Protein AF-A0AA87QH88-F1 (afdb_monomer_lite)

Radius of gyration: 56.17 Å; chains: 1; bounding box: 109×57×180 Å

Foldseek 3Di:
DDDDDQAPAAQCVPEEAEELEAAEEAPGANHEHHHAYEYENPNAEYYAEDQHEYAYEEYEYAHEYYYYYQAEYHYEEYEYQAEYAHEYAAEYHYQEYYYQAEYHAEYRAHEYEHVEEYYYLAEYHAEHQHEYEYQEYEGNHYEYAHEYNAEEYAHNEEYEYQYEYHHAAPCYEYEYQEYEYQEEYEEHHQAEYAHVEEYYYLAEYEYEHLEYHYEEYEFNWPPVVCVVPPVNDTDGHQFYEYEEENPNEEYAYAEYYGNAEYEYAHQAEYEYAEYEHVEEYEAHHQEYEYCEYEHAYEYYYAYAYDHAEEYYYCAEHAHEYQEAEYQEYEFNWPPVVCVVVVNNTDHDQHYEYHEYNPNAEYAYAEYYYSEEYEYEHQEYAYQYYEHAYEYHYHHEYHHNEEHEYLAEYAHQYELNEYEYQEYEFNWPPVVCVVVVNNTDHDCHYEYHARYQNYEYAYAEAYYSAEYHHHYQEYEYQEYEHAEEYAAHHAYAHAEEYYHLWEYAYEYQEHYYQEYWWQWPVVVCVVVVNNTDHDADDPRTFEYHAHHAAEYEYQEYYTAEEYAYEHQEYEYQEYEHAYEYEYEHAYAYVEEYYYLAAYHYEYAEADYQEYEFNFDPVVCVVVVNNTDHDQHYEYAAYHAAEYHYQYYEYNAEYHHEHCEYYYQEHAYLAEYEAEHEHLNAYAHNAEYYHLAAYAGETQEAHEEEYEFQWPVVVCVVVVNNTDGDQHYEYHAHHAAEYAYEEYEESEEYAHEHLEYEYQEAEYAYEYHAFFDADDDPRPSEYHHNEEHYYLAAYHAEGAEYAYAEYEFNWPVVVCVVVVNNTDHDQHYEYHAYHAAEYHYQYYEYSAEYAHAYCEYEYAEHYYLAEYAAYNANHAYAHNHEYHHLAHYHGYYPDYHHHYYDHNWPVVVCVVVVNNTDHHPHD

Secondary structure (DSSP, 8-state):
--PPPSEEEEETT---EEES-EEEEE-STT-EEEESS-EEESSSEEEEEESS-EE-S-EEESSEEEEEESS-EEEEEEEESS-EEEEESS-EEEEEEEESS-EEEEESSSEEEEEEEEEESS-EEEEESSEEEEEEEEESSS-EEEEESSS-EEEEEEEEESS-EEEEESSS-EEEEEEEESS-EEEEESS-EEESS-EEESS-EEEEESSEE-SEEEESB-HHHHHH-TT-PPPB-S---EEEEESSS-EE-SEEEESS-EEEEESSEEE-SEEEESS-EEEEEEEEEESEEEESS-EEEEEEEEEEEEEEESS-EEEEES-EEEEEEEESB-HHHHHHTTT---B-S---EEEEESSS-EEEEEEEESS-EEEEEEEEEEEEEEESS-EEEEEEEEEEEEEEESS-EEEE--TT-EEEEEEEESB-HHHHHHTTT---B-S---EEEEEEEEEEEEEEEEESS-EEEEEEEEEESEEEESS-EEEEEEEEESSEEEESS-EEEEES-EEEEEEEESB-HHHHHHTTS---BPP--TT-S-EEEEESSEEEEEEEEESS-EEEEEEEEEEEEEEESS-EEEEEEEEESSEEEESS-EEEEES-EE-SEEEESB-HHHHHHTTT---B-S---EEEEESSEEE-SEEEESS-EEEEESEEEEEEEEESS-EEEEE-STT-EEEEEEEEESS-EEEEES-EEEEEEESSB-HHHHHHTTT---B-S---EEEEESSEEEESEEEESS-EEEEESEEEESEEEESS-EEEEE---SSS---EEEESSEEEESS-EEEEESEEE-SEEEESB-HHHHHHTTT---B-S---EEEEESSEEE-SEEEESS-EEEEEEEEEEEEEEESS-EEEEEEEEEEEEEEEEEESS-EEEEES-EEEEEEE-SB-HHHHHHTTT---B-S--

Structure (mmCIF, N/CA/C/O backbone):
data_AF-A0AA87QH88-F1
#
_entry.id   AF-A0AA87QH88-F1
#
loop_
_atom_site.group_PDB
_atom_site.id
_atom_site.type_symbol
_atom_site.label_atom_id
_atom_site.label_alt_id
_atom_site.label_comp_id
_atom_site.label_asym_id
_atom_site.label_entity_id
_atom_site.label_seq_id
_atom_site.pdbx_PDB_ins_code
_atom_site.Cartn_x
_atom_site.Cartn_y
_atom_site.Cartn_z
_atom_site.occupancy
_atom_site.B_iso_or_equiv
_atom_site.auth_seq_id
_atom_site.auth_comp_id
_atom_site.auth_asym_id
_atom_site.auth_atom_id
_atom_site.pdbx_PDB_model_num
ATOM 1 N N . THR A 1 1 ? -55.001 23.535 84.268 1.00 41.38 1 THR A N 1
ATOM 2 C CA . THR A 1 1 ? -55.783 22.357 83.840 1.00 41.38 1 THR A CA 1
ATOM 3 C C . THR A 1 1 ? -54.807 21.336 83.292 1.00 41.38 1 THR A C 1
ATOM 5 O O . THR A 1 1 ? -53.882 21.721 82.594 1.00 41.38 1 THR A O 1
ATOM 8 N N . SER A 1 2 ? -54.924 20.102 83.786 1.00 46.84 2 SER A N 1
ATOM 9 C CA . SER A 1 2 ? -53.923 19.020 83.806 1.00 46.84 2 SER A CA 1
ATOM 10 C C . SER A 1 2 ? -53.146 18.828 82.499 1.00 46.84 2 SER A C 1
ATOM 12 O O . SER A 1 2 ? -53.757 18.629 81.455 1.00 46.84 2 SER A O 1
ATOM 14 N N . GLY A 1 3 ? -51.811 18.859 82.565 1.00 60.59 3 GLY A N 1
ATOM 15 C CA . GLY A 1 3 ? -50.951 18.513 81.434 1.00 60.59 3 GLY A CA 1
ATOM 16 C C . GLY A 1 3 ? -51.112 17.037 81.078 1.00 60.59 3 GLY A C 1
ATOM 17 O O . GLY A 1 3 ? -51.105 16.184 81.964 1.00 60.59 3 GLY A O 1
ATOM 18 N N . THR A 1 4 ? -51.295 16.743 79.796 1.00 70.25 4 THR A N 1
ATOM 19 C CA . THR A 1 4 ? -51.311 15.373 79.283 1.00 70.25 4 THR A CA 1
ATOM 20 C C . THR A 1 4 ? -49.997 14.671 79.658 1.00 70.25 4 THR A C 1
ATOM 22 O O . THR A 1 4 ? -48.927 15.220 79.378 1.00 70.25 4 THR A O 1
ATOM 25 N N . PRO A 1 5 ? -50.035 13.486 80.292 1.00 81.88 5 PRO A N 1
ATOM 26 C CA . PRO A 1 5 ? -48.825 12.741 80.631 1.00 81.88 5 PRO A CA 1
ATOM 27 C C . PRO A 1 5 ? -48.109 12.247 79.363 1.00 81.88 5 PRO A C 1
ATOM 29 O O . PRO A 1 5 ? -48.756 11.825 78.407 1.00 81.88 5 PRO A O 1
ATOM 32 N N . GLU A 1 6 ? -46.767 12.256 79.352 1.00 87.06 6 GLU A N 1
ATOM 33 C CA . GLU A 1 6 ? -45.980 11.752 78.207 1.00 87.06 6 GLU A CA 1
ATOM 34 C C . GLU A 1 6 ? -46.245 10.259 77.950 1.00 87.06 6 GLU A C 1
ATOM 36 O O . GLU A 1 6 ? -46.265 9.818 76.801 1.00 87.06 6 GLU A O 1
ATOM 41 N N . TYR A 1 7 ? -46.515 9.498 79.014 1.00 90.44 7 TYR A N 1
ATOM 42 C CA . TYR A 1 7 ? -46.856 8.081 78.969 1.00 90.44 7 TYR A CA 1
ATOM 43 C C . TYR A 1 7 ? -48.135 7.835 79.772 1.00 90.44 7 TYR A C 1
ATOM 45 O O . TYR A 1 7 ? -48.189 8.140 80.961 1.00 90.44 7 TYR A O 1
ATOM 53 N N . ALA A 1 8 ? -49.161 7.271 79.130 1.00 90.00 8 ALA A N 1
ATOM 54 C CA . ALA A 1 8 ? -50.359 6.796 79.827 1.00 90.00 8 ALA A CA 1
ATOM 55 C C . ALA A 1 8 ? -50.085 5.478 80.569 1.00 90.00 8 ALA A C 1
ATOM 57 O O . ALA A 1 8 ? -50.759 5.157 81.544 1.00 90.00 8 ALA A O 1
ATOM 58 N N . ILE A 1 9 ? -49.087 4.722 80.103 1.00 89.31 9 ILE A N 1
ATOM 59 C CA . ILE A 1 9 ? -48.580 3.510 80.741 1.00 89.31 9 ILE A CA 1
ATOM 60 C C . ILE A 1 9 ? -47.069 3.682 80.891 1.00 89.31 9 ILE A C 1
ATOM 62 O O . ILE A 1 9 ? -46.350 3.640 79.895 1.00 89.31 9 ILE A O 1
ATOM 66 N N . ASP A 1 10 ? -46.599 3.880 82.123 1.00 90.25 10 ASP A N 1
ATOM 67 C CA . ASP A 1 10 ? -45.177 3.849 82.478 1.00 90.25 10 ASP A CA 1
ATOM 68 C C . ASP A 1 10 ? -44.905 2.640 83.381 1.00 90.25 10 ASP A C 1
ATOM 70 O O . ASP A 1 10 ? -45.034 2.693 84.603 1.00 90.25 10 ASP A O 1
ATOM 74 N N . GLY A 1 11 ? -44.556 1.520 82.758 1.00 85.44 11 GLY A N 1
ATOM 75 C CA . GLY A 1 11 ? -44.112 0.308 83.431 1.00 85.44 11 GLY A CA 1
ATOM 76 C C . GLY A 1 11 ? -42.599 0.241 83.577 1.00 85.44 11 GLY A C 1
ATOM 77 O O . GLY A 1 11 ? -42.033 -0.848 83.537 1.00 85.44 11 GLY A O 1
ATOM 78 N N . SER A 1 12 ? -41.911 1.375 83.718 1.00 84.00 12 SER A N 1
ATOM 79 C CA . SER A 1 12 ? -40.454 1.364 83.874 1.00 84.00 12 SER A CA 1
ATOM 80 C C . SER A 1 12 ? -39.965 0.653 85.142 1.00 84.00 12 SER A C 1
ATOM 82 O O . SER A 1 12 ? -38.846 0.141 85.147 1.00 84.00 12 SER A O 1
ATOM 84 N N . ALA A 1 13 ? -40.813 0.584 86.174 1.00 82.25 13 ALA A N 1
ATOM 85 C CA . ALA A 1 13 ? -40.602 -0.183 87.405 1.00 82.25 13 ALA A CA 1
ATOM 86 C C . ALA A 1 13 ? -41.181 -1.614 87.353 1.00 82.25 13 ALA A C 1
ATOM 88 O O . ALA A 1 13 ? -41.055 -2.363 88.322 1.00 82.25 13 ALA A O 1
ATOM 89 N N . LEU A 1 14 ? -41.842 -1.993 86.253 1.00 77.19 14 LEU A N 1
ATOM 90 C CA . LEU A 1 14 ? -42.391 -3.331 86.052 1.00 77.19 14 LEU A CA 1
ATOM 91 C C . LEU A 1 14 ? -41.341 -4.229 85.380 1.00 77.19 14 LEU A C 1
ATOM 93 O O . LEU A 1 14 ? -40.566 -3.780 84.534 1.00 77.19 14 LEU A O 1
ATOM 97 N N . GLY A 1 15 ? -41.320 -5.507 85.769 1.00 81.12 15 GLY A N 1
ATOM 98 C CA . GLY A 1 15 ? -40.526 -6.538 85.095 1.00 81.12 15 GLY A CA 1
ATOM 99 C C . GLY A 1 15 ? -41.075 -6.882 83.703 1.00 81.12 15 GLY A C 1
ATOM 100 O O . GLY A 1 15 ? -41.866 -6.139 83.123 1.00 81.12 15 GLY A O 1
ATOM 101 N N . ALA A 1 16 ? -40.676 -8.034 83.160 1.00 88.56 16 ALA A N 1
ATOM 102 C CA . ALA A 1 16 ? -41.216 -8.511 81.888 1.00 88.56 16 ALA A CA 1
ATOM 103 C C . ALA A 1 16 ? -42.733 -8.785 81.978 1.00 88.56 16 ALA A C 1
ATOM 105 O O . ALA A 1 16 ? -43.217 -9.350 82.960 1.00 88.56 16 ALA A O 1
ATOM 106 N N . MET A 1 17 ? -43.479 -8.421 80.935 1.00 92.19 17 MET A N 1
ATOM 107 C CA . MET A 1 17 ? -44.898 -8.721 80.766 1.00 92.19 17 MET A CA 1
ATOM 108 C C . MET A 1 17 ? -45.059 -9.924 79.835 1.00 92.19 17 MET A C 1
ATOM 110 O O . MET A 1 17 ? -44.676 -9.888 78.667 1.00 92.19 17 MET A O 1
ATOM 114 N N . GLN A 1 18 ? -45.644 -10.993 80.363 1.00 91.62 18 GLN A N 1
ATOM 115 C CA . GLN A 1 18 ? -45.805 -12.278 79.689 1.00 91.62 18 GLN A CA 1
ATOM 116 C C . GLN A 1 18 ? -47.287 -12.662 79.721 1.00 91.62 18 GLN A C 1
ATOM 118 O O . GLN A 1 18 ? -47.878 -12.713 80.800 1.00 91.62 18 GLN A O 1
ATOM 123 N N . ALA A 1 19 ? -47.897 -12.925 78.568 1.00 93.12 19 ALA A N 1
ATOM 124 C CA . ALA A 1 19 ? -49.276 -13.413 78.480 1.00 93.12 19 ALA A CA 1
ATOM 125 C C . ALA A 1 19 ? -49.470 -14.261 77.217 1.00 93.12 19 ALA A C 1
ATOM 127 O O . ALA A 1 19 ? -48.617 -14.262 76.334 1.00 93.12 19 ALA A O 1
ATOM 128 N N . ASP A 1 20 ? -50.604 -14.952 77.089 1.00 93.06 20 ASP A N 1
ATOM 129 C CA . ASP A 1 20 ? -50.941 -15.632 75.833 1.00 93.06 20 ASP A CA 1
ATOM 130 C C . ASP A 1 20 ? -51.127 -14.617 74.703 1.00 93.06 20 ASP A C 1
ATOM 132 O O . ASP A 1 20 ? -50.593 -14.796 73.615 1.00 93.06 20 ASP A O 1
ATOM 136 N N . ARG A 1 21 ? -51.824 -13.510 74.978 1.00 95.94 21 ARG A N 1
ATOM 137 C CA . ARG A 1 21 ? -52.034 -12.385 74.061 1.00 95.94 21 ARG A CA 1
ATOM 138 C C . ARG A 1 21 ? -51.864 -11.078 74.820 1.00 95.94 21 ARG A C 1
ATOM 140 O O . ARG A 1 21 ? -52.396 -10.939 75.919 1.00 95.94 21 ARG A O 1
ATOM 147 N N . ILE A 1 22 ? -51.201 -10.103 74.208 1.00 95.00 22 ILE A N 1
ATOM 148 C CA . ILE A 1 22 ? -51.039 -8.764 74.780 1.00 95.00 22 ILE A CA 1
ATOM 149 C C . ILE A 1 22 ? -51.633 -7.758 73.795 1.00 95.00 22 ILE A C 1
ATOM 151 O O . ILE A 1 22 ? -51.216 -7.694 72.643 1.00 95.00 22 ILE A O 1
ATOM 155 N N . LYS A 1 23 ? -52.612 -6.965 74.242 1.00 95.56 23 LYS A N 1
ATOM 156 C CA . LYS A 1 23 ? -53.181 -5.855 73.467 1.00 95.56 23 LYS A CA 1
ATOM 157 C C . LYS A 1 23 ? -53.236 -4.601 74.330 1.00 95.56 23 LYS A C 1
ATOM 159 O O . LYS A 1 23 ? -53.941 -4.581 75.334 1.00 95.56 23 LYS A O 1
ATOM 164 N N . VAL A 1 24 ? -52.529 -3.560 73.911 1.00 94.19 24 VAL A N 1
ATOM 165 C CA . VAL A 1 24 ? -52.469 -2.261 74.586 1.00 94.19 24 VAL A CA 1
ATOM 166 C C . VAL A 1 24 ? -52.907 -1.179 73.609 1.00 94.19 24 VAL A C 1
ATOM 168 O O . VAL A 1 24 ? -52.349 -1.049 72.523 1.00 94.19 24 VAL A O 1
ATOM 171 N N . VAL A 1 25 ? -53.908 -0.392 73.999 1.00 94.56 25 VAL A N 1
ATOM 172 C CA . VAL A 1 25 ? -54.404 0.739 73.209 1.00 94.56 25 VAL A CA 1
ATOM 173 C C . VAL A 1 25 ? -54.458 1.964 74.111 1.00 94.56 25 VAL A C 1
ATOM 175 O O . VAL A 1 25 ? -55.278 2.029 75.023 1.00 94.56 25 VAL A O 1
ATOM 178 N N . VAL A 1 26 ? -53.580 2.930 73.859 1.00 93.19 26 VAL A N 1
ATOM 179 C CA . VAL A 1 26 ? -53.592 4.239 74.514 1.00 93.19 26 VAL A CA 1
ATOM 180 C C . VAL A 1 26 ? -54.379 5.202 73.638 1.00 93.19 26 VAL A C 1
ATOM 182 O O . VAL A 1 26 ? -53.953 5.557 72.540 1.00 93.19 26 VAL A O 1
ATOM 185 N N . THR A 1 27 ? -55.547 5.606 74.127 1.00 86.25 27 THR A N 1
ATOM 186 C CA . THR A 1 27 ? -56.460 6.520 73.427 1.00 86.25 27 THR A CA 1
ATOM 187 C C . THR A 1 27 ? -56.245 7.987 73.795 1.00 86.25 27 THR A C 1
ATOM 189 O O . THR A 1 27 ? -56.782 8.861 73.120 1.00 86.25 27 THR A O 1
ATOM 192 N N . GLU A 1 28 ? -55.482 8.268 74.857 1.00 90.75 28 GLU A N 1
ATOM 193 C CA . GLU A 1 28 ? -55.162 9.633 75.279 1.00 90.75 28 GLU A CA 1
ATOM 194 C C . GLU A 1 28 ? -54.227 10.292 74.257 1.00 90.75 28 GLU A C 1
ATOM 196 O O . GLU A 1 28 ? -53.153 9.772 73.937 1.00 90.75 28 GLU A O 1
ATOM 201 N N . LYS A 1 29 ? -54.648 11.446 73.730 1.00 88.25 29 LYS A N 1
ATOM 202 C CA . LYS A 1 29 ? -53.908 12.176 72.695 1.00 88.25 29 LYS A CA 1
ATOM 203 C C . LYS A 1 29 ? -52.528 12.567 73.218 1.00 88.25 29 LYS A C 1
ATOM 205 O O . LYS A 1 29 ? -52.425 13.148 74.285 1.00 88.25 29 LYS A O 1
ATOM 210 N N . GLY A 1 30 ? -51.471 12.297 72.462 1.00 88.62 30 GLY A N 1
ATOM 211 C CA . GLY A 1 30 ? -50.085 12.591 72.818 1.00 88.62 30 GLY A CA 1
ATOM 212 C C . GLY A 1 30 ? -49.450 11.664 73.861 1.00 88.62 30 GLY A C 1
ATOM 213 O O . GLY A 1 30 ? -48.227 11.716 74.006 1.00 88.62 30 GLY A O 1
ATOM 214 N N . ALA A 1 31 ? -50.219 10.807 74.542 1.00 93.75 31 ALA A N 1
ATOM 215 C CA . ALA A 1 31 ? -49.704 9.920 75.580 1.00 93.75 31 ALA A CA 1
ATOM 216 C C . ALA A 1 31 ? -49.217 8.578 75.008 1.00 93.75 31 ALA A C 1
ATOM 218 O O . ALA A 1 31 ? -49.812 8.002 74.094 1.00 93.75 31 ALA A O 1
ATOM 219 N N . GLY A 1 32 ? -48.100 8.095 75.543 1.00 94.44 32 GLY A N 1
ATOM 220 C CA . GLY A 1 32 ? -47.370 6.925 75.066 1.00 94.44 32 GLY A CA 1
ATOM 221 C C . GLY A 1 32 ? -47.419 5.691 75.971 1.00 94.44 32 GLY A C 1
ATOM 222 O O . GLY A 1 32 ? -48.136 5.651 76.974 1.00 94.44 32 GLY A O 1
ATOM 223 N N . VAL A 1 33 ? -46.587 4.705 75.629 1.00 94.75 33 VAL A N 1
ATOM 224 C CA . VAL A 1 33 ? -46.298 3.501 76.426 1.00 94.75 33 VAL A CA 1
ATOM 225 C C . VAL A 1 33 ? -44.794 3.418 76.677 1.00 94.75 33 VAL A C 1
ATOM 227 O O . VAL A 1 33 ? -44.008 3.459 75.732 1.00 94.75 33 VAL A O 1
ATOM 230 N N . LYS A 1 34 ? -44.383 3.266 77.935 1.00 93.75 34 LYS A N 1
ATOM 231 C CA . LYS A 1 34 ? -42.999 3.003 78.333 1.00 93.75 34 LYS A CA 1
ATOM 232 C C . LYS A 1 34 ? -42.928 1.715 79.146 1.00 93.75 34 LYS A C 1
ATOM 234 O O . LYS A 1 34 ? -43.616 1.599 80.152 1.00 93.75 34 LYS A O 1
ATOM 239 N N . MET A 1 35 ? -42.093 0.767 78.734 1.00 91.62 35 MET A N 1
ATOM 240 C CA . MET A 1 35 ? -41.837 -0.489 79.450 1.00 91.62 35 MET A CA 1
ATOM 241 C C . MET A 1 35 ? -40.335 -0.775 79.447 1.00 91.62 35 MET A C 1
ATOM 243 O O . MET A 1 35 ? -39.743 -0.917 78.383 1.00 91.62 35 MET A O 1
ATOM 247 N N . SER A 1 36 ? -39.698 -0.872 80.615 1.00 83.69 36 SER A N 1
ATOM 248 C CA . SER A 1 36 ? -38.269 -1.234 80.671 1.00 83.69 36 SER A CA 1
ATOM 249 C C . SER A 1 36 ? -38.045 -2.724 80.397 1.00 83.69 36 SER A C 1
ATOM 251 O O . SER A 1 36 ? -37.022 -3.098 79.832 1.00 83.69 36 SER A O 1
ATOM 253 N N . GLY A 1 37 ? -38.988 -3.569 80.832 1.00 85.44 37 GLY A N 1
ATOM 254 C CA . GLY A 1 37 ? -38.940 -5.020 80.667 1.00 85.44 37 GLY A CA 1
ATOM 255 C C . GLY A 1 37 ? -39.460 -5.511 79.315 1.00 85.44 37 GLY A C 1
ATOM 256 O O . GLY A 1 37 ? -40.087 -4.773 78.550 1.00 85.44 37 GLY A O 1
ATOM 257 N N . ASP A 1 38 ? -39.214 -6.791 79.050 1.00 91.75 38 ASP A N 1
ATOM 258 C CA . ASP A 1 38 ? -39.649 -7.473 77.831 1.00 91.75 38 ASP A CA 1
ATOM 259 C C . ASP A 1 38 ? -41.166 -7.667 77.798 1.00 91.75 38 ASP A C 1
ATOM 261 O O . ASP A 1 38 ? -41.788 -7.938 78.822 1.00 91.75 38 ASP A O 1
ATOM 265 N N . MET A 1 39 ? -41.764 -7.586 76.616 1.00 94.62 39 MET A N 1
ATOM 266 C CA . MET A 1 39 ? -43.150 -7.969 76.371 1.00 94.62 39 MET A CA 1
ATOM 267 C C . MET A 1 39 ? -43.203 -9.177 75.447 1.00 94.62 39 MET A C 1
ATOM 269 O O . MET A 1 39 ? -42.639 -9.163 74.352 1.00 94.62 39 MET A O 1
ATOM 273 N N . ALA A 1 40 ? -43.911 -10.215 75.871 1.00 94.75 40 ALA A N 1
ATOM 274 C CA . ALA A 1 40 ? -43.980 -11.469 75.138 1.00 94.75 40 ALA A CA 1
ATOM 275 C C . ALA A 1 40 ? -45.393 -12.064 75.160 1.00 94.75 40 ALA A C 1
ATOM 277 O O . ALA A 1 40 ? -45.959 -12.361 76.216 1.00 94.75 40 ALA A O 1
ATOM 278 N N . ALA A 1 41 ? -45.955 -12.230 73.962 1.00 95.81 41 ALA A N 1
ATOM 279 C CA . ALA A 1 41 ? -47.208 -12.927 73.707 1.00 95.81 41 ALA A CA 1
ATOM 280 C C . ALA A 1 41 ? -46.918 -14.388 73.304 1.00 95.81 41 ALA A C 1
ATOM 282 O O . ALA A 1 41 ? -46.632 -14.697 72.143 1.00 95.81 41 ALA A O 1
ATOM 283 N N . ASN A 1 42 ? -46.967 -15.301 74.275 1.00 89.62 42 ASN A N 1
ATOM 284 C CA . ASN A 1 42 ? -46.455 -16.669 74.133 1.00 89.62 42 ASN A CA 1
ATOM 285 C C . ASN A 1 42 ? -47.289 -17.556 73.189 1.00 89.62 42 ASN A C 1
ATOM 287 O O . ASN A 1 42 ? -46.720 -18.421 72.525 1.00 89.62 42 ASN A O 1
ATOM 291 N N . ALA A 1 43 ? -48.601 -17.317 73.070 1.00 88.62 43 ALA A N 1
ATOM 292 C CA . ALA A 1 43 ? -49.524 -18.126 72.252 1.00 88.62 43 ALA A CA 1
ATOM 293 C C . ALA A 1 43 ? -50.322 -17.320 71.201 1.00 88.62 43 ALA A C 1
ATOM 295 O O . ALA A 1 43 ? -51.034 -17.889 70.377 1.00 88.62 43 ALA A O 1
ATOM 296 N N . GLY A 1 44 ? -50.217 -15.991 71.226 1.00 91.81 44 GLY A N 1
ATOM 297 C CA . GLY A 1 44 ? -51.001 -15.069 70.414 1.00 91.81 44 GLY A CA 1
ATOM 298 C C . GLY A 1 44 ? -50.198 -13.869 69.916 1.00 91.81 44 GLY A C 1
ATOM 299 O O . GLY A 1 44 ? -48.972 -13.895 69.835 1.00 91.81 44 GLY A O 1
ATOM 300 N N . GLU A 1 45 ? -50.921 -12.819 69.529 1.00 95.00 45 GLU A N 1
ATOM 301 C CA . GLU A 1 45 ? -50.352 -11.575 69.006 1.00 95.00 45 GLU A CA 1
ATOM 302 C C . GLU A 1 45 ? -49.994 -10.598 70.140 1.00 95.00 45 GLU A C 1
ATOM 304 O O . GLU A 1 45 ? -50.706 -10.503 71.150 1.00 95.00 45 GLU A O 1
ATOM 309 N N . LEU A 1 46 ? -48.911 -9.845 69.941 1.00 97.31 46 LEU A N 1
ATOM 310 C CA . LEU A 1 46 ? -48.581 -8.635 70.694 1.00 97.31 46 LEU A CA 1
ATOM 311 C C . LEU A 1 46 ? -48.998 -7.407 69.870 1.00 97.31 46 LEU A C 1
ATOM 313 O O . LEU A 1 46 ? -48.404 -7.142 68.831 1.00 97.31 46 LEU A O 1
ATOM 317 N N . SER A 1 47 ? -49.988 -6.644 70.332 1.00 96.75 47 SER A N 1
ATOM 318 C CA . SER A 1 47 ? -50.484 -5.435 69.661 1.00 96.75 47 SER A CA 1
ATOM 319 C C . SER A 1 47 ? -50.369 -4.211 70.574 1.00 96.75 47 SER A C 1
ATOM 321 O O . SER A 1 47 ? -50.954 -4.190 71.658 1.00 96.75 47 SER A O 1
ATOM 323 N N . LEU A 1 48 ? -49.631 -3.185 70.147 1.00 97.00 48 LEU A N 1
ATOM 324 C CA . LEU A 1 48 ? -49.515 -1.898 70.833 1.00 97.00 48 LEU A CA 1
ATOM 325 C C . LEU A 1 48 ? -49.936 -0.755 69.913 1.00 97.00 48 LEU A C 1
ATOM 327 O O . LEU A 1 48 ? -49.436 -0.638 68.801 1.00 97.00 48 LEU A O 1
ATOM 331 N N . SER A 1 49 ? -50.796 0.131 70.407 1.00 96.94 49 SER A N 1
ATOM 332 C CA . SER A 1 49 ? -51.213 1.343 69.702 1.00 96.94 49 SER A CA 1
ATOM 333 C C . SER A 1 49 ? -51.208 2.538 70.649 1.00 96.94 49 SER A C 1
ATOM 335 O O . SER A 1 49 ? -51.833 2.471 71.707 1.00 96.94 49 SER A O 1
ATOM 337 N N . ALA A 1 50 ? -50.556 3.639 70.274 1.00 96.38 50 ALA A N 1
ATOM 338 C CA . ALA A 1 50 ? -50.550 4.880 71.052 1.00 96.38 50 ALA A CA 1
ATOM 339 C C . ALA A 1 50 ? -50.483 6.133 70.164 1.00 96.38 50 ALA A C 1
ATOM 341 O O . ALA A 1 50 ? -49.910 6.118 69.077 1.00 96.38 50 ALA A O 1
ATOM 342 N N . ASP A 1 51 ? -51.038 7.249 70.641 1.00 93.44 51 ASP A N 1
ATOM 343 C CA . ASP A 1 51 ? -50.855 8.557 69.995 1.00 93.44 51 ASP A CA 1
ATOM 344 C C . ASP A 1 51 ? -49.453 9.132 70.310 1.00 93.44 51 ASP A C 1
ATOM 346 O O . ASP A 1 51 ? -48.816 9.742 69.457 1.00 93.44 51 ASP A O 1
ATOM 350 N N . GLY A 1 52 ? -48.925 8.877 71.515 1.00 94.06 52 GLY A N 1
ATOM 351 C CA . GLY A 1 52 ? -47.575 9.255 71.949 1.00 94.06 52 GLY A CA 1
ATOM 352 C C . GLY A 1 52 ? -46.475 8.235 71.622 1.00 94.06 52 GLY A C 1
ATOM 353 O O . GLY A 1 52 ? -46.645 7.341 70.794 1.00 94.06 52 GLY A O 1
ATOM 354 N N . LYS A 1 53 ? -45.307 8.380 72.268 1.00 95.44 53 LYS A N 1
ATOM 355 C CA . LYS A 1 53 ? -44.126 7.518 72.047 1.00 95.44 53 LYS A CA 1
ATOM 356 C C . LYS A 1 53 ? -44.345 6.104 72.593 1.00 95.44 53 LYS A C 1
ATOM 358 O O . LYS A 1 53 ? -44.929 5.942 73.659 1.00 95.44 53 LYS A O 1
ATOM 363 N N . ILE A 1 54 ? -43.810 5.093 71.922 1.00 96.88 54 ILE A N 1
ATOM 364 C CA . ILE A 1 54 ? -43.723 3.724 72.443 1.00 96.88 54 ILE A CA 1
ATOM 365 C C . ILE A 1 54 ? -42.245 3.408 72.668 1.00 96.88 54 ILE A C 1
ATOM 367 O O . ILE A 1 54 ? -41.478 3.406 71.715 1.00 96.88 54 ILE A O 1
ATOM 371 N N . SER A 1 55 ? -41.836 3.164 73.912 1.00 95.31 55 SER A N 1
ATOM 372 C CA . SER A 1 55 ? -40.453 2.828 74.279 1.00 95.31 55 SER A CA 1
ATOM 373 C C . SER A 1 55 ? -40.437 1.570 75.133 1.00 95.31 55 SER A C 1
ATOM 375 O O . SER A 1 55 ? -40.878 1.604 76.280 1.00 95.31 55 SER A O 1
ATOM 377 N N . ILE A 1 56 ? -39.949 0.463 74.587 1.00 94.38 56 ILE A N 1
ATOM 378 C CA . ILE A 1 56 ? -40.074 -0.864 75.199 1.00 94.38 56 ILE A CA 1
ATOM 379 C C . ILE A 1 56 ? -38.735 -1.623 75.190 1.00 94.38 56 ILE A C 1
ATOM 381 O O . ILE A 1 56 ? -37.830 -1.244 74.450 1.00 94.38 56 ILE A O 1
ATOM 385 N N . GLY A 1 57 ? -38.596 -2.670 76.012 1.00 92.88 57 GLY A N 1
ATOM 386 C CA . GLY A 1 57 ? -37.457 -3.599 75.979 1.00 92.88 57 GLY A CA 1
ATOM 387 C C . GLY A 1 57 ? -37.484 -4.491 74.731 1.00 92.88 57 GLY A C 1
ATOM 388 O O . GLY A 1 57 ? -37.494 -3.997 73.600 1.00 92.88 57 GLY A O 1
ATOM 389 N N . ASN A 1 58 ? -37.518 -5.814 74.906 1.00 95.00 58 ASN A N 1
ATOM 390 C CA . ASN A 1 58 ? -37.799 -6.731 73.798 1.00 95.00 58 ASN A CA 1
ATOM 391 C C . ASN A 1 58 ? -39.311 -6.904 73.578 1.00 95.00 58 ASN A C 1
ATOM 393 O O . ASN A 1 58 ? -40.103 -6.832 74.513 1.00 95.00 58 ASN A O 1
ATOM 397 N N . ALA A 1 59 ? -39.709 -7.179 72.341 1.00 96.19 59 ALA A N 1
ATOM 398 C CA . ALA A 1 59 ? -41.068 -7.506 71.933 1.00 96.19 59 ALA A CA 1
ATOM 399 C C . ALA A 1 59 ? -41.075 -8.866 71.227 1.00 96.19 59 ALA A C 1
ATOM 401 O O . ALA A 1 59 ? -40.317 -9.083 70.277 1.00 96.19 59 ALA A O 1
ATOM 402 N N . SER A 1 60 ? -41.934 -9.786 71.662 1.00 96.81 60 SER A N 1
ATOM 403 C CA . SER A 1 60 ? -42.120 -11.071 70.987 1.00 96.81 60 SER A CA 1
ATOM 404 C C . SER A 1 60 ? -43.581 -11.508 70.921 1.00 96.81 60 SER A C 1
ATOM 406 O O . SER A 1 60 ? -44.368 -11.215 71.820 1.00 96.81 60 SER A O 1
ATOM 408 N N . GLY A 1 61 ? -43.955 -12.202 69.846 1.00 95.50 61 GLY A N 1
ATOM 409 C CA . GLY A 1 61 ? -45.301 -12.749 69.672 1.00 95.50 61 GLY A CA 1
ATOM 410 C C . GLY A 1 61 ? -45.316 -13.971 68.761 1.00 95.50 61 GLY A C 1
ATOM 411 O O . GLY A 1 61 ? -44.716 -13.952 67.685 1.00 95.50 61 GLY A O 1
ATOM 412 N N . SER A 1 62 ? -46.002 -15.041 69.161 1.00 94.56 62 SER A N 1
ATOM 413 C CA . SER A 1 62 ? -46.087 -16.267 68.349 1.00 94.56 62 SER A CA 1
ATOM 414 C C . SER A 1 62 ? -46.974 -16.104 67.111 1.00 94.56 62 SER A C 1
ATOM 416 O O . SER A 1 62 ? -46.613 -16.620 66.061 1.00 94.56 62 SER A O 1
ATOM 418 N N . GLN A 1 63 ? -48.068 -15.337 67.199 1.00 95.38 63 GLN A N 1
ATOM 419 C CA . GLN A 1 63 ? -49.004 -15.115 66.082 1.00 95.38 63 GLN A CA 1
ATOM 420 C C . GLN A 1 63 ? -48.854 -13.740 65.408 1.00 95.38 63 GLN A C 1
ATOM 422 O O . GLN A 1 63 ? -49.634 -13.403 64.523 1.00 95.38 63 GLN A O 1
ATOM 427 N N . GLY A 1 64 ? -47.868 -12.944 65.823 1.00 96.94 64 GLY A N 1
ATOM 428 C CA . GLY A 1 64 ? -47.572 -11.633 65.244 1.00 96.94 64 GLY A CA 1
ATOM 429 C C . GLY A 1 64 ? -47.132 -10.605 66.283 1.00 96.94 64 GLY A C 1
ATOM 430 O O . GLY A 1 64 ? -47.414 -10.747 67.478 1.00 96.94 64 GLY A O 1
ATOM 431 N N . VAL A 1 65 ? -46.462 -9.552 65.820 1.00 98.44 65 VAL A N 1
ATOM 432 C CA . VAL A 1 65 ? -46.198 -8.338 66.602 1.00 98.44 65 VAL A CA 1
ATOM 433 C C . VAL A 1 65 ? -46.602 -7.116 65.784 1.00 98.44 65 VAL A C 1
ATOM 435 O O . VAL A 1 65 ? -46.025 -6.874 64.728 1.00 98.44 65 VAL A O 1
ATOM 438 N N . THR A 1 66 ? -47.539 -6.321 66.295 1.00 98.12 66 THR A N 1
ATOM 439 C CA . THR A 1 66 ? -48.009 -5.071 65.685 1.00 98.12 66 THR A CA 1
ATOM 440 C C . THR A 1 66 ? -47.781 -3.905 66.647 1.00 98.12 66 THR A C 1
ATOM 442 O O . THR A 1 66 ? -48.317 -3.900 67.753 1.00 98.12 66 THR A O 1
ATOM 445 N N . ILE A 1 67 ? -47.012 -2.892 66.248 1.00 98.25 67 ILE A N 1
ATOM 446 C CA . ILE A 1 67 ? -46.755 -1.682 67.043 1.00 98.25 67 ILE A CA 1
ATOM 447 C C . ILE A 1 67 ? -47.097 -0.454 66.197 1.00 98.25 67 ILE A C 1
ATOM 449 O O . ILE A 1 67 ? -46.588 -0.298 65.091 1.00 98.25 67 ILE A O 1
ATOM 453 N N . THR A 1 68 ? -47.945 0.437 66.701 1.00 97.81 68 THR A N 1
ATOM 454 C CA . THR A 1 68 ? -48.366 1.657 66.000 1.00 97.81 68 THR A CA 1
ATOM 455 C C . THR A 1 68 ? -48.265 2.873 66.917 1.00 97.81 68 THR A C 1
ATOM 457 O O . THR A 1 68 ? -48.860 2.901 67.993 1.00 97.81 68 THR A O 1
ATOM 460 N N . SER A 1 69 ? -47.527 3.898 66.492 1.00 97.06 69 SER A N 1
ATOM 461 C CA . SER A 1 69 ? -47.367 5.168 67.208 1.00 97.06 69 SER A CA 1
ATOM 462 C C . SER A 1 69 ? -47.593 6.355 66.269 1.00 97.06 69 SER A C 1
ATOM 464 O O . SER A 1 69 ? -47.059 6.371 65.168 1.00 97.06 69 SER A O 1
ATOM 466 N N . LYS A 1 70 ? -48.285 7.414 66.708 1.00 95.25 70 LYS A N 1
ATOM 467 C CA . LYS A 1 70 ? -48.279 8.698 65.963 1.00 95.25 70 LYS A CA 1
ATOM 468 C C . LYS A 1 70 ? -47.052 9.574 66.258 1.00 95.25 70 LYS A C 1
ATOM 470 O O . LYS A 1 70 ? -46.962 10.727 65.838 1.00 95.25 70 LYS A O 1
ATOM 475 N N . ARG A 1 71 ? -46.088 9.045 67.018 1.00 95.00 71 ARG A N 1
ATOM 476 C CA . ARG A 1 71 ? -44.789 9.668 67.293 1.00 95.00 71 ARG A CA 1
ATOM 477 C C . ARG A 1 71 ? -43.655 8.708 66.954 1.00 95.00 71 ARG A C 1
ATOM 479 O O . ARG A 1 71 ? -43.365 8.532 65.781 1.00 95.00 71 ARG A O 1
ATOM 486 N N . GLN A 1 72 ? -42.986 8.143 67.956 1.00 96.69 72 GLN A N 1
ATOM 487 C CA . GLN A 1 72 ? -41.777 7.336 67.784 1.00 96.69 72 GLN A CA 1
ATOM 488 C C . GLN A 1 72 ? -41.941 5.963 68.424 1.00 96.69 72 GLN A C 1
ATOM 490 O O . GLN A 1 72 ? -42.569 5.851 69.481 1.00 96.69 72 GLN A O 1
ATOM 495 N N . VAL A 1 73 ? -41.324 4.952 67.816 1.00 98.06 73 VAL A N 1
ATOM 496 C CA . VAL A 1 73 ? -41.168 3.613 68.399 1.00 98.06 73 VAL A CA 1
ATOM 497 C C . VAL A 1 73 ? -39.693 3.359 68.695 1.00 98.06 73 VAL A C 1
ATOM 499 O O . VAL A 1 73 ? -38.865 3.454 67.793 1.00 98.06 73 VAL A O 1
ATOM 502 N N . THR A 1 74 ? -39.382 2.981 69.932 1.00 97.12 74 THR A N 1
ATOM 503 C CA . THR A 1 74 ? -38.060 2.521 70.367 1.00 97.12 74 THR A CA 1
ATOM 504 C C . THR A 1 74 ? -38.187 1.138 70.996 1.00 97.12 74 THR A C 1
ATOM 506 O O . THR A 1 74 ? -38.968 0.965 71.933 1.00 97.12 74 THR A O 1
ATOM 509 N N . ALA A 1 75 ? -37.427 0.159 70.509 1.00 96.06 75 ALA A N 1
ATOM 510 C CA . ALA A 1 75 ? -37.348 -1.173 71.111 1.00 96.06 75 ALA A CA 1
ATOM 511 C C . ALA A 1 75 ? -35.947 -1.780 70.957 1.00 96.06 75 ALA A C 1
ATOM 513 O O . ALA A 1 75 ? -35.180 -1.375 70.086 1.00 96.06 75 ALA A O 1
ATOM 514 N N . ALA A 1 76 ? -35.604 -2.765 71.786 1.00 94.25 76 ALA A N 1
ATOM 515 C CA . ALA A 1 76 ? -34.389 -3.553 71.602 1.00 94.25 76 ALA A CA 1
ATOM 516 C C . AL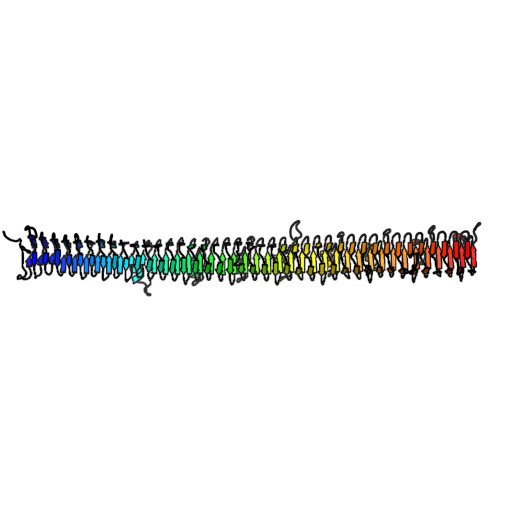A A 1 76 ? -34.587 -4.579 70.469 1.00 94.25 76 ALA A C 1
ATOM 518 O O . ALA A 1 76 ? -34.340 -4.269 69.303 1.00 94.25 76 ALA A O 1
ATOM 519 N N . LYS A 1 77 ? -35.073 -5.785 70.773 1.00 96.19 77 LYS A N 1
ATOM 520 C CA . LYS A 1 77 ? -35.397 -6.810 69.768 1.00 96.19 77 LYS A CA 1
ATOM 521 C C . LYS A 1 77 ? -36.900 -6.908 69.541 1.00 96.19 77 LYS A C 1
ATOM 523 O O . LYS A 1 77 ? -37.647 -7.026 70.505 1.00 96.19 77 LYS A O 1
ATOM 528 N N . VAL A 1 78 ? -37.342 -6.945 68.285 1.00 97.94 78 VAL A N 1
ATOM 529 C CA . VAL A 1 78 ? -38.737 -7.239 67.912 1.00 97.94 78 VAL A CA 1
ATOM 530 C C . VAL A 1 78 ? -38.772 -8.550 67.136 1.00 97.94 78 VAL A C 1
ATOM 532 O O . VAL A 1 78 ? -38.109 -8.672 66.111 1.00 97.94 78 VAL A O 1
ATOM 535 N N . SER A 1 79 ? -39.507 -9.552 67.618 1.00 97.25 79 SER A N 1
ATOM 536 C CA . SER A 1 79 ? -39.507 -10.883 67.002 1.00 97.25 79 SER A CA 1
ATOM 537 C C . SER A 1 79 ? -40.882 -11.539 66.899 1.00 97.25 79 SER A C 1
ATOM 539 O O . SER A 1 79 ? -41.711 -11.398 67.795 1.00 97.25 79 SER A O 1
ATOM 541 N N . SER A 1 80 ? -41.135 -12.295 65.832 1.00 97.06 80 SER A N 1
ATOM 542 C CA . SER A 1 80 ? -42.354 -13.095 65.701 1.00 97.06 80 SER A CA 1
ATOM 543 C C . SER A 1 80 ? -42.132 -14.406 64.945 1.00 97.06 80 SER A C 1
ATOM 545 O O . SER A 1 80 ? -41.300 -14.468 64.050 1.00 97.06 80 SER A O 1
ATOM 547 N N . LYS A 1 81 ? -42.923 -15.441 65.260 1.00 95.06 81 LYS A N 1
ATOM 548 C CA . LYS A 1 81 ? -43.051 -16.636 64.396 1.00 95.06 81 LYS A CA 1
ATOM 549 C C . LYS A 1 81 ? -44.016 -16.424 63.221 1.00 95.06 81 LYS A C 1
ATOM 551 O O . LYS A 1 81 ? -44.298 -17.343 62.462 1.00 95.06 81 LYS A O 1
ATOM 556 N N . GLN A 1 82 ? -44.602 -15.236 63.119 1.00 96.06 82 GLN A N 1
ATOM 557 C CA . GLN A 1 82 ? -45.461 -14.790 62.027 1.00 96.06 82 GLN A CA 1
ATOM 558 C C . GLN A 1 82 ? -44.977 -13.394 61.611 1.00 96.06 82 GLN A C 1
ATOM 560 O O . GLN A 1 82 ? -43.773 -13.175 61.523 1.00 96.06 82 GLN A O 1
ATOM 565 N N . LYS A 1 83 ? -45.884 -12.454 61.340 1.00 97.19 83 LYS A N 1
ATOM 566 C CA . LYS A 1 83 ? -45.567 -11.110 60.853 1.00 97.19 83 LYS A CA 1
ATOM 567 C C . LYS A 1 83 ? -45.113 -10.159 61.965 1.00 97.19 83 LYS A C 1
ATOM 569 O O . LYS A 1 83 ? -45.705 -10.127 63.045 1.00 97.19 83 LYS A O 1
ATOM 574 N N . VAL A 1 84 ? -44.135 -9.306 61.660 1.00 98.56 84 VAL A N 1
ATOM 575 C CA . VAL A 1 84 ? -43.821 -8.096 62.435 1.00 98.56 84 VAL A CA 1
ATOM 576 C C . VAL A 1 84 ? -44.260 -6.862 61.646 1.00 98.56 84 VAL A C 1
ATOM 578 O O . VAL A 1 84 ? -43.866 -6.685 60.496 1.00 98.56 84 VAL A O 1
ATOM 581 N N . ALA A 1 85 ? -45.054 -5.990 62.263 1.00 98.25 85 ALA A N 1
ATOM 582 C CA . ALA A 1 85 ? -45.479 -4.711 61.709 1.00 98.25 85 ALA A CA 1
ATOM 583 C C . ALA A 1 85 ? -45.208 -3.579 62.711 1.00 98.25 85 ALA A C 1
ATOM 585 O O . ALA A 1 85 ? -45.775 -3.564 63.802 1.00 98.25 85 ALA A O 1
ATOM 586 N N . VAL A 1 86 ? -44.361 -2.614 62.353 1.00 98.56 86 VAL A N 1
ATOM 587 C CA . VAL A 1 86 ? -44.090 -1.422 63.173 1.00 98.56 86 VAL A CA 1
ATOM 588 C C . VAL A 1 86 ? -44.342 -0.173 62.342 1.00 98.56 86 VAL A C 1
ATOM 590 O O . VAL A 1 86 ? -43.696 0.030 61.319 1.00 98.56 86 VAL A O 1
ATOM 593 N N . GLN A 1 87 ? -45.259 0.675 62.798 1.00 98.00 87 GLN A N 1
ATOM 594 C CA . GLN A 1 87 ? -45.602 1.947 62.169 1.00 98.00 87 GLN A CA 1
ATOM 595 C C . GLN A 1 87 ? -45.388 3.095 63.159 1.00 98.00 87 GLN A C 1
ATOM 597 O O . GLN A 1 87 ? -45.909 3.060 64.276 1.00 98.00 87 GLN A O 1
ATOM 602 N N . ALA A 1 88 ? -44.664 4.131 62.743 1.00 97.81 88 ALA A N 1
ATOM 603 C CA . ALA A 1 88 ? -44.500 5.364 63.508 1.00 97.81 88 ALA A CA 1
ATOM 604 C C . ALA A 1 88 ? -44.568 6.599 62.599 1.00 97.81 88 ALA A C 1
ATOM 606 O O . ALA A 1 88 ? -44.033 6.553 61.502 1.00 97.81 88 ALA A O 1
ATOM 607 N N . ASP A 1 89 ? -45.150 7.721 63.021 1.00 95.69 89 ASP A N 1
ATOM 608 C CA . ASP A 1 89 ? -45.194 8.921 62.156 1.00 95.69 89 ASP A CA 1
ATOM 609 C C . ASP A 1 89 ? -43.893 9.748 62.184 1.00 95.69 89 ASP A C 1
ATOM 611 O O . ASP A 1 89 ? -43.611 10.493 61.249 1.00 95.69 89 ASP A O 1
ATOM 615 N N . GLN A 1 90 ? -43.085 9.644 63.245 1.00 95.94 90 GLN A N 1
ATOM 616 C CA . GLN A 1 90 ? -41.917 10.508 63.494 1.00 95.94 90 GLN A CA 1
ATOM 617 C C . GLN A 1 90 ? -40.607 9.740 63.737 1.00 95.94 90 GLN A C 1
ATOM 619 O O . GLN A 1 90 ? -39.619 10.356 64.136 1.00 95.94 90 GLN A O 1
ATOM 624 N N . GLY A 1 91 ? -40.569 8.422 63.517 1.00 96.69 91 GLY A N 1
ATOM 625 C CA . GLY A 1 91 ? -39.330 7.637 63.578 1.00 96.69 91 GLY A CA 1
ATOM 626 C C . GLY A 1 91 ? -39.451 6.286 64.277 1.00 96.69 91 GLY A C 1
ATOM 627 O O . GLY A 1 91 ? -40.290 6.079 65.155 1.00 96.69 91 GLY A O 1
ATOM 628 N N . ILE A 1 92 ? -38.562 5.370 63.905 1.00 98.44 92 ILE A N 1
ATOM 629 C CA . ILE A 1 92 ? -38.439 4.028 64.479 1.00 98.44 92 ILE A CA 1
ATOM 630 C C . ILE A 1 92 ? -36.965 3.799 64.830 1.00 98.44 92 ILE A C 1
ATOM 632 O O . ILE A 1 92 ? -36.098 4.036 63.996 1.00 98.44 92 ILE A O 1
ATOM 636 N N . THR A 1 93 ? -36.674 3.331 66.044 1.00 98.00 93 THR A N 1
ATOM 637 C CA . THR A 1 93 ? -35.331 2.916 66.482 1.00 98.00 93 THR A CA 1
ATOM 638 C C . THR A 1 93 ? -35.392 1.521 67.094 1.00 98.00 93 THR A C 1
ATOM 640 O O . THR A 1 93 ? -35.964 1.335 68.166 1.00 98.00 93 THR A O 1
ATOM 643 N N . LEU A 1 94 ? -34.803 0.537 66.422 1.00 98.00 94 LEU A N 1
ATOM 644 C CA . LEU A 1 94 ? -34.769 -0.867 66.838 1.00 98.00 94 LEU A CA 1
ATOM 645 C C . LEU A 1 94 ? -33.317 -1.360 66.879 1.00 98.00 94 LEU A C 1
ATOM 647 O O . LEU A 1 94 ? -32.471 -0.849 66.145 1.00 98.00 94 LEU A O 1
ATOM 651 N N . GLN A 1 95 ? -33.009 -2.369 67.695 1.00 96.06 95 GLN A N 1
ATOM 652 C CA . GLN A 1 95 ? -31.709 -3.049 67.613 1.00 96.06 95 GLN A CA 1
ATOM 653 C C . GLN A 1 95 ? -31.738 -4.213 66.623 1.00 96.06 95 GLN A C 1
ATOM 655 O O . GLN A 1 95 ? -30.808 -4.361 65.843 1.00 96.06 95 GLN A O 1
ATOM 660 N N . SER A 1 96 ? -32.785 -5.040 66.627 1.00 96.94 96 SER A N 1
ATOM 661 C CA . SER A 1 96 ? -32.949 -6.127 65.647 1.00 96.94 96 SER A CA 1
ATOM 662 C C . SER A 1 96 ? -34.415 -6.478 65.431 1.00 96.94 96 SER A C 1
ATOM 664 O O . SER A 1 96 ? -35.246 -6.303 66.332 1.00 96.94 96 SER A O 1
ATOM 666 N N . VAL A 1 97 ? -34.730 -6.987 64.240 1.00 98.31 97 VAL A N 1
ATOM 667 C CA . VAL A 1 97 ? -36.079 -7.420 63.864 1.00 98.31 97 VAL A CA 1
ATOM 668 C C . VAL A 1 97 ? -36.018 -8.799 63.220 1.00 98.31 97 VAL A C 1
ATOM 670 O O . VAL A 1 97 ? -35.247 -9.007 62.289 1.00 98.31 97 VAL A O 1
ATOM 673 N N . ALA A 1 98 ? -36.832 -9.739 63.698 1.00 98.06 98 ALA A N 1
ATOM 674 C CA . ALA A 1 98 ? -36.898 -11.090 63.144 1.00 98.06 98 ALA A CA 1
ATOM 675 C C . ALA A 1 98 ? -38.345 -11.577 62.988 1.00 98.06 98 ALA A C 1
ATOM 677 O O . ALA A 1 98 ? -39.147 -11.440 63.909 1.00 98.06 98 ALA A O 1
ATOM 678 N N . ALA A 1 99 ? -38.683 -12.173 61.853 1.00 97.81 99 ALA A N 1
ATOM 679 C CA . ALA A 1 99 ? -40.007 -12.728 61.595 1.00 97.81 99 ALA A CA 1
ATOM 680 C C . ALA A 1 99 ? -39.890 -13.998 60.748 1.00 97.81 99 ALA A C 1
ATOM 682 O O . ALA A 1 99 ? -39.194 -13.968 59.739 1.00 97.81 99 ALA A O 1
ATOM 683 N N . ASP A 1 100 ? -40.597 -15.080 61.081 1.00 96.94 100 ASP A N 1
ATOM 684 C CA . ASP A 1 100 ? -40.656 -16.251 60.181 1.00 96.94 100 ASP A CA 1
ATOM 685 C C . ASP A 1 100 ? -41.504 -15.952 58.920 1.00 96.94 100 ASP A C 1
ATOM 687 O O . ASP A 1 100 ? -41.347 -16.602 57.890 1.00 96.94 100 ASP A O 1
ATOM 691 N N . SER A 1 101 ? -42.386 -14.941 58.982 1.00 96.75 101 SER A N 1
ATOM 692 C CA . SER A 1 101 ? -43.158 -14.405 57.848 1.00 96.75 101 SER A CA 1
ATOM 693 C C . SER A 1 101 ? -42.724 -12.959 57.546 1.00 96.75 101 SER A C 1
ATOM 695 O O . SER A 1 101 ? -41.525 -12.693 57.526 1.00 96.75 101 SER A O 1
ATOM 697 N N . ASP A 1 102 ? -43.636 -12.037 57.230 1.00 97.81 102 ASP A N 1
ATOM 698 C CA . ASP A 1 102 ? -43.298 -10.702 56.718 1.00 97.81 102 ASP A CA 1
ATOM 699 C C . ASP A 1 102 ? -42.762 -9.755 57.803 1.00 97.81 102 ASP A C 1
ATOM 701 O O . ASP A 1 102 ? -43.220 -9.763 58.950 1.00 97.81 102 ASP A O 1
ATOM 705 N N . ILE A 1 103 ? -41.867 -8.850 57.409 1.00 98.62 103 ILE A N 1
ATOM 706 C CA . ILE A 1 103 ? -41.505 -7.657 58.180 1.00 98.62 103 ILE A CA 1
ATOM 707 C C . ILE A 1 103 ? -41.999 -6.420 57.434 1.00 98.62 103 ILE A C 1
ATOM 709 O O . ILE A 1 103 ? -41.605 -6.179 56.296 1.00 98.62 103 ILE A O 1
ATOM 713 N N . VAL A 1 104 ? -42.816 -5.599 58.095 1.00 98.44 104 VAL A N 1
ATOM 714 C CA . VAL A 1 104 ? -43.254 -4.289 57.599 1.00 98.44 104 VAL A CA 1
ATOM 715 C C . VAL A 1 104 ? -42.864 -3.217 58.612 1.00 98.44 104 VAL A C 1
ATOM 717 O O . VAL A 1 104 ? -43.405 -3.171 59.715 1.00 98.44 104 VAL A O 1
ATOM 720 N N . LEU A 1 105 ? -41.931 -2.345 58.247 1.00 98.56 105 LEU A N 1
ATOM 721 C CA . LEU A 1 105 ? -41.491 -1.214 59.061 1.00 98.56 105 LEU A CA 1
ATOM 722 C C . LEU A 1 105 ? -41.777 0.074 58.299 1.00 98.56 105 LEU A C 1
ATOM 724 O O . LEU A 1 105 ? -41.265 0.279 57.202 1.00 98.56 105 LEU A O 1
ATOM 728 N N . ALA A 1 106 ? -42.581 0.954 58.871 1.00 98.12 106 ALA A N 1
ATOM 729 C CA . ALA A 1 106 ? -42.986 2.177 58.206 1.00 98.12 106 ALA A CA 1
ATOM 730 C C . ALA A 1 106 ? -42.829 3.372 59.146 1.00 98.12 106 ALA A C 1
ATOM 732 O O . ALA A 1 106 ? -43.378 3.411 60.245 1.00 98.12 106 ALA A O 1
ATOM 733 N N . SER A 1 107 ? -42.048 4.351 58.710 1.00 96.50 107 SER A N 1
ATOM 734 C CA . SER A 1 107 ? -41.855 5.628 59.383 1.00 96.50 107 SER A CA 1
ATOM 735 C C . SER A 1 107 ? -42.447 6.749 58.528 1.00 96.50 107 SER A C 1
ATOM 737 O O . SER A 1 107 ? -42.284 6.744 57.312 1.00 96.50 107 SER A O 1
ATOM 739 N N . GLY A 1 108 ? -43.133 7.711 59.145 1.00 94.62 108 GLY A N 1
ATOM 740 C CA . GLY A 1 108 ? -43.613 8.924 58.487 1.00 94.62 108 GLY A CA 1
ATOM 741 C C . GLY A 1 108 ? -42.445 9.831 58.107 1.00 94.62 108 GLY A C 1
ATOM 742 O O . GLY A 1 108 ? -41.728 9.552 57.161 1.00 94.62 108 GLY A O 1
ATOM 743 N N . THR A 1 109 ? -42.206 10.927 58.822 1.00 93.00 109 THR A N 1
ATOM 744 C CA . THR A 1 109 ? -41.145 11.893 58.469 1.00 93.00 109 THR A CA 1
ATOM 745 C C . THR A 1 109 ? -39.782 11.600 59.103 1.00 93.00 109 THR A C 1
ATOM 747 O O . THR A 1 109 ? -38.786 12.204 58.711 1.00 93.00 109 THR A O 1
ATOM 750 N N . GLY A 1 110 ? -39.712 10.699 60.088 1.00 93.38 110 GLY A N 1
ATOM 751 C CA . GLY A 1 110 ? -38.485 10.410 60.840 1.00 93.38 110 GLY A CA 1
ATOM 752 C C . GLY A 1 110 ? -37.650 9.256 60.284 1.00 93.38 110 GLY A C 1
ATOM 753 O O . GLY A 1 110 ? -38.125 8.461 59.476 1.00 93.38 110 GLY A O 1
ATOM 754 N N . LEU A 1 111 ? -36.412 9.120 60.767 1.00 96.44 111 LEU A N 1
ATOM 755 C CA . LEU A 1 111 ? -35.521 8.000 60.443 1.00 96.44 111 LEU A CA 1
ATOM 756 C C . LEU A 1 111 ? -36.132 6.656 60.886 1.00 96.44 111 LEU A C 1
ATOM 758 O O . LEU A 1 111 ? -36.630 6.533 62.006 1.00 96.44 111 LEU A O 1
ATOM 762 N N . LEU A 1 112 ? -36.058 5.649 60.017 1.00 98.25 112 LEU A N 1
ATOM 763 C CA . LEU A 1 112 ? -36.239 4.240 60.365 1.00 98.25 112 LEU A CA 1
ATOM 764 C C . LEU A 1 112 ? -34.848 3.627 60.564 1.00 98.25 112 LEU A C 1
ATOM 766 O O . LEU A 1 112 ? -34.120 3.426 59.598 1.00 98.25 112 LEU A O 1
ATOM 770 N N . SER A 1 113 ? -34.472 3.366 61.811 1.00 98.19 113 SER A N 1
ATOM 771 C CA . SER A 1 113 ? -33.161 2.838 62.188 1.00 98.19 113 SER A CA 1
ATOM 772 C C . SER A 1 113 ? -33.293 1.461 62.829 1.00 98.19 113 SER A C 1
ATOM 774 O O . SER A 1 113 ? -34.000 1.305 63.827 1.00 98.19 113 SER A O 1
ATOM 776 N N . VAL A 1 114 ? -32.595 0.474 62.274 1.00 98.38 114 VAL A N 1
ATOM 777 C CA . VAL A 1 114 ? -32.365 -0.843 62.872 1.00 98.38 114 VAL A CA 1
ATOM 778 C C . VAL A 1 114 ? -30.855 -1.047 62.960 1.00 98.38 114 VAL A C 1
ATOM 780 O O . VAL A 1 114 ? -30.201 -1.220 61.939 1.00 98.38 114 VAL A O 1
ATOM 783 N N . SER A 1 115 ? -30.267 -0.990 64.156 1.00 94.81 115 SER A N 1
ATOM 784 C CA . SER A 1 115 ? -28.797 -1.013 64.275 1.00 94.81 115 SER A CA 1
ATOM 785 C C . SER A 1 115 ? -28.165 -2.366 63.916 1.00 94.81 115 SER A C 1
ATOM 787 O O . SER A 1 115 ? -26.990 -2.415 63.569 1.00 94.81 115 SER A O 1
ATOM 789 N N . GLY A 1 116 ? -28.923 -3.455 64.039 1.00 94.88 116 GLY A N 1
ATOM 790 C CA . GLY A 1 116 ? -28.545 -4.822 63.681 1.00 94.88 116 GLY A CA 1
ATOM 791 C C . GLY A 1 116 ? -29.396 -5.369 62.535 1.00 94.88 116 GLY A C 1
ATOM 792 O O . GLY A 1 116 ? -29.801 -4.628 61.639 1.00 94.88 116 GLY A O 1
ATOM 793 N N . ASP A 1 117 ? -29.660 -6.674 62.552 1.00 96.62 117 ASP A N 1
ATOM 794 C CA . ASP A 1 117 ? -30.271 -7.360 61.413 1.00 96.62 117 ASP A CA 1
ATOM 795 C C . ASP A 1 117 ? -31.800 -7.224 61.357 1.00 96.62 117 ASP A C 1
ATOM 797 O O . ASP A 1 117 ? -32.501 -7.272 62.377 1.00 96.62 117 ASP A O 1
ATOM 801 N N . VAL A 1 118 ? -32.307 -7.113 60.129 1.00 98.44 118 VAL A N 1
ATOM 802 C CA . VAL A 1 118 ? -33.713 -7.267 59.747 1.00 98.44 118 VAL A CA 1
ATOM 803 C C . VAL A 1 118 ? -33.838 -8.583 58.982 1.00 98.44 118 VAL A C 1
ATOM 805 O O . VAL A 1 118 ? -33.467 -8.652 57.812 1.00 98.44 118 VAL A O 1
ATOM 808 N N . ASN A 1 119 ? -34.332 -9.632 59.639 1.00 98.00 119 ASN A N 1
ATOM 809 C CA . ASN A 1 119 ? -34.385 -10.985 59.082 1.00 98.00 119 ASN A CA 1
ATOM 810 C C . ASN A 1 119 ? -35.827 -11.500 58.974 1.00 98.00 119 ASN A C 1
ATOM 812 O O . ASN A 1 119 ? -36.448 -11.845 59.980 1.00 98.00 119 ASN A O 1
ATOM 816 N N . SER A 1 120 ? -36.355 -11.556 57.755 1.00 97.81 120 SER A N 1
ATOM 817 C CA . SER A 1 120 ? -37.669 -12.118 57.444 1.00 97.81 120 SER A CA 1
ATOM 818 C C . SER A 1 120 ? -37.522 -13.475 56.759 1.00 97.81 120 SER A C 1
ATOM 820 O O . SER A 1 120 ? -36.732 -13.613 55.828 1.00 97.81 120 SER A O 1
ATOM 822 N N . GLY A 1 121 ? -38.351 -14.451 57.129 1.00 95.62 121 GLY A N 1
ATOM 823 C CA . GLY A 1 121 ? -38.495 -15.701 56.381 1.00 95.62 121 GLY A CA 1
ATOM 824 C C . GLY A 1 121 ? -39.207 -15.529 55.033 1.00 95.62 121 GLY A C 1
ATOM 825 O O . GLY A 1 121 ? -39.136 -16.413 54.191 1.00 95.62 121 GLY A O 1
ATOM 826 N N . THR A 1 122 ? -39.853 -14.385 54.780 1.00 96.62 122 THR A N 1
ATOM 827 C CA . THR A 1 122 ? -40.567 -14.081 53.526 1.00 96.62 122 THR A CA 1
ATOM 828 C C . THR A 1 122 ? -40.160 -12.708 52.985 1.00 96.62 122 THR A C 1
ATOM 830 O O . THR A 1 122 ? -39.098 -12.630 52.371 1.00 96.62 122 THR A O 1
ATOM 833 N N . THR A 1 123 ? -40.952 -11.646 53.189 1.00 98.06 123 THR A N 1
ATOM 834 C CA . THR A 1 123 ? -40.681 -10.298 52.660 1.00 98.06 123 THR A CA 1
ATOM 835 C C . THR A 1 123 ? -40.198 -9.305 53.718 1.00 98.06 123 THR A C 1
ATOM 837 O O . THR A 1 123 ? -40.637 -9.318 54.869 1.00 98.06 123 THR A O 1
ATOM 840 N N . VAL A 1 124 ? -39.339 -8.372 53.303 1.00 98.62 124 VAL A N 1
ATOM 841 C CA . VAL A 1 124 ? -39.009 -7.170 54.082 1.00 98.62 124 VAL A CA 1
ATOM 842 C C . VAL A 1 124 ? -39.531 -5.949 53.338 1.00 98.62 124 VAL A C 1
ATOM 844 O O . VAL A 1 124 ? -39.147 -5.705 52.200 1.00 98.62 124 VAL A O 1
ATOM 847 N N . GLN A 1 125 ? -40.373 -5.151 53.985 1.00 98.38 125 GLN A N 1
ATOM 848 C CA . GLN A 1 125 ? -40.836 -3.861 53.483 1.00 98.38 125 GLN A CA 1
ATOM 849 C C . GLN A 1 125 ? -40.484 -2.779 54.498 1.00 98.38 125 GLN A C 1
ATOM 851 O O . GLN A 1 125 ? -40.983 -2.780 55.622 1.00 98.38 125 GLN A O 1
ATOM 856 N N . MET A 1 126 ? -39.618 -1.855 54.106 1.00 98.62 126 MET A N 1
ATOM 857 C CA . MET A 1 126 ? -39.180 -0.737 54.931 1.00 98.62 126 MET A CA 1
ATOM 858 C C . MET A 1 126 ? -39.472 0.563 54.190 1.00 98.62 126 MET A C 1
ATOM 860 O O . MET A 1 126 ? -38.943 0.791 53.107 1.00 98.62 126 MET A O 1
ATOM 864 N N . SER A 1 127 ? -40.297 1.429 54.767 1.00 98.19 127 SER A N 1
ATOM 865 C CA . SER A 1 127 ? -40.621 2.729 54.181 1.00 98.19 127 SER A CA 1
ATOM 866 C C . SER A 1 127 ? -40.356 3.850 55.175 1.00 98.19 127 SER A C 1
ATOM 868 O O . SER A 1 127 ? -40.671 3.722 56.357 1.00 98.19 127 SER A O 1
ATOM 870 N N . SER A 1 128 ? -39.745 4.941 54.722 1.00 97.75 128 SER A N 1
ATOM 871 C CA . SER A 1 128 ? -39.518 6.119 55.554 1.00 97.75 128 SER A CA 1
ATOM 872 C C . SER A 1 128 ? -39.523 7.406 54.745 1.00 97.75 128 SER A C 1
ATOM 874 O O . SER A 1 128 ? -38.785 7.547 53.777 1.00 97.75 128 SER A O 1
ATOM 876 N N . GLY A 1 129 ? -40.270 8.413 55.179 1.00 94.00 129 GLY A N 1
ATOM 877 C CA . GLY A 1 129 ? -40.158 9.749 54.603 1.00 94.00 129 GLY A CA 1
ATOM 878 C C . GLY A 1 129 ? -38.802 10.411 54.875 1.00 94.00 129 GLY A C 1
ATOM 879 O O . GLY A 1 129 ? -38.340 11.194 54.046 1.00 94.00 129 GLY A O 1
ATOM 880 N N . GLY A 1 130 ? -38.138 10.076 55.989 1.00 94.75 130 GLY A N 1
ATOM 881 C CA . GLY A 1 130 ? -36.872 10.675 56.427 1.00 94.75 130 GLY A CA 1
ATOM 882 C C . GLY A 1 130 ? -35.614 9.938 55.958 1.00 94.75 130 GLY A C 1
ATOM 883 O O . GLY A 1 130 ? -34.699 10.573 55.461 1.00 94.75 130 GLY A O 1
ATOM 884 N N . GLY A 1 131 ? -35.542 8.613 56.105 1.00 97.62 131 GLY A N 1
ATOM 885 C CA . GLY A 1 131 ? -34.363 7.798 55.778 1.00 97.62 131 GLY A CA 1
ATOM 886 C C . GLY A 1 131 ? -34.441 6.388 56.375 1.00 97.62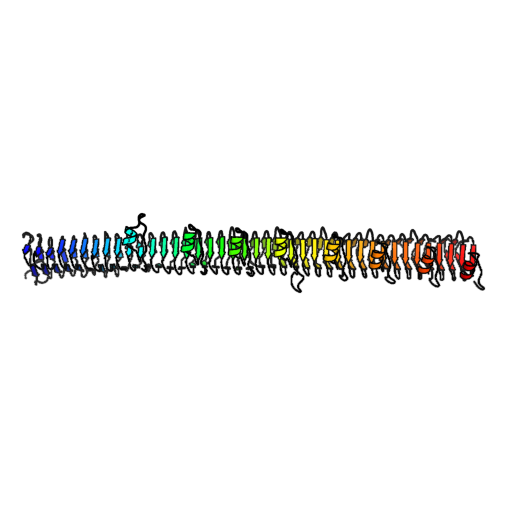 131 GLY A C 1
ATOM 887 O O . GLY A 1 131 ? -35.225 6.151 57.298 1.00 97.62 131 GLY A O 1
ATOM 888 N N . ILE A 1 132 ? -33.619 5.464 55.880 1.00 98.62 132 ILE A N 1
ATOM 889 C CA . ILE A 1 132 ? -33.497 4.087 56.377 1.00 98.62 132 ILE A CA 1
ATOM 890 C C . ILE A 1 132 ? -32.035 3.803 56.730 1.00 98.62 132 ILE A C 1
ATOM 892 O O . ILE A 1 132 ? -31.152 3.988 55.898 1.00 98.62 132 ILE A O 1
ATOM 896 N N . ALA A 1 133 ? -31.792 3.312 57.943 1.00 98.25 133 ALA A N 1
ATOM 897 C CA . ALA A 1 133 ? -30.516 2.750 58.369 1.00 98.25 133 ALA A CA 1
ATOM 898 C C . ALA A 1 133 ? -30.736 1.316 58.873 1.00 98.25 133 ALA A C 1
ATOM 900 O O . ALA A 1 133 ? -31.594 1.098 59.728 1.00 98.25 133 ALA A O 1
ATOM 901 N N . ALA A 1 134 ? -29.985 0.351 58.349 1.00 98.06 134 ALA A N 1
ATOM 902 C CA . ALA A 1 134 ? -30.052 -1.054 58.746 1.00 98.06 134 ALA A CA 1
ATOM 903 C C . ALA A 1 134 ? -28.643 -1.633 58.949 1.00 98.06 134 ALA A C 1
ATOM 905 O O . ALA A 1 134 ? -27.709 -1.238 58.247 1.00 98.06 134 ALA A O 1
ATOM 906 N N . GLY A 1 135 ? -28.490 -2.592 59.867 1.00 97.75 135 GLY A N 1
ATOM 907 C CA . GLY A 1 135 ? -27.293 -3.430 59.947 1.00 97.75 135 GLY A CA 1
ATOM 908 C C . GLY A 1 135 ? -27.197 -4.311 58.702 1.00 97.75 135 GLY A C 1
ATOM 909 O O . GLY A 1 135 ? -26.465 -3.984 57.774 1.00 97.75 135 GLY A O 1
ATOM 910 N N . SER A 1 136 ? -28.007 -5.366 58.642 1.00 98.19 136 SER A N 1
ATOM 911 C CA . SER A 1 136 ? -28.201 -6.193 57.441 1.00 98.19 136 SER A CA 1
ATOM 912 C C . SER A 1 136 ? -29.689 -6.381 57.165 1.00 98.19 136 SER A C 1
ATOM 914 O O . SER A 1 136 ? -30.515 -6.287 58.076 1.00 98.19 136 SER A O 1
ATOM 916 N N . VAL A 1 137 ? -30.044 -6.681 55.919 1.00 98.50 137 VAL A N 1
ATOM 917 C CA . VAL A 1 137 ? -31.426 -6.971 55.515 1.00 98.50 137 VAL A CA 1
ATOM 918 C C . VAL A 1 137 ? -31.469 -8.333 54.841 1.00 98.50 137 VAL A C 1
ATOM 920 O O . VAL A 1 137 ? -30.682 -8.605 53.941 1.00 98.50 137 VAL A O 1
ATOM 923 N N . THR A 1 138 ? -32.365 -9.215 55.270 1.00 98.19 138 THR A N 1
ATOM 924 C CA . THR A 1 138 ? -32.561 -10.535 54.658 1.00 98.19 138 THR A CA 1
ATOM 925 C C . THR A 1 138 ? -34.046 -10.833 54.486 1.00 98.19 138 THR A C 1
ATOM 927 O O . THR A 1 138 ? -34.813 -10.763 55.447 1.00 98.19 138 THR A O 1
ATOM 930 N N . ALA A 1 139 ? -34.438 -11.167 53.256 1.00 97.81 139 ALA A N 1
ATOM 931 C CA . ALA A 1 139 ? -35.767 -11.648 52.886 1.00 97.81 139 ALA A CA 1
ATOM 932 C C . ALA A 1 139 ? -35.660 -13.084 52.338 1.00 97.81 139 ALA A C 1
ATOM 934 O O . ALA A 1 139 ? -35.084 -13.315 51.272 1.00 97.81 139 ALA A O 1
ATOM 935 N N . GLY A 1 140 ? -36.164 -14.051 53.108 1.00 93.56 140 GLY A N 1
ATOM 936 C CA . GLY A 1 140 ? -35.900 -15.481 52.928 1.00 93.56 140 GLY A CA 1
ATOM 937 C C . GLY A 1 140 ? -36.607 -16.136 51.744 1.00 93.56 140 GLY A C 1
ATOM 938 O O . GLY A 1 140 ? -35.983 -16.917 51.036 1.00 93.56 140 GLY A O 1
ATOM 939 N N . ASN A 1 141 ? -37.870 -15.802 51.478 1.00 91.38 141 ASN A N 1
ATOM 940 C CA . ASN A 1 141 ? -38.671 -16.395 50.389 1.00 91.38 141 ASN A CA 1
ATOM 941 C C . ASN A 1 141 ? -39.334 -15.350 49.477 1.00 91.38 141 ASN A C 1
ATOM 943 O O . ASN A 1 141 ? -40.131 -15.705 48.609 1.00 91.38 141 ASN A O 1
ATOM 947 N N . GLY A 1 142 ? -39.061 -14.065 49.691 1.00 93.81 142 GLY A N 1
ATOM 948 C CA . GLY A 1 142 ? -39.723 -12.978 48.985 1.00 93.81 142 GLY A CA 1
ATOM 949 C C . GLY A 1 142 ? -38.842 -11.748 48.824 1.00 93.81 142 GLY A C 1
ATOM 950 O O . GLY A 1 142 ? -37.636 -11.781 49.066 1.00 93.81 142 GLY A O 1
ATOM 951 N N . ALA A 1 143 ? -39.461 -10.657 48.376 1.00 97.44 143 ALA A N 1
ATOM 952 C CA . ALA A 1 143 ? -38.760 -9.424 48.055 1.00 97.44 143 ALA A CA 1
ATOM 953 C C . ALA A 1 143 ? -38.321 -8.644 49.305 1.00 97.44 143 ALA A C 1
ATOM 955 O O . ALA A 1 143 ? -39.016 -8.620 50.327 1.00 97.44 143 ALA A O 1
ATOM 956 N N . ALA A 1 144 ? -37.198 -7.942 49.184 1.00 98.44 144 ALA A N 1
ATOM 957 C CA . ALA A 1 144 ? -36.785 -6.890 50.105 1.00 98.44 144 ALA A CA 1
ATOM 958 C C . ALA A 1 144 ? -36.973 -5.529 49.419 1.00 98.44 144 ALA A C 1
ATOM 960 O O . ALA A 1 144 ? -36.293 -5.218 48.445 1.00 98.44 144 ALA A O 1
ATOM 961 N N . THR A 1 145 ? -37.912 -4.721 49.911 1.00 98.56 145 THR A N 1
ATOM 962 C CA . THR A 1 145 ? -38.232 -3.391 49.375 1.00 98.56 145 THR A CA 1
ATOM 963 C C . THR A 1 145 ? -37.978 -2.319 50.426 1.00 98.56 145 THR A C 1
ATOM 965 O O . THR A 1 145 ? -38.655 -2.274 51.454 1.00 98.56 145 THR A O 1
ATOM 968 N N . LEU A 1 146 ? -37.007 -1.448 50.164 1.00 98.62 146 LEU A N 1
ATOM 969 C CA . LEU A 1 146 ? -36.650 -0.303 50.998 1.00 98.62 146 LEU A CA 1
ATOM 970 C C . LEU A 1 146 ? -36.930 0.980 50.208 1.00 98.62 146 LEU A C 1
ATOM 972 O O . LEU A 1 146 ? -36.372 1.172 49.129 1.00 98.62 146 LEU A O 1
ATOM 976 N N . SER A 1 147 ? -37.769 1.871 50.733 1.00 98.38 147 SER A N 1
ATOM 977 C CA . SER A 1 147 ? -38.142 3.113 50.046 1.00 98.38 147 SER A CA 1
ATOM 978 C C . SER A 1 147 ? -38.065 4.335 50.952 1.00 98.38 147 SER A C 1
ATOM 980 O O . SER A 1 147 ? -38.646 4.343 52.040 1.00 98.38 147 SER A O 1
ATOM 982 N N . THR A 1 148 ? -37.429 5.399 50.473 1.00 98.06 148 THR A N 1
ATOM 983 C CA . THR A 1 148 ? -37.397 6.701 51.133 1.00 98.06 148 THR A CA 1
ATOM 984 C C . THR A 1 148 ? -37.742 7.847 50.191 1.00 98.06 148 THR A C 1
ATOM 986 O O . THR A 1 148 ? -37.439 7.818 48.993 1.00 98.06 148 THR A O 1
ATOM 989 N N . SER A 1 149 ? -38.391 8.883 50.732 1.00 96.00 149 SER A N 1
ATOM 990 C CA . SER A 1 149 ? -38.726 10.081 49.954 1.00 96.00 149 SER A CA 1
ATOM 991 C C . SER A 1 149 ? -37.650 11.165 50.041 1.00 96.00 149 SER A C 1
ATOM 993 O O . SER A 1 149 ? -37.295 11.722 49.008 1.00 96.00 149 SER A O 1
ATOM 995 N N . SER A 1 150 ? -37.121 11.473 51.234 1.00 94.19 150 SER A N 1
ATOM 996 C CA . SER A 1 150 ? -36.200 12.614 51.406 1.00 94.19 150 SER A CA 1
ATOM 997 C C . SER A 1 150 ? -34.753 12.264 51.761 1.00 94.19 150 SER A C 1
ATOM 999 O O . SER A 1 150 ? -33.862 12.998 51.348 1.00 94.19 150 SER A O 1
ATOM 1001 N N . GLY A 1 151 ? -34.488 11.171 52.480 1.00 96.12 151 GLY A N 1
ATOM 1002 C CA . GLY A 1 151 ? -33.121 10.824 52.888 1.00 96.12 151 GLY A CA 1
ATOM 1003 C C . GLY A 1 151 ? -32.636 9.476 52.388 1.00 96.12 151 GLY A C 1
ATOM 1004 O O . GLY A 1 151 ? -33.216 8.871 51.491 1.00 96.12 151 GLY A O 1
ATOM 1005 N N . ASN A 1 152 ? -31.525 9.030 52.961 1.00 98.25 152 ASN A N 1
ATOM 1006 C CA . ASN A 1 152 ? -30.722 7.941 52.415 1.00 98.25 152 ASN A CA 1
ATOM 1007 C C . ASN A 1 152 ? -31.256 6.563 52.812 1.00 98.25 152 ASN A C 1
ATOM 1009 O O . ASN A 1 152 ? -31.935 6.420 53.831 1.00 98.25 152 ASN A O 1
ATOM 1013 N N . ILE A 1 153 ? -30.865 5.551 52.044 1.00 98.69 153 ILE A N 1
ATOM 1014 C CA . ILE A 1 153 ? -30.894 4.149 52.460 1.00 98.69 153 ILE A CA 1
ATOM 1015 C C . ILE A 1 153 ? -29.449 3.738 52.749 1.00 98.69 153 ILE A C 1
ATOM 1017 O O . ILE A 1 153 ? -28.622 3.728 51.842 1.00 98.69 153 ILE A O 1
ATOM 1021 N N . ALA A 1 154 ? -29.134 3.416 54.001 1.00 98.31 154 ALA A N 1
ATOM 1022 C CA . ALA A 1 154 ? -27.808 2.987 54.434 1.00 98.31 154 ALA A CA 1
ATOM 1023 C C . ALA A 1 154 ? -27.878 1.598 55.082 1.00 98.31 154 ALA A C 1
ATOM 1025 O O . ALA A 1 154 ? -28.477 1.431 56.143 1.00 98.31 154 ALA A O 1
ATOM 1026 N N . ILE A 1 155 ? -27.255 0.606 54.452 1.00 98.50 155 ILE A N 1
ATOM 1027 C CA . ILE A 1 155 ? -27.162 -0.773 54.939 1.00 98.50 155 ILE A CA 1
ATOM 1028 C C . ILE A 1 155 ? -25.692 -1.043 55.252 1.00 98.50 155 ILE A C 1
ATOM 1030 O O . ILE A 1 155 ? -24.863 -1.089 54.348 1.00 98.50 155 ILE A O 1
ATOM 1034 N N . ALA A 1 156 ? -25.338 -1.174 56.527 1.00 97.06 156 ALA A N 1
ATOM 1035 C CA . ALA A 1 156 ? -23.934 -1.323 56.918 1.00 97.06 156 ALA A CA 1
ATOM 1036 C C . ALA A 1 156 ? -23.316 -2.640 56.403 1.00 97.06 156 ALA A C 1
ATOM 1038 O O . ALA A 1 156 ? -22.141 -2.681 56.045 1.00 97.06 156 ALA A O 1
ATOM 1039 N N . GLY A 1 157 ? -24.117 -3.705 56.371 1.00 97.12 157 GLY A N 1
ATOM 1040 C CA . GLY A 1 157 ? -23.769 -5.049 55.928 1.00 97.12 157 GLY A CA 1
ATOM 1041 C C . GLY A 1 157 ? -24.406 -5.416 54.588 1.00 97.12 157 GLY A C 1
ATOM 1042 O O . GLY A 1 157 ? -24.438 -4.621 53.648 1.00 97.12 157 GLY A O 1
ATOM 1043 N N . ALA A 1 158 ? -24.884 -6.655 54.482 1.00 97.44 158 ALA A N 1
ATOM 1044 C CA . ALA A 1 158 ? -25.469 -7.185 53.255 1.00 97.44 158 ALA A CA 1
ATOM 1045 C C . ALA A 1 158 ? -26.987 -6.964 53.189 1.00 97.44 158 ALA A C 1
ATOM 1047 O O . ALA A 1 158 ? -27.683 -7.006 54.209 1.00 97.44 158 ALA A O 1
ATOM 1048 N N . ALA A 1 159 ? -27.500 -6.792 51.973 1.00 98.25 159 ALA A N 1
ATOM 1049 C CA . ALA A 1 159 ? -28.916 -6.944 51.670 1.00 98.25 159 ALA A CA 1
ATOM 1050 C C . ALA A 1 159 ? -29.113 -8.175 50.779 1.00 98.25 159 ALA A C 1
ATOM 1052 O O . ALA A 1 159 ? -28.673 -8.190 49.629 1.00 98.25 159 ALA A O 1
ATOM 1053 N N . ASN A 1 160 ? -29.771 -9.195 51.324 1.00 97.81 160 ASN A N 1
ATOM 1054 C CA . ASN A 1 160 ? -29.998 -10.482 50.677 1.00 97.81 160 ASN A CA 1
ATOM 1055 C C . ASN A 1 160 ? -31.497 -10.695 50.447 1.00 97.81 160 ASN A C 1
ATOM 1057 O O . ASN A 1 160 ? -32.301 -10.540 51.369 1.00 97.81 160 ASN A O 1
ATOM 1061 N N . SER A 1 161 ? -31.886 -11.098 49.242 1.00 97.62 161 SER A N 1
ATOM 1062 C CA . SER A 1 161 ? -33.266 -11.479 48.938 1.00 97.62 161 SER A CA 1
ATOM 1063 C C . SER A 1 161 ? -33.303 -12.700 48.030 1.00 97.62 161 SER A C 1
ATOM 1065 O O . SER A 1 161 ? -32.571 -12.781 47.048 1.00 97.62 161 SER A O 1
ATOM 1067 N N . THR A 1 162 ? -34.174 -13.660 48.324 1.00 96.00 162 THR A N 1
ATOM 1068 C CA . THR A 1 162 ? -34.469 -14.733 47.361 1.00 96.00 162 THR A CA 1
ATOM 1069 C C . THR A 1 162 ? -35.509 -14.320 46.315 1.00 96.00 162 THR A C 1
ATOM 1071 O O . THR A 1 162 ? -35.675 -15.008 45.311 1.00 96.00 162 THR A O 1
ATOM 1074 N N . GLY A 1 163 ? -36.198 -13.197 46.531 1.00 96.75 163 GLY A N 1
ATOM 1075 C CA . GLY A 1 163 ? -36.991 -12.493 45.530 1.00 96.75 163 GLY A CA 1
ATOM 1076 C C . GLY A 1 163 ? -36.249 -11.269 44.992 1.00 96.75 163 GLY A C 1
ATOM 1077 O O . GLY A 1 163 ? -35.019 -11.237 44.954 1.00 96.75 163 GLY A O 1
ATOM 1078 N N . ASP A 1 164 ? -37.007 -10.251 44.583 1.00 98.19 164 ASP A N 1
ATOM 1079 C CA . ASP A 1 164 ? -36.444 -8.978 44.127 1.00 98.19 164 ASP A CA 1
ATOM 1080 C C . ASP A 1 164 ? -35.890 -8.143 45.291 1.00 98.19 164 ASP A C 1
ATOM 1082 O O . ASP A 1 164 ? -36.472 -8.073 46.378 1.00 98.19 164 ASP A O 1
ATOM 1086 N N . LEU A 1 165 ? -34.789 -7.442 45.037 1.00 98.62 165 LEU A N 1
ATOM 1087 C CA . LEU A 1 165 ? -34.181 -6.483 45.949 1.00 98.62 165 LEU A CA 1
ATOM 1088 C C . LEU A 1 165 ? -34.335 -5.067 45.379 1.00 98.62 165 LEU A C 1
ATOM 1090 O O . LEU A 1 165 ? -33.615 -4.670 44.463 1.00 98.62 165 LEU A O 1
ATOM 1094 N N . ASN A 1 166 ? -35.272 -4.304 45.940 1.00 98.62 166 ASN A N 1
ATOM 1095 C CA . ASN A 1 166 ? -35.670 -2.985 45.451 1.00 98.62 166 ASN A CA 1
ATOM 1096 C C . ASN A 1 166 ? -35.310 -1.901 46.473 1.00 98.62 166 ASN A C 1
ATOM 1098 O O . ASN A 1 166 ? -35.895 -1.846 47.556 1.00 98.62 166 ASN A O 1
ATOM 1102 N N . LEU A 1 167 ? -34.365 -1.020 46.142 1.00 98.75 167 LEU A N 1
ATOM 1103 C CA . LEU A 1 167 ? -33.964 0.107 46.991 1.00 98.75 167 LEU A CA 1
ATOM 1104 C C . LEU A 1 167 ? -34.241 1.416 46.250 1.00 98.75 167 LEU A C 1
ATOM 1106 O O . LEU A 1 167 ? -33.676 1.671 45.189 1.00 98.75 167 LEU A O 1
ATOM 1110 N N . THR A 1 168 ? -35.104 2.260 46.809 1.00 98.69 168 THR A N 1
ATOM 1111 C CA . THR A 1 168 ? -35.476 3.552 46.215 1.00 98.69 168 THR A CA 1
ATOM 1112 C C . THR A 1 168 ? -35.261 4.681 47.213 1.00 98.69 168 THR A C 1
ATOM 1114 O O . THR A 1 168 ? -36.040 4.823 48.147 1.00 98.69 168 THR A O 1
ATOM 1117 N N . ALA A 1 169 ? -34.239 5.509 47.009 1.00 98.44 169 ALA A N 1
ATOM 1118 C CA . ALA A 1 169 ? -33.997 6.732 47.768 1.00 98.44 169 ALA A CA 1
ATOM 1119 C C . ALA A 1 169 ? -34.273 7.958 46.888 1.00 98.44 169 ALA A C 1
ATOM 1121 O O . ALA A 1 169 ? -33.368 8.487 46.249 1.00 98.44 169 ALA A O 1
ATOM 1122 N N . THR A 1 170 ? -35.527 8.415 46.843 1.00 97.69 170 THR A N 1
ATOM 1123 C CA . THR A 1 170 ? -36.018 9.376 45.828 1.00 97.69 170 THR A CA 1
ATOM 1124 C C . THR A 1 170 ? -35.173 10.652 45.732 1.00 97.69 170 THR A C 1
ATOM 1126 O O . THR A 1 170 ? -34.831 11.073 44.633 1.00 97.69 170 THR A O 1
ATOM 1129 N N . ALA A 1 171 ? -34.802 11.247 46.870 1.00 96.81 171 ALA A N 1
ATOM 1130 C CA . ALA A 1 171 ? -33.920 12.419 46.938 1.00 96.81 171 ALA A CA 1
ATOM 1131 C C . ALA A 1 171 ? -32.572 12.137 47.634 1.00 96.81 171 ALA A C 1
ATOM 1133 O O . ALA A 1 171 ? -31.757 13.044 47.788 1.00 96.81 171 ALA A O 1
ATOM 1134 N N . GLY A 1 172 ? -32.348 10.897 48.081 1.00 97.62 172 GLY A N 1
ATOM 1135 C CA . GLY A 1 172 ? -31.190 10.500 48.882 1.00 97.62 172 GLY A CA 1
ATOM 1136 C C . GLY A 1 172 ? -30.186 9.639 48.120 1.00 97.62 172 GLY A C 1
ATOM 1137 O O . GLY A 1 172 ? -30.325 9.392 46.921 1.00 97.62 172 GLY A O 1
ATOM 1138 N N . SER A 1 173 ? -29.168 9.170 48.839 1.00 98.56 173 SER A N 1
ATOM 1139 C CA . SER A 1 173 ? -28.217 8.162 48.365 1.00 98.56 173 SER A CA 1
ATOM 1140 C C . SER A 1 173 ? -28.586 6.752 48.830 1.00 98.56 173 SER A C 1
ATOM 1142 O O . SER A 1 173 ? -29.311 6.567 49.813 1.00 98.56 173 SER A O 1
ATOM 1144 N N . ILE A 1 174 ? -28.052 5.753 48.132 1.00 98.81 174 ILE A N 1
ATOM 1145 C CA . ILE A 1 174 ? -28.074 4.350 48.552 1.00 98.81 174 ILE A CA 1
ATOM 1146 C C . ILE A 1 174 ? -26.640 3.940 48.890 1.00 98.81 174 ILE A C 1
ATOM 1148 O O . ILE A 1 174 ? -25.750 4.078 48.054 1.00 98.81 174 ILE A O 1
ATOM 1152 N N . SER A 1 175 ? -26.416 3.424 50.098 1.00 98.62 175 SER A N 1
ATOM 1153 C CA . SER A 1 175 ? -25.147 2.828 50.519 1.00 98.62 175 SER A CA 1
ATOM 1154 C C . SER A 1 175 ? -25.365 1.424 51.072 1.00 98.62 175 SER A C 1
ATOM 1156 O O . SER A 1 175 ? -26.285 1.222 51.867 1.00 98.62 175 SER A O 1
ATOM 1158 N N . ALA A 1 176 ? -24.543 0.461 50.652 1.00 98.50 176 ALA A N 1
ATOM 1159 C CA . ALA A 1 176 ? -24.622 -0.925 51.112 1.00 98.50 176 ALA A CA 1
ATOM 1160 C C . ALA A 1 176 ? -23.243 -1.598 51.204 1.00 98.50 176 ALA A C 1
ATOM 1162 O O . ALA A 1 176 ? -22.330 -1.275 50.441 1.00 98.50 176 ALA A O 1
ATOM 1163 N N . GLY A 1 177 ? -23.100 -2.587 52.089 1.00 98.00 177 GLY A N 1
ATOM 1164 C CA . GLY A 1 177 ? -21.920 -3.453 52.127 1.00 98.00 177 GLY A CA 1
ATOM 1165 C C . GLY A 1 177 ? -21.866 -4.406 50.930 1.00 98.00 177 GLY A C 1
ATOM 1166 O O . GLY A 1 177 ? -20.855 -4.478 50.245 1.00 98.00 177 GLY A O 1
ATOM 1167 N N . SER A 1 178 ? -22.955 -5.117 50.638 1.00 98.12 178 SER A N 1
ATOM 1168 C CA . SER A 1 178 ? -23.118 -5.932 49.420 1.00 98.12 178 SER A CA 1
ATOM 1169 C C . SER A 1 178 ? -24.596 -6.184 49.141 1.00 98.12 178 SER A C 1
ATOM 1171 O O . SER A 1 178 ? -25.425 -6.060 50.046 1.00 98.12 178 SER A O 1
ATOM 1173 N N . LEU A 1 179 ? -24.928 -6.519 47.896 1.00 98.56 179 LEU A N 1
ATOM 1174 C CA . LEU A 1 179 ? -26.296 -6.776 47.457 1.00 98.56 179 LEU A CA 1
ATOM 1175 C C . LEU A 1 179 ? -26.360 -8.125 46.735 1.00 98.56 179 LEU A C 1
ATOM 1177 O O . LEU A 1 179 ? -25.613 -8.348 45.781 1.00 98.56 179 LEU A O 1
ATOM 1181 N N . LEU A 1 180 ? -27.267 -8.999 47.165 1.00 97.62 180 LEU A N 1
ATOM 1182 C CA . LEU A 1 180 ? -27.509 -10.303 46.552 1.00 97.62 180 LEU A CA 1
ATOM 1183 C C . LEU A 1 180 ? -29.011 -10.517 46.347 1.00 97.62 180 LEU A C 1
ATOM 1185 O O . LEU A 1 180 ? -29.798 -10.398 47.290 1.00 97.62 180 LEU A O 1
ATOM 1189 N N . SER A 1 181 ? -29.401 -10.884 45.129 1.00 97.56 181 SER A N 1
ATOM 1190 C CA . SER A 1 181 ? -30.765 -11.296 44.802 1.00 97.56 181 SER A CA 1
ATOM 1191 C C . SER A 1 181 ? -30.781 -12.592 43.993 1.00 97.56 181 SER A C 1
ATOM 1193 O O . SER A 1 181 ? -30.033 -12.748 43.026 1.00 97.56 181 SER A O 1
ATOM 1195 N N . ASN A 1 182 ? -31.692 -13.507 44.328 1.00 95.88 182 ASN A N 1
ATOM 1196 C CA . ASN A 1 182 ? -31.958 -14.666 43.473 1.00 95.88 182 ASN A CA 1
ATOM 1197 C C . ASN A 1 182 ? -32.852 -14.327 42.270 1.00 95.88 182 ASN A C 1
ATOM 1199 O O . ASN A 1 182 ? -33.041 -15.198 41.428 1.00 95.88 182 ASN A O 1
ATOM 1203 N N . GLN A 1 183 ? -33.373 -13.099 42.187 1.00 96.19 183 GLN A N 1
ATOM 1204 C CA . GLN A 1 183 ? -34.164 -12.560 41.082 1.00 96.19 183 GLN A CA 1
ATOM 1205 C C . GLN A 1 183 ? -33.517 -11.247 40.608 1.00 96.19 183 GLN A C 1
ATOM 1207 O O . GLN A 1 183 ? -32.389 -11.291 40.122 1.00 96.19 183 GLN A O 1
ATOM 1212 N N . ASN A 1 184 ? -34.184 -10.093 40.724 1.00 98.25 184 ASN A N 1
ATOM 1213 C CA . ASN A 1 184 ? -33.670 -8.817 40.226 1.00 98.25 184 ASN A CA 1
ATOM 1214 C C . ASN A 1 184 ? -33.158 -7.899 41.345 1.00 98.25 184 ASN A C 1
ATOM 1216 O O . ASN A 1 184 ? -33.685 -7.893 42.457 1.00 98.25 184 ASN A O 1
ATOM 1220 N N . ILE A 1 185 ? -32.185 -7.047 41.017 1.00 98.75 185 ILE A N 1
ATOM 1221 C CA . ILE A 1 185 ? -31.782 -5.901 41.843 1.00 98.75 185 ILE A CA 1
ATOM 1222 C C . ILE A 1 185 ? -32.186 -4.616 41.119 1.00 98.75 185 ILE A C 1
ATOM 1224 O O . ILE A 1 185 ? -31.725 -4.363 40.005 1.00 98.75 185 ILE A O 1
ATOM 1228 N N . ALA A 1 186 ? -33.000 -3.782 41.766 1.00 98.75 186 ALA A N 1
ATOM 1229 C CA . ALA A 1 186 ? -33.361 -2.455 41.275 1.00 98.75 186 ALA A CA 1
ATOM 1230 C C . ALA A 1 186 ? -32.963 -1.373 42.288 1.00 98.75 186 ALA A C 1
ATOM 1232 O O . ALA A 1 186 ? -33.444 -1.356 43.424 1.00 98.75 186 ALA A O 1
ATOM 1233 N N . LEU A 1 187 ? -32.093 -0.454 41.870 1.00 98.81 187 LEU A N 1
ATOM 1234 C CA . LEU A 1 187 ? -31.588 0.652 42.682 1.00 98.81 187 LEU A CA 1
ATOM 1235 C C . LEU A 1 187 ? -31.957 1.985 42.029 1.00 98.81 187 LEU A C 1
ATOM 1237 O O . LEU A 1 187 ? -31.608 2.234 40.877 1.00 98.81 187 LEU A O 1
ATOM 1241 N N . SER A 1 188 ? -32.621 2.866 42.769 1.00 98.50 188 SER A N 1
ATOM 1242 C CA . SER A 1 188 ? -32.966 4.212 42.305 1.00 98.50 188 SER A CA 1
ATOM 1243 C C . SER A 1 188 ? -32.629 5.234 43.382 1.00 98.50 188 SER A C 1
ATOM 1245 O O . SER A 1 188 ? -33.312 5.300 44.402 1.00 98.50 188 SER A O 1
ATOM 1247 N N . ALA A 1 189 ? -31.597 6.043 43.164 1.00 98.62 189 ALA A N 1
ATOM 1248 C CA . ALA A 1 189 ? -31.176 7.110 44.066 1.00 98.62 189 ALA A CA 1
ATOM 1249 C C . ALA A 1 189 ? -31.297 8.479 43.383 1.00 98.62 189 ALA A C 1
ATOM 1251 O O . ALA A 1 189 ? -30.917 8.638 42.225 1.00 98.62 189 ALA A O 1
ATOM 1252 N N . GLY A 1 190 ? -31.778 9.490 44.106 1.00 97.00 190 GLY A N 1
ATOM 1253 C CA . GLY A 1 190 ? -31.705 10.884 43.651 1.00 97.00 190 GLY A CA 1
ATOM 1254 C C . GLY A 1 190 ? -30.270 11.427 43.658 1.00 97.00 190 GLY A C 1
ATOM 1255 O O . GLY A 1 190 ? -29.942 12.342 42.904 1.00 97.00 190 GLY A O 1
ATOM 1256 N N . LEU A 1 191 ? -29.409 10.848 44.501 1.00 97.88 191 LEU A N 1
ATOM 1257 C CA . LEU A 1 191 ? -27.978 11.138 44.606 1.00 97.88 191 LEU A CA 1
ATOM 1258 C C . LEU A 1 191 ? -27.164 9.894 44.213 1.00 97.88 191 LEU A C 1
ATOM 1260 O O . LEU A 1 191 ? -27.459 9.261 43.208 1.00 97.88 191 LEU A O 1
ATOM 1264 N N . ASP A 1 192 ? -26.111 9.552 44.953 1.00 98.38 192 ASP A N 1
ATOM 1265 C CA . ASP A 1 192 ? -25.200 8.468 44.577 1.00 98.38 192 ASP A CA 1
ATOM 1266 C C . ASP A 1 192 ? -25.682 7.086 45.035 1.00 98.38 192 ASP A C 1
ATOM 1268 O O . ASP A 1 192 ? -26.357 6.941 46.058 1.00 98.38 192 ASP A O 1
ATOM 1272 N N . ILE A 1 193 ? -25.254 6.063 44.298 1.00 98.75 193 ILE A N 1
ATOM 1273 C CA . ILE A 1 193 ? -25.289 4.660 44.710 1.00 98.75 193 ILE A CA 1
ATOM 1274 C C . ILE A 1 193 ? -23.850 4.238 45.013 1.00 98.75 193 ILE A C 1
ATOM 1276 O O . ILE A 1 193 ? -22.991 4.312 44.135 1.00 98.75 193 ILE A O 1
ATOM 1280 N N . ALA A 1 194 ? -23.584 3.795 46.239 1.00 98.44 194 ALA A N 1
ATOM 1281 C CA . ALA A 1 194 ? -22.269 3.349 46.690 1.00 98.44 194 ALA A CA 1
ATOM 1282 C C . ALA A 1 194 ? -22.364 1.973 47.369 1.00 98.44 194 ALA A C 1
ATOM 1284 O O . ALA A 1 194 ? -22.810 1.862 48.507 1.00 98.44 194 ALA A O 1
ATOM 1285 N N . VAL A 1 195 ? -21.931 0.915 46.688 1.00 98.62 195 VAL A N 1
ATOM 1286 C CA . VAL A 1 195 ? -21.869 -0.440 47.251 1.00 98.62 195 VAL A CA 1
ATOM 1287 C C . VAL A 1 195 ? -20.408 -0.820 47.446 1.00 98.62 195 VAL A C 1
ATOM 1289 O O . VAL A 1 195 ? -19.659 -0.912 46.480 1.00 98.62 195 VAL A O 1
ATOM 1292 N N . ALA A 1 196 ? -19.982 -1.022 48.693 1.00 97.00 196 ALA A N 1
ATOM 1293 C CA . ALA A 1 196 ? -18.576 -1.305 48.991 1.00 97.00 196 ALA A CA 1
ATOM 1294 C C . ALA A 1 196 ? -18.108 -2.649 48.398 1.00 97.00 196 ALA A C 1
ATOM 1296 O O . ALA A 1 196 ? -16.963 -2.778 47.971 1.00 97.00 196 ALA A O 1
ATOM 1297 N N . GLY A 1 197 ? -18.998 -3.641 48.379 1.00 97.12 197 GLY A N 1
ATOM 1298 C CA . GLY A 1 197 ? -18.787 -4.972 47.823 1.00 97.12 197 GLY A CA 1
ATOM 1299 C C . GLY A 1 197 ? -19.570 -5.210 46.533 1.00 97.12 197 GLY A C 1
ATOM 1300 O O . GLY A 1 197 ? -19.824 -4.297 45.747 1.00 97.12 197 GLY A O 1
ATOM 1301 N N . ASN A 1 198 ? -19.938 -6.469 46.305 1.00 97.19 198 ASN A N 1
ATOM 1302 C CA . ASN A 1 198 ? -20.520 -6.903 45.039 1.00 97.19 198 ASN A CA 1
ATOM 1303 C C . ASN A 1 198 ? -22.036 -6.679 44.972 1.00 97.19 198 ASN A C 1
ATOM 1305 O O . ASN A 1 198 ? -22.730 -6.689 45.993 1.00 97.19 198 ASN A O 1
ATOM 1309 N N . VAL A 1 199 ? -22.531 -6.525 43.745 1.00 98.62 199 VAL A N 1
ATOM 1310 C CA . VAL A 1 199 ? -23.950 -6.475 43.385 1.00 98.62 199 VAL A CA 1
ATOM 1311 C C . VAL A 1 199 ? -24.239 -7.672 42.485 1.00 98.62 199 VAL A C 1
ATOM 1313 O O . VAL A 1 199 ? -23.797 -7.703 41.339 1.00 98.62 199 VAL A O 1
ATOM 1316 N N . LEU A 1 200 ? -24.931 -8.682 43.008 1.00 97.94 200 LEU A N 1
ATOM 1317 C CA . LEU A 1 200 ? -25.087 -9.988 42.363 1.00 97.94 200 LEU A CA 1
ATOM 1318 C C . LEU A 1 200 ? -26.570 -10.345 42.221 1.00 97.94 200 LEU A C 1
ATOM 1320 O O . LEU A 1 200 ? -27.260 -10.508 43.226 1.00 97.94 200 LEU A O 1
ATOM 1324 N N . ALA A 1 201 ? -27.060 -10.506 40.993 1.00 98.25 201 ALA A N 1
ATOM 1325 C CA . ALA A 1 201 ? -28.436 -10.929 40.727 1.00 98.25 201 ALA A CA 1
ATOM 1326 C C . ALA A 1 201 ? -28.477 -12.107 39.750 1.00 98.25 201 ALA A C 1
ATOM 1328 O O . ALA A 1 201 ? -27.814 -12.056 38.713 1.00 98.25 201 ALA A O 1
ATOM 1329 N N . GLN A 1 202 ? -29.264 -13.154 40.033 1.00 97.06 202 GLN A N 1
ATOM 1330 C CA . GLN A 1 202 ? -29.503 -14.217 39.034 1.00 97.06 202 GLN A CA 1
ATOM 1331 C C . GLN A 1 202 ? -30.389 -13.744 37.872 1.00 97.06 202 GLN A C 1
ATOM 1333 O O . GLN A 1 202 ? -30.397 -14.363 36.816 1.00 97.06 202 GLN A O 1
ATOM 1338 N N . GLY A 1 203 ? -31.151 -12.668 38.071 1.00 97.69 203 GLY A N 1
ATOM 1339 C CA . GLY A 1 203 ? -31.902 -11.952 37.048 1.00 97.69 203 GLY A CA 1
ATOM 1340 C C . GLY A 1 203 ? -31.223 -10.635 36.675 1.00 97.69 203 GLY A C 1
ATOM 1341 O O . GLY A 1 203 ? -29.996 -10.554 36.564 1.00 97.69 203 GLY A O 1
ATOM 1342 N N . ASN A 1 204 ? -32.026 -9.593 36.470 1.00 98.38 204 ASN A N 1
ATOM 1343 C CA . ASN A 1 204 ? -31.558 -8.290 36.004 1.00 98.38 204 ASN A CA 1
ATOM 1344 C C . ASN A 1 204 ? -30.965 -7.448 37.139 1.00 98.38 204 ASN A C 1
ATOM 1346 O O . ASN A 1 204 ? -31.453 -7.474 38.271 1.00 98.38 204 ASN A O 1
ATOM 1350 N N . VAL A 1 205 ? -29.973 -6.626 36.812 1.00 98.75 205 VAL A N 1
ATOM 1351 C CA . VAL A 1 205 ? -29.512 -5.534 37.678 1.00 98.75 205 VAL A CA 1
ATOM 1352 C C . VAL A 1 205 ? -29.789 -4.218 36.966 1.00 98.75 205 VAL A C 1
ATOM 1354 O O . VAL A 1 205 ? -29.287 -3.987 35.869 1.00 98.75 205 VAL A O 1
ATOM 1357 N N . SER A 1 206 ? -30.566 -3.339 37.591 1.00 98.56 206 SER A N 1
ATOM 1358 C CA . SER A 1 206 ? -30.836 -1.989 37.096 1.00 98.56 206 SER A CA 1
ATOM 1359 C C . SER A 1 206 ? -30.515 -0.968 38.178 1.00 98.56 206 SER A C 1
ATOM 1361 O O . SER A 1 206 ? -31.089 -1.022 39.264 1.00 98.56 206 SER A O 1
ATOM 1363 N N . ALA A 1 207 ? -29.631 -0.016 37.891 1.00 98.69 207 ALA A N 1
ATOM 1364 C CA . ALA A 1 207 ? -29.275 1.044 38.828 1.00 98.69 207 ALA A CA 1
ATOM 1365 C C . ALA A 1 207 ? -29.338 2.421 38.166 1.00 98.69 207 ALA A C 1
ATOM 1367 O O . ALA A 1 207 ? -28.793 2.631 37.083 1.00 98.69 207 ALA A O 1
ATOM 1368 N N . THR A 1 208 ? -29.983 3.378 38.828 1.00 98.75 208 THR A N 1
ATOM 1369 C CA . THR A 1 208 ? -30.008 4.788 38.426 1.00 98.75 208 THR A CA 1
ATOM 1370 C C . THR A 1 208 ? -29.655 5.668 39.614 1.00 98.75 208 THR A C 1
ATOM 1372 O O . THR A 1 208 ? -30.293 5.592 40.662 1.00 98.75 208 THR A O 1
ATOM 1375 N N . GLY A 1 209 ? -28.638 6.506 39.449 1.00 98.31 209 GLY A N 1
ATOM 1376 C CA . GLY A 1 209 ? -28.202 7.483 40.444 1.00 98.31 209 GLY A CA 1
ATOM 1377 C C . GLY A 1 209 ? -27.471 8.641 39.778 1.00 98.31 209 GLY A C 1
ATOM 1378 O O . GLY A 1 209 ? -27.215 8.604 38.578 1.00 98.31 209 GLY A O 1
ATOM 1379 N N . ARG A 1 210 ? -27.090 9.667 40.539 1.00 98.00 210 ARG A N 1
ATOM 1380 C CA . ARG A 1 210 ? -26.185 10.720 40.061 1.00 98.00 210 ARG A CA 1
ATOM 1381 C C . ARG A 1 210 ? -24.830 10.127 39.677 1.00 98.00 210 ARG A C 1
ATOM 1383 O O . ARG A 1 210 ? -24.352 10.394 38.580 1.00 98.00 210 ARG A O 1
ATOM 1390 N N . SER A 1 211 ? -24.260 9.303 40.5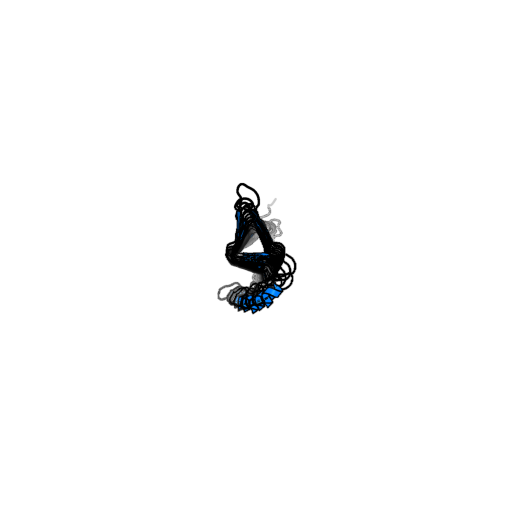53 1.00 98.44 211 SER A N 1
ATOM 1391 C CA . SER A 1 211 ? -23.058 8.494 40.307 1.00 98.44 211 SER A CA 1
ATOM 1392 C C . SER A 1 211 ? -23.263 7.087 40.865 1.00 98.44 211 SER A C 1
ATOM 1394 O O . SER A 1 211 ? -24.040 6.900 41.805 1.00 98.44 211 SER A O 1
ATOM 1396 N N . ILE A 1 212 ? -22.556 6.106 40.310 1.00 98.75 212 ILE A N 1
ATOM 1397 C CA . ILE A 1 212 ? -22.618 4.705 40.734 1.00 98.75 212 ILE A CA 1
ATOM 1398 C C . ILE A 1 212 ? -21.195 4.230 41.029 1.00 98.75 212 ILE A C 1
ATOM 1400 O O . ILE A 1 212 ? -20.323 4.308 40.167 1.00 98.75 212 ILE A O 1
ATOM 1404 N N . SER A 1 213 ? -20.961 3.737 42.241 1.00 98.44 213 SER A N 1
ATOM 1405 C CA . SER A 1 213 ? -19.709 3.104 42.652 1.00 98.44 213 SER A CA 1
ATOM 1406 C C . SER A 1 213 ? -20.015 1.748 43.271 1.00 98.44 213 SER A C 1
ATOM 1408 O O . SER A 1 213 ? -20.776 1.678 44.237 1.00 98.44 213 SER A O 1
ATOM 1410 N N . THR A 1 214 ? -19.471 0.672 42.714 1.00 98.38 214 THR A N 1
ATOM 1411 C CA . THR A 1 214 ? -19.704 -0.693 43.206 1.00 98.38 214 THR A CA 1
ATOM 1412 C C . THR A 1 214 ? -18.419 -1.516 43.175 1.00 98.38 214 THR A C 1
ATOM 1414 O O . THR A 1 214 ? -17.471 -1.178 42.468 1.00 98.38 214 THR A O 1
ATOM 1417 N N . GLY A 1 215 ? -18.396 -2.649 43.876 1.00 97.31 215 GLY A N 1
ATOM 1418 C CA . GLY A 1 215 ? -17.447 -3.725 43.594 1.00 97.31 215 GLY A CA 1
ATOM 1419 C C . GLY A 1 215 ? -17.724 -4.372 42.231 1.00 97.31 215 GLY A C 1
ATOM 1420 O O . GLY A 1 215 ? -17.905 -3.693 41.216 1.00 97.31 215 GLY A O 1
ATOM 1421 N N . MET A 1 216 ? -17.752 -5.700 42.180 1.00 97.44 216 MET A N 1
ATOM 1422 C CA . MET A 1 216 ? -18.188 -6.416 40.982 1.00 97.44 216 MET A CA 1
ATOM 1423 C C . MET A 1 216 ? -19.712 -6.355 40.854 1.00 97.44 216 MET A C 1
ATOM 1425 O O . MET A 1 216 ? -20.420 -6.621 41.826 1.00 97.44 216 MET A O 1
ATOM 1429 N N . THR A 1 217 ? -20.208 -6.063 39.655 1.00 98.44 217 THR A N 1
ATOM 1430 C CA . THR A 1 217 ? -21.642 -6.078 39.357 1.00 98.44 217 THR A CA 1
ATOM 1431 C C . THR A 1 217 ? -21.936 -7.163 38.336 1.00 98.44 217 THR A C 1
ATOM 1433 O O . THR A 1 217 ? -21.421 -7.124 37.218 1.00 98.44 217 THR A O 1
ATOM 1436 N N . VAL A 1 218 ? -22.758 -8.135 38.731 1.00 98.12 218 VAL A N 1
ATOM 1437 C CA . VAL A 1 218 ? -23.107 -9.302 37.919 1.00 98.12 218 VAL A CA 1
ATOM 1438 C C . VAL A 1 218 ? -24.619 -9.412 37.796 1.00 98.12 218 VAL A C 1
ATOM 1440 O O . VAL A 1 218 ? -25.324 -9.527 38.801 1.00 98.12 218 VAL A O 1
ATOM 1443 N N . SER A 1 219 ? -25.105 -9.422 36.559 1.00 98.25 219 SER A N 1
ATOM 1444 C CA . SER A 1 219 ? -26.486 -9.762 36.227 1.00 98.25 219 SER A CA 1
ATOM 1445 C C . SER A 1 219 ? -26.533 -11.104 35.512 1.00 98.25 219 SER A C 1
ATOM 1447 O O . SER A 1 219 ? -25.749 -11.363 34.598 1.00 98.25 219 SER A O 1
ATOM 1449 N N . GLY A 1 220 ? -27.454 -11.965 35.929 1.00 97.56 220 GLY A N 1
ATOM 1450 C CA . GLY A 1 220 ? -27.522 -13.326 35.426 1.00 97.56 220 GLY A CA 1
ATOM 1451 C C . GLY A 1 220 ? -26.469 -14.246 36.026 1.00 97.56 220 GLY A C 1
ATOM 1452 O O . GLY A 1 220 ? -25.986 -15.128 35.328 1.00 97.56 220 GLY A O 1
ATOM 1453 N N . ILE A 1 221 ? -26.052 -14.053 37.281 1.00 97.06 221 ILE A N 1
ATOM 1454 C CA . ILE A 1 221 ? -25.116 -14.988 37.926 1.00 97.06 221 ILE A CA 1
ATOM 1455 C C . ILE A 1 221 ? -25.784 -16.350 38.157 1.00 97.06 221 ILE A C 1
ATOM 1457 O O . ILE A 1 221 ? -26.916 -16.421 38.625 1.00 97.06 221 ILE A O 1
ATOM 1461 N N . ASN A 1 222 ? -25.078 -17.449 37.900 1.00 95.81 222 ASN A N 1
ATOM 1462 C CA . ASN A 1 222 ? -25.473 -18.763 38.396 1.00 95.81 222 ASN A CA 1
ATOM 1463 C C . ASN A 1 222 ? -24.825 -18.976 39.768 1.00 95.81 222 ASN A C 1
ATOM 1465 O O . ASN A 1 222 ? -23.655 -19.352 39.856 1.00 95.81 222 ASN A O 1
ATOM 1469 N N . ILE A 1 223 ? -25.571 -18.716 40.845 1.00 92.00 223 ILE A N 1
ATOM 1470 C CA . ILE A 1 223 ? -25.037 -18.771 42.218 1.00 92.00 223 ILE A CA 1
ATOM 1471 C C . ILE A 1 223 ? -24.547 -20.182 42.559 1.00 92.00 223 ILE A C 1
ATOM 1473 O O . ILE A 1 223 ? -23.470 -20.337 43.137 1.00 92.00 223 ILE A O 1
ATOM 1477 N N . ALA A 1 224 ? -25.312 -21.211 42.181 1.00 91.50 224 ALA A N 1
ATOM 1478 C CA . ALA A 1 224 ? -24.967 -22.602 42.461 1.00 91.50 224 ALA A CA 1
ATOM 1479 C C . ALA A 1 224 ? -23.683 -23.023 41.732 1.00 91.50 224 ALA A C 1
ATOM 1481 O O . ALA A 1 224 ? -22.793 -23.598 42.354 1.00 91.50 224 ALA A O 1
ATOM 1482 N N . ALA A 1 225 ? -23.562 -22.695 40.442 1.00 93.69 225 ALA A N 1
ATOM 1483 C CA . ALA A 1 225 ? -22.375 -23.026 39.658 1.00 93.69 225 ALA A CA 1
ATOM 1484 C C . ALA A 1 225 ? -21.154 -22.202 40.081 1.00 93.69 225 ALA A C 1
ATOM 1486 O O . ALA A 1 225 ? -20.075 -22.761 40.214 1.00 93.69 225 ALA A O 1
ATOM 1487 N N . THR A 1 226 ? -21.330 -20.911 40.373 1.00 94.31 226 THR A N 1
ATOM 1488 C CA . THR A 1 226 ? -20.258 -20.049 40.902 1.00 94.31 226 THR A CA 1
ATOM 1489 C C . THR A 1 226 ? -19.721 -20.590 42.226 1.00 94.31 226 THR A C 1
ATOM 1491 O O . THR A 1 226 ? -18.516 -20.657 42.430 1.00 94.31 226 THR A O 1
ATOM 1494 N N . SER A 1 227 ? -20.607 -21.033 43.122 1.00 91.38 227 SER A N 1
ATOM 1495 C CA . SER A 1 227 ? -20.201 -21.617 44.409 1.00 91.38 227 SER A CA 1
ATOM 1496 C C . SER A 1 227 ? -19.513 -22.978 44.255 1.00 91.38 227 SER A C 1
ATOM 1498 O O . SER A 1 227 ? -18.767 -23.389 45.140 1.00 91.38 227 SER A O 1
ATOM 1500 N N . ALA A 1 228 ? -19.794 -23.691 43.162 1.00 92.81 228 ALA A N 1
ATOM 1501 C CA . ALA A 1 228 ? -19.202 -24.985 42.841 1.00 92.81 228 ALA A CA 1
ATOM 1502 C C . ALA A 1 228 ? -17.912 -24.874 42.006 1.00 92.81 228 ALA A C 1
ATOM 1504 O O . ALA A 1 228 ? -17.226 -25.884 41.840 1.00 92.81 228 ALA A O 1
ATOM 1505 N N . ASP A 1 229 ? -17.582 -23.690 41.475 1.00 92.50 229 ASP A N 1
ATOM 1506 C CA . ASP A 1 229 ? -16.378 -23.477 40.676 1.00 92.50 229 ASP A CA 1
ATOM 1507 C C . ASP A 1 229 ? -15.122 -23.629 41.561 1.00 92.50 229 ASP A C 1
ATOM 1509 O O . ASP A 1 229 ? -14.953 -22.876 42.524 1.00 92.50 229 ASP A O 1
ATOM 1513 N N . PRO A 1 230 ? -14.210 -24.576 41.261 1.00 88.50 230 PRO A N 1
ATOM 1514 C CA . PRO A 1 230 ? -13.043 -24.852 42.105 1.00 88.50 230 PRO A CA 1
ATOM 1515 C C . PRO A 1 230 ? -12.057 -23.685 42.215 1.00 88.50 230 PRO A C 1
ATOM 1517 O O . PRO A 1 230 ? -11.249 -23.650 43.142 1.00 88.50 230 PRO A O 1
ATOM 1520 N N . ASN A 1 231 ? -12.101 -22.756 41.260 1.00 89.69 231 ASN A N 1
ATOM 1521 C CA . ASN A 1 231 ? -11.221 -21.595 41.198 1.00 89.69 231 ASN A CA 1
ATOM 1522 C C . ASN A 1 231 ? -11.899 -20.336 41.762 1.00 89.69 231 ASN A C 1
ATOM 1524 O O . ASN A 1 231 ? -11.269 -19.281 41.818 1.00 89.69 231 ASN A O 1
ATOM 1528 N N . GLY A 1 232 ? -13.164 -20.438 42.187 1.00 84.44 232 GLY A N 1
ATOM 1529 C CA . GLY A 1 232 ? -13.952 -19.313 42.682 1.00 84.44 232 GLY A CA 1
ATOM 1530 C C . GLY A 1 232 ? -14.346 -18.315 41.591 1.00 84.44 232 GLY A C 1
ATOM 1531 O O . GLY A 1 232 ? -14.587 -17.145 41.897 1.00 84.44 232 GLY A O 1
ATOM 1532 N N . ASN A 1 233 ? -14.388 -18.744 40.327 1.00 89.62 233 ASN A N 1
ATOM 1533 C CA . ASN A 1 233 ? -14.782 -17.883 39.216 1.00 89.62 233 ASN A CA 1
ATOM 1534 C C . ASN A 1 233 ? -16.291 -17.625 39.212 1.00 89.62 233 ASN A C 1
ATOM 1536 O O . ASN A 1 233 ? -17.096 -18.500 39.529 1.00 89.62 233 ASN A O 1
ATOM 1540 N N . VAL A 1 234 ? -16.684 -16.432 38.761 1.00 93.31 234 VAL A N 1
ATOM 1541 C CA . VAL A 1 234 ? -18.092 -16.134 38.484 1.00 93.31 234 VAL A CA 1
ATOM 1542 C C . VAL A 1 234 ? -18.546 -16.917 37.259 1.00 93.31 234 VAL A C 1
ATOM 1544 O O . VAL A 1 234 ? -17.996 -16.759 36.172 1.00 93.31 234 VAL A O 1
ATOM 1547 N N . VAL A 1 235 ? -19.592 -17.722 37.433 1.00 94.56 235 VAL A N 1
ATOM 1548 C CA . VAL A 1 235 ? -20.256 -18.445 36.349 1.00 94.56 235 VAL A CA 1
ATOM 1549 C C . VAL A 1 235 ? -21.557 -17.728 36.013 1.00 94.56 235 VAL A C 1
ATOM 1551 O O . VAL A 1 235 ? -22.436 -17.574 36.865 1.00 94.56 235 VAL A O 1
ATOM 1554 N N . LEU A 1 236 ? -21.690 -17.291 34.763 1.00 94.62 236 LEU A N 1
ATOM 1555 C CA . LEU A 1 236 ? -22.921 -16.698 34.249 1.00 94.62 236 LEU A CA 1
ATOM 1556 C C . LEU A 1 236 ? -23.956 -17.787 33.925 1.00 94.62 236 LEU A C 1
ATOM 1558 O O . LEU A 1 236 ? -23.622 -18.896 33.512 1.00 94.62 236 LEU A O 1
ATOM 1562 N N . GLY A 1 237 ? -25.223 -17.470 34.165 1.00 92.94 237 GLY A N 1
ATOM 1563 C CA . GLY A 1 237 ? -26.383 -18.247 33.747 1.00 92.94 237 GLY A CA 1
ATOM 1564 C C . GLY A 1 237 ? -26.748 -17.976 32.287 1.00 92.94 237 GLY A C 1
ATOM 1565 O O . GLY A 1 237 ? -25.906 -17.598 31.479 1.00 92.94 237 GLY A O 1
ATOM 1566 N N . SER A 1 238 ? -28.021 -18.172 31.940 1.00 89.00 238 SER A N 1
ATOM 1567 C CA . SER A 1 238 ? -28.507 -18.053 30.557 1.00 89.00 238 SER A CA 1
ATOM 1568 C C . SER A 1 238 ? -29.171 -16.714 30.219 1.00 89.00 238 SER A C 1
ATOM 1570 O O . SER A 1 238 ? -29.502 -16.486 29.061 1.00 89.00 238 SER A O 1
ATOM 1572 N N . ALA A 1 239 ? -29.459 -15.867 31.211 1.00 91.81 239 ALA A N 1
ATOM 1573 C CA . ALA A 1 239 ? -30.144 -14.589 31.025 1.00 91.81 239 ALA A CA 1
ATOM 1574 C C . ALA A 1 239 ? -29.873 -13.650 32.206 1.00 91.81 239 ALA A C 1
ATOM 1576 O O . ALA A 1 239 ? -29.582 -14.111 33.306 1.00 91.81 239 ALA A O 1
ATOM 1577 N N . GLY A 1 240 ? -30.003 -12.343 31.977 1.00 96.62 240 GLY A N 1
ATOM 1578 C CA . GLY A 1 240 ? -29.843 -11.309 32.999 1.00 96.62 240 GLY A CA 1
ATOM 1579 C C . GLY A 1 240 ? -29.195 -10.066 32.408 1.00 96.62 240 GLY A C 1
ATOM 1580 O O . GLY A 1 240 ? -27.994 -10.065 32.138 1.00 96.62 240 GLY A O 1
ATOM 1581 N N . ASN A 1 241 ? -29.999 -9.027 32.198 1.00 98.38 241 ASN A N 1
ATOM 1582 C CA . ASN A 1 241 ? -29.559 -7.754 31.645 1.00 98.38 241 ASN A CA 1
ATOM 1583 C C . ASN A 1 241 ? -29.040 -6.830 32.748 1.00 98.38 241 ASN A C 1
ATOM 1585 O O . ASN A 1 241 ? -29.696 -6.633 33.777 1.00 98.38 241 ASN A O 1
ATOM 1589 N N . LEU A 1 242 ? -27.898 -6.199 32.489 1.00 98.75 242 LEU A N 1
ATOM 1590 C CA . LEU A 1 242 ? -27.286 -5.216 33.377 1.00 98.75 242 LEU A CA 1
ATOM 1591 C C . LEU A 1 242 ? -27.443 -3.813 32.781 1.00 98.75 242 LEU A C 1
ATOM 1593 O O . LEU A 1 242 ? -26.940 -3.533 31.696 1.00 98.75 242 LEU A O 1
ATOM 1597 N N . SER A 1 243 ? -28.131 -2.924 33.497 1.00 98.62 243 SER A N 1
ATOM 1598 C CA . SER A 1 243 ? -28.322 -1.521 33.121 1.00 98.62 243 SER A CA 1
ATOM 1599 C C . SER A 1 243 ? -27.859 -0.592 34.240 1.00 98.62 243 SER A C 1
ATOM 1601 O O . SER A 1 243 ? -28.391 -0.630 35.350 1.00 98.62 243 SER A O 1
ATOM 1603 N N . LEU A 1 244 ? -26.875 0.262 33.961 1.00 98.75 244 LEU A N 1
ATOM 1604 C CA . LEU A 1 244 ? -26.366 1.259 34.907 1.00 98.75 244 LEU A CA 1
ATOM 1605 C C . LEU A 1 244 ? -26.463 2.656 34.289 1.00 98.75 244 LEU A C 1
ATOM 1607 O O . LEU A 1 244 ? -25.885 2.911 33.234 1.00 98.75 244 LEU A O 1
ATOM 1611 N N . THR A 1 245 ? -27.165 3.570 34.956 1.00 98.62 245 THR A N 1
ATOM 1612 C CA . THR A 1 245 ? -27.335 4.960 34.511 1.00 98.62 245 THR A CA 1
ATOM 1613 C C . THR A 1 245 ? -26.850 5.938 35.581 1.00 98.62 245 THR A C 1
ATOM 1615 O O . THR A 1 245 ? -27.477 6.080 36.631 1.00 98.62 245 THR A O 1
ATOM 1618 N N . ALA A 1 246 ? -25.748 6.638 35.306 1.00 98.50 246 ALA A N 1
ATOM 1619 C CA . ALA A 1 246 ? -25.261 7.766 36.095 1.00 98.50 246 ALA A CA 1
ATOM 1620 C C . ALA A 1 246 ? -25.705 9.087 35.445 1.00 98.50 246 ALA A C 1
ATOM 1622 O O . ALA A 1 246 ? -25.183 9.495 34.407 1.00 98.50 246 ALA A O 1
ATOM 1623 N N . THR A 1 247 ? -26.684 9.759 36.049 1.00 97.12 247 THR A N 1
ATOM 1624 C CA . THR A 1 247 ? -27.367 10.930 35.471 1.00 97.12 247 THR A CA 1
ATOM 1625 C C . THR A 1 247 ? -26.558 12.224 35.526 1.00 97.12 247 THR A C 1
ATOM 1627 O O . THR A 1 247 ? -26.895 13.173 34.824 1.00 97.12 247 THR A O 1
ATOM 1630 N N . GLY A 1 248 ? -25.510 12.290 36.351 1.00 92.38 248 GLY A N 1
ATOM 1631 C CA . GLY A 1 248 ? -24.688 13.496 36.495 1.00 92.38 248 GLY A CA 1
ATOM 1632 C C . GLY A 1 248 ? -23.223 13.235 36.843 1.00 92.38 248 GLY A C 1
ATOM 1633 O O . GLY A 1 248 ? -22.508 14.172 37.190 1.00 92.38 248 GLY A O 1
ATOM 1634 N N . GLY A 1 249 ? -22.775 11.982 36.809 1.00 96.06 249 GLY A N 1
ATOM 1635 C CA . GLY A 1 249 ? -21.488 11.563 37.350 1.00 96.06 249 GLY A CA 1
ATOM 1636 C C . GLY A 1 249 ? -20.931 10.320 36.669 1.00 96.06 249 GLY A C 1
ATOM 1637 O O . GLY A 1 249 ? -21.217 10.045 35.504 1.00 96.06 249 GLY A O 1
ATOM 1638 N N . ASN A 1 250 ? -20.101 9.590 37.411 1.00 98.25 250 ASN A N 1
ATOM 1639 C CA . ASN A 1 250 ? -19.343 8.446 36.911 1.00 98.25 250 ASN A CA 1
ATOM 1640 C C . ASN A 1 250 ? -20.021 7.116 37.258 1.00 98.25 250 ASN A C 1
ATOM 1642 O O . ASN A 1 250 ? -20.771 7.026 38.235 1.00 98.25 250 ASN A O 1
ATOM 1646 N N . ILE A 1 251 ? -19.668 6.077 36.506 1.00 98.75 251 ILE A N 1
ATOM 1647 C CA . ILE A 1 251 ? -19.851 4.675 36.882 1.00 98.75 251 ILE A CA 1
ATOM 1648 C C . ILE A 1 251 ? -18.457 4.103 37.152 1.00 98.75 251 ILE A C 1
ATOM 1650 O O . ILE A 1 251 ? -17.639 4.025 36.240 1.00 98.75 251 ILE A O 1
ATOM 1654 N N . ALA A 1 252 ? -18.170 3.720 38.394 1.00 98.38 252 ALA A N 1
ATOM 1655 C CA . ALA A 1 252 ? -16.899 3.123 38.799 1.00 98.38 252 ALA A CA 1
ATOM 1656 C C . ALA A 1 252 ? -17.149 1.740 39.408 1.00 98.38 252 ALA A C 1
ATOM 1658 O O . ALA A 1 252 ? -17.817 1.621 40.432 1.00 98.38 252 ALA A O 1
ATOM 1659 N N . THR A 1 253 ? -16.637 0.690 38.772 1.00 98.06 253 THR A N 1
ATOM 1660 C CA . THR A 1 253 ? -16.870 -0.698 39.195 1.00 98.06 253 THR A CA 1
ATOM 1661 C C . THR A 1 253 ? -15.590 -1.520 39.145 1.00 98.06 253 THR A C 1
ATOM 1663 O O . THR A 1 253 ? -14.649 -1.172 38.434 1.00 98.06 253 THR A O 1
ATOM 1666 N N . SER A 1 254 ? -15.539 -2.631 39.881 1.00 96.88 254 SER A N 1
ATOM 1667 C CA . SER A 1 254 ? -14.433 -3.584 39.732 1.00 96.88 254 SER A CA 1
ATOM 1668 C C . SER A 1 254 ? -14.549 -4.365 38.425 1.00 96.88 254 SER A C 1
ATOM 1670 O O . SER A 1 254 ? -13.590 -4.407 37.672 1.00 96.88 254 SER A O 1
ATOM 1672 N N . ASN A 1 255 ? -15.710 -4.952 38.131 1.00 97.69 255 ASN A N 1
ATOM 1673 C CA . ASN A 1 255 ? -16.011 -5.583 36.844 1.00 97.69 255 ASN A CA 1
ATOM 1674 C C . ASN A 1 255 ? -17.517 -5.483 36.568 1.00 97.69 255 ASN A C 1
ATOM 1676 O O . ASN A 1 255 ? -18.314 -5.440 37.512 1.00 97.69 255 ASN A O 1
ATOM 1680 N N . LEU A 1 256 ? -17.887 -5.511 35.290 1.00 98.44 256 LEU A N 1
ATOM 1681 C CA . LEU A 1 256 ? -19.269 -5.579 34.817 1.00 98.44 256 LEU A CA 1
ATOM 1682 C C . LEU A 1 256 ? -19.470 -6.878 34.038 1.00 98.44 256 LEU A C 1
ATOM 1684 O O . LEU A 1 256 ? -18.809 -7.087 33.022 1.00 98.44 256 LEU A O 1
ATOM 1688 N N . LEU A 1 257 ? -20.360 -7.747 34.513 1.00 98.12 257 LEU A N 1
ATOM 1689 C CA . LEU A 1 257 ? -20.668 -9.015 33.856 1.00 98.12 257 LEU A CA 1
ATOM 1690 C C . LEU A 1 257 ? -22.182 -9.160 33.672 1.00 98.12 257 LEU A C 1
ATOM 1692 O O . LEU A 1 257 ? -22.958 -8.945 34.606 1.00 98.12 257 LEU A O 1
ATOM 1696 N N . SER A 1 258 ? -22.607 -9.552 32.476 1.00 98.31 258 SER A N 1
ATOM 1697 C CA . SER A 1 258 ? -24.012 -9.798 32.149 1.00 98.31 258 SER A CA 1
ATOM 1698 C C . SER A 1 258 ? -24.151 -11.083 31.345 1.00 98.31 258 SER A C 1
ATOM 1700 O O . SER A 1 258 ? -23.458 -11.262 30.347 1.00 98.31 258 SER A O 1
ATOM 1702 N N . ALA A 1 259 ? -25.055 -11.972 31.763 1.00 97.94 259 ALA A N 1
ATOM 1703 C CA . ALA A 1 259 ? -25.435 -13.141 30.966 1.00 97.94 259 ALA A CA 1
ATOM 1704 C C . ALA A 1 259 ? -26.301 -12.769 29.744 1.00 97.94 259 ALA A C 1
ATOM 1706 O O . ALA A 1 259 ? -26.361 -13.526 28.782 1.00 97.94 259 ALA A O 1
ATOM 1707 N N . GLY A 1 260 ? -26.992 -11.625 29.800 1.00 98.00 260 GLY A N 1
ATOM 1708 C CA . GLY A 1 260 ? -27.740 -11.028 28.695 1.00 98.00 260 GLY A CA 1
ATOM 1709 C C . GLY A 1 260 ? -27.034 -9.793 28.137 1.00 98.00 260 GLY A C 1
ATOM 1710 O O . GLY A 1 260 ? -25.821 -9.808 27.942 1.00 98.00 260 GLY A O 1
ATOM 1711 N N . SER A 1 261 ? -27.801 -8.732 27.879 1.00 98.25 261 SER A N 1
ATOM 1712 C CA . SER A 1 261 ? -27.278 -7.454 27.388 1.00 98.25 261 SER A CA 1
ATOM 1713 C C . SER A 1 261 ? -26.772 -6.556 28.516 1.00 98.25 261 SER A C 1
ATOM 1715 O O . SER A 1 261 ? -27.389 -6.446 29.581 1.00 98.25 261 SER A O 1
ATOM 1717 N N . LEU A 1 262 ? -25.703 -5.818 28.231 1.00 98.75 262 LEU A N 1
ATOM 1718 C CA . LEU A 1 262 ? -25.067 -4.875 29.142 1.00 98.75 262 LEU A CA 1
ATOM 1719 C C . LEU A 1 262 ? -25.147 -3.452 28.581 1.00 98.75 262 LEU A C 1
ATOM 1721 O O . LEU A 1 262 ? -24.620 -3.165 27.511 1.00 98.75 262 LEU A O 1
ATOM 1725 N N . SER A 1 263 ? -25.772 -2.541 29.320 1.00 98.56 263 SER A N 1
ATOM 1726 C CA . SER A 1 263 ? -25.875 -1.127 28.961 1.00 98.56 263 SER A CA 1
ATOM 1727 C C . SER A 1 263 ? -25.381 -0.244 30.099 1.00 98.56 263 SER A C 1
ATOM 1729 O O . SER A 1 263 ? -25.865 -0.323 31.229 1.00 98.56 263 SER A O 1
ATOM 1731 N N . THR A 1 264 ? -24.443 0.647 29.798 1.00 98.62 264 THR A N 1
ATOM 1732 C CA . THR A 1 264 ? -23.986 1.677 30.734 1.00 98.62 264 THR A CA 1
ATOM 1733 C C . THR A 1 264 ? -24.106 3.056 30.101 1.00 98.62 264 THR A C 1
ATOM 1735 O O . THR A 1 264 ? -23.721 3.263 28.951 1.00 98.62 264 THR A O 1
ATOM 1738 N N . SER A 1 265 ? -24.660 4.004 30.852 1.00 98.38 265 SER A N 1
ATOM 1739 C CA . SER A 1 265 ? -24.800 5.398 30.438 1.00 98.38 265 SER A CA 1
ATOM 1740 C C . SER A 1 265 ? -24.343 6.302 31.572 1.00 98.38 265 SER A C 1
ATOM 1742 O O . SER A 1 265 ? -24.968 6.330 32.630 1.00 98.38 265 SER A O 1
ATOM 1744 N N . ALA A 1 266 ? -23.273 7.056 31.360 1.00 98.38 266 ALA A N 1
ATOM 1745 C CA . ALA A 1 266 ? -22.766 8.038 32.306 1.00 98.38 266 ALA A CA 1
ATOM 1746 C C . ALA A 1 266 ? -22.589 9.384 31.605 1.00 98.38 266 ALA A C 1
ATOM 1748 O O . ALA A 1 266 ? -22.091 9.446 30.486 1.00 98.38 266 ALA A O 1
ATOM 1749 N N . THR A 1 267 ? -22.941 10.487 32.261 1.00 95.44 267 THR A N 1
ATOM 1750 C CA . THR A 1 267 ? -22.534 11.813 31.762 1.00 95.44 267 THR A CA 1
ATOM 1751 C C . THR A 1 267 ? -21.041 12.066 31.988 1.00 95.44 267 THR A C 1
ATOM 1753 O O . THR A 1 267 ? -20.440 12.877 31.291 1.00 95.44 267 THR A O 1
ATOM 1756 N N . GLY A 1 268 ? -20.454 11.404 32.992 1.00 97.38 268 GLY A N 1
ATOM 1757 C CA . GLY A 1 268 ? -19.021 11.385 33.270 1.00 97.38 268 GLY A CA 1
ATOM 1758 C C . GLY A 1 268 ? -18.334 10.154 32.678 1.00 97.38 268 GLY A C 1
ATOM 1759 O O . GLY A 1 268 ? -18.594 9.760 31.544 1.00 97.38 268 GLY A O 1
ATOM 1760 N N . ASN A 1 269 ? -17.439 9.544 33.452 1.00 98.12 269 ASN A N 1
ATOM 1761 C CA . ASN A 1 269 ? -16.617 8.417 33.013 1.00 98.12 269 ASN A CA 1
ATOM 1762 C C . ASN A 1 269 ? -17.225 7.067 33.409 1.00 98.12 269 ASN A C 1
ATOM 1764 O O . ASN A 1 269 ? -17.849 6.945 34.466 1.00 98.12 269 ASN A O 1
ATOM 1768 N N . VAL A 1 270 ? -16.956 6.043 32.604 1.00 98.81 270 VAL A N 1
ATOM 1769 C CA . VAL A 1 270 ? -17.127 4.634 32.967 1.00 98.81 270 VAL A CA 1
ATOM 1770 C C . VAL A 1 270 ? -15.743 4.039 33.218 1.00 98.81 270 VAL A C 1
ATOM 1772 O O . VAL A 1 270 ? -14.900 4.006 32.323 1.00 98.81 270 VAL A O 1
ATOM 1775 N N . THR A 1 271 ? -15.500 3.568 34.438 1.00 98.56 271 THR A N 1
ATOM 1776 C CA . THR A 1 271 ? -14.280 2.850 34.822 1.00 98.56 271 THR A CA 1
ATOM 1777 C C . THR A 1 271 ? -14.646 1.454 35.306 1.00 98.56 271 THR A C 1
ATOM 1779 O O . THR A 1 271 ? -15.437 1.301 36.239 1.00 98.56 271 THR A O 1
ATOM 1782 N N . ALA A 1 272 ? -14.057 0.440 34.682 1.00 97.94 272 ALA A N 1
ATOM 1783 C CA . ALA A 1 272 ? -14.184 -0.958 35.073 1.00 97.94 272 ALA A CA 1
ATOM 1784 C C . ALA A 1 272 ? -12.818 -1.655 34.992 1.00 97.94 272 ALA A C 1
ATOM 1786 O O . ALA A 1 272 ? -11.908 -1.176 34.324 1.00 97.94 272 ALA A O 1
ATOM 1787 N N . GLY A 1 273 ? -12.663 -2.795 35.659 1.00 96.06 273 GLY A N 1
ATOM 1788 C CA . GLY A 1 273 ? -11.655 -3.790 35.299 1.00 96.06 273 GLY A CA 1
ATOM 1789 C C . GLY A 1 273 ? -12.054 -4.411 33.963 1.00 96.06 273 GLY A C 1
ATOM 1790 O O . GLY A 1 273 ? -11.766 -3.853 32.914 1.00 96.06 273 GLY A O 1
ATOM 1791 N N . GLY A 1 274 ? -12.778 -5.523 33.979 1.00 97.25 274 GLY A N 1
ATOM 1792 C CA . GLY A 1 274 ? -13.355 -6.143 32.786 1.00 97.25 274 GLY A CA 1
ATOM 1793 C C . GLY A 1 274 ? -14.819 -5.769 32.549 1.00 97.25 274 GLY A C 1
ATOM 1794 O O . GLY A 1 274 ? -15.580 -5.530 33.493 1.00 97.25 274 GLY A O 1
ATOM 1795 N N . ILE A 1 275 ? -15.216 -5.769 31.278 1.00 98.56 275 ILE A N 1
ATOM 1796 C CA . ILE A 1 275 ? -16.603 -5.630 30.827 1.00 98.56 275 ILE A CA 1
ATOM 1797 C C . ILE A 1 275 ? -16.945 -6.832 29.943 1.00 98.56 275 ILE A C 1
ATOM 1799 O O . ILE A 1 275 ? -16.327 -7.011 28.895 1.00 98.56 275 ILE A O 1
ATOM 1803 N N . GLN A 1 276 ? -17.929 -7.639 30.345 1.00 97.81 276 GLN A N 1
ATOM 1804 C CA . GLN A 1 276 ? -18.375 -8.822 29.606 1.00 97.81 276 GLN A CA 1
ATOM 1805 C C . GLN A 1 276 ? -19.900 -8.842 29.452 1.00 97.81 276 GLN A C 1
ATOM 1807 O O . GLN A 1 276 ? -20.633 -8.747 30.438 1.00 97.81 276 GLN A O 1
ATOM 1812 N N . SER A 1 277 ? -20.364 -9.020 28.216 1.00 97.88 277 SER A N 1
ATOM 1813 C CA . SER A 1 277 ? -21.777 -9.195 27.870 1.00 97.88 277 SER A CA 1
ATOM 1814 C C . SER A 1 277 ? -21.996 -10.509 27.121 1.00 97.88 277 SER A C 1
ATOM 1816 O O . SER A 1 277 ? -21.282 -10.795 26.157 1.00 97.88 277 SER A O 1
ATOM 1818 N N . GLY A 1 278 ? -22.983 -11.296 27.553 1.00 96.75 278 GLY A N 1
ATOM 1819 C CA . GLY A 1 278 ? -23.456 -12.497 26.858 1.00 96.75 278 GLY A CA 1
ATOM 1820 C C . GLY A 1 278 ? -24.328 -12.192 25.633 1.00 96.75 278 GLY A C 1
ATOM 1821 O O . GLY A 1 278 ? -24.522 -13.064 24.791 1.00 96.75 278 GLY A O 1
ATOM 1822 N N . GLY A 1 279 ? -24.815 -10.957 25.509 1.00 97.00 279 GLY A N 1
ATOM 1823 C CA . GLY A 1 279 ? -25.481 -10.416 24.326 1.00 97.00 279 GLY A CA 1
ATOM 1824 C C . GLY A 1 279 ? -24.858 -9.083 23.919 1.00 97.00 279 GLY A C 1
ATOM 1825 O O . GLY A 1 279 ? -23.642 -8.918 23.979 1.00 97.00 279 GLY A O 1
ATOM 1826 N N . ASP A 1 280 ? -25.692 -8.118 23.531 1.00 98.25 280 ASP A N 1
ATOM 1827 C CA . ASP A 1 280 ? -25.226 -6.790 23.115 1.00 98.25 280 ASP A CA 1
ATOM 1828 C C . ASP A 1 280 ? -24.591 -5.997 24.266 1.00 98.25 280 ASP A C 1
ATOM 1830 O O . ASP A 1 280 ? -24.992 -6.115 25.428 1.00 98.25 280 ASP A O 1
ATOM 1834 N N . LEU A 1 281 ? -23.614 -5.155 23.938 1.00 98.75 281 LEU A N 1
ATOM 1835 C CA . LEU A 1 281 ? -22.927 -4.260 24.862 1.00 98.75 281 LEU A CA 1
ATOM 1836 C C . LEU A 1 281 ? -22.982 -2.823 24.347 1.00 98.75 281 LEU A C 1
ATOM 1838 O O . LEU A 1 281 ? -22.441 -2.527 23.283 1.00 98.75 281 LEU A O 1
ATOM 1842 N N . THR A 1 282 ? -23.554 -1.926 25.148 1.00 98.75 282 THR A N 1
ATOM 1843 C CA . THR A 1 282 ? -23.575 -0.483 24.894 1.00 98.75 282 THR A CA 1
ATOM 1844 C C . THR A 1 282 ? -22.919 0.284 26.040 1.00 98.75 282 THR A C 1
ATOM 1846 O O . THR A 1 282 ? -23.298 0.146 27.205 1.00 98.75 282 THR A O 1
ATOM 1849 N N . VAL A 1 283 ? -21.959 1.148 25.714 1.00 98.81 283 VAL A N 1
ATOM 1850 C CA . VAL A 1 283 ? -21.339 2.093 26.653 1.00 98.81 283 VAL A CA 1
ATOM 1851 C C . VAL A 1 283 ? -21.486 3.504 26.101 1.00 98.81 283 VAL A C 1
ATOM 1853 O O . VAL A 1 283 ? -20.982 3.799 25.022 1.00 98.81 283 VAL A O 1
ATOM 1856 N N . THR A 1 284 ? -22.150 4.391 26.836 1.00 98.69 284 THR A N 1
ATOM 1857 C CA . THR A 1 284 ? -22.208 5.830 26.535 1.00 98.69 284 THR A CA 1
ATOM 1858 C C . THR A 1 284 ? -21.599 6.603 27.695 1.00 98.69 284 THR A C 1
ATOM 1860 O O . THR A 1 284 ? -22.080 6.494 28.824 1.00 98.69 284 THR A O 1
ATOM 1863 N N . ALA A 1 285 ? -20.525 7.348 27.438 1.00 98.44 285 ALA A N 1
ATOM 1864 C CA . ALA A 1 285 ? -19.786 8.070 28.470 1.00 98.44 285 ALA A CA 1
ATOM 1865 C C . ALA A 1 285 ? -18.956 9.219 27.884 1.00 98.44 285 ALA A C 1
ATOM 1867 O O . ALA A 1 285 ? -18.701 9.267 26.684 1.00 98.44 285 ALA A O 1
ATOM 1868 N N . ALA A 1 286 ? -18.446 10.108 28.737 1.00 97.62 286 ALA A N 1
ATOM 1869 C CA . ALA A 1 286 ? -17.369 11.016 28.344 1.00 97.62 286 ALA A CA 1
ATOM 1870 C C . ALA A 1 286 ? -16.082 10.229 28.025 1.00 97.62 286 ALA A C 1
ATOM 1872 O O . ALA A 1 286 ? -15.427 10.468 27.009 1.00 97.62 286 ALA A O 1
ATOM 1873 N N . SER A 1 287 ? -15.745 9.246 28.868 1.00 98.00 287 SER A N 1
ATOM 1874 C CA . SER A 1 287 ? -14.660 8.296 28.616 1.00 98.00 287 SER A CA 1
ATOM 1875 C C . SER A 1 287 ? -14.959 6.902 29.171 1.00 98.00 287 SER A C 1
ATOM 1877 O O . SER A 1 287 ? -15.681 6.759 30.160 1.00 98.00 287 SER A O 1
ATOM 1879 N N . LEU A 1 288 ? -14.381 5.886 28.535 1.00 98.69 288 LEU A N 1
ATOM 1880 C CA . LEU A 1 288 ? -14.354 4.496 28.972 1.00 98.69 288 LEU A CA 1
ATOM 1881 C C . LEU A 1 288 ? -12.911 4.110 29.310 1.00 98.69 288 LEU A C 1
ATOM 1883 O O . LEU A 1 288 ? -12.031 4.198 28.456 1.00 98.69 288 LEU A O 1
ATOM 1887 N N . THR A 1 289 ? -12.681 3.648 30.539 1.00 98.69 289 THR A N 1
ATOM 1888 C CA . THR A 1 289 ? -11.423 3.018 30.966 1.00 98.69 289 THR A CA 1
ATOM 1889 C C . THR A 1 289 ? -11.691 1.585 31.414 1.00 98.69 289 THR A C 1
ATOM 1891 O O . THR A 1 289 ? -12.461 1.381 32.354 1.00 98.69 289 THR A O 1
ATOM 1894 N N . ALA A 1 290 ? -11.063 0.610 30.755 1.00 98.50 290 ALA A N 1
ATOM 1895 C CA . ALA A 1 290 ? -11.188 -0.810 31.092 1.00 98.50 290 ALA A CA 1
ATOM 1896 C C . ALA A 1 290 ? -9.881 -1.587 30.863 1.00 98.50 290 ALA A C 1
ATOM 1898 O O . ALA A 1 290 ? -9.014 -1.163 30.104 1.00 98.50 290 ALA A O 1
ATOM 1899 N N . SER A 1 291 ? -9.729 -2.747 31.498 1.00 97.69 291 SER A N 1
ATOM 1900 C CA . SER A 1 291 ? -8.681 -3.718 31.167 1.00 97.69 291 SER A CA 1
ATOM 1901 C C . SER A 1 291 ? -9.041 -4.578 29.956 1.00 97.69 291 SER A C 1
ATOM 1903 O O . SER A 1 291 ? -8.156 -4.976 29.206 1.00 97.69 291 SER A O 1
ATOM 1905 N N . GLY A 1 292 ? -10.328 -4.832 29.723 1.00 98.00 292 GLY A N 1
ATOM 1906 C CA . GLY A 1 292 ? -10.809 -5.586 28.571 1.00 98.00 292 GLY A CA 1
ATOM 1907 C C . GLY A 1 292 ? -12.315 -5.451 28.393 1.00 98.00 292 GLY A C 1
ATOM 1908 O O . GLY A 1 292 ? -13.052 -5.258 29.362 1.00 98.00 292 GLY A O 1
ATOM 1909 N N . VAL A 1 293 ? -12.760 -5.542 27.144 1.00 98.69 293 VAL A N 1
ATOM 1910 C CA . VAL A 1 293 ? -14.165 -5.414 26.757 1.00 98.69 293 VAL A CA 1
ATOM 1911 C C . VAL A 1 293 ? -14.527 -6.576 25.844 1.00 98.69 293 VAL A C 1
ATOM 1913 O O . VAL A 1 293 ? -13.858 -6.821 24.844 1.00 98.69 293 VAL A O 1
ATOM 1916 N N . THR A 1 294 ? -15.576 -7.316 26.181 1.00 98.19 294 THR A N 1
ATOM 1917 C CA . THR A 1 294 ? -16.031 -8.472 25.405 1.00 98.19 294 THR A CA 1
ATOM 1918 C C . THR A 1 294 ? -17.548 -8.459 25.276 1.00 98.19 294 THR A C 1
ATOM 1920 O O . THR A 1 294 ? -18.265 -8.386 26.274 1.00 98.19 294 THR A O 1
ATOM 1923 N N . SER A 1 295 ? -18.034 -8.545 24.042 1.00 97.94 295 SER A N 1
ATOM 1924 C CA . SER A 1 295 ? -19.450 -8.675 23.709 1.00 97.94 295 SER A CA 1
ATOM 1925 C C . SER A 1 295 ? -19.665 -9.925 22.869 1.00 97.94 295 SER A C 1
ATOM 1927 O O . SER A 1 295 ? -19.018 -10.104 21.836 1.00 97.94 295 SER A O 1
ATOM 1929 N N . HIS A 1 296 ? -20.586 -10.782 23.294 1.00 96.06 296 HIS A N 1
ATOM 1930 C CA . HIS A 1 296 ? -21.053 -11.915 22.495 1.00 96.06 296 HIS A CA 1
ATOM 1931 C C . HIS A 1 296 ? -22.178 -11.524 21.514 1.00 96.06 296 HIS A C 1
ATOM 1933 O O . HIS A 1 296 ? -22.672 -12.385 20.793 1.00 96.06 296 HIS A O 1
ATOM 1939 N N . GLY A 1 297 ? -22.549 -10.239 21.443 1.00 96.31 297 GLY A N 1
ATOM 1940 C CA . GLY A 1 297 ? -23.441 -9.663 20.433 1.00 96.31 297 GLY A CA 1
ATOM 1941 C C . GLY A 1 297 ? -22.829 -8.435 19.752 1.00 96.31 297 GLY A C 1
ATOM 1942 O O . GLY A 1 297 ? -21.619 -8.381 19.502 1.00 96.31 297 GLY A O 1
ATOM 1943 N N . LEU A 1 298 ? -23.663 -7.434 19.457 1.00 97.88 298 LEU A N 1
ATOM 1944 C CA . LEU A 1 298 ? -23.226 -6.117 18.986 1.00 97.88 298 LEU A CA 1
ATOM 1945 C C . LEU A 1 298 ? -22.405 -5.414 20.076 1.00 97.88 298 LEU A C 1
ATOM 1947 O O . LEU A 1 298 ? -22.741 -5.476 21.260 1.00 97.88 298 LEU A O 1
ATOM 1951 N N . LEU A 1 299 ? -21.340 -4.714 19.693 1.00 98.69 299 LEU A N 1
ATOM 1952 C CA . LEU A 1 299 ? -20.565 -3.871 20.601 1.00 98.69 299 LEU A CA 1
ATOM 1953 C C . LEU A 1 299 ? -20.626 -2.415 20.147 1.00 98.69 299 LEU A C 1
ATOM 1955 O O . LEU A 1 299 ? -20.148 -2.091 19.066 1.00 98.69 299 LEU A O 1
ATOM 1959 N N . THR A 1 300 ? -21.174 -1.536 20.982 1.00 98.75 300 THR A N 1
ATOM 1960 C CA . THR A 1 300 ? -21.233 -0.091 20.735 1.00 98.75 300 THR A CA 1
ATOM 1961 C C . THR A 1 300 ? -20.604 0.681 21.890 1.00 98.75 300 THR A C 1
ATOM 1963 O O . THR A 1 300 ? -21.045 0.584 23.035 1.00 98.75 300 THR A O 1
ATOM 1966 N N . VAL A 1 301 ? -19.601 1.502 21.591 1.00 98.81 301 VAL A N 1
ATOM 1967 C CA . VAL A 1 301 ? -18.978 2.420 22.551 1.00 98.81 301 VAL A CA 1
ATOM 1968 C C . VAL A 1 301 ? -19.037 3.835 21.991 1.00 98.81 301 VAL A C 1
ATOM 1970 O O . VAL A 1 301 ? -18.443 4.125 20.958 1.00 98.81 301 VAL A O 1
ATOM 1973 N N . ASN A 1 302 ? -19.739 4.725 22.684 1.00 98.44 302 ASN A N 1
ATOM 1974 C CA . ASN A 1 302 ? -19.772 6.158 22.413 1.00 98.44 302 ASN A CA 1
ATOM 1975 C C . ASN A 1 302 ? -19.078 6.902 23.563 1.00 98.44 302 ASN A C 1
ATOM 1977 O O . ASN A 1 302 ? -19.738 7.363 24.498 1.00 98.44 302 ASN A O 1
ATOM 1981 N N . ALA A 1 303 ? -17.743 6.906 23.539 1.00 98.25 303 ALA A N 1
ATOM 1982 C CA . ALA A 1 303 ? -16.878 7.492 24.559 1.00 98.25 303 ALA A CA 1
ATOM 1983 C C . ALA A 1 303 ? -15.424 7.599 24.067 1.00 98.25 303 ALA A C 1
ATOM 1985 O O . ALA A 1 303 ? -14.966 6.778 23.267 1.00 98.25 303 ALA A O 1
ATOM 1986 N N . ALA A 1 304 ? -14.644 8.543 24.612 1.00 98.38 304 ALA A N 1
ATOM 1987 C CA . ALA A 1 304 ? -13.185 8.455 24.505 1.00 98.38 304 ALA A CA 1
ATOM 1988 C C . ALA A 1 304 ? -12.715 7.133 25.139 1.00 98.38 304 ALA A C 1
ATOM 1990 O O . ALA A 1 304 ? -13.003 6.875 26.306 1.00 98.38 304 ALA A O 1
ATOM 1991 N N . THR A 1 305 ? -12.043 6.278 24.374 1.00 98.62 305 THR A N 1
ATOM 1992 C CA . THR A 1 305 ? -11.838 4.872 24.753 1.00 98.62 305 THR A CA 1
ATOM 1993 C C . THR A 1 305 ? -10.381 4.612 25.108 1.00 98.62 305 THR A C 1
ATOM 1995 O O . THR A 1 305 ? -9.496 4.868 24.296 1.00 98.62 305 THR A O 1
ATOM 1998 N N . ASN A 1 306 ? -10.137 4.078 26.304 1.00 98.19 306 ASN A N 1
ATOM 1999 C CA . ASN A 1 306 ? -8.829 3.621 26.763 1.00 98.19 306 ASN A CA 1
ATOM 2000 C C . ASN A 1 306 ? -8.954 2.219 27.377 1.00 98.19 306 ASN A C 1
ATOM 2002 O O . ASN A 1 306 ? -9.366 2.064 28.530 1.00 98.19 306 ASN A O 1
ATOM 2006 N N . VAL A 1 307 ? -8.622 1.195 26.594 1.00 98.56 307 VAL A N 1
ATOM 2007 C CA . VAL A 1 307 ? -8.654 -0.205 27.024 1.00 98.56 307 VAL A CA 1
ATOM 2008 C C . VAL A 1 307 ? -7.239 -0.767 27.023 1.00 98.56 307 VAL A C 1
ATOM 2010 O O . VAL A 1 307 ? -6.611 -0.860 25.978 1.00 98.56 307 VAL A O 1
ATOM 2013 N N . SER A 1 308 ? -6.699 -1.160 28.176 1.00 97.00 308 SER A N 1
ATOM 2014 C CA . SER A 1 308 ? -5.299 -1.622 28.222 1.00 97.00 308 SER A CA 1
ATOM 2015 C C . SER A 1 308 ? -5.080 -2.982 27.545 1.00 97.00 308 SER A C 1
ATOM 2017 O O . SER A 1 308 ? -3.976 -3.264 27.081 1.00 97.00 308 SER A O 1
ATOM 2019 N N . GLY A 1 309 ? -6.120 -3.816 27.478 1.00 97.31 309 GLY A N 1
ATOM 2020 C CA . GLY A 1 309 ? -6.130 -5.112 26.804 1.00 97.31 309 GLY A CA 1
ATOM 2021 C C . GLY A 1 309 ? -6.916 -5.089 25.496 1.00 97.31 309 GLY A C 1
ATOM 2022 O O . GLY A 1 309 ? -6.651 -4.284 24.608 1.00 97.31 309 GLY A O 1
ATOM 2023 N N . GLN A 1 310 ? -7.860 -6.015 25.344 1.00 97.56 310 GLN A N 1
ATOM 2024 C CA . GLN A 1 310 ? -8.553 -6.251 24.076 1.00 97.56 310 GLN A CA 1
ATOM 2025 C C . GLN A 1 310 ? -10.007 -5.779 24.114 1.00 97.56 310 GLN A C 1
ATOM 2027 O O . GLN A 1 310 ? -10.657 -5.806 25.161 1.00 97.56 310 GLN A O 1
ATOM 2032 N N . ILE A 1 311 ? -10.512 -5.393 22.946 1.00 98.56 311 ILE A N 1
ATOM 2033 C CA . ILE A 1 311 ? -11.920 -5.122 22.681 1.00 98.56 311 ILE A CA 1
ATOM 2034 C C . ILE A 1 311 ? -12.406 -6.149 21.654 1.00 98.56 311 ILE A C 1
ATOM 2036 O O . ILE A 1 311 ? -11.964 -6.130 20.508 1.00 98.56 311 ILE A O 1
ATOM 2040 N N . LEU A 1 312 ? -13.291 -7.054 22.064 1.00 98.19 312 LEU A N 1
ATOM 2041 C CA . LEU A 1 312 ? -13.728 -8.201 21.265 1.00 98.19 312 LEU A CA 1
ATOM 2042 C C . LEU A 1 312 ? -15.251 -8.194 21.101 1.00 98.19 312 LEU A C 1
ATOM 2044 O O . LEU A 1 312 ? -15.976 -8.199 22.096 1.00 98.19 312 LEU A O 1
ATOM 2048 N N . GLY A 1 313 ? -15.738 -8.220 19.864 1.00 97.81 313 GLY A N 1
ATOM 2049 C CA . GLY A 1 313 ? -17.155 -8.410 19.545 1.00 97.81 313 GLY A CA 1
ATOM 2050 C C . GLY A 1 313 ? -17.370 -9.666 18.705 1.00 97.81 313 GLY A C 1
ATOM 2051 O O . GLY A 1 313 ? -16.673 -9.856 17.712 1.00 97.81 313 GLY A O 1
ATOM 2052 N N . ASN A 1 314 ? -18.342 -10.508 19.068 1.00 97.25 314 ASN A N 1
ATOM 2053 C CA . ASN A 1 314 ? -18.765 -11.640 18.230 1.00 97.25 314 ASN A CA 1
ATOM 2054 C C . ASN A 1 314 ? -19.440 -11.181 16.930 1.00 97.25 314 ASN A C 1
ATOM 2056 O O . ASN A 1 314 ? -19.377 -11.882 15.929 1.00 97.25 314 ASN A O 1
ATOM 2060 N N . SER A 1 315 ? -20.088 -10.015 16.956 1.00 97.12 315 SER A N 1
ATOM 2061 C CA . SER A 1 315 ? -20.704 -9.362 15.798 1.00 97.12 315 SER A CA 1
ATOM 2062 C C . SER A 1 315 ? -19.971 -8.047 15.485 1.00 97.12 315 SER A C 1
ATOM 2064 O O . SER A 1 315 ? -18.760 -7.937 15.707 1.00 97.12 315 SER A O 1
ATOM 2066 N N . ASN A 1 316 ? -20.683 -7.045 14.962 1.00 98.06 316 ASN A N 1
ATOM 2067 C CA . ASN A 1 316 ? -20.121 -5.738 14.628 1.00 98.06 316 ASN A CA 1
ATOM 2068 C C . ASN A 1 316 ? -19.579 -5.014 15.870 1.00 98.06 316 ASN A C 1
ATOM 2070 O O . ASN A 1 316 ? -20.139 -5.114 16.969 1.00 98.06 316 ASN A O 1
ATOM 2074 N N . VAL A 1 317 ? -18.507 -4.253 15.676 1.00 98.75 317 VAL A N 1
ATOM 2075 C CA . VAL A 1 317 ? -17.901 -3.394 16.696 1.00 98.75 317 VAL A CA 1
ATOM 2076 C C . VAL A 1 317 ? -17.919 -1.958 16.197 1.00 98.75 317 VAL A C 1
ATOM 2078 O O . VAL A 1 317 ? -17.285 -1.638 15.197 1.00 98.75 317 VAL A O 1
ATOM 2081 N N . LEU A 1 318 ? -18.639 -1.097 16.911 1.00 98.75 318 LEU A N 1
ATOM 2082 C CA . LEU A 1 318 ? -18.766 0.327 16.631 1.00 98.75 318 LEU A CA 1
ATOM 2083 C C . LEU A 1 318 ? -18.178 1.109 17.807 1.00 98.75 318 LEU A C 1
ATOM 2085 O O . LEU A 1 318 ? -18.693 1.044 18.925 1.00 98.75 318 LEU A O 1
ATOM 2089 N N . ILE A 1 319 ? -17.111 1.866 17.567 1.00 98.81 319 ILE A N 1
ATOM 2090 C CA . ILE A 1 319 ? -16.478 2.710 18.587 1.00 98.81 319 ILE A CA 1
ATOM 2091 C C . ILE A 1 319 ? -16.359 4.129 18.047 1.00 98.81 319 ILE A C 1
ATOM 2093 O O . ILE A 1 319 ? -15.677 4.377 17.055 1.00 98.81 319 ILE A O 1
ATOM 2097 N N . SER A 1 320 ? -17.001 5.070 18.729 1.00 98.44 320 SER A N 1
ATOM 2098 C CA . SER A 1 320 ? -16.964 6.496 18.423 1.00 98.44 320 SER A CA 1
ATOM 2099 C C . SER A 1 320 ? -16.561 7.284 19.664 1.00 98.44 320 SER A C 1
ATOM 2101 O O . SER A 1 320 ? -17.111 7.081 20.745 1.00 98.44 320 SER A O 1
ATOM 2103 N N . GLY A 1 321 ? -15.613 8.207 19.531 1.00 97.56 321 GLY A N 1
ATOM 2104 C CA . GLY A 1 321 ? -15.159 9.036 20.645 1.00 97.56 321 GLY A CA 1
ATOM 2105 C C . GLY A 1 321 ? -14.095 10.048 20.245 1.00 97.56 321 GLY A C 1
ATOM 2106 O O . GLY A 1 321 ? -13.707 10.136 19.086 1.00 97.56 321 GLY A O 1
ATOM 2107 N N . ALA A 1 322 ? -13.585 10.811 21.215 1.00 97.00 322 ALA A N 1
ATOM 2108 C CA . ALA A 1 322 ? -12.546 11.810 20.947 1.00 97.00 322 ALA A CA 1
ATOM 2109 C C . ALA A 1 322 ? -11.216 11.180 20.483 1.00 97.00 322 ALA A C 1
ATOM 2111 O O . ALA A 1 322 ? -10.543 11.732 19.614 1.00 97.00 322 ALA A O 1
ATOM 2112 N N . ALA A 1 323 ? -10.852 10.030 21.058 1.00 97.94 323 ALA A N 1
ATOM 2113 C CA . ALA A 1 323 ? -9.695 9.204 20.716 1.00 97.94 323 ALA A CA 1
ATOM 2114 C C . ALA A 1 323 ? -9.975 7.742 21.104 1.00 97.94 323 ALA A C 1
ATOM 2116 O O . ALA A 1 323 ? -10.827 7.484 21.964 1.00 97.94 323 ALA A O 1
ATOM 2117 N N . ILE A 1 324 ? -9.259 6.799 20.486 1.00 98.69 324 ILE A N 1
ATOM 2118 C CA . ILE A 1 324 ? -9.418 5.358 20.728 1.00 98.69 324 ILE A CA 1
ATOM 2119 C C . ILE A 1 324 ? -8.045 4.746 20.992 1.00 98.69 324 ILE A C 1
ATOM 2121 O O . ILE A 1 324 ? -7.136 4.878 20.174 1.00 98.69 324 ILE A O 1
ATOM 2125 N N . GLN A 1 325 ? -7.901 4.055 22.120 1.00 98.50 325 GLN A N 1
ATOM 2126 C CA . GLN A 1 325 ? -6.687 3.339 22.484 1.00 98.50 325 GLN A CA 1
ATOM 2127 C C . GLN A 1 325 ? -7.022 1.934 22.987 1.00 98.50 325 GLN A C 1
ATOM 2129 O O . GLN A 1 325 ? -7.861 1.782 23.879 1.00 98.50 325 GLN A O 1
ATOM 2134 N N . ALA A 1 326 ? -6.392 0.917 22.393 1.00 98.50 326 ALA A N 1
ATOM 2135 C CA . ALA A 1 326 ? -6.577 -0.485 22.768 1.00 98.50 326 ALA A CA 1
ATOM 2136 C C . ALA A 1 326 ? -5.328 -1.338 22.492 1.00 98.50 326 ALA A C 1
ATOM 2138 O O . ALA A 1 326 ? -4.540 -1.029 21.605 1.00 98.50 326 ALA A O 1
ATOM 2139 N N . GLY A 1 327 ? -5.154 -2.461 23.183 1.00 97.50 327 GLY A N 1
ATOM 2140 C CA . GLY A 1 327 ? -4.164 -3.472 22.797 1.00 97.50 327 GLY A CA 1
ATOM 2141 C C . GLY A 1 327 ? -4.540 -4.171 21.485 1.00 97.50 327 GLY A C 1
ATOM 2142 O O . GLY A 1 327 ? -3.723 -4.274 20.572 1.00 97.50 327 GLY A O 1
ATOM 2143 N N . ALA A 1 328 ? -5.795 -4.595 21.348 1.00 97.69 328 ALA A N 1
ATOM 2144 C CA . ALA A 1 328 ? -6.352 -5.089 20.088 1.00 97.69 328 ALA A CA 1
ATOM 2145 C C . ALA A 1 328 ? -7.850 -4.797 20.006 1.00 97.69 328 ALA A C 1
ATOM 2147 O O . ALA A 1 328 ? -8.521 -4.740 21.039 1.00 97.69 328 ALA A O 1
ATOM 2148 N N . ILE A 1 329 ? -8.372 -4.643 18.792 1.00 98.62 329 ILE A N 1
ATOM 2149 C CA . ILE A 1 329 ? -9.809 -4.528 18.536 1.00 98.62 329 ILE A CA 1
ATOM 2150 C C . ILE A 1 329 ? -10.184 -5.531 17.453 1.00 98.62 329 ILE A C 1
ATOM 2152 O O . ILE A 1 329 ? -9.598 -5.508 16.368 1.00 98.62 329 ILE A O 1
ATOM 2156 N N . ALA A 1 330 ? -11.145 -6.403 17.753 1.00 98.12 330 ALA A N 1
ATOM 2157 C CA . ALA A 1 330 ? -11.608 -7.420 16.823 1.00 98.12 330 ALA A CA 1
ATOM 2158 C C . ALA A 1 330 ? -13.137 -7.489 16.738 1.00 98.12 330 ALA A C 1
ATOM 2160 O O . ALA A 1 330 ? -13.817 -7.532 17.766 1.00 98.12 330 ALA A O 1
ATOM 2161 N N . SER A 1 331 ? -13.659 -7.536 15.511 1.00 98.31 331 SER A N 1
ATOM 2162 C CA . SER A 1 331 ? -15.079 -7.745 15.207 1.00 98.31 331 SER A CA 1
ATOM 2163 C C . SER A 1 331 ? -15.305 -9.093 14.531 1.00 98.31 331 SER A C 1
ATOM 2165 O O . SER A 1 331 ? -14.445 -9.573 13.792 1.00 98.31 331 SER A O 1
ATOM 2167 N N . GLY A 1 332 ? -16.470 -9.695 14.776 1.00 97.56 332 GLY A N 1
ATOM 2168 C CA . GLY A 1 332 ? -16.817 -10.995 14.216 1.00 97.56 332 GLY A CA 1
ATOM 2169 C C . GLY A 1 332 ? -16.063 -12.150 14.869 1.00 97.56 332 GLY A C 1
ATOM 2170 O O . GLY A 1 332 ? -15.795 -13.146 14.209 1.00 97.56 332 GLY A O 1
ATOM 2171 N N . VAL A 1 333 ? -15.640 -12.022 16.129 1.00 97.56 333 VAL A N 1
ATOM 2172 C CA . VAL A 1 333 ? -14.832 -13.041 16.815 1.00 97.56 333 VAL A CA 1
ATOM 2173 C C . VAL A 1 333 ? -15.646 -14.316 17.038 1.00 97.56 333 VAL A C 1
ATOM 2175 O O . VAL A 1 333 ? -16.678 -14.311 17.716 1.00 97.56 333 VAL A O 1
ATOM 2178 N N . ASP A 1 334 ? -15.141 -15.442 16.541 1.00 96.06 334 ASP A N 1
ATOM 2179 C CA . ASP A 1 334 ? -15.623 -16.764 16.926 1.00 96.06 334 ASP A CA 1
ATOM 2180 C C . ASP A 1 334 ? -14.909 -17.183 18.218 1.00 96.06 334 ASP A C 1
ATOM 2182 O O . ASP A 1 334 ? -13.778 -17.679 18.215 1.00 96.06 334 ASP A O 1
ATOM 2186 N N . PHE A 1 335 ? -15.569 -16.958 19.354 1.00 94.56 335 PHE A N 1
ATOM 2187 C CA . PHE A 1 335 ? -15.020 -17.288 20.669 1.00 94.56 335 PHE A CA 1
ATOM 2188 C C . PHE A 1 335 ? -14.809 -18.796 20.868 1.00 94.56 335 PHE A C 1
ATOM 2190 O O . PHE A 1 335 ? -13.883 -19.188 21.581 1.00 94.56 335 PHE A O 1
ATOM 2197 N N . ALA A 1 336 ? -15.618 -19.650 20.230 1.00 93.12 336 ALA A N 1
ATOM 2198 C CA . ALA A 1 336 ? -15.467 -21.099 20.333 1.00 93.12 336 ALA A CA 1
ATOM 2199 C C . ALA A 1 336 ? -14.228 -21.570 19.562 1.00 93.12 336 ALA A C 1
ATOM 2201 O O . ALA A 1 336 ? -13.404 -22.307 20.113 1.00 93.12 336 ALA A O 1
ATOM 2202 N N . ALA A 1 337 ? -14.051 -21.091 18.327 1.00 93.62 337 ALA A N 1
ATOM 2203 C CA . ALA A 1 337 ? -12.863 -21.373 17.525 1.00 93.62 337 ALA A CA 1
ATOM 2204 C C . ALA A 1 337 ? -11.593 -20.768 18.143 1.00 93.62 337 ALA A C 1
ATOM 2206 O O . ALA A 1 337 ? -10.560 -21.433 18.187 1.00 93.62 337 ALA A O 1
ATOM 2207 N N . THR A 1 338 ? -11.679 -19.555 18.697 1.00 94.12 338 THR A N 1
ATOM 2208 C CA . THR A 1 338 ? -10.572 -18.903 19.420 1.00 94.12 338 THR A CA 1
ATOM 2209 C C . THR A 1 338 ? -10.114 -19.749 20.608 1.00 94.12 338 THR A C 1
ATOM 2211 O O . THR A 1 338 ? -8.919 -19.979 20.800 1.00 94.12 338 THR A O 1
ATOM 2214 N N . ASN A 1 339 ? -11.060 -20.274 21.392 1.00 91.50 339 ASN A N 1
ATOM 2215 C CA . ASN A 1 339 ? -10.747 -21.152 22.516 1.00 91.50 339 ASN A CA 1
ATOM 2216 C C . ASN A 1 339 ? -10.138 -22.488 22.050 1.00 91.50 339 ASN A C 1
ATOM 2218 O O . ASN A 1 339 ? -9.157 -22.954 22.627 1.00 91.50 339 ASN A O 1
ATOM 2222 N N . ALA A 1 340 ? -10.664 -23.078 20.971 1.00 91.94 340 ALA A N 1
ATOM 2223 C CA . ALA A 1 340 ? -10.107 -24.293 20.369 1.00 91.94 340 ALA A CA 1
ATOM 2224 C C . ALA A 1 340 ? -8.683 -24.087 19.813 1.00 91.94 340 ALA A C 1
ATOM 2226 O O . ALA A 1 340 ? -7.875 -25.013 19.836 1.00 91.94 340 ALA A O 1
ATOM 2227 N N . ALA A 1 341 ? -8.360 -22.870 19.367 1.00 88.06 341 ALA A N 1
ATOM 2228 C CA . ALA A 1 341 ? -7.037 -22.464 18.898 1.00 88.06 341 ALA A CA 1
ATOM 2229 C C . ALA A 1 341 ? -6.073 -22.061 20.034 1.00 88.06 341 ALA A C 1
ATOM 2231 O O . ALA A 1 341 ? -5.030 -21.465 19.774 1.00 88.06 341 ALA A O 1
ATOM 2232 N N . GLY A 1 342 ? -6.407 -22.347 21.298 1.00 88.12 342 GLY A N 1
ATOM 2233 C CA . GLY A 1 342 ? -5.546 -22.025 22.440 1.00 88.12 342 GLY A CA 1
ATOM 2234 C C . GLY A 1 342 ? -5.418 -20.523 22.715 1.00 88.12 342 GLY A C 1
ATOM 2235 O O . GLY A 1 342 ? -4.418 -20.092 23.284 1.00 88.12 342 GLY A O 1
ATOM 2236 N N . GLY A 1 343 ? -6.410 -19.725 22.304 1.00 86.94 343 GLY A N 1
ATOM 2237 C CA . GLY A 1 343 ? -6.468 -18.280 22.542 1.00 86.94 343 GLY A CA 1
ATOM 2238 C C . GLY A 1 343 ? -6.011 -17.408 21.370 1.00 86.94 343 GLY A C 1
ATOM 2239 O O . GLY A 1 343 ? -6.105 -16.186 21.462 1.00 86.94 343 GLY A O 1
ATOM 2240 N N . THR A 1 344 ? -5.550 -17.987 20.256 1.00 88.00 344 THR A N 1
ATOM 2241 C CA . THR A 1 344 ? -5.363 -17.224 19.012 1.00 88.00 344 THR A CA 1
ATOM 2242 C C . THR A 1 344 ? -6.723 -16.796 18.466 1.00 88.00 344 THR A C 1
ATOM 2244 O O . THR A 1 344 ? -7.582 -17.648 18.250 1.00 88.00 344 THR A O 1
ATOM 2247 N N . LEU A 1 345 ? -6.919 -15.491 18.242 1.00 91.81 345 LEU A N 1
ATOM 2248 C CA . LEU A 1 345 ? -8.188 -14.959 17.742 1.00 91.81 345 LEU A CA 1
ATOM 2249 C C . LEU A 1 345 ? -8.551 -15.602 16.400 1.00 91.81 345 LEU A C 1
ATOM 2251 O O . LEU A 1 345 ? -7.807 -15.500 15.425 1.00 91.81 345 LEU A O 1
ATOM 2255 N N . ALA A 1 346 ? -9.725 -16.220 16.366 1.00 91.81 346 ALA A N 1
ATOM 2256 C CA . ALA A 1 346 ? -10.383 -16.673 15.157 1.00 91.81 346 ALA A CA 1
ATOM 2257 C C . ALA A 1 346 ? -11.591 -15.772 14.893 1.00 91.81 346 ALA A C 1
ATOM 2259 O O . ALA A 1 346 ? -12.374 -15.480 15.800 1.00 91.81 346 ALA A O 1
ATOM 2260 N N . VAL A 1 347 ? -11.741 -15.339 13.647 1.00 92.62 347 VAL A N 1
ATOM 2261 C CA . VAL A 1 347 ? -12.923 -14.611 13.187 1.00 92.62 347 VAL A CA 1
ATOM 2262 C C . VAL A 1 347 ? -13.873 -15.552 12.459 1.00 92.62 347 VAL A C 1
ATOM 2264 O O . VAL A 1 347 ? -13.448 -16.486 11.779 1.00 92.62 347 VAL A O 1
ATOM 2267 N N . GLY A 1 348 ? -15.165 -15.311 12.643 1.00 91.69 348 GLY A N 1
ATOM 2268 C CA . GLY A 1 348 ? -16.241 -15.923 11.885 1.00 91.69 348 GLY A CA 1
ATOM 2269 C C . GLY A 1 348 ? -16.397 -15.294 10.492 1.00 91.69 348 GLY A C 1
ATOM 2270 O O . GLY A 1 348 ? -15.510 -14.588 10.017 1.00 91.69 348 GLY A O 1
ATOM 2271 N N . PRO A 1 349 ? -17.533 -15.541 9.818 1.00 88.38 349 PRO A N 1
ATOM 2272 C CA . PRO A 1 349 ? -17.747 -15.113 8.435 1.00 88.38 349 PRO A CA 1
ATOM 2273 C C . PRO A 1 349 ? -18.196 -13.651 8.285 1.00 88.38 349 PRO A C 1
ATOM 2275 O O . PRO A 1 349 ? -18.251 -13.148 7.168 1.00 88.38 349 PRO A O 1
ATOM 2278 N N . THR A 1 350 ? -18.602 -12.991 9.374 1.00 91.94 350 THR A N 1
ATOM 2279 C CA . THR A 1 350 ? -19.187 -11.643 9.346 1.00 91.94 350 THR A CA 1
ATOM 2280 C C . THR A 1 350 ? -18.825 -10.860 10.597 1.00 91.94 350 THR A C 1
ATOM 2282 O O . THR A 1 350 ? -18.765 -11.431 11.685 1.00 91.94 350 THR A O 1
ATOM 2285 N N . GLY A 1 351 ? -18.690 -9.545 10.459 1.00 95.94 351 GLY A N 1
ATOM 2286 C CA . GLY A 1 351 ? -18.492 -8.616 11.568 1.00 95.94 351 GLY A CA 1
ATOM 2287 C C . GLY A 1 351 ? -17.779 -7.372 11.070 1.00 95.94 351 GLY A C 1
ATOM 2288 O O . GLY A 1 351 ? -16.612 -7.460 10.703 1.00 95.94 351 GLY A O 1
ATOM 2289 N N . THR A 1 352 ? -18.488 -6.245 11.005 1.00 98.12 352 THR A N 1
ATOM 2290 C CA . THR A 1 352 ? -17.899 -4.968 10.589 1.00 98.12 352 THR A CA 1
ATOM 2291 C C . THR A 1 352 ? -17.226 -4.270 11.762 1.00 98.12 352 THR A C 1
ATOM 2293 O O . THR A 1 352 ? -17.748 -4.245 12.882 1.00 98.12 352 THR A O 1
ATOM 2296 N N . LEU A 1 353 ? -16.077 -3.659 11.494 1.00 98.69 353 LEU A N 1
ATOM 2297 C CA . LEU A 1 353 ? -15.322 -2.883 12.467 1.00 98.69 353 LEU A CA 1
ATOM 2298 C C . LEU A 1 353 ? -15.336 -1.407 12.077 1.00 98.69 353 LEU A C 1
ATOM 2300 O O . LEU A 1 353 ? -14.615 -1.006 11.168 1.00 98.69 353 LEU A O 1
ATOM 2304 N N . ASP A 1 354 ? -16.112 -0.602 12.798 1.00 98.69 354 ASP A N 1
ATOM 2305 C CA . ASP A 1 354 ? -16.238 0.835 12.564 1.00 98.69 354 ASP A CA 1
ATOM 2306 C C . ASP A 1 354 ? -15.632 1.624 13.727 1.00 98.69 354 ASP A C 1
ATOM 2308 O O . ASP A 1 354 ? -16.132 1.613 14.856 1.00 98.69 354 ASP A O 1
ATOM 2312 N N . LEU A 1 355 ? -14.554 2.350 13.442 1.00 98.81 355 LEU A N 1
ATOM 2313 C CA . LEU A 1 355 ? -13.818 3.158 14.408 1.00 98.81 355 LEU A CA 1
ATOM 2314 C C . LEU A 1 355 ? -13.845 4.626 13.986 1.00 98.81 355 LEU A C 1
ATOM 2316 O O . LEU A 1 355 ? -13.433 4.976 12.884 1.00 98.81 355 LEU A O 1
ATOM 2320 N N . THR A 1 356 ? -14.309 5.510 14.864 1.00 98.56 356 THR A N 1
ATOM 2321 C CA . THR A 1 356 ? -14.339 6.959 14.624 1.00 98.56 356 THR A CA 1
ATOM 2322 C C . THR A 1 356 ? -13.727 7.706 15.807 1.00 98.56 356 THR A C 1
ATOM 2324 O O . THR A 1 356 ? -14.332 7.819 16.872 1.00 98.56 356 THR A O 1
ATOM 2327 N N . ALA A 1 357 ? -12.527 8.251 15.612 1.00 98.25 357 ALA A N 1
ATOM 2328 C CA . ALA A 1 357 ? -11.893 9.199 16.521 1.00 98.25 357 ALA A CA 1
ATOM 2329 C C . ALA A 1 357 ? -12.119 10.630 16.002 1.00 98.25 357 ALA A C 1
ATOM 2331 O O . ALA A 1 357 ? -11.452 11.076 15.072 1.00 98.25 357 ALA A O 1
ATOM 2332 N N . THR A 1 358 ? -13.071 11.361 16.585 1.00 94.94 358 THR A N 1
ATOM 2333 C CA . THR A 1 358 ? -13.578 12.634 16.031 1.00 94.94 358 THR A CA 1
ATOM 2334 C C . THR A 1 358 ? -12.567 13.777 16.052 1.00 94.94 358 THR A C 1
ATOM 2336 O O . THR A 1 358 ? -12.657 14.694 15.243 1.00 94.94 358 THR A O 1
ATOM 2339 N N . THR A 1 359 ? -11.640 13.767 17.010 1.00 91.75 359 THR A N 1
ATOM 2340 C CA . THR A 1 359 ? -10.667 14.856 17.224 1.00 91.75 359 THR A CA 1
ATOM 2341 C C . THR A 1 359 ? -9.231 14.364 17.376 1.00 91.75 359 THR A C 1
ATOM 2343 O O . THR A 1 359 ? -8.317 15.178 17.452 1.00 91.75 359 THR A O 1
ATOM 2346 N N . GLY A 1 360 ? -9.026 13.052 17.489 1.00 94.31 360 GLY A N 1
ATOM 2347 C CA . GLY A 1 360 ? -7.765 12.455 17.908 1.00 94.31 360 GLY A CA 1
ATOM 2348 C C . GLY A 1 360 ? -7.370 11.242 17.076 1.00 94.31 360 GLY A C 1
ATOM 2349 O O . GLY A 1 360 ? -7.839 11.038 15.956 1.00 94.31 360 GLY A O 1
ATOM 2350 N N . ASN A 1 361 ? -6.479 10.441 17.654 1.00 97.81 361 ASN A N 1
ATOM 2351 C CA . ASN A 1 361 ? -5.880 9.290 16.992 1.00 97.81 361 ASN A CA 1
ATOM 2352 C C . ASN A 1 361 ? -6.588 7.990 17.383 1.00 97.81 361 ASN A C 1
ATOM 2354 O O . ASN A 1 361 ? -7.195 7.887 18.456 1.00 97.81 361 ASN A O 1
ATOM 2358 N N . ILE A 1 362 ? -6.432 6.985 16.528 1.00 98.69 362 ILE A N 1
ATOM 2359 C CA . ILE A 1 362 ? -6.674 5.584 16.870 1.00 98.69 362 ILE A CA 1
ATOM 2360 C C . ILE A 1 362 ? -5.302 4.953 17.102 1.00 98.69 362 ILE A C 1
ATOM 2362 O O . ILE A 1 362 ? -4.479 4.938 16.192 1.00 98.69 362 ILE A O 1
ATOM 2366 N N . VAL A 1 363 ? -5.035 4.461 18.311 1.00 98.44 363 VAL A N 1
ATOM 2367 C CA . VAL A 1 363 ? -3.755 3.836 18.679 1.00 98.44 363 VAL A CA 1
ATOM 2368 C C . VAL A 1 363 ? -4.020 2.431 19.189 1.00 98.44 363 VAL A C 1
ATOM 2370 O O . VAL A 1 363 ? -4.520 2.239 20.296 1.00 98.44 363 VAL A O 1
ATOM 2373 N N . VAL A 1 364 ? -3.700 1.445 18.367 1.00 98.06 364 VAL A N 1
ATOM 2374 C CA . VAL A 1 364 ? -4.081 0.051 18.586 1.00 98.06 364 VAL A CA 1
ATOM 2375 C C . VAL A 1 364 ? -2.913 -0.876 18.291 1.00 98.06 364 VAL A C 1
ATOM 2377 O O . VAL A 1 364 ? -2.099 -0.586 17.431 1.00 98.06 364 VAL A O 1
ATOM 2380 N N . GLY A 1 365 ? -2.778 -2.001 18.984 1.00 97.31 365 GLY A N 1
ATOM 2381 C CA . GLY A 1 365 ? -1.778 -2.997 18.586 1.00 97.31 365 GLY A CA 1
ATOM 2382 C C . GLY A 1 365 ? -2.214 -3.720 17.312 1.00 97.31 365 GLY A C 1
ATOM 2383 O O . GLY A 1 365 ? -1.509 -3.705 16.306 1.00 97.31 365 GLY A O 1
ATOM 2384 N N . THR A 1 366 ? -3.392 -4.342 17.343 1.00 97.69 366 THR A N 1
ATOM 2385 C CA . THR A 1 366 ? -3.962 -5.095 16.211 1.00 97.69 366 THR A CA 1
ATOM 2386 C C . THR A 1 366 ? -5.397 -4.669 15.933 1.00 97.69 366 THR A C 1
ATOM 2388 O O . THR A 1 366 ? -6.189 -4.541 16.869 1.00 97.69 366 THR A O 1
ATOM 2391 N N . LEU A 1 367 ? -5.737 -4.501 14.656 1.00 98.38 367 LEU A N 1
ATOM 2392 C CA . LEU A 1 367 ? -7.118 -4.423 14.184 1.00 98.38 367 LEU A CA 1
ATOM 2393 C C . LEU A 1 367 ? -7.450 -5.654 13.348 1.00 98.38 367 LEU A C 1
ATOM 2395 O O . LEU A 1 367 ? -6.717 -5.972 12.412 1.00 98.38 367 LEU A O 1
ATOM 2399 N N . LEU A 1 368 ? -8.556 -6.316 13.676 1.00 97.88 368 LEU A N 1
ATOM 2400 C CA . LEU A 1 368 ? -9.019 -7.511 12.980 1.00 97.88 368 LEU A CA 1
ATOM 2401 C C . LEU A 1 368 ? -10.527 -7.421 12.710 1.00 97.88 368 LEU A C 1
ATOM 2403 O O . LEU A 1 368 ? -11.322 -7.323 13.641 1.00 97.88 368 LEU A O 1
ATOM 2407 N N . SER A 1 369 ? -10.933 -7.463 11.446 1.00 97.94 369 SER A N 1
ATOM 2408 C CA . SER A 1 369 ? -12.346 -7.456 11.055 1.00 97.94 369 SER A CA 1
ATOM 2409 C C . SER A 1 369 ? -12.693 -8.709 10.263 1.00 97.94 369 SER A C 1
ATOM 2411 O O . SER A 1 369 ? -12.005 -9.030 9.296 1.00 97.94 369 SER A O 1
ATOM 2413 N N . ALA A 1 370 ? -13.766 -9.400 10.655 1.00 97.62 370 ALA A N 1
ATOM 2414 C CA . ALA A 1 370 ? -14.339 -10.518 9.904 1.00 97.62 370 ALA A CA 1
ATOM 2415 C C . ALA A 1 370 ? -15.011 -10.084 8.586 1.00 97.62 370 ALA A C 1
ATOM 2417 O O . ALA A 1 370 ? -15.241 -10.913 7.712 1.00 97.62 370 ALA A O 1
ATOM 2418 N N . GLY A 1 371 ? -15.340 -8.798 8.446 1.00 97.12 371 GLY A N 1
ATOM 2419 C CA . GLY A 1 371 ? -15.849 -8.186 7.221 1.00 97.12 371 GLY A CA 1
ATOM 2420 C C . GLY A 1 371 ? -15.154 -6.854 6.957 1.00 97.12 371 GLY A C 1
ATOM 2421 O O . GLY A 1 371 ? -13.928 -6.757 7.046 1.00 97.12 371 GLY A O 1
ATOM 2422 N N . ASP A 1 372 ? -15.939 -5.823 6.648 1.00 98.00 372 ASP A N 1
ATOM 2423 C CA . ASP A 1 372 ? -15.408 -4.491 6.356 1.00 98.00 372 ASP A CA 1
ATOM 2424 C C . ASP A 1 372 ? -14.764 -3.843 7.590 1.00 98.00 372 ASP A C 1
ATOM 2426 O O . ASP A 1 372 ? -15.201 -4.041 8.730 1.00 98.00 372 ASP A O 1
ATOM 2430 N N . LEU A 1 373 ? -13.716 -3.055 7.364 1.00 98.62 373 LEU A N 1
ATOM 2431 C CA . LEU A 1 373 ? -13.029 -2.267 8.381 1.00 98.62 373 LEU A CA 1
ATOM 2432 C C . LEU A 1 373 ? -13.027 -0.804 7.954 1.00 98.62 373 LEU A C 1
ATOM 2434 O O . LEU A 1 373 ? -12.389 -0.450 6.965 1.00 98.62 373 LEU A O 1
ATOM 2438 N N . ASN A 1 374 ? -13.686 0.051 8.731 1.00 98.50 374 ASN A N 1
ATOM 2439 C CA . ASN A 1 374 ? -13.701 1.492 8.520 1.00 98.50 374 ASN A CA 1
ATOM 2440 C C . ASN A 1 374 ? -13.035 2.208 9.696 1.00 98.50 374 ASN A C 1
ATOM 2442 O O . ASN A 1 374 ? -13.441 2.043 10.847 1.00 98.50 374 ASN A O 1
ATOM 2446 N N . ALA A 1 375 ? -12.044 3.050 9.420 1.00 98.62 375 ALA A N 1
ATOM 2447 C CA . ALA A 1 375 ? -11.379 3.860 10.436 1.00 98.62 375 ALA A CA 1
ATOM 2448 C C . ALA A 1 375 ? -11.345 5.333 10.021 1.00 98.62 375 ALA A C 1
ATOM 2450 O O . ALA A 1 375 ? -10.808 5.676 8.972 1.00 98.62 375 ALA A O 1
ATOM 2451 N N . ARG A 1 376 ? -11.888 6.215 10.862 1.00 98.56 376 ARG A N 1
ATOM 2452 C CA . ARG A 1 376 ? -11.822 7.672 10.687 1.00 98.56 376 ARG A CA 1
ATOM 2453 C C . ARG A 1 376 ? -11.075 8.295 11.854 1.00 98.56 376 ARG A C 1
ATOM 2455 O O . ARG A 1 376 ? -11.486 8.115 13.001 1.00 98.56 376 ARG A O 1
ATOM 2462 N N . SER A 1 377 ? -9.977 8.995 11.591 1.00 98.25 377 SER A N 1
ATOM 2463 C CA . SER A 1 377 ? -9.156 9.620 12.639 1.00 98.25 377 SER A CA 1
ATOM 2464 C C . SER A 1 377 ? -8.220 10.686 12.075 1.00 98.25 377 SER A C 1
ATOM 2466 O O . SER A 1 377 ? -8.027 10.770 10.869 1.00 98.25 377 SER A O 1
ATOM 2468 N N . ALA A 1 378 ? -7.571 11.475 12.933 1.00 96.75 378 ALA A N 1
ATOM 2469 C CA . ALA A 1 378 ? -6.457 12.306 12.469 1.00 96.75 378 ALA A CA 1
ATOM 2470 C C . ALA A 1 378 ? -5.276 11.437 11.985 1.00 96.75 378 ALA A C 1
ATOM 2472 O O . ALA A 1 378 ? -4.679 11.714 10.938 1.00 96.75 378 ALA A O 1
ATOM 2473 N N . LEU A 1 379 ? -4.975 10.379 12.747 1.00 97.62 379 LEU A N 1
ATOM 2474 C CA . LEU A 1 379 ? -3.947 9.381 12.475 1.00 97.62 379 LEU A CA 1
ATOM 2475 C C . LEU A 1 379 ? -4.349 8.021 13.072 1.00 97.62 379 LEU A C 1
ATOM 2477 O O . LEU A 1 379 ? -4.619 7.917 14.275 1.00 97.62 379 LEU A O 1
ATOM 2481 N N . LEU A 1 380 ? -4.309 6.979 12.245 1.00 98.50 380 LEU A N 1
ATOM 2482 C CA . LEU A 1 380 ? -4.423 5.581 12.644 1.00 98.50 380 LEU A CA 1
ATOM 2483 C C . LEU A 1 380 ? -3.026 4.991 12.850 1.00 98.50 380 LEU A C 1
ATOM 2485 O O . LEU A 1 380 ? -2.233 4.916 11.915 1.00 98.50 380 LEU A O 1
ATOM 2489 N N . GLN A 1 381 ? -2.731 4.544 14.067 1.00 98.50 381 GLN A N 1
ATOM 2490 C CA . GLN A 1 381 ? -1.486 3.874 14.429 1.00 98.50 381 GLN A CA 1
ATOM 2491 C C . GLN A 1 381 ? -1.779 2.431 14.832 1.00 98.50 381 GLN A C 1
ATOM 2493 O O . GLN A 1 381 ? -2.468 2.202 15.829 1.00 98.50 381 GLN A O 1
ATOM 2498 N N . ALA A 1 382 ? -1.241 1.477 14.072 1.00 98.25 382 ALA A N 1
ATOM 2499 C CA . ALA A 1 382 ? -1.371 0.050 14.348 1.00 98.25 382 ALA A CA 1
ATOM 2500 C C . ALA A 1 382 ? -0.049 -0.703 14.157 1.00 98.25 382 ALA A C 1
ATOM 2502 O O . ALA A 1 382 ? 0.832 -0.236 13.440 1.00 98.25 382 ALA A O 1
ATOM 2503 N N . ASN A 1 383 ? 0.101 -1.888 14.753 1.00 97.06 383 ASN A N 1
ATOM 2504 C CA . ASN A 1 383 ? 1.163 -2.807 14.328 1.00 97.06 383 ASN A CA 1
ATOM 2505 C C . ASN A 1 383 ? 0.702 -3.612 13.113 1.00 97.06 383 ASN A C 1
ATOM 2507 O O . ASN A 1 383 ? 1.418 -3.685 12.118 1.00 97.06 383 ASN A O 1
ATOM 2511 N N . THR A 1 384 ? -0.510 -4.163 13.188 1.00 97.38 384 THR A N 1
ATOM 2512 C CA . THR A 1 384 ? -1.119 -4.964 12.122 1.00 97.38 384 THR A CA 1
ATOM 2513 C C . THR A 1 384 ? -2.589 -4.592 11.957 1.00 97.38 384 THR A C 1
ATOM 2515 O O . THR A 1 384 ? -3.300 -4.388 12.946 1.00 97.38 384 THR A O 1
ATOM 2518 N N . LEU A 1 385 ? -3.041 -4.528 10.709 1.00 98.38 385 LEU A N 1
ATOM 2519 C CA . LEU A 1 385 ? -4.434 -4.329 10.332 1.00 98.38 385 LEU A CA 1
ATOM 2520 C C . LEU A 1 385 ? -4.836 -5.413 9.338 1.00 98.38 385 LEU A C 1
ATOM 2522 O O . LEU A 1 385 ? -4.167 -5.617 8.326 1.00 98.38 385 LEU A O 1
ATOM 2526 N N . THR A 1 386 ? -5.928 -6.108 9.630 1.00 97.81 386 THR A N 1
ATOM 2527 C CA . THR A 1 386 ? -6.449 -7.182 8.785 1.00 97.81 386 THR A CA 1
ATOM 2528 C C . THR A 1 386 ? -7.961 -7.048 8.654 1.00 97.81 386 THR A C 1
ATOM 2530 O O . THR A 1 386 ? -8.687 -7.187 9.639 1.00 97.81 386 THR A O 1
ATOM 2533 N N . GLY A 1 387 ? -8.438 -6.767 7.443 1.00 97.19 387 GLY A N 1
ATOM 2534 C CA . GLY A 1 387 ? -9.856 -6.796 7.088 1.00 97.19 387 GLY A CA 1
ATOM 2535 C C . GLY A 1 387 ? -10.160 -7.970 6.163 1.00 97.19 387 GLY A C 1
ATOM 2536 O O . GLY A 1 387 ? -9.546 -8.100 5.109 1.00 97.19 387 GLY A O 1
ATOM 2537 N N . HIS A 1 388 ? -11.113 -8.821 6.537 1.00 96.62 388 HIS A N 1
ATOM 2538 C CA . HIS A 1 388 ? -11.612 -9.903 5.678 1.00 96.62 388 HIS A CA 1
ATOM 2539 C C . HIS A 1 388 ? -12.683 -9.434 4.667 1.00 96.62 388 HIS A C 1
ATOM 2541 O O . HIS A 1 388 ? -13.174 -10.240 3.882 1.00 96.62 388 HIS A O 1
ATOM 2547 N N . GLY A 1 389 ? -13.021 -8.141 4.660 1.00 96.75 389 GLY A N 1
ATOM 2548 C CA . GLY A 1 389 ? -13.779 -7.448 3.615 1.00 96.75 389 GLY A CA 1
ATOM 2549 C C . GLY A 1 389 ? -12.996 -6.258 3.052 1.00 96.75 389 GLY A C 1
ATOM 2550 O O . GLY A 1 389 ? -11.770 -6.323 2.910 1.00 96.75 389 GLY A O 1
ATOM 2551 N N . ASN A 1 390 ? -13.698 -5.165 2.756 1.00 98.06 390 ASN A N 1
ATOM 2552 C CA . ASN A 1 390 ? -13.083 -3.917 2.306 1.00 98.06 390 ASN A CA 1
ATOM 2553 C C . ASN A 1 390 ? -12.460 -3.152 3.482 1.00 98.06 390 ASN A C 1
ATOM 2555 O O . ASN A 1 390 ? -12.976 -3.175 4.602 1.00 98.06 390 ASN A O 1
ATOM 2559 N N . VAL A 1 391 ? -11.372 -2.428 3.230 1.00 98.75 391 VAL A N 1
ATOM 2560 C CA . VAL A 1 391 ? -10.713 -1.571 4.225 1.00 98.75 391 VAL A CA 1
ATOM 2561 C C . VAL A 1 391 ? -10.799 -0.116 3.779 1.00 98.75 391 VAL A C 1
ATOM 2563 O O . VAL A 1 391 ? -10.168 0.281 2.802 1.00 98.75 391 VAL A O 1
ATOM 2566 N N . GLY A 1 392 ? -11.561 0.693 4.511 1.00 98.62 392 GLY A N 1
ATOM 2567 C CA . GLY A 1 392 ? -11.689 2.133 4.301 1.00 98.62 392 GLY A CA 1
ATOM 2568 C C . GLY A 1 392 ? -11.031 2.921 5.429 1.00 98.62 392 GLY A C 1
ATOM 2569 O O . GLY A 1 392 ? -11.417 2.793 6.591 1.00 98.62 392 GLY A O 1
ATOM 2570 N N . ILE A 1 393 ? -10.057 3.771 5.113 1.00 98.62 393 ILE A N 1
ATOM 2571 C CA . ILE A 1 393 ? -9.403 4.632 6.104 1.00 98.62 393 ILE A CA 1
ATOM 2572 C C . ILE A 1 393 ? -9.488 6.090 5.656 1.00 98.62 393 ILE A C 1
ATOM 2574 O O . ILE A 1 393 ? -9.135 6.419 4.528 1.00 98.62 393 ILE A O 1
ATOM 2578 N N . ASP A 1 394 ? -9.961 6.956 6.546 1.00 97.62 394 ASP A N 1
ATOM 2579 C CA . ASP A 1 394 ? -10.016 8.409 6.376 1.00 97.62 394 ASP A CA 1
ATOM 2580 C C . ASP A 1 394 ? -9.153 9.053 7.470 1.00 97.62 394 ASP A C 1
ATOM 2582 O O . ASP A 1 394 ? -9.493 9.008 8.661 1.00 97.62 394 ASP A O 1
ATOM 2586 N N . GLY A 1 395 ? -7.983 9.554 7.076 1.00 96.50 395 GLY A N 1
ATOM 2587 C CA . GLY A 1 395 ? -6.932 10.013 7.977 1.00 96.50 395 GLY A CA 1
ATOM 2588 C C . GLY A 1 395 ? -5.539 9.512 7.604 1.00 96.50 395 GLY A C 1
ATOM 2589 O O . GLY A 1 395 ? -5.372 8.651 6.744 1.00 96.50 395 GLY A O 1
ATOM 2590 N N . GLY A 1 396 ? -4.517 10.023 8.296 1.00 96.50 396 GLY A N 1
ATOM 2591 C CA . GLY A 1 396 ? -3.159 9.497 8.161 1.00 96.50 396 GLY A CA 1
ATOM 2592 C C . GLY A 1 396 ? -3.061 8.054 8.651 1.00 96.50 396 GLY A C 1
ATOM 2593 O O . GLY A 1 396 ? -3.811 7.639 9.540 1.00 96.50 396 GLY A O 1
ATOM 2594 N N . VAL A 1 397 ? -2.103 7.296 8.123 1.00 98.31 397 VAL A N 1
ATOM 2595 C CA . VAL A 1 397 ? -1.929 5.868 8.428 1.00 98.31 397 VAL A CA 1
ATOM 2596 C C . VAL A 1 397 ? -0.485 5.576 8.805 1.00 98.31 397 VAL A C 1
ATOM 2598 O O . VAL A 1 397 ? 0.447 5.961 8.105 1.00 98.31 397 VAL A O 1
ATOM 2601 N N . ARG A 1 398 ? -0.290 4.856 9.909 1.00 98.12 398 ARG A N 1
ATOM 2602 C CA . ARG A 1 398 ? 1.013 4.347 10.338 1.00 98.12 398 ARG A CA 1
ATOM 2603 C C . ARG A 1 398 ? 0.868 2.926 10.865 1.00 98.12 398 ARG A C 1
ATOM 2605 O O . ARG A 1 398 ? 0.596 2.719 12.049 1.00 98.12 398 ARG A O 1
ATOM 2612 N N . VAL A 1 399 ? 1.043 1.956 9.977 1.00 98.19 399 VAL A N 1
ATOM 2613 C CA . VAL A 1 399 ? 0.992 0.526 10.288 1.00 98.19 399 VAL A CA 1
ATOM 2614 C C . VAL A 1 399 ? 2.410 -0.035 10.302 1.00 98.19 399 VAL A C 1
ATOM 2616 O O . VAL A 1 399 ? 3.082 -0.051 9.283 1.00 98.19 399 VAL A O 1
ATOM 2619 N N . ALA A 1 400 ? 2.905 -0.480 11.454 1.00 95.75 400 ALA A N 1
ATOM 2620 C CA . ALA A 1 400 ? 4.312 -0.876 11.566 1.00 95.75 400 ALA A CA 1
ATOM 2621 C C . ALA A 1 400 ? 4.670 -2.091 10.691 1.00 95.75 400 ALA A C 1
ATOM 2623 O O . ALA A 1 400 ? 5.752 -2.126 10.115 1.00 95.75 400 ALA A O 1
ATOM 2624 N N . ASN A 1 401 ? 3.761 -3.066 10.584 1.00 96.12 401 ASN A N 1
ATOM 2625 C CA . ASN A 1 401 ? 4.002 -4.319 9.878 1.00 96.12 401 ASN A CA 1
ATOM 2626 C C . ASN A 1 401 ? 3.159 -4.401 8.605 1.00 96.12 401 ASN A C 1
ATOM 2628 O O . ASN A 1 401 ? 3.651 -4.108 7.525 1.00 96.12 401 ASN A O 1
ATOM 2632 N N . GLN A 1 402 ? 1.896 -4.814 8.711 1.00 96.81 402 GLN A N 1
ATOM 2633 C CA . GLN A 1 402 ? 1.094 -5.193 7.547 1.00 96.81 402 GLN A CA 1
ATOM 2634 C C . GLN A 1 402 ? -0.315 -4.614 7.629 1.00 96.81 402 GLN A C 1
ATOM 2636 O O . GLN A 1 402 ? -0.965 -4.692 8.676 1.00 96.81 402 GLN A O 1
ATOM 2641 N N . LEU A 1 403 ? -0.776 -4.067 6.507 1.00 98.38 403 LEU A N 1
ATOM 2642 C CA . LEU A 1 403 ? -2.142 -3.632 6.257 1.00 98.38 403 LEU A CA 1
ATOM 2643 C C . LEU A 1 403 ? -2.699 -4.518 5.139 1.00 98.38 403 LEU A C 1
ATOM 2645 O O . LEU A 1 403 ? -2.308 -4.387 3.979 1.00 98.38 403 LEU A O 1
ATOM 2649 N N . LEU A 1 404 ? -3.568 -5.453 5.520 1.00 98.19 404 LEU A N 1
ATOM 2650 C CA . LEU A 1 404 ? -4.107 -6.493 4.647 1.00 98.19 404 LEU A CA 1
ATOM 2651 C C . LEU A 1 404 ? -5.626 -6.349 4.523 1.00 98.19 404 LEU A C 1
ATOM 2653 O O . LEU A 1 404 ? -6.322 -6.234 5.535 1.00 98.19 404 LEU A O 1
ATOM 2657 N N . GLY A 1 405 ? -6.133 -6.416 3.297 1.00 97.81 405 GLY A N 1
ATOM 2658 C CA . GLY A 1 405 ? -7.559 -6.448 2.978 1.00 97.81 405 GLY A CA 1
ATOM 2659 C C . GLY A 1 405 ? -7.859 -7.603 2.030 1.00 97.81 405 GLY A C 1
ATOM 2660 O O . GLY A 1 405 ? -7.152 -7.766 1.039 1.00 97.81 405 GLY A O 1
ATOM 2661 N N . ALA A 1 406 ? -8.884 -8.408 2.318 1.00 97.44 406 ALA A N 1
ATOM 2662 C CA . ALA A 1 406 ? -9.365 -9.425 1.374 1.00 97.44 406 ALA A CA 1
ATOM 2663 C C . ALA A 1 406 ? -10.131 -8.812 0.193 1.00 97.44 406 ALA A C 1
ATOM 2665 O O . ALA A 1 406 ? -10.185 -9.418 -0.873 1.00 97.44 406 ALA A O 1
ATOM 2666 N N . GLY A 1 407 ? -10.736 -7.638 0.393 1.00 97.81 407 GLY A N 1
ATOM 2667 C CA . GLY A 1 407 ? -11.361 -6.835 -0.654 1.00 97.81 407 GLY A CA 1
ATOM 2668 C C . GLY A 1 407 ? -10.505 -5.634 -1.049 1.00 97.81 407 GLY A C 1
ATOM 2669 O O . GLY A 1 407 ? -9.271 -5.674 -0.986 1.00 97.81 407 GLY A O 1
ATOM 2670 N N . ASP A 1 408 ? -11.186 -4.556 -1.427 1.00 98.50 408 ASP A N 1
ATOM 2671 C CA . ASP A 1 408 ? -10.553 -3.300 -1.814 1.00 98.50 408 ASP A CA 1
ATOM 2672 C C . ASP A 1 408 ? -9.997 -2.570 -0.588 1.00 98.50 408 ASP A C 1
ATOM 2674 O O . ASP A 1 408 ? -10.574 -2.601 0.506 1.00 98.50 408 ASP A O 1
ATOM 2678 N N . ILE A 1 409 ? -8.893 -1.855 -0.780 1.00 98.75 409 ILE A N 1
ATOM 2679 C CA . ILE A 1 409 ? -8.332 -0.954 0.226 1.00 98.75 409 ILE A CA 1
ATOM 2680 C C . ILE A 1 409 ? -8.399 0.468 -0.311 1.00 98.75 409 ILE A C 1
ATOM 2682 O O . ILE A 1 409 ? -7.804 0.782 -1.338 1.00 98.75 409 ILE A O 1
ATOM 2686 N N . THR A 1 410 ? -9.086 1.348 0.412 1.00 98.62 410 THR A N 1
ATOM 2687 C CA . THR A 1 410 ? -9.130 2.784 0.125 1.00 98.62 410 THR A CA 1
ATOM 2688 C C . THR A 1 410 ? -8.599 3.565 1.318 1.00 98.62 410 THR A C 1
ATOM 2690 O O . THR A 1 410 ? -9.182 3.532 2.402 1.00 98.62 410 THR A O 1
ATOM 2693 N N . ILE A 1 411 ? -7.512 4.304 1.110 1.00 98.50 411 ILE A N 1
ATOM 2694 C CA . ILE A 1 411 ? -6.923 5.199 2.107 1.00 98.50 411 ILE A CA 1
ATOM 2695 C C . ILE A 1 411 ? -7.040 6.630 1.591 1.00 98.50 411 ILE A C 1
ATOM 2697 O O . ILE A 1 411 ? -6.348 7.015 0.652 1.00 98.50 411 ILE A O 1
ATOM 2701 N N . ASN A 1 412 ? -7.904 7.423 2.215 1.00 97.19 412 ASN A N 1
ATOM 2702 C CA . ASN A 1 412 ? -7.956 8.868 2.032 1.00 97.19 412 ASN A CA 1
ATOM 2703 C C . ASN A 1 412 ? -7.055 9.497 3.099 1.00 97.19 412 ASN A C 1
ATOM 2705 O O . ASN A 1 412 ? -7.465 9.705 4.242 1.00 97.19 412 ASN A O 1
ATOM 2709 N N . GLY A 1 413 ? -5.794 9.698 2.726 1.00 93.69 413 GLY A N 1
ATOM 2710 C CA . GLY A 1 413 ? -4.747 10.234 3.582 1.00 93.69 413 GLY A CA 1
ATOM 2711 C C . GLY A 1 413 ? -4.911 11.725 3.874 1.00 93.69 413 GLY A C 1
ATOM 2712 O O . GLY A 1 413 ? -5.808 12.414 3.385 1.00 93.69 413 GLY A O 1
ATOM 2713 N N . ASN A 1 414 ? -4.016 12.233 4.712 1.00 93.69 414 ASN A N 1
ATOM 2714 C CA . ASN A 1 414 ? -3.896 13.650 5.017 1.00 93.69 414 ASN A CA 1
ATOM 2715 C C . ASN A 1 414 ? -2.415 13.991 5.251 1.00 93.69 414 ASN A C 1
ATOM 2717 O O . ASN A 1 414 ? -1.540 13.146 5.118 1.00 93.69 414 ASN A O 1
ATOM 2721 N N . ALA A 1 415 ? -2.115 15.216 5.685 1.00 92.25 415 ALA A N 1
ATOM 2722 C CA . ALA A 1 415 ? -0.738 15.672 5.902 1.00 92.25 415 ALA A CA 1
ATOM 2723 C C . ALA A 1 415 ? 0.125 14.799 6.853 1.00 92.25 415 ALA A C 1
ATOM 2725 O O . ALA A 1 415 ? 1.336 14.999 6.913 1.00 92.25 415 ALA A O 1
ATOM 2726 N N . ASN A 1 416 ? -0.457 13.845 7.593 1.00 93.75 416 ASN A N 1
ATOM 2727 C CA . ASN A 1 416 ? 0.284 12.873 8.401 1.00 93.75 416 ASN A CA 1
ATOM 2728 C C . ASN A 1 416 ? 0.878 11.699 7.593 1.00 93.75 416 ASN A C 1
ATOM 2730 O O . ASN A 1 416 ? 1.636 10.917 8.169 1.00 93.75 416 ASN A O 1
ATOM 2734 N N . GLY A 1 417 ? 0.571 11.569 6.299 1.00 95.56 417 GLY A N 1
ATOM 2735 C CA . GLY A 1 417 ? 1.128 10.533 5.433 1.00 95.56 417 GLY A CA 1
ATOM 2736 C C . GLY A 1 417 ? 0.448 9.165 5.547 1.00 95.56 417 GLY A C 1
ATOM 2737 O O . GLY A 1 417 ? -0.411 8.927 6.407 1.00 95.56 417 GLY A O 1
ATOM 2738 N N . VAL A 1 418 ? 0.906 8.230 4.716 1.00 98.12 418 VAL A N 1
ATOM 2739 C CA . VAL A 1 418 ? 0.548 6.806 4.750 1.00 98.12 418 VAL A CA 1
ATOM 2740 C C . VAL A 1 418 ? 1.825 5.982 4.829 1.00 98.12 418 VAL A C 1
ATOM 2742 O O . VAL A 1 418 ? 2.645 6.022 3.917 1.00 98.12 418 VAL A O 1
ATOM 2745 N N . SER A 1 419 ? 1.998 5.203 5.898 1.00 97.81 419 SER A N 1
ATOM 2746 C CA . SER A 1 419 ? 3.087 4.229 5.985 1.00 97.81 419 SER A CA 1
ATOM 2747 C C . SER A 1 419 ? 2.663 2.842 6.455 1.00 97.81 419 SER A C 1
ATOM 2749 O O . SER A 1 419 ? 1.849 2.704 7.373 1.00 97.81 419 SER A O 1
ATOM 2751 N N . ALA A 1 420 ? 3.224 1.820 5.804 1.00 97.81 420 ALA A N 1
ATOM 2752 C CA . ALA A 1 420 ? 2.997 0.403 6.080 1.00 97.81 420 ALA A CA 1
ATOM 2753 C C . ALA A 1 420 ? 4.240 -0.432 5.723 1.00 97.81 420 ALA A C 1
ATOM 2755 O O . ALA A 1 420 ? 4.872 -0.166 4.714 1.00 97.81 420 ALA A O 1
ATOM 2756 N N . GLY A 1 421 ? 4.600 -1.477 6.470 1.00 96.69 421 GLY A N 1
ATOM 2757 C CA . GLY A 1 421 ? 5.638 -2.408 5.986 1.00 96.69 421 GLY A CA 1
ATOM 2758 C C . GLY A 1 421 ? 5.188 -3.150 4.716 1.00 96.69 421 GLY A C 1
ATOM 2759 O O . GLY A 1 421 ? 5.895 -3.189 3.715 1.00 96.69 421 GLY A O 1
ATOM 2760 N N . LEU A 1 422 ? 3.960 -3.662 4.724 1.00 97.88 422 LEU A N 1
ATOM 2761 C CA . LEU A 1 422 ? 3.272 -4.254 3.579 1.00 97.88 422 LEU A CA 1
ATOM 2762 C C . LEU A 1 422 ? 1.870 -3.660 3.473 1.00 97.88 422 LEU A C 1
ATOM 2764 O O . LEU A 1 422 ? 1.137 -3.627 4.464 1.00 97.88 422 LEU A O 1
ATOM 2768 N N . LEU A 1 423 ? 1.488 -3.260 2.267 1.00 98.12 423 LEU A N 1
ATOM 2769 C CA . LEU A 1 423 ? 0.145 -2.824 1.915 1.00 98.12 423 LEU A CA 1
ATOM 2770 C C . LEU A 1 423 ? -0.397 -3.759 0.831 1.00 98.12 423 LEU A C 1
ATOM 2772 O O . LEU A 1 423 ? 0.062 -3.693 -0.307 1.00 98.12 423 LEU A O 1
ATOM 2776 N N . ALA A 1 424 ? -1.330 -4.646 1.191 1.00 98.19 424 ALA A N 1
ATOM 2777 C CA . ALA A 1 424 ? -1.834 -5.679 0.285 1.00 98.19 424 ALA A CA 1
ATOM 2778 C C . ALA A 1 424 ? -3.365 -5.724 0.233 1.00 98.19 424 ALA A C 1
ATOM 2780 O O . ALA A 1 424 ? -4.008 -5.978 1.252 1.00 98.19 424 ALA A O 1
ATOM 2781 N N . SER A 1 425 ? -3.929 -5.520 -0.958 1.00 98.44 425 SER A N 1
ATOM 2782 C CA . SER A 1 425 ? -5.373 -5.620 -1.236 1.00 98.44 425 SER A CA 1
ATOM 2783 C C . SER A 1 425 ? -5.705 -6.882 -2.034 1.00 98.44 425 SER A C 1
ATOM 2785 O O . SER A 1 425 ? -4.867 -7.395 -2.782 1.00 98.44 425 SER A O 1
ATOM 2787 N N . GLY A 1 426 ? -6.923 -7.395 -1.859 1.00 97.81 426 GLY A N 1
ATOM 2788 C CA . GLY A 1 426 ? -7.346 -8.646 -2.479 1.00 97.81 426 GLY A CA 1
ATOM 2789 C C . GLY A 1 426 ? -6.634 -9.883 -1.935 1.00 97.81 426 GLY A C 1
ATOM 2790 O O . GLY A 1 426 ? -6.347 -10.793 -2.699 1.00 97.81 426 GLY A O 1
ATOM 2791 N N . VAL A 1 427 ? -6.273 -9.930 -0.652 1.00 97.94 427 VAL A N 1
ATOM 2792 C CA . VAL A 1 427 ? -5.567 -11.080 -0.056 1.00 97.94 427 VAL A CA 1
ATOM 2793 C C . VAL A 1 427 ? -6.507 -12.281 0.107 1.00 97.94 427 VAL A C 1
ATOM 2795 O O . VAL A 1 427 ? -7.519 -12.204 0.803 1.00 97.94 427 VAL A O 1
ATOM 2798 N N . ASP A 1 428 ? -6.132 -13.438 -0.441 1.00 96.62 428 ASP A N 1
ATOM 2799 C CA . ASP A 1 428 ? -6.764 -14.714 -0.103 1.00 96.62 428 ASP A CA 1
ATOM 2800 C C . ASP A 1 428 ? -6.115 -15.270 1.173 1.00 96.62 428 ASP A C 1
ATOM 2802 O O . ASP A 1 428 ? -5.051 -15.897 1.150 1.00 96.62 428 ASP A O 1
ATOM 2806 N N . PHE A 1 429 ? -6.754 -15.040 2.322 1.00 94.88 429 PHE A N 1
ATOM 2807 C CA . PHE A 1 429 ? -6.246 -15.502 3.617 1.00 94.88 429 PHE A CA 1
ATOM 2808 C C . PHE A 1 429 ? -6.190 -17.033 3.745 1.00 94.88 429 PHE A C 1
ATOM 2810 O O . PHE A 1 429 ? -5.348 -17.551 4.486 1.00 94.88 429 PHE A O 1
ATOM 2817 N N . ALA A 1 430 ? -7.049 -17.774 3.037 1.00 93.31 430 ALA A N 1
ATOM 2818 C CA . ALA A 1 430 ? -7.033 -19.234 3.067 1.00 93.31 430 ALA A CA 1
ATOM 2819 C C . ALA A 1 430 ? -5.836 -19.776 2.275 1.00 93.31 430 ALA A C 1
ATOM 2821 O O . ALA A 1 430 ? -5.091 -20.617 2.791 1.00 93.31 430 ALA A O 1
ATOM 2822 N N . ALA A 1 431 ? -5.604 -19.246 1.072 1.00 95.62 431 ALA A N 1
ATOM 2823 C CA . ALA A 1 431 ? -4.444 -19.590 0.255 1.00 95.62 431 ALA A CA 1
ATOM 2824 C C . ALA A 1 431 ? -3.131 -19.115 0.895 1.00 95.62 431 ALA A C 1
ATOM 2826 O O . ALA A 1 431 ? -2.170 -19.878 0.950 1.00 95.62 431 ALA A O 1
ATOM 2827 N N . THR A 1 432 ? -3.114 -17.919 1.488 1.00 95.12 432 THR A N 1
ATOM 2828 C CA . THR A 1 432 ? -1.972 -17.388 2.255 1.00 95.12 432 THR A CA 1
ATOM 2829 C C . THR A 1 432 ? -1.599 -18.319 3.410 1.00 95.12 432 THR A C 1
ATOM 2831 O O . THR A 1 432 ? -0.429 -18.652 3.616 1.00 95.12 432 THR A O 1
ATOM 2834 N N . LYS A 1 433 ? -2.598 -18.818 4.150 1.00 92.62 433 LYS A N 1
ATOM 2835 C CA . LYS A 1 433 ? -2.375 -19.805 5.214 1.00 92.62 433 LYS A CA 1
ATOM 2836 C C . LYS A 1 433 ? -1.830 -21.127 4.663 1.00 92.62 433 LYS A C 1
ATOM 2838 O O . LYS A 1 433 ? -0.939 -21.709 5.279 1.00 92.62 433 LYS A O 1
ATOM 2843 N N . ALA A 1 434 ? -2.333 -21.595 3.519 1.00 94.69 434 ALA A N 1
ATOM 2844 C CA . ALA A 1 434 ? -1.840 -22.804 2.853 1.00 94.69 434 ALA A CA 1
ATOM 2845 C C . ALA A 1 434 ? -0.401 -22.645 2.324 1.00 94.69 434 ALA A C 1
ATOM 2847 O O . ALA A 1 434 ? 0.369 -23.602 2.358 1.00 94.69 434 ALA A O 1
ATOM 2848 N N . ALA A 1 435 ? -0.018 -21.432 1.922 1.00 92.94 435 ALA A N 1
ATOM 2849 C CA . ALA A 1 435 ? 1.327 -21.060 1.485 1.00 92.94 435 ALA A CA 1
ATOM 2850 C C . ALA A 1 435 ? 2.301 -20.784 2.651 1.00 92.94 435 ALA A C 1
ATOM 2852 O O . ALA A 1 435 ? 3.361 -20.192 2.455 1.00 92.94 435 ALA A O 1
ATOM 2853 N N . GLY A 1 436 ? 1.954 -21.181 3.882 1.00 91.88 436 GLY A N 1
ATOM 2854 C CA . GLY A 1 436 ? 2.821 -21.016 5.051 1.00 91.88 436 GLY A CA 1
ATOM 2855 C C . GLY A 1 436 ? 3.001 -19.562 5.499 1.00 91.88 436 GLY A C 1
ATOM 2856 O O . GLY A 1 436 ? 3.980 -19.258 6.175 1.00 91.88 436 GLY A O 1
ATOM 2857 N N . GLY A 1 437 ? 2.072 -18.673 5.133 1.00 89.88 437 GLY A N 1
ATOM 2858 C CA . GLY A 1 437 ? 2.108 -17.247 5.463 1.00 89.88 437 GLY A CA 1
ATOM 2859 C C . GLY A 1 437 ? 2.653 -16.347 4.353 1.00 89.88 437 GLY A C 1
ATOM 2860 O O . GLY A 1 437 ? 2.624 -15.130 4.523 1.00 89.88 437 GLY A O 1
ATOM 2861 N N . ASN A 1 438 ? 3.110 -16.903 3.223 1.00 90.94 438 ASN A N 1
ATOM 2862 C CA . ASN A 1 438 ? 3.390 -16.090 2.041 1.00 90.94 438 ASN A CA 1
ATOM 2863 C C . ASN A 1 438 ? 2.082 -15.516 1.489 1.00 90.94 438 ASN A C 1
ATOM 2865 O O . ASN A 1 438 ? 1.106 -16.253 1.347 1.00 90.94 438 ASN A O 1
ATOM 2869 N N . ILE A 1 439 ? 2.060 -14.218 1.190 1.00 94.75 439 ILE A N 1
ATOM 2870 C CA . ILE A 1 439 ? 0.841 -13.539 0.751 1.00 94.75 439 ILE A CA 1
ATOM 2871 C C . ILE A 1 439 ? 0.434 -14.071 -0.618 1.00 94.75 439 ILE A C 1
ATOM 2873 O O . ILE A 1 439 ? 1.196 -13.987 -1.578 1.00 94.75 439 ILE A O 1
ATOM 2877 N N . VAL A 1 440 ? -0.780 -14.606 -0.689 1.00 94.94 440 VAL A N 1
ATOM 2878 C CA . VAL A 1 440 ? -1.432 -14.992 -1.938 1.00 94.94 440 VAL A CA 1
ATOM 2879 C C . VAL A 1 440 ? -2.603 -14.050 -2.150 1.00 94.94 440 VAL A C 1
ATOM 2881 O O . VAL A 1 440 ? -3.435 -13.871 -1.258 1.00 94.94 440 VAL A O 1
ATOM 2884 N N . VAL A 1 441 ? -2.658 -13.438 -3.325 1.00 95.25 441 VAL A N 1
ATOM 2885 C CA . VAL A 1 441 ? -3.768 -12.580 -3.732 1.00 95.25 441 VAL A CA 1
ATOM 2886 C C . VAL A 1 441 ? -4.838 -13.383 -4.473 1.00 95.25 441 VAL A C 1
ATOM 2888 O O . VAL A 1 441 ? -4.552 -14.388 -5.121 1.00 95.25 441 VAL A O 1
ATOM 2891 N N . ALA A 1 442 ? -6.084 -12.949 -4.336 1.00 94.44 442 ALA A N 1
ATOM 2892 C CA . ALA A 1 442 ? -7.253 -13.445 -5.040 1.00 94.44 442 ALA A CA 1
ATOM 2893 C C . ALA A 1 442 ? -7.321 -12.861 -6.468 1.00 94.44 442 ALA A C 1
ATOM 2895 O O . ALA A 1 442 ? -6.352 -12.321 -6.992 1.00 94.44 442 ALA A O 1
ATOM 2896 N N . ASN A 1 443 ? -8.492 -12.950 -7.104 1.00 91.00 443 ASN A N 1
ATOM 2897 C CA . ASN A 1 443 ? -8.717 -12.443 -8.466 1.00 91.00 443 ASN A CA 1
ATOM 2898 C C . ASN A 1 443 ? -9.151 -10.963 -8.521 1.00 91.00 443 ASN A C 1
ATOM 2900 O O . ASN A 1 443 ? -9.357 -10.428 -9.607 1.00 91.00 443 ASN A O 1
ATOM 2904 N N . SER A 1 444 ? -9.389 -10.329 -7.371 1.00 94.12 444 SER A N 1
ATOM 2905 C CA . SER A 1 444 ? -9.899 -8.958 -7.267 1.00 94.12 444 SER A CA 1
ATOM 2906 C C . SER A 1 444 ? -9.486 -8.323 -5.947 1.00 94.12 444 SER A C 1
ATOM 2908 O O . SER A 1 444 ? -9.287 -9.035 -4.963 1.00 94.12 444 SER A O 1
ATOM 2910 N N . GLY A 1 445 ? -9.422 -6.997 -5.921 1.00 97.38 445 GLY A N 1
ATOM 2911 C CA . GLY A 1 445 ? -9.030 -6.207 -4.762 1.00 97.38 445 GLY A CA 1
ATOM 2912 C C . GLY A 1 445 ? -8.168 -5.052 -5.233 1.00 97.38 445 GLY A C 1
ATOM 2913 O O . GLY A 1 445 ? -6.972 -5.231 -5.467 1.00 97.38 445 GLY A O 1
ATOM 2914 N N . ASP A 1 446 ? -8.798 -3.904 -5.436 1.00 98.50 446 ASP A N 1
ATOM 2915 C CA . ASP A 1 446 ? -8.122 -2.686 -5.855 1.00 98.50 446 ASP A CA 1
ATOM 2916 C C . ASP A 1 446 ? -7.502 -1.983 -4.642 1.00 98.50 446 ASP A C 1
ATOM 2918 O O . ASP A 1 446 ? -8.051 -1.969 -3.534 1.00 98.50 446 ASP A O 1
ATOM 2922 N N . LEU A 1 447 ? -6.362 -1.336 -4.867 1.00 98.62 447 LEU A N 1
ATOM 2923 C CA . LEU A 1 447 ? -5.708 -0.485 -3.886 1.00 98.62 447 LEU A CA 1
ATOM 2924 C C . LEU A 1 447 ? -5.759 0.966 -4.345 1.00 98.62 447 LEU A C 1
ATOM 2926 O O . LEU A 1 447 ? -5.126 1.341 -5.330 1.00 98.62 447 LEU A O 1
ATOM 2930 N N . THR A 1 448 ? -6.450 1.805 -3.581 1.00 98.62 448 THR A N 1
ATOM 2931 C CA . THR A 1 448 ? -6.475 3.253 -3.782 1.00 98.62 448 THR A CA 1
ATOM 2932 C C . THR A 1 448 ? -5.870 3.971 -2.580 1.00 98.62 448 THR A C 1
ATOM 2934 O O . THR A 1 448 ? -6.349 3.828 -1.455 1.00 98.62 448 THR A O 1
ATOM 2937 N N . VAL A 1 449 ? -4.839 4.785 -2.812 1.00 98.38 449 VAL A N 1
ATOM 2938 C CA . VAL A 1 449 ? -4.238 5.660 -1.793 1.00 98.38 449 VAL A CA 1
ATOM 2939 C C . VAL A 1 449 ? -4.275 7.100 -2.293 1.00 98.38 449 VAL A C 1
ATOM 2941 O O . VAL A 1 449 ? -3.507 7.482 -3.173 1.00 98.38 449 VAL A O 1
ATOM 2944 N N . ASN A 1 450 ? -5.173 7.903 -1.729 1.00 96.56 450 ASN A N 1
ATOM 2945 C CA . ASN A 1 450 ? -5.338 9.320 -2.031 1.00 96.56 450 ASN A CA 1
ATOM 2946 C C . ASN A 1 450 ? -4.735 10.152 -0.898 1.00 96.56 450 ASN A C 1
ATOM 2948 O O . ASN A 1 450 ? -5.426 10.479 0.062 1.00 96.56 450 ASN A O 1
ATOM 2952 N N . ASP A 1 451 ? -3.457 10.500 -1.002 1.00 93.88 451 ASP A N 1
ATOM 2953 C CA . ASP A 1 451 ? -2.728 11.268 0.006 1.00 93.88 451 ASP A CA 1
ATOM 2954 C C . ASP A 1 451 ? -1.991 12.462 -0.616 1.00 93.88 451 ASP A C 1
ATOM 2956 O O . ASP A 1 451 ? -0.794 12.667 -0.432 1.00 93.88 451 ASP A O 1
ATOM 2960 N N . SER A 1 452 ? -2.714 13.282 -1.386 1.00 88.00 452 SER A N 1
ATOM 2961 C CA . SER A 1 452 ? -2.139 14.393 -2.165 1.00 88.00 452 SER A CA 1
ATOM 2962 C C . SER A 1 452 ? -1.391 15.444 -1.332 1.00 88.00 452 SER A C 1
ATOM 2964 O O . SER A 1 452 ? -0.722 16.304 -1.896 1.00 88.00 452 SER A O 1
ATOM 2966 N N . LEU A 1 453 ? -1.538 15.427 -0.003 1.00 86.81 453 LEU A N 1
ATOM 2967 C CA . LEU A 1 453 ? -0.849 16.324 0.928 1.00 86.81 453 LEU A CA 1
ATOM 2968 C C . LEU A 1 453 ? 0.303 15.640 1.683 1.00 86.81 453 LEU A C 1
ATOM 2970 O O . LEU A 1 453 ? 1.113 16.345 2.287 1.00 86.81 453 LEU A O 1
ATOM 2974 N N . GLY A 1 454 ? 0.365 14.308 1.680 1.00 90.50 454 GLY A N 1
ATOM 2975 C CA . GLY A 1 454 ? 1.290 13.503 2.468 1.00 90.50 454 GLY A CA 1
ATOM 2976 C C . GLY A 1 454 ? 2.254 12.664 1.626 1.00 90.50 454 GLY A C 1
ATOM 2977 O O . GLY A 1 454 ? 2.254 12.682 0.391 1.00 90.50 454 GLY A O 1
ATOM 2978 N N . ALA A 1 455 ? 3.143 11.967 2.332 1.00 95.00 455 ALA A N 1
ATOM 2979 C CA . ALA A 1 455 ? 4.070 11.000 1.764 1.00 95.00 455 ALA A CA 1
ATOM 2980 C C . ALA A 1 455 ? 3.505 9.585 1.923 1.00 95.00 455 ALA A C 1
ATOM 2982 O O . ALA A 1 455 ? 3.039 9.221 3.005 1.00 95.00 455 ALA A O 1
ATOM 2983 N N . ILE A 1 456 ? 3.626 8.779 0.872 1.00 97.88 456 ILE A N 1
ATOM 2984 C CA . ILE A 1 456 ? 3.306 7.354 0.881 1.00 97.88 456 ILE A CA 1
ATOM 2985 C C . ILE A 1 456 ? 4.622 6.581 1.004 1.00 97.88 456 ILE A C 1
ATOM 2987 O O . ILE A 1 456 ? 5.515 6.714 0.163 1.00 97.88 456 ILE A O 1
ATOM 2991 N N . GLN A 1 457 ? 4.757 5.786 2.062 1.00 97.38 457 GLN A N 1
ATOM 2992 C CA . GLN A 1 457 ? 5.939 4.972 2.333 1.00 97.38 457 GLN A CA 1
ATOM 2993 C C . GLN A 1 457 ? 5.549 3.544 2.693 1.00 97.38 457 GLN A C 1
ATOM 2995 O O . GLN A 1 457 ? 5.096 3.272 3.804 1.00 97.38 457 GLN A O 1
ATOM 3000 N N . ALA A 1 458 ? 5.754 2.628 1.755 1.00 97.50 458 ALA A N 1
ATOM 3001 C CA . ALA A 1 458 ? 5.549 1.207 1.977 1.00 97.50 458 ALA A CA 1
ATOM 3002 C C . ALA A 1 458 ? 6.864 0.428 1.861 1.00 97.50 458 ALA A C 1
ATOM 3004 O O . ALA A 1 458 ? 7.795 0.908 1.234 1.00 97.50 458 ALA A O 1
ATOM 3005 N N . GLY A 1 459 ? 6.965 -0.770 2.432 1.00 97.06 459 GLY A N 1
ATOM 3006 C CA . GLY A 1 459 ? 7.981 -1.730 1.981 1.00 97.06 459 GLY A CA 1
ATOM 3007 C C . GLY A 1 459 ? 7.511 -2.382 0.682 1.00 97.06 459 GLY A C 1
ATOM 3008 O O . GLY A 1 459 ? 8.084 -2.200 -0.381 1.00 97.06 459 GLY A O 1
ATOM 3009 N N . THR A 1 460 ? 6.378 -3.076 0.720 1.00 97.44 460 THR A N 1
ATOM 3010 C CA . THR A 1 460 ? 5.756 -3.662 -0.480 1.00 97.44 460 THR A CA 1
ATOM 3011 C C . THR A 1 460 ? 4.342 -3.136 -0.672 1.00 97.44 460 THR A C 1
ATOM 3013 O O . THR A 1 460 ? 3.565 -3.073 0.284 1.00 97.44 460 THR A O 1
ATOM 3016 N N . ILE A 1 461 ? 4.004 -2.795 -1.913 1.00 98.50 461 ILE A N 1
ATOM 3017 C CA . ILE A 1 461 ? 2.642 -2.489 -2.350 1.00 98.50 461 ILE A CA 1
ATOM 3018 C C . ILE A 1 461 ? 2.185 -3.606 -3.288 1.00 98.50 461 ILE A C 1
ATOM 3020 O O . ILE A 1 461 ? 2.802 -3.832 -4.327 1.00 98.50 461 ILE A O 1
ATOM 3024 N N . LEU A 1 462 ? 1.108 -4.299 -2.926 1.00 98.00 462 LEU A N 1
ATOM 3025 C CA . LEU A 1 462 ? 0.583 -5.442 -3.670 1.00 98.00 462 LEU A CA 1
ATOM 3026 C C . LEU A 1 462 ? -0.937 -5.326 -3.845 1.00 98.00 462 LEU A C 1
ATOM 3028 O O . LEU A 1 462 ? -1.666 -5.040 -2.894 1.00 98.00 462 LEU A O 1
ATOM 3032 N N . ALA A 1 463 ? -1.437 -5.572 -5.051 1.00 98.25 463 ALA A N 1
ATOM 3033 C CA . ALA A 1 463 ? -2.875 -5.635 -5.298 1.00 98.25 463 ALA A CA 1
ATOM 3034 C C . ALA A 1 463 ? -3.235 -6.766 -6.262 1.00 98.25 463 ALA A C 1
ATOM 3036 O O . ALA A 1 463 ? -2.626 -6.907 -7.325 1.00 98.25 463 ALA A O 1
ATOM 3037 N N . ALA A 1 464 ? -4.279 -7.517 -5.903 1.00 97.50 464 ALA A N 1
ATOM 3038 C CA . ALA A 1 464 ? -4.974 -8.434 -6.807 1.00 97.50 464 ALA A CA 1
ATOM 3039 C C . ALA A 1 464 ? -5.612 -7.709 -8.006 1.00 97.50 464 ALA A C 1
ATOM 3041 O O . ALA A 1 464 ? -5.879 -8.313 -9.044 1.00 97.50 464 ALA A O 1
ATOM 3042 N N . GLY A 1 465 ? -5.917 -6.422 -7.840 1.00 97.19 465 GLY A N 1
ATOM 3043 C CA . GLY A 1 465 ? -6.514 -5.569 -8.850 1.00 97.19 465 GLY A CA 1
ATOM 3044 C C . GLY A 1 465 ? -5.616 -4.418 -9.288 1.00 97.19 465 GLY A C 1
ATOM 3045 O O . GLY A 1 465 ? -4.404 -4.576 -9.469 1.00 97.19 465 GLY A O 1
ATOM 3046 N N . ALA A 1 466 ? -6.238 -3.265 -9.525 1.00 97.88 466 ALA A N 1
ATOM 3047 C CA . ALA A 1 466 ? -5.544 -2.045 -9.909 1.00 97.88 466 ALA A CA 1
ATOM 3048 C C . ALA A 1 466 ? -4.912 -1.350 -8.694 1.00 97.88 466 ALA A C 1
ATOM 3050 O O . ALA A 1 466 ? -5.431 -1.406 -7.579 1.00 97.88 466 ALA A O 1
ATOM 3051 N N . ILE A 1 467 ? -3.805 -0.644 -8.924 1.00 98.69 467 ILE A N 1
ATOM 3052 C CA . ILE A 1 467 ? -3.156 0.225 -7.936 1.00 98.69 467 ILE A CA 1
ATOM 3053 C C . ILE A 1 467 ? -3.302 1.666 -8.409 1.00 98.69 467 ILE A C 1
ATOM 3055 O O . ILE A 1 467 ? -2.775 2.020 -9.457 1.00 98.69 467 ILE A O 1
ATOM 3059 N N . ASN A 1 468 ? -3.972 2.507 -7.626 1.00 98.31 468 ASN A N 1
ATOM 3060 C CA . ASN A 1 468 ? -4.128 3.935 -7.886 1.00 98.31 468 ASN A CA 1
ATOM 3061 C C . ASN A 1 468 ? -3.606 4.728 -6.686 1.00 98.31 468 ASN A C 1
ATOM 3063 O O . ASN A 1 468 ? -4.277 4.830 -5.658 1.00 98.31 468 ASN A O 1
ATOM 3067 N N . THR A 1 469 ? -2.410 5.302 -6.793 1.00 98.00 469 THR A N 1
ATOM 3068 C CA . THR A 1 469 ? -1.799 6.049 -5.685 1.00 98.00 469 THR A CA 1
ATOM 3069 C C . THR A 1 469 ? -1.461 7.470 -6.100 1.00 98.00 469 THR A C 1
ATOM 3071 O O . THR A 1 469 ? -0.714 7.685 -7.055 1.00 98.00 469 THR A O 1
ATOM 3074 N N . THR A 1 470 ? -1.964 8.441 -5.347 1.00 97.88 470 THR A N 1
ATOM 3075 C CA . THR A 1 470 ? -1.642 9.860 -5.504 1.00 97.88 470 THR A CA 1
ATOM 3076 C C . THR A 1 470 ? -1.036 10.375 -4.208 1.00 97.88 470 THR A C 1
ATOM 3078 O O . THR A 1 470 ? -1.689 10.316 -3.169 1.00 97.88 470 THR A O 1
ATOM 3081 N N . GLY A 1 471 ? 0.182 10.907 -4.259 1.00 96.19 471 GLY A N 1
ATOM 3082 C CA . GLY A 1 471 ? 0.864 11.483 -3.100 1.00 96.19 471 GLY A CA 1
ATOM 3083 C C . GLY A 1 471 ? 1.947 12.479 -3.496 1.00 96.19 471 GLY A C 1
ATOM 3084 O O . GLY A 1 471 ? 2.303 12.588 -4.666 1.00 96.19 471 GLY A O 1
ATOM 3085 N N . GLN A 1 472 ? 2.498 13.215 -2.531 1.00 94.94 472 GLN A N 1
ATOM 3086 C CA . GLN A 1 472 ? 3.628 14.117 -2.806 1.00 94.94 472 GLN A CA 1
ATOM 3087 C C . GLN A 1 472 ? 4.884 13.316 -3.168 1.00 94.94 472 GLN A C 1
ATOM 3089 O O . GLN A 1 472 ? 5.578 13.617 -4.141 1.00 94.94 472 GLN A O 1
ATOM 3094 N N . THR A 1 473 ? 5.141 12.265 -2.391 1.00 96.31 473 THR A N 1
ATOM 3095 C CA . THR A 1 473 ? 6.195 11.279 -2.627 1.00 96.31 473 THR A CA 1
ATOM 3096 C C . THR A 1 473 ? 5.619 9.880 -2.478 1.00 96.31 473 THR A C 1
ATOM 3098 O O . THR A 1 473 ? 4.851 9.636 -1.546 1.00 96.31 473 THR A O 1
ATOM 3101 N N . ILE A 1 474 ? 6.026 8.963 -3.346 1.00 98.31 474 ILE A N 1
ATOM 3102 C CA . ILE A 1 474 ? 5.676 7.545 -3.306 1.00 98.31 474 ILE A CA 1
ATOM 3103 C C . ILE A 1 474 ? 6.986 6.775 -3.185 1.00 98.31 474 ILE A C 1
ATOM 3105 O O . ILE A 1 474 ? 7.797 6.776 -4.109 1.00 98.31 474 ILE A O 1
ATOM 3109 N N . THR A 1 475 ? 7.202 6.156 -2.029 1.00 98.12 475 THR A N 1
ATOM 3110 C CA . THR A 1 475 ? 8.387 5.341 -1.743 1.00 98.12 475 THR A CA 1
ATOM 3111 C C . THR A 1 475 ? 7.973 3.913 -1.428 1.00 98.12 475 THR A C 1
ATOM 3113 O O . THR A 1 475 ? 7.075 3.699 -0.610 1.00 98.12 475 THR A O 1
ATOM 3116 N N . ALA A 1 476 ? 8.597 2.955 -2.106 1.00 98.31 476 ALA A N 1
ATOM 3117 C CA . ALA A 1 476 ? 8.372 1.529 -1.908 1.00 98.31 476 ALA A CA 1
ATOM 3118 C C . ALA A 1 476 ? 9.639 0.725 -2.214 1.00 98.31 476 ALA A C 1
ATOM 3120 O O . ALA A 1 476 ? 10.484 1.185 -2.974 1.00 98.31 476 ALA A O 1
ATOM 3121 N N . ASP A 1 477 ? 9.761 -0.487 -1.685 1.00 97.88 477 ASP A N 1
ATOM 3122 C CA . ASP A 1 477 ? 10.748 -1.444 -2.190 1.00 97.88 477 ASP A CA 1
ATOM 3123 C C . ASP A 1 477 ? 10.245 -2.095 -3.477 1.00 97.88 477 ASP A C 1
ATOM 3125 O O . ASP A 1 477 ? 10.957 -2.174 -4.473 1.00 97.88 477 ASP A O 1
ATOM 3129 N N . THR A 1 478 ? 8.982 -2.521 -3.492 1.00 97.62 478 THR A N 1
ATOM 3130 C CA . THR A 1 478 ? 8.344 -3.096 -4.683 1.00 97.62 478 THR A CA 1
ATOM 3131 C C . THR A 1 478 ? 6.883 -2.678 -4.795 1.00 97.62 478 THR A C 1
ATOM 3133 O O . THR A 1 478 ? 6.195 -2.475 -3.788 1.00 97.62 478 THR A O 1
ATOM 3136 N N . ILE A 1 479 ? 6.403 -2.561 -6.032 1.00 98.50 479 ILE A N 1
ATOM 3137 C CA . ILE A 1 479 ? 4.999 -2.307 -6.360 1.00 98.50 479 ILE A CA 1
ATOM 3138 C C . ILE A 1 479 ? 4.568 -3.343 -7.395 1.00 98.50 479 ILE A C 1
ATOM 3140 O O . ILE A 1 479 ? 5.117 -3.378 -8.491 1.00 98.50 479 ILE A O 1
ATOM 3144 N N . THR A 1 480 ? 3.594 -4.187 -7.063 1.00 97.56 480 THR A N 1
ATOM 3145 C CA . THR A 1 480 ? 3.072 -5.215 -7.977 1.00 97.56 480 THR A CA 1
ATOM 3146 C C . THR A 1 480 ? 1.553 -5.152 -8.048 1.00 97.56 480 THR A C 1
ATOM 3148 O O . THR A 1 480 ? 0.869 -5.310 -7.038 1.00 97.56 480 THR A O 1
ATOM 3151 N N . GLY A 1 481 ? 1.024 -4.923 -9.246 1.00 96.62 481 GLY A N 1
ATOM 3152 C CA . GLY A 1 481 ? -0.409 -4.871 -9.520 1.00 96.62 481 GLY A CA 1
ATOM 3153 C C . GLY A 1 481 ? -0.788 -5.912 -10.563 1.00 96.62 481 GLY A C 1
ATOM 3154 O O . GLY A 1 481 ? -0.217 -5.945 -11.651 1.00 96.62 481 GLY A O 1
ATOM 3155 N N . HIS A 1 482 ? -1.776 -6.747 -10.255 1.00 95.56 482 HIS A N 1
ATOM 3156 C CA . HIS A 1 482 ? -2.291 -7.759 -11.186 1.00 95.56 482 HIS A CA 1
ATOM 3157 C C . HIS A 1 482 ? -3.241 -7.167 -12.248 1.00 95.56 482 HIS A C 1
ATOM 3159 O O . HIS A 1 482 ? -3.732 -7.888 -13.116 1.00 95.56 482 HIS A O 1
ATOM 3165 N N . GLN A 1 483 ? -3.482 -5.852 -12.216 1.00 95.25 483 GLN A N 1
ATOM 3166 C CA . GLN A 1 483 ? -4.101 -5.083 -13.298 1.00 95.25 483 GLN A CA 1
ATOM 3167 C C . GLN A 1 483 ? -3.277 -3.809 -13.582 1.00 95.25 483 GLN A C 1
ATOM 3169 O O . GLN A 1 483 ? -2.050 -3.870 -13.673 1.00 95.25 483 GLN A O 1
ATOM 3174 N N . ASN A 1 484 ? -3.926 -2.657 -13.772 1.00 97.25 484 ASN A N 1
ATOM 3175 C CA . ASN A 1 484 ? -3.244 -1.399 -14.066 1.00 97.25 484 ASN A CA 1
ATOM 3176 C C . ASN A 1 484 ? -2.589 -0.801 -12.812 1.00 97.25 484 ASN A C 1
ATOM 3178 O O . ASN A 1 484 ? -3.152 -0.869 -11.720 1.00 97.25 484 ASN A O 1
ATOM 3182 N N . ILE A 1 485 ? -1.448 -0.138 -12.987 1.00 98.69 485 ILE A N 1
ATOM 3183 C CA . ILE A 1 485 ? -0.798 0.675 -11.955 1.00 98.69 485 ILE A CA 1
ATOM 3184 C C . ILE A 1 485 ? -0.810 2.132 -12.415 1.00 98.69 485 ILE A C 1
ATOM 3186 O O . ILE A 1 485 ? -0.299 2.445 -13.486 1.00 98.69 485 ILE A O 1
ATOM 3190 N N . THR A 1 486 ? -1.347 3.024 -11.589 1.00 98.69 486 THR A N 1
ATOM 3191 C CA . THR A 1 486 ? -1.313 4.475 -11.781 1.00 98.69 486 THR A CA 1
ATOM 3192 C C . THR A 1 486 ? -0.701 5.136 -10.554 1.00 98.69 486 THR A C 1
ATOM 3194 O O . THR A 1 486 ? -1.278 5.100 -9.465 1.00 98.69 486 THR A O 1
ATOM 3197 N N . LEU A 1 487 ? 0.457 5.770 -10.729 1.00 98.62 487 LEU A N 1
ATOM 3198 C CA . LEU A 1 487 ? 1.167 6.502 -9.683 1.00 98.62 487 LEU A CA 1
ATOM 3199 C C . LEU A 1 487 ? 1.258 7.988 -10.067 1.00 98.62 487 LEU A C 1
ATOM 3201 O O . LEU A 1 487 ? 1.688 8.331 -11.171 1.00 98.62 487 LEU A O 1
ATOM 3205 N N . SER A 1 488 ? 0.872 8.875 -9.153 1.00 97.75 488 SER A N 1
ATOM 3206 C CA . SER A 1 488 ? 0.981 10.328 -9.316 1.00 97.75 488 SER A CA 1
ATOM 3207 C C . SER A 1 488 ? 1.706 10.934 -8.117 1.00 97.75 488 SER A C 1
ATOM 3209 O O . SER A 1 488 ? 1.140 11.003 -7.026 1.00 97.75 488 SER A O 1
ATOM 3211 N N . GLY A 1 489 ? 2.947 11.375 -8.315 1.00 97.12 489 GLY A N 1
ATOM 3212 C CA . GLY A 1 489 ? 3.820 11.897 -7.262 1.00 97.12 489 GLY A CA 1
ATOM 3213 C C . GLY A 1 489 ? 5.301 11.674 -7.558 1.00 97.12 489 GLY A C 1
ATOM 3214 O O . GLY A 1 489 ? 5.659 10.965 -8.499 1.00 97.12 489 GLY A O 1
ATOM 3215 N N . ALA A 1 490 ? 6.188 12.258 -6.747 1.00 97.69 490 ALA A N 1
ATOM 3216 C CA . ALA A 1 490 ? 7.617 11.949 -6.832 1.00 97.69 490 ALA A CA 1
ATOM 3217 C C . ALA A 1 490 ? 7.833 10.475 -6.456 1.00 97.69 490 ALA A C 1
ATOM 3219 O O . ALA A 1 490 ? 7.674 10.109 -5.293 1.00 97.69 490 ALA A O 1
ATOM 3220 N N . THR A 1 491 ? 8.151 9.628 -7.432 1.00 98.31 491 THR A N 1
ATOM 3221 C CA . THR A 1 491 ? 8.186 8.171 -7.252 1.00 98.31 491 THR A CA 1
ATOM 3222 C C . THR A 1 491 ? 9.627 7.703 -7.102 1.00 98.31 491 THR A C 1
ATOM 3224 O O . THR A 1 491 ? 10.455 8.000 -7.960 1.00 98.31 491 THR A O 1
ATOM 3227 N N . ALA A 1 492 ? 9.924 6.986 -6.021 1.00 98.06 492 ALA A N 1
ATOM 32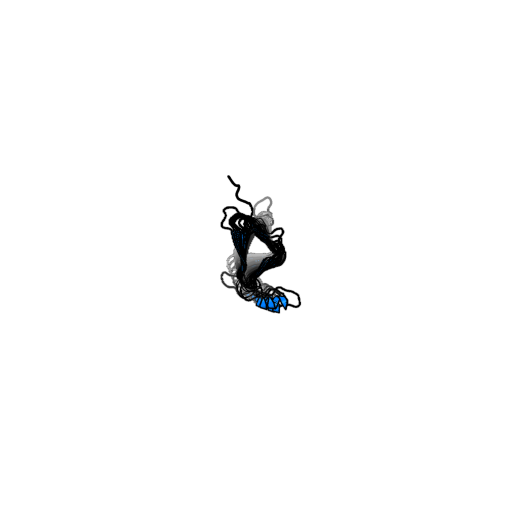28 C CA . ALA A 1 492 ? 11.222 6.371 -5.767 1.00 98.06 492 ALA A CA 1
ATOM 3229 C C . ALA A 1 492 ? 11.021 4.953 -5.222 1.00 98.06 492 ALA A C 1
ATOM 3231 O O . ALA A 1 492 ? 10.721 4.762 -4.042 1.00 98.06 492 ALA A O 1
ATOM 3232 N N . VAL A 1 493 ? 11.166 3.969 -6.101 1.00 98.38 493 VAL A N 1
ATOM 3233 C CA . VAL A 1 493 ? 11.071 2.545 -5.791 1.00 98.38 493 VAL A CA 1
ATOM 3234 C C . VAL A 1 493 ? 12.483 1.963 -5.781 1.00 98.38 493 VAL A C 1
ATOM 3236 O O . VAL A 1 493 ? 13.250 2.234 -6.692 1.00 98.38 493 VAL A O 1
ATOM 3239 N N . THR A 1 494 ? 12.876 1.230 -4.739 1.00 96.00 494 THR A N 1
ATOM 3240 C CA . THR A 1 494 ? 14.245 0.669 -4.660 1.00 96.00 494 THR A CA 1
ATOM 3241 C C . THR A 1 494 ? 14.403 -0.644 -5.416 1.00 96.00 494 THR A C 1
ATOM 3243 O O . THR A 1 494 ? 15.519 -1.108 -5.567 1.00 96.00 494 THR A O 1
ATOM 3246 N N . GLY A 1 495 ? 13.295 -1.252 -5.837 1.00 96.00 495 GLY A N 1
ATOM 3247 C CA . GLY A 1 495 ? 13.245 -2.435 -6.680 1.00 96.00 495 GLY A CA 1
ATOM 3248 C C . GLY A 1 495 ? 12.330 -2.195 -7.875 1.00 96.00 495 GLY A C 1
ATOM 3249 O O . GLY A 1 495 ? 12.547 -1.293 -8.679 1.00 96.00 495 GLY A O 1
ATOM 3250 N N . GLN A 1 496 ? 11.281 -3.006 -8.010 1.00 96.25 496 GLN A N 1
ATOM 3251 C CA . GLN A 1 496 ? 10.519 -3.106 -9.257 1.00 96.25 496 GLN A CA 1
ATOM 3252 C C . GLN A 1 496 ? 9.092 -2.558 -9.143 1.00 96.25 496 GLN A C 1
ATOM 3254 O O . GLN A 1 496 ? 8.424 -2.727 -8.119 1.00 96.25 496 GLN A O 1
ATOM 3259 N N . ILE A 1 497 ? 8.609 -1.973 -10.241 1.00 98.31 497 ILE A N 1
ATOM 3260 C CA . ILE A 1 497 ? 7.198 -1.678 -10.502 1.00 98.31 497 ILE A CA 1
ATOM 3261 C C . ILE A 1 497 ? 6.717 -2.649 -11.586 1.00 98.31 497 ILE A C 1
ATOM 3263 O O . ILE A 1 497 ? 7.111 -2.520 -12.745 1.00 98.31 497 ILE A O 1
ATOM 3267 N N . LEU A 1 498 ? 5.877 -3.615 -11.216 1.00 97.31 498 LEU A N 1
ATOM 3268 C CA . LEU A 1 498 ? 5.398 -4.686 -12.094 1.00 97.31 498 LEU A CA 1
ATOM 3269 C C . LEU A 1 498 ? 3.875 -4.631 -12.228 1.00 97.31 498 LEU A C 1
ATOM 3271 O O . LEU A 1 498 ? 3.148 -4.989 -11.301 1.00 97.31 498 LEU A O 1
ATOM 3275 N N . GLY A 1 499 ? 3.383 -4.188 -13.383 1.00 96.88 499 GLY A N 1
ATOM 3276 C CA . GLY A 1 499 ? 1.957 -4.207 -13.708 1.00 96.88 499 GLY A CA 1
ATOM 3277 C C . GLY A 1 499 ? 1.630 -5.304 -14.712 1.00 96.88 499 GLY A C 1
ATOM 3278 O O . GLY A 1 499 ? 2.222 -5.346 -15.789 1.00 96.88 499 GLY A O 1
ATOM 3279 N N . ALA A 1 500 ? 0.654 -6.158 -14.407 1.00 95.62 500 ALA A N 1
ATOM 3280 C CA . ALA A 1 500 ? 0.120 -7.099 -15.395 1.00 95.62 500 ALA A CA 1
ATOM 3281 C C . ALA A 1 500 ? -0.704 -6.394 -16.487 1.00 95.62 500 ALA A C 1
ATOM 3283 O O . ALA A 1 500 ? -0.808 -6.880 -17.610 1.00 95.62 500 ALA A O 1
ATOM 3284 N N . GLY A 1 501 ? -1.275 -5.229 -16.166 1.00 96.00 501 GLY A N 1
ATOM 3285 C CA . GLY A 1 501 ? -1.926 -4.328 -17.112 1.00 96.00 501 GLY A CA 1
ATOM 3286 C C . GLY A 1 501 ? -1.008 -3.195 -17.577 1.00 96.00 501 GLY A C 1
ATOM 3287 O O . GLY A 1 501 ? 0.195 -3.365 -17.767 1.00 96.00 501 GLY A O 1
ATOM 3288 N N . ASN A 1 502 ? -1.597 -2.017 -17.773 1.00 97.31 502 ASN A N 1
ATOM 3289 C CA . ASN A 1 502 ? -0.871 -0.788 -18.092 1.00 97.31 502 ASN A CA 1
ATOM 3290 C C . ASN A 1 502 ? -0.174 -0.228 -16.846 1.00 97.31 502 ASN A C 1
ATOM 3292 O O . ASN A 1 502 ? -0.740 -0.267 -15.752 1.00 97.31 502 ASN A O 1
ATOM 3296 N N . VAL A 1 503 ? 1.006 0.363 -17.017 1.00 98.62 503 VAL A N 1
ATOM 3297 C CA . VAL A 1 503 ? 1.701 1.097 -15.951 1.00 98.62 503 VAL A CA 1
ATOM 3298 C C . VAL A 1 503 ? 1.834 2.555 -16.364 1.00 98.62 503 VAL A C 1
ATOM 3300 O O . VAL A 1 503 ? 2.435 2.861 -17.388 1.00 98.62 503 VAL A O 1
ATOM 3303 N N . SER A 1 504 ? 1.274 3.452 -15.558 1.00 98.56 504 SER A N 1
ATOM 3304 C CA . SER A 1 504 ? 1.344 4.899 -15.732 1.00 98.56 504 SER A CA 1
ATOM 3305 C C . SER A 1 504 ? 1.963 5.537 -14.494 1.00 98.56 504 SER A C 1
ATOM 3307 O O . SER A 1 504 ? 1.389 5.469 -13.408 1.00 98.56 504 SER A O 1
ATOM 3309 N N . VAL A 1 505 ? 3.108 6.200 -14.642 1.00 98.69 505 VAL A N 1
ATOM 3310 C CA . VAL A 1 505 ? 3.773 6.921 -13.545 1.00 98.69 505 VAL A CA 1
ATOM 3311 C C . VAL A 1 505 ? 3.998 8.364 -13.969 1.00 98.69 505 VAL A C 1
ATOM 3313 O O . VAL A 1 505 ? 4.591 8.629 -15.012 1.00 98.69 505 VAL A O 1
ATOM 3316 N N . SER A 1 506 ? 3.525 9.309 -13.162 1.00 98.19 506 SER A N 1
ATOM 3317 C CA . SER A 1 506 ? 3.667 10.742 -13.427 1.00 98.19 506 SER A CA 1
ATOM 3318 C C . SER A 1 506 ? 4.126 11.497 -12.184 1.00 98.19 506 SER A C 1
ATOM 3320 O O . SER A 1 506 ? 3.685 11.204 -11.073 1.00 98.19 506 SER A O 1
ATOM 3322 N N . GLY A 1 507 ? 5.016 12.473 -12.346 1.00 97.31 507 GLY A N 1
ATOM 3323 C CA . GLY A 1 507 ? 5.526 13.246 -11.216 1.00 97.31 507 GLY A CA 1
ATOM 3324 C C . GLY A 1 507 ? 6.744 14.106 -11.548 1.00 97.31 507 GLY A C 1
ATOM 3325 O O . GLY A 1 507 ? 7.182 14.168 -12.693 1.00 97.31 507 GLY A O 1
ATOM 3326 N N . PRO A 1 508 ? 7.324 14.799 -10.555 1.00 97.06 508 PRO A N 1
ATOM 3327 C CA . PRO A 1 508 ? 8.545 15.574 -10.765 1.00 97.06 508 PRO A CA 1
ATOM 3328 C C . PRO A 1 508 ? 9.764 14.683 -11.047 1.00 97.06 508 PRO A C 1
ATOM 3330 O O . PRO A 1 508 ? 10.617 15.052 -11.850 1.00 97.06 508 PRO A O 1
ATOM 3333 N N . THR A 1 509 ? 9.835 13.513 -10.411 1.00 97.75 509 THR A N 1
ATOM 3334 C CA . THR A 1 509 ? 10.901 12.520 -10.587 1.00 97.75 509 THR A CA 1
ATOM 3335 C C . THR A 1 509 ? 10.319 11.116 -10.546 1.00 97.75 509 THR A C 1
ATOM 3337 O O . THR A 1 509 ? 9.367 10.867 -9.799 1.00 97.75 509 THR A O 1
ATOM 3340 N N . ILE A 1 510 ? 10.922 10.205 -11.303 1.00 98.50 510 ILE A N 1
ATOM 3341 C CA . ILE A 1 510 ? 10.586 8.780 -11.316 1.00 98.50 510 ILE A CA 1
ATOM 3342 C C . ILE A 1 510 ? 11.894 7.998 -11.192 1.00 98.50 510 ILE A C 1
ATOM 3344 O O . ILE A 1 510 ? 12.789 8.182 -12.013 1.00 98.50 510 ILE A O 1
ATOM 3348 N N . ALA A 1 511 ? 12.003 7.152 -10.170 1.00 98.25 511 ALA A N 1
ATOM 3349 C CA . ALA A 1 511 ? 13.133 6.260 -9.953 1.00 98.25 511 ALA A CA 1
ATOM 3350 C C . ALA A 1 511 ? 12.656 4.845 -9.590 1.00 98.25 511 ALA A C 1
ATOM 3352 O O . ALA A 1 511 ? 11.783 4.716 -8.729 1.00 98.25 511 ALA A O 1
ATOM 3353 N N . ALA A 1 512 ? 13.202 3.818 -10.242 1.00 98.06 512 ALA A N 1
ATOM 3354 C CA . ALA A 1 512 ? 12.974 2.395 -9.956 1.00 98.06 512 ALA A CA 1
ATOM 3355 C C . ALA A 1 512 ? 14.106 1.545 -10.551 1.00 98.06 512 ALA A C 1
ATOM 3357 O O . ALA A 1 512 ? 14.666 1.961 -11.552 1.00 98.06 512 ALA A O 1
ATOM 3358 N N . ASP A 1 513 ? 14.402 0.350 -10.044 1.00 97.12 513 ASP A N 1
ATOM 3359 C CA . ASP A 1 513 ? 15.334 -0.560 -10.736 1.00 97.12 513 ASP A CA 1
ATOM 3360 C C . ASP A 1 513 ? 14.714 -1.036 -12.060 1.00 97.12 513 ASP A C 1
ATOM 3362 O O . ASP A 1 513 ? 15.323 -0.972 -13.124 1.00 97.12 513 ASP A O 1
ATOM 3366 N N . ALA A 1 514 ? 13.449 -1.465 -12.025 1.00 97.12 514 ALA A N 1
ATOM 3367 C CA . ALA A 1 514 ? 12.716 -1.840 -13.229 1.00 97.12 514 ALA A CA 1
ATOM 3368 C C . ALA A 1 514 ? 11.277 -1.333 -13.206 1.00 97.12 514 ALA A C 1
ATOM 3370 O O . ALA A 1 514 ? 10.596 -1.397 -12.180 1.00 97.12 514 ALA A O 1
ATOM 3371 N N . ILE A 1 515 ? 10.793 -0.884 -14.362 1.00 98.44 515 ILE A N 1
ATOM 3372 C CA . ILE A 1 515 ? 9.389 -0.537 -14.574 1.00 98.44 515 ILE A CA 1
ATOM 3373 C C . ILE A 1 515 ? 8.877 -1.348 -15.755 1.00 98.44 515 ILE A C 1
ATOM 3375 O O . ILE A 1 515 ? 9.325 -1.163 -16.890 1.00 98.44 515 ILE A O 1
ATOM 3379 N N . VAL A 1 516 ? 7.943 -2.257 -15.475 1.00 98.00 516 VAL A N 1
ATOM 3380 C CA . VAL A 1 516 ? 7.437 -3.207 -16.463 1.00 98.00 516 VAL A CA 1
ATOM 3381 C C . VAL A 1 516 ? 5.919 -3.213 -16.508 1.00 98.00 516 VAL A C 1
ATOM 3383 O O . VAL A 1 516 ? 5.256 -3.317 -15.476 1.00 98.00 516 VAL A O 1
ATOM 3386 N N . SER A 1 517 ? 5.374 -3.146 -17.721 1.00 97.62 517 SER A N 1
ATOM 3387 C CA . SER A 1 517 ? 3.939 -3.281 -17.989 1.00 97.62 517 SER A CA 1
ATOM 3388 C C . SER A 1 517 ? 3.636 -4.511 -18.845 1.00 97.62 517 SER A C 1
ATOM 3390 O O . SER A 1 517 ? 4.447 -4.910 -19.684 1.00 97.62 517 SER A O 1
ATOM 3392 N N . GLY A 1 518 ? 2.461 -5.107 -18.638 1.00 96.19 518 GLY A N 1
ATOM 3393 C CA . GLY A 1 518 ? 2.044 -6.329 -19.321 1.00 96.19 518 GLY A CA 1
ATOM 3394 C C . GLY A 1 518 ? 2.731 -7.593 -18.803 1.00 96.19 518 GLY A C 1
ATOM 3395 O O . GLY A 1 518 ? 3.006 -8.495 -19.588 1.00 96.19 518 GLY A O 1
ATOM 3396 N N . VAL A 1 519 ? 3.057 -7.662 -17.511 1.00 95.69 519 VAL A N 1
ATOM 3397 C CA . VAL A 1 519 ? 3.705 -8.836 -16.900 1.00 95.69 519 VAL A CA 1
ATOM 3398 C C . VAL A 1 519 ? 2.709 -9.989 -16.725 1.00 95.69 519 VAL A C 1
ATOM 3400 O O . VAL A 1 519 ? 1.646 -9.821 -16.134 1.00 95.69 519 VAL A O 1
ATOM 3403 N N . ASP A 1 520 ? 3.071 -11.197 -17.151 1.00 94.50 520 ASP A N 1
ATOM 3404 C CA . ASP A 1 520 ? 2.418 -12.416 -16.672 1.00 94.50 520 ASP A CA 1
ATOM 3405 C C . ASP A 1 520 ? 3.022 -12.776 -15.309 1.00 94.50 520 ASP A C 1
ATOM 3407 O O . ASP A 1 520 ? 4.105 -13.362 -15.213 1.00 94.50 520 ASP A O 1
ATOM 3411 N N . ILE A 1 521 ? 2.344 -12.360 -14.238 1.00 91.69 521 ILE A N 1
ATOM 3412 C CA . ILE A 1 521 ? 2.824 -12.539 -12.861 1.00 91.69 521 ILE A CA 1
ATOM 3413 C C . ILE A 1 521 ? 2.937 -14.028 -12.511 1.00 91.69 521 ILE A C 1
ATOM 3415 O O . ILE A 1 521 ? 3.930 -14.446 -11.922 1.00 91.69 521 ILE A O 1
ATOM 3419 N N . ALA A 1 522 ? 1.980 -14.853 -12.945 1.00 88.94 522 ALA A N 1
ATOM 3420 C CA . ALA A 1 522 ? 1.997 -16.284 -12.659 1.00 88.94 522 ALA A CA 1
ATOM 3421 C C . ALA A 1 522 ? 3.161 -16.991 -13.372 1.00 88.94 522 ALA A C 1
ATOM 3423 O O . ALA A 1 522 ? 3.839 -17.832 -12.774 1.00 88.94 522 ALA A O 1
ATOM 3424 N N . ALA A 1 523 ? 3.426 -16.638 -14.633 1.00 92.19 523 ALA A N 1
ATOM 3425 C CA . ALA A 1 523 ? 4.583 -17.154 -15.361 1.00 92.19 523 ALA A CA 1
ATOM 3426 C C . ALA A 1 523 ? 5.907 -16.635 -14.780 1.00 92.19 523 ALA A C 1
ATOM 3428 O O . ALA A 1 523 ? 6.873 -17.392 -14.693 1.00 92.19 523 ALA A O 1
ATOM 3429 N N . THR A 1 524 ? 5.942 -15.378 -14.334 1.00 92.19 524 THR A N 1
ATOM 3430 C CA . THR A 1 524 ? 7.105 -14.769 -13.670 1.00 92.19 524 THR A CA 1
ATOM 3431 C C . THR A 1 524 ? 7.451 -15.502 -12.373 1.00 92.19 524 THR A C 1
ATOM 3433 O O . THR A 1 524 ? 8.611 -15.870 -12.161 1.00 92.19 524 THR A O 1
ATOM 3436 N N . ASP A 1 525 ? 6.451 -15.809 -11.546 1.00 87.38 525 ASP A N 1
ATOM 3437 C CA . ASP A 1 525 ? 6.620 -16.604 -10.327 1.00 87.38 525 ASP A CA 1
ATOM 3438 C C . ASP A 1 525 ? 7.097 -18.027 -10.648 1.00 87.38 525 ASP A C 1
ATOM 3440 O O . ASP A 1 525 ? 8.052 -18.524 -10.043 1.00 87.38 525 ASP A O 1
ATOM 3444 N N . ALA A 1 526 ? 6.500 -18.674 -11.657 1.00 89.38 526 ALA A N 1
ATOM 3445 C CA . ALA A 1 526 ? 6.909 -20.003 -12.117 1.00 89.38 526 ALA A CA 1
ATOM 3446 C C . ALA A 1 526 ? 8.344 -20.028 -12.678 1.00 89.38 526 ALA A C 1
ATOM 3448 O O . ALA A 1 526 ? 9.038 -21.042 -12.566 1.00 89.38 526 ALA A O 1
ATOM 3449 N N . ALA A 1 527 ? 8.807 -18.912 -13.244 1.00 89.44 527 ALA A N 1
ATOM 3450 C CA . ALA A 1 527 ? 10.166 -18.722 -13.739 1.00 89.44 527 ALA A CA 1
ATOM 3451 C C . ALA A 1 527 ? 11.169 -18.318 -12.639 1.00 89.44 527 ALA A C 1
ATOM 3453 O O . ALA A 1 527 ? 12.320 -17.994 -12.947 1.00 89.44 527 ALA A O 1
ATOM 3454 N N . GLY A 1 528 ? 10.762 -18.339 -11.364 1.00 87.00 528 GLY A N 1
ATOM 3455 C CA . GLY A 1 528 ? 11.619 -18.004 -10.227 1.00 87.00 528 GLY A CA 1
ATOM 3456 C C . GLY A 1 528 ? 11.934 -16.512 -10.125 1.00 87.00 528 GLY A C 1
ATOM 3457 O O . GLY A 1 528 ? 13.043 -16.154 -9.730 1.00 87.00 528 GLY A O 1
ATOM 3458 N N . GLY A 1 529 ? 10.991 -15.651 -10.521 1.00 86.06 529 GLY A N 1
ATOM 3459 C CA . GLY A 1 529 ? 11.122 -14.192 -10.482 1.00 86.06 529 GLY A CA 1
ATOM 3460 C C . GLY A 1 529 ? 11.703 -13.570 -11.754 1.00 86.06 529 GLY A C 1
ATOM 3461 O O . GLY A 1 529 ? 11.909 -12.360 -11.803 1.00 86.06 529 GLY A O 1
ATOM 3462 N N . ARG A 1 530 ? 11.965 -14.363 -12.802 1.00 89.81 530 ARG A N 1
ATOM 3463 C CA . ARG A 1 530 ? 12.327 -13.819 -14.116 1.00 89.81 530 ARG A CA 1
ATOM 3464 C C . ARG A 1 530 ? 11.085 -13.236 -14.782 1.00 89.81 530 ARG A C 1
ATOM 3466 O O . ARG A 1 530 ? 10.163 -13.981 -15.111 1.00 89.81 530 ARG A O 1
ATOM 3473 N N . ILE A 1 531 ? 11.106 -11.927 -15.022 1.00 92.75 531 ILE A N 1
ATOM 3474 C CA . ILE A 1 531 ? 10.009 -11.192 -15.658 1.00 92.75 531 ILE A CA 1
ATOM 3475 C C . ILE A 1 531 ? 9.637 -11.856 -16.985 1.00 92.75 531 ILE A C 1
ATOM 3477 O O . ILE A 1 531 ? 10.467 -11.984 -17.886 1.00 92.75 531 ILE A O 1
ATOM 3481 N N . THR A 1 532 ? 8.382 -12.280 -17.082 1.00 92.00 532 THR A N 1
ATOM 3482 C CA . THR A 1 532 ? 7.783 -12.847 -18.290 1.00 92.00 532 THR A CA 1
ATOM 3483 C C . THR A 1 532 ? 6.616 -11.960 -18.693 1.00 92.00 532 THR A C 1
ATOM 3485 O O . THR A 1 532 ? 5.763 -11.649 -17.865 1.00 92.00 532 THR A O 1
ATOM 3488 N N . LEU A 1 533 ? 6.583 -11.519 -19.949 1.00 92.25 533 LEU A N 1
ATOM 3489 C CA . LEU A 1 533 ? 5.481 -10.709 -20.459 1.00 92.25 533 LEU A CA 1
ATOM 3490 C C . LEU A 1 533 ? 4.304 -11.599 -20.856 1.00 92.25 533 LEU A C 1
ATOM 3492 O O . LEU A 1 533 ? 4.486 -12.703 -21.371 1.00 92.25 533 LEU A O 1
ATOM 3496 N N . GLY A 1 534 ? 3.099 -11.101 -20.609 1.00 87.44 534 GLY A N 1
ATOM 3497 C CA . GLY A 1 534 ? 1.869 -11.706 -21.087 1.00 87.44 534 GLY A CA 1
ATOM 3498 C C . GLY A 1 534 ? 1.695 -11.537 -22.600 1.00 87.44 534 GLY A C 1
ATOM 3499 O O . GLY A 1 534 ? 2.442 -10.803 -23.252 1.00 87.44 534 GLY A O 1
ATOM 3500 N N . PRO A 1 535 ? 0.693 -12.210 -23.186 1.00 79.19 535 PRO A N 1
ATOM 3501 C CA . PRO A 1 535 ? 0.375 -12.044 -24.596 1.00 79.19 535 PRO A CA 1
ATOM 3502 C C . PRO A 1 535 ? -0.013 -10.594 -24.900 1.00 79.19 535 PRO A C 1
ATOM 3504 O O . PRO A 1 535 ? -0.692 -9.933 -24.115 1.00 79.19 535 PRO A O 1
ATOM 3507 N N . THR A 1 536 ? 0.364 -10.113 -26.083 1.00 72.06 536 THR A N 1
ATOM 3508 C CA . THR A 1 536 ? 0.023 -8.763 -26.535 1.00 72.06 536 THR A CA 1
ATOM 3509 C C . THR A 1 536 ? -1.482 -8.657 -26.800 1.00 72.06 536 THR A C 1
ATOM 3511 O O . THR A 1 536 ? -1.977 -9.101 -27.840 1.00 72.06 536 THR A O 1
ATOM 3514 N N . THR A 1 537 ? -2.234 -8.068 -25.872 1.00 75.75 537 THR A N 1
ATOM 3515 C CA . THR A 1 537 ? -3.640 -7.696 -26.079 1.00 75.75 537 THR A CA 1
ATOM 3516 C C . THR A 1 537 ? -3.765 -6.198 -26.362 1.00 75.75 537 THR A C 1
ATOM 3518 O O . THR A 1 537 ? -3.101 -5.364 -25.751 1.00 75.75 537 THR A O 1
ATOM 3521 N N . THR A 1 538 ? -4.600 -5.823 -27.335 1.00 73.81 538 THR A N 1
ATOM 3522 C CA . THR A 1 538 ? -4.740 -4.421 -27.762 1.00 73.81 538 THR A CA 1
ATOM 3523 C C . THR A 1 538 ? -5.228 -3.536 -26.612 1.00 73.81 538 THR A C 1
ATOM 3525 O O . THR A 1 538 ? -6.316 -3.769 -26.086 1.00 73.81 538 THR A O 1
ATOM 3528 N N . GLY A 1 539 ? -4.464 -2.495 -26.264 1.00 78.38 539 GLY A N 1
ATOM 3529 C CA . GLY A 1 539 ? -4.823 -1.517 -25.223 1.00 78.38 539 GLY A CA 1
ATOM 3530 C C . GLY A 1 539 ? -4.383 -1.877 -23.797 1.00 78.38 539 GLY A C 1
ATOM 3531 O O . GLY A 1 539 ? -4.686 -1.134 -22.861 1.00 78.38 539 GLY A O 1
ATOM 3532 N N . THR A 1 540 ? -3.663 -2.984 -23.626 1.00 88.88 540 THR A N 1
ATOM 3533 C CA . THR A 1 540 ? -3.106 -3.435 -22.342 1.00 88.88 540 THR A CA 1
ATOM 3534 C C . THR A 1 540 ? -1.597 -3.619 -22.451 1.00 88.88 540 THR A C 1
ATOM 3536 O O . THR A 1 540 ? -1.107 -3.947 -23.529 1.00 88.88 540 THR A O 1
ATOM 3539 N N . GLY A 1 541 ? -0.880 -3.490 -21.336 1.00 94.75 541 GLY A N 1
ATOM 3540 C CA . GLY A 1 541 ? 0.573 -3.637 -21.305 1.00 94.75 541 GLY A CA 1
ATOM 3541 C C . GLY A 1 541 ? 1.319 -2.442 -21.893 1.00 94.75 541 GLY A C 1
ATOM 3542 O O . GLY A 1 541 ? 2.432 -2.618 -22.363 1.00 94.75 541 GLY A O 1
ATOM 3543 N N . ASN A 1 542 ? 0.698 -1.258 -21.911 1.00 97.12 542 ASN A N 1
ATOM 3544 C CA . ASN A 1 542 ? 1.368 -0.002 -22.230 1.00 97.12 542 ASN A CA 1
ATOM 3545 C C . ASN A 1 542 ? 2.112 0.533 -21.001 1.00 97.12 542 ASN A C 1
ATOM 3547 O O . ASN A 1 542 ? 1.580 0.515 -19.883 1.00 97.12 542 ASN A O 1
ATOM 3551 N N . LEU A 1 543 ? 3.291 1.100 -21.241 1.00 98.50 543 LEU A N 1
ATOM 3552 C CA . LEU A 1 543 ? 4.100 1.796 -20.250 1.00 98.50 543 LEU A CA 1
ATOM 3553 C C . LEU A 1 543 ? 4.102 3.292 -20.565 1.00 98.50 543 LEU A C 1
ATOM 3555 O O . LEU A 1 543 ? 4.582 3.695 -21.620 1.00 98.50 543 LEU A O 1
ATOM 3559 N N . THR A 1 544 ? 3.586 4.117 -19.658 1.00 98.50 544 THR A N 1
ATOM 3560 C CA . THR A 1 544 ? 3.544 5.576 -19.810 1.00 98.50 544 THR A CA 1
ATOM 3561 C C . THR A 1 544 ? 4.237 6.246 -18.630 1.00 98.50 544 THR A C 1
ATOM 3563 O O . THR A 1 544 ? 3.802 6.126 -17.486 1.00 98.50 544 THR A O 1
ATOM 3566 N N . LEU A 1 545 ? 5.318 6.972 -18.897 1.00 98.62 545 LEU A N 1
ATOM 3567 C CA . LEU A 1 545 ? 6.147 7.625 -17.887 1.00 98.62 545 LEU A CA 1
ATOM 3568 C C . LEU A 1 545 ? 6.252 9.118 -18.195 1.00 98.62 545 LEU A C 1
ATOM 3570 O O . LEU A 1 545 ? 6.688 9.511 -19.274 1.00 98.62 545 LEU A O 1
ATOM 3574 N N . ALA A 1 546 ? 5.852 9.957 -17.243 1.00 98.12 546 ALA A N 1
ATOM 3575 C CA . ALA A 1 546 ? 5.877 11.410 -17.377 1.00 98.12 546 ALA A CA 1
ATOM 3576 C C . ALA A 1 546 ? 6.589 12.056 -16.184 1.00 98.12 546 ALA A C 1
ATOM 3578 O O . ALA A 1 546 ? 5.968 12.375 -15.165 1.00 98.12 546 ALA A O 1
ATOM 3579 N N . ALA A 1 547 ? 7.902 12.247 -16.310 1.00 97.69 547 ALA A N 1
ATOM 3580 C CA . ALA A 1 547 ? 8.715 12.967 -15.341 1.00 97.69 547 ALA A CA 1
ATOM 3581 C C . ALA A 1 547 ? 8.897 14.430 -15.780 1.00 97.69 547 ALA A C 1
ATOM 3583 O O . ALA A 1 547 ? 9.328 14.700 -16.894 1.00 97.69 547 ALA A O 1
ATOM 3584 N N . ALA A 1 548 ? 8.636 15.406 -14.908 1.00 95.06 548 ALA A N 1
ATOM 3585 C CA . ALA A 1 548 ? 8.981 16.801 -15.223 1.00 95.06 548 ALA A CA 1
ATOM 3586 C C . ALA A 1 548 ? 10.505 17.052 -15.183 1.00 95.06 548 ALA A C 1
ATOM 3588 O O . ALA A 1 548 ? 11.003 17.985 -15.810 1.00 95.06 548 ALA A O 1
ATOM 3589 N N . GLY A 1 549 ? 11.237 16.239 -14.415 1.00 95.81 549 GLY A N 1
ATOM 3590 C CA . GLY A 1 549 ? 12.687 16.281 -14.257 1.00 95.81 549 GLY A CA 1
ATOM 3591 C C . GLY A 1 549 ? 13.343 14.971 -14.692 1.00 95.81 549 GLY A C 1
ATOM 3592 O O . GLY A 1 549 ? 13.390 14.661 -15.879 1.00 95.81 549 GLY A O 1
ATOM 3593 N N . LEU A 1 550 ? 13.884 14.223 -13.728 1.00 96.88 550 LEU A N 1
ATOM 3594 C CA . LEU A 1 550 ? 14.614 12.977 -13.973 1.00 96.88 550 LEU A CA 1
ATOM 3595 C C . LEU A 1 550 ? 13.677 11.760 -13.998 1.00 96.88 550 LEU A C 1
ATOM 3597 O O . LEU A 1 550 ? 12.927 11.534 -13.043 1.00 96.88 550 LEU A O 1
ATOM 3601 N N . LEU A 1 551 ? 13.800 10.952 -15.049 1.00 98.12 551 LEU A N 1
ATOM 3602 C CA . LEU A 1 551 ? 13.358 9.562 -15.117 1.00 98.12 551 LEU A CA 1
ATOM 3603 C C . LEU A 1 551 ? 14.603 8.666 -15.081 1.00 98.12 551 LEU A C 1
ATOM 3605 O O . LEU A 1 551 ? 15.412 8.716 -16.004 1.00 98.12 551 LEU A O 1
ATOM 3609 N N . SER A 1 552 ? 14.755 7.864 -14.029 1.00 97.75 552 SER A N 1
ATOM 3610 C CA . SER A 1 552 ? 15.887 6.955 -13.843 1.00 97.75 552 SER A CA 1
ATOM 3611 C C . SER A 1 552 ? 15.403 5.537 -13.584 1.00 97.75 552 SER A C 1
ATOM 3613 O O . SER A 1 552 ? 14.785 5.294 -12.553 1.00 97.75 552 SER A O 1
ATOM 3615 N N . ALA A 1 553 ? 15.703 4.595 -14.471 1.00 97.44 553 ALA A N 1
ATOM 3616 C CA . ALA A 1 553 ? 15.465 3.187 -14.180 1.00 97.44 553 ALA A CA 1
ATOM 3617 C C . ALA A 1 553 ? 16.406 2.263 -14.928 1.00 97.44 553 ALA A C 1
ATOM 3619 O O . ALA A 1 553 ? 16.625 2.495 -16.104 1.00 97.44 553 ALA A O 1
ATOM 3620 N N . ASP A 1 554 ? 16.900 1.192 -14.314 1.00 96.62 554 ASP A N 1
ATOM 3621 C CA . ASP A 1 554 ? 17.816 0.278 -15.007 1.00 96.62 554 ASP A CA 1
ATOM 3622 C C . ASP A 1 554 ? 17.110 -0.369 -16.207 1.00 96.62 554 ASP A C 1
ATOM 3624 O O . ASP A 1 554 ? 17.646 -0.410 -17.314 1.00 96.62 554 ASP A O 1
ATOM 3628 N N . THR A 1 555 ? 15.866 -0.823 -16.033 1.00 97.19 555 THR A N 1
ATOM 3629 C CA . THR A 1 555 ? 15.081 -1.438 -17.114 1.00 97.19 555 THR A CA 1
ATOM 3630 C C . THR A 1 555 ? 13.707 -0.803 -17.282 1.00 97.19 555 THR A C 1
ATOM 3632 O O . THR A 1 555 ? 12.905 -0.756 -16.350 1.00 97.19 555 THR A O 1
ATOM 3635 N N . LEU A 1 556 ? 13.390 -0.408 -18.514 1.00 98.25 556 LEU A N 1
ATOM 3636 C CA . LEU A 1 556 ? 12.035 -0.069 -18.943 1.00 98.25 556 LEU A CA 1
ATOM 3637 C C . LEU A 1 556 ? 11.555 -1.118 -19.947 1.00 98.25 556 LEU A C 1
ATOM 3639 O O . LEU A 1 556 ? 12.156 -1.272 -21.011 1.00 98.25 556 LEU A O 1
ATOM 3643 N N . LEU A 1 557 ? 10.483 -1.841 -19.624 1.00 97.50 557 LEU A N 1
ATOM 3644 C CA . LEU A 1 557 ? 9.975 -2.923 -20.469 1.00 97.50 557 LEU A CA 1
ATOM 3645 C C . LEU A 1 557 ? 8.456 -2.832 -20.649 1.00 97.50 557 LEU A C 1
ATOM 3647 O O . LEU A 1 557 ? 7.694 -2.721 -19.689 1.00 97.50 557 LEU A O 1
ATOM 3651 N N . SER A 1 558 ? 8.002 -2.905 -21.895 1.00 97.00 558 SER A N 1
ATOM 3652 C CA . SER A 1 558 ? 6.583 -2.858 -22.243 1.00 97.00 558 SER A CA 1
ATOM 3653 C C . SER A 1 558 ? 6.192 -4.024 -23.145 1.00 97.00 558 SER A C 1
ATOM 3655 O O . SER A 1 558 ? 6.828 -4.250 -24.178 1.00 97.00 558 SER A O 1
ATOM 3657 N N . ALA A 1 559 ? 5.120 -4.735 -22.781 1.00 96.25 559 ALA A N 1
ATOM 3658 C CA . ALA A 1 559 ? 4.489 -5.732 -23.650 1.00 96.25 559 ALA A CA 1
ATOM 3659 C C . ALA A 1 559 ? 3.741 -5.104 -24.840 1.00 96.25 559 ALA A C 1
ATOM 3661 O O . ALA A 1 559 ? 3.381 -5.810 -25.780 1.00 96.25 559 ALA A O 1
ATOM 3662 N N . ALA A 1 560 ? 3.511 -3.791 -24.825 1.00 96.00 560 ALA A N 1
ATOM 3663 C CA . ALA A 1 560 ? 2.925 -3.041 -25.926 1.00 96.00 560 ALA A CA 1
ATOM 3664 C C . ALA A 1 560 ? 3.713 -1.740 -26.153 1.00 96.00 560 ALA A C 1
ATOM 3666 O O . ALA A 1 560 ? 4.933 -1.781 -26.335 1.00 96.00 560 ALA A O 1
ATOM 3667 N N . ASN A 1 561 ? 3.040 -0.586 -26.185 1.00 96.75 561 ASN A N 1
ATOM 3668 C CA . ASN A 1 561 ? 3.702 0.693 -26.435 1.00 96.75 561 ASN A CA 1
ATOM 3669 C C . ASN A 1 561 ? 4.435 1.195 -25.186 1.00 96.75 561 ASN A C 1
ATOM 3671 O O . ASN A 1 561 ? 4.007 0.944 -24.055 1.00 96.75 561 ASN A O 1
ATOM 3675 N N . LEU A 1 562 ? 5.524 1.925 -25.386 1.00 98.31 562 LEU A N 1
ATOM 3676 C CA . LEU A 1 562 ? 6.282 2.589 -24.331 1.00 98.31 562 LEU A CA 1
ATOM 3677 C C . LEU A 1 562 ? 6.402 4.069 -24.671 1.00 98.31 562 LEU A C 1
ATOM 3679 O O . LEU A 1 562 ? 7.045 4.411 -25.654 1.00 98.31 562 LEU A O 1
ATOM 3683 N N . ASP A 1 563 ? 5.828 4.932 -23.841 1.00 98.31 563 ASP A N 1
ATOM 3684 C CA . ASP A 1 563 ? 5.953 6.383 -23.949 1.00 98.31 563 ASP A CA 1
ATOM 3685 C C . ASP A 1 563 ? 6.630 6.919 -22.688 1.00 98.31 563 ASP A C 1
ATOM 3687 O O . ASP A 1 563 ? 6.060 6.856 -21.597 1.00 98.31 563 ASP A O 1
ATOM 3691 N N . ALA A 1 564 ? 7.844 7.450 -22.817 1.00 98.19 564 ALA A N 1
ATOM 3692 C CA . ALA A 1 564 ? 8.582 8.030 -21.703 1.00 98.19 564 ALA A CA 1
ATOM 3693 C C . ALA A 1 564 ? 8.994 9.473 -22.002 1.00 98.19 564 ALA A C 1
ATOM 3695 O O . ALA A 1 564 ? 9.627 9.761 -23.015 1.00 98.19 564 ALA A O 1
ATOM 3696 N N . SER A 1 565 ? 8.655 10.380 -21.090 1.00 97.25 565 SER A N 1
ATOM 3697 C CA . SER A 1 565 ? 8.997 11.800 -21.168 1.00 97.25 565 SER A CA 1
ATOM 3698 C C . SER A 1 565 ? 9.695 12.263 -19.891 1.00 97.25 565 SER A C 1
ATOM 3700 O O . SER A 1 565 ? 9.326 11.863 -18.781 1.00 97.25 565 SER A O 1
ATOM 3702 N N . GLY A 1 566 ? 10.735 13.076 -20.056 1.00 95.88 566 GLY A N 1
ATOM 3703 C CA . GLY A 1 566 ? 11.609 13.544 -18.984 1.00 95.88 566 GLY A CA 1
ATOM 3704 C C . GLY A 1 566 ? 12.502 14.691 -19.440 1.00 95.88 566 GLY A C 1
ATOM 3705 O O . GLY A 1 566 ? 12.867 14.769 -20.605 1.00 95.88 566 GLY A O 1
ATOM 3706 N N . ALA A 1 567 ? 12.944 15.561 -18.529 1.00 94.94 567 ALA A N 1
ATOM 3707 C CA . ALA A 1 567 ? 14.072 16.444 -18.846 1.00 94.94 567 ALA A CA 1
ATOM 3708 C C . ALA A 1 567 ? 15.332 15.604 -19.131 1.00 94.94 567 ALA A C 1
ATOM 3710 O O . ALA A 1 567 ? 16.055 15.854 -20.097 1.00 94.94 567 ALA A O 1
ATOM 3711 N N . ASN A 1 568 ? 15.533 14.558 -18.321 1.00 96.31 568 ASN A N 1
ATOM 3712 C CA . ASN A 1 568 ? 16.566 13.546 -18.489 1.00 96.31 568 ASN A CA 1
ATOM 3713 C C . ASN A 1 568 ? 15.961 12.150 -18.318 1.00 96.31 568 ASN A C 1
ATOM 3715 O O . ASN A 1 568 ? 15.269 11.897 -17.332 1.00 96.31 568 ASN A O 1
ATOM 3719 N N . ILE A 1 569 ? 16.269 11.254 -19.251 1.00 98.00 569 ILE A N 1
ATOM 3720 C CA . ILE A 1 569 ? 15.915 9.836 -19.214 1.00 98.00 569 ILE A CA 1
ATOM 3721 C C . ILE A 1 569 ? 17.219 9.047 -19.103 1.00 98.00 569 ILE A C 1
ATOM 3723 O O . ILE A 1 569 ? 18.055 9.100 -20.008 1.00 98.00 569 ILE A O 1
ATOM 3727 N N . THR A 1 570 ? 17.407 8.338 -17.995 1.00 97.69 570 THR A N 1
ATOM 3728 C CA . THR A 1 570 ? 18.568 7.474 -17.755 1.00 97.69 570 THR A CA 1
ATOM 3729 C C . THR A 1 570 ? 18.107 6.042 -17.539 1.00 97.69 570 THR A C 1
ATOM 3731 O O . THR A 1 570 ? 17.320 5.788 -16.628 1.00 97.69 570 THR A O 1
ATOM 3734 N N . ALA A 1 571 ? 18.597 5.117 -18.363 1.00 97.69 571 ALA A N 1
ATOM 3735 C CA . ALA A 1 571 ? 18.323 3.696 -18.194 1.00 97.69 571 ALA A CA 1
ATOM 3736 C C . ALA A 1 571 ? 19.459 2.812 -18.694 1.00 97.69 571 ALA A C 1
ATOM 3738 O O . ALA A 1 571 ? 20.298 3.271 -19.469 1.00 97.69 571 ALA A O 1
ATOM 3739 N N . ASP A 1 572 ? 19.473 1.541 -18.300 1.00 97.06 572 ASP A N 1
ATOM 3740 C CA . ASP A 1 572 ? 20.368 0.569 -18.922 1.00 97.06 572 ASP A CA 1
ATOM 3741 C C . ASP A 1 572 ? 19.753 0.014 -20.198 1.00 97.06 572 ASP A C 1
ATOM 3743 O O . ASP A 1 572 ? 20.382 0.050 -21.253 1.00 97.06 572 ASP A O 1
ATOM 3747 N N . ASN A 1 573 ? 18.508 -0.456 -20.138 1.00 97.00 573 ASN A N 1
ATOM 3748 C CA . ASN A 1 573 ? 17.813 -0.986 -21.306 1.00 97.00 573 ASN A CA 1
ATOM 3749 C C . ASN A 1 573 ? 16.370 -0.491 -21.372 1.00 97.00 573 ASN A C 1
ATOM 3751 O O . ASN A 1 573 ? 15.654 -0.457 -20.371 1.00 97.00 573 ASN A O 1
ATOM 3755 N N . ILE A 1 574 ? 15.932 -0.160 -22.583 1.00 98.44 574 ILE A N 1
ATOM 3756 C CA . ILE A 1 574 ? 14.552 0.201 -22.895 1.00 98.44 574 ILE A CA 1
ATOM 3757 C C . ILE A 1 574 ? 14.061 -0.743 -23.986 1.00 98.44 574 ILE A C 1
ATOM 3759 O O . ILE A 1 574 ? 14.709 -0.903 -25.022 1.00 98.44 574 ILE A O 1
ATOM 3763 N N . SER A 1 575 ? 12.928 -1.401 -23.763 1.00 97.12 575 SER A N 1
ATOM 3764 C CA . SER A 1 575 ? 12.351 -2.338 -24.725 1.00 97.12 575 SER A CA 1
ATOM 3765 C C . SER A 1 575 ? 10.831 -2.227 -24.790 1.00 97.12 575 SER A C 1
ATOM 3767 O O . SER A 1 575 ? 10.153 -2.229 -23.763 1.00 97.12 575 SER A O 1
ATOM 3769 N N . ALA A 1 576 ? 10.289 -2.156 -26.003 1.00 97.00 576 ALA A N 1
ATOM 3770 C CA . ALA A 1 576 ? 8.854 -2.138 -26.259 1.00 97.00 576 ALA A CA 1
ATOM 3771 C C . ALA A 1 576 ? 8.495 -3.158 -27.340 1.00 97.00 576 ALA A C 1
ATOM 3773 O O . ALA A 1 576 ? 9.052 -3.140 -28.438 1.00 97.00 576 ALA A O 1
ATOM 3774 N N . HIS A 1 577 ? 7.525 -4.022 -27.050 1.00 94.81 577 HIS A N 1
ATOM 3775 C CA . HIS A 1 577 ? 6.954 -4.953 -28.029 1.00 94.81 577 HIS A CA 1
ATOM 3776 C C . HIS A 1 577 ? 5.934 -4.277 -28.973 1.00 94.81 577 HIS A C 1
ATOM 3778 O O . HIS A 1 577 ? 5.389 -4.921 -29.867 1.00 94.81 577 HIS A O 1
ATOM 3784 N N . GLY A 1 578 ? 5.691 -2.975 -28.802 1.00 94.31 578 GLY A N 1
ATOM 3785 C CA . GLY A 1 578 ? 4.975 -2.094 -29.722 1.00 94.31 578 GLY A CA 1
ATOM 3786 C C . GLY A 1 578 ? 5.834 -0.900 -30.148 1.00 94.31 578 GLY A C 1
ATOM 3787 O O . GLY A 1 578 ? 7.035 -1.036 -30.390 1.00 94.31 578 GLY A O 1
ATOM 3788 N N . ASN A 1 579 ? 5.216 0.278 -30.249 1.00 96.44 579 ASN A N 1
ATOM 3789 C CA . ASN A 1 579 ? 5.927 1.525 -30.536 1.00 96.44 579 ASN A CA 1
ATOM 3790 C C . ASN A 1 579 ? 6.655 2.049 -29.292 1.00 96.44 579 ASN A C 1
ATOM 3792 O O . ASN A 1 579 ? 6.194 1.851 -28.168 1.00 96.44 579 ASN A O 1
ATOM 3796 N N . LEU A 1 580 ? 7.761 2.756 -29.504 1.00 98.44 580 LEU A N 1
ATOM 3797 C CA . LEU A 1 580 ? 8.587 3.331 -28.448 1.00 98.44 580 LEU A CA 1
ATOM 3798 C C . LEU A 1 580 ? 8.789 4.825 -28.699 1.00 98.44 580 LEU A C 1
ATOM 3800 O O . LEU A 1 580 ? 9.352 5.204 -29.723 1.00 98.44 580 LEU A O 1
ATOM 3804 N N . THR A 1 581 ? 8.364 5.658 -27.755 1.00 98.44 581 THR A N 1
ATOM 3805 C CA . THR A 1 581 ? 8.546 7.111 -27.770 1.00 98.44 581 THR A CA 1
ATOM 3806 C C . THR A 1 581 ? 9.391 7.535 -26.578 1.00 98.44 581 THR A C 1
ATOM 3808 O O . THR A 1 581 ? 9.046 7.236 -25.433 1.00 98.44 581 THR A O 1
ATOM 3811 N N . LEU A 1 582 ? 10.465 8.277 -26.833 1.00 98.12 582 LEU A N 1
ATOM 3812 C CA . LEU A 1 582 ? 11.279 8.934 -25.813 1.00 98.12 582 LEU A CA 1
ATOM 3813 C C . LEU A 1 582 ? 11.308 10.435 -26.093 1.00 98.12 582 LEU A C 1
ATOM 3815 O O . LEU A 1 582 ? 11.670 10.841 -27.195 1.00 98.12 582 LEU A O 1
ATOM 3819 N N . ASP A 1 583 ? 10.963 11.252 -25.103 1.00 96.31 583 ASP A N 1
ATOM 3820 C CA . ASP A 1 583 ? 11.029 12.712 -25.205 1.00 96.31 583 ASP A CA 1
ATOM 3821 C C . ASP A 1 583 ? 11.853 13.299 -24.054 1.00 96.31 583 ASP A C 1
ATOM 3823 O O . ASP A 1 583 ? 11.430 13.277 -22.896 1.00 96.31 583 ASP A O 1
ATOM 3827 N N . GLY A 1 584 ? 13.060 13.779 -24.357 1.00 93.94 584 GLY A N 1
ATOM 3828 C CA . GLY A 1 584 ? 14.008 14.264 -23.357 1.00 93.94 584 GLY A CA 1
ATOM 3829 C C . GLY A 1 584 ? 15.477 14.092 -23.727 1.00 93.94 584 GLY A C 1
ATOM 3830 O O . GLY A 1 584 ? 15.830 13.551 -24.775 1.00 93.94 584 GLY A O 1
ATOM 3831 N N . ALA A 1 585 ? 16.378 14.536 -22.847 1.00 93.62 585 ALA A N 1
ATOM 3832 C CA . ALA A 1 585 ? 17.784 14.148 -22.943 1.00 93.62 585 ALA A CA 1
ATOM 3833 C C . ALA A 1 585 ? 17.935 12.673 -22.534 1.00 93.62 585 ALA A C 1
ATOM 3835 O O . ALA A 1 585 ? 17.798 12.343 -21.357 1.00 93.62 585 ALA A O 1
ATOM 3836 N N . SER A 1 586 ? 18.224 11.793 -23.492 1.00 94.50 586 SER A N 1
ATOM 3837 C CA . SER A 1 586 ? 18.257 10.341 -23.287 1.00 94.50 586 SER A CA 1
ATOM 3838 C C . SER A 1 586 ? 19.694 9.831 -23.172 1.00 94.50 586 SER A C 1
ATOM 3840 O O . SER A 1 586 ? 20.484 9.969 -24.105 1.00 94.50 586 SER A O 1
ATOM 3842 N N . SER A 1 587 ? 20.039 9.241 -22.029 1.00 95.75 587 SER A N 1
ATOM 3843 C CA . SER A 1 587 ? 21.342 8.629 -21.748 1.00 95.75 587 SER A CA 1
ATOM 3844 C C . SER A 1 587 ? 21.145 7.176 -21.336 1.00 95.75 587 SER A C 1
ATOM 3846 O O . SER A 1 587 ? 20.931 6.878 -20.161 1.00 95.75 587 SER A O 1
ATOM 3848 N N . ILE A 1 588 ? 21.215 6.284 -22.316 1.00 97.31 588 ILE A N 1
ATOM 3849 C CA . ILE A 1 588 ? 20.980 4.853 -22.169 1.00 97.31 588 ILE A CA 1
ATOM 3850 C C . ILE A 1 588 ? 22.328 4.129 -22.192 1.00 97.31 588 ILE A C 1
ATOM 3852 O O . ILE A 1 588 ? 23.105 4.298 -23.131 1.00 97.31 588 ILE A O 1
ATOM 3856 N N . SER A 1 589 ? 22.652 3.362 -21.151 1.00 93.19 589 SER A N 1
ATOM 3857 C CA . SER A 1 589 ? 23.955 2.679 -21.069 1.00 93.19 589 SER A CA 1
ATOM 3858 C C . SER A 1 589 ? 24.031 1.468 -22.013 1.00 93.19 589 SER A C 1
ATOM 3860 O O . SER A 1 589 ? 25.097 1.156 -22.546 1.00 93.19 589 SER A O 1
ATOM 3862 N N . GLY A 1 590 ? 22.888 0.827 -22.262 1.00 95.25 590 GLY A N 1
ATOM 3863 C CA . GLY A 1 590 ? 22.708 -0.316 -23.146 1.00 95.25 590 GLY A CA 1
ATOM 3864 C C . GLY A 1 590 ? 21.804 0.006 -24.335 1.00 95.25 590 GLY A C 1
ATOM 3865 O O . GLY A 1 590 ? 22.144 0.828 -25.190 1.00 95.25 590 GLY A O 1
ATOM 3866 N N . GLN A 1 591 ? 20.688 -0.711 -24.455 1.00 96.75 591 GLN A N 1
ATOM 3867 C CA . GLN A 1 591 ? 19.937 -0.818 -25.709 1.00 96.75 591 GLN A CA 1
ATOM 3868 C C . GLN A 1 591 ? 18.580 -0.110 -25.668 1.00 96.75 591 GLN A C 1
ATOM 3870 O O . GLN A 1 591 ? 17.899 -0.106 -24.644 1.00 96.75 591 GLN A O 1
ATOM 3875 N N . ILE A 1 592 ? 18.161 0.414 -26.819 1.00 98.12 592 ILE A N 1
ATOM 3876 C CA . ILE A 1 592 ? 16.795 0.858 -27.108 1.00 98.12 592 ILE A CA 1
ATOM 3877 C C . ILE A 1 592 ? 16.236 -0.069 -28.188 1.00 98.12 592 ILE A C 1
ATOM 3879 O O . ILE A 1 592 ? 16.721 -0.053 -29.319 1.00 98.12 592 ILE A O 1
ATOM 3883 N N . LEU A 1 593 ? 15.240 -0.883 -27.844 1.00 97.44 593 LEU A N 1
ATOM 3884 C CA . LEU A 1 593 ? 14.686 -1.921 -28.717 1.00 97.44 593 LEU A CA 1
ATOM 3885 C C . LEU A 1 593 ? 13.171 -1.736 -28.883 1.00 97.44 593 LEU A C 1
ATOM 3887 O O . LEU A 1 593 ? 12.415 -1.919 -27.932 1.00 97.44 593 LEU A O 1
ATOM 3891 N N . GLY A 1 594 ? 12.709 -1.397 -30.083 1.00 97.06 594 GLY A N 1
ATOM 3892 C CA . GLY A 1 594 ? 11.284 -1.345 -30.420 1.00 97.06 594 GLY A CA 1
ATOM 3893 C C . GLY A 1 594 ? 10.920 -2.396 -31.463 1.00 97.06 594 GLY A C 1
ATOM 3894 O O . GLY A 1 594 ? 11.572 -2.473 -32.503 1.00 97.06 594 GLY A O 1
ATOM 3895 N N . ALA A 1 595 ? 9.866 -3.180 -31.225 1.00 96.00 595 ALA A N 1
ATOM 3896 C CA . ALA A 1 595 ? 9.289 -4.051 -32.256 1.00 96.00 595 ALA A CA 1
ATOM 3897 C C . ALA A 1 595 ? 8.475 -3.272 -33.301 1.00 96.00 595 ALA A C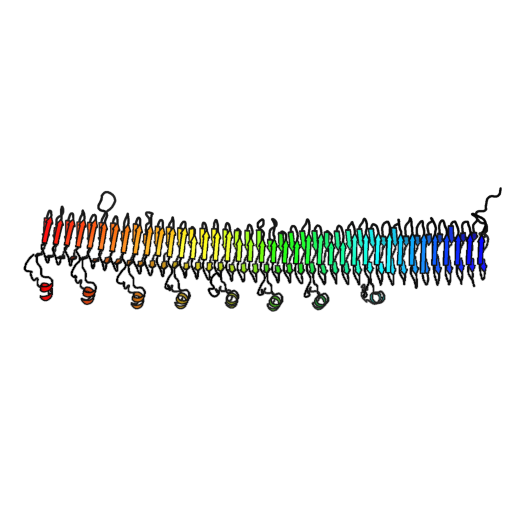 1
ATOM 3899 O O . ALA A 1 595 ? 8.302 -3.733 -34.427 1.00 96.00 595 ALA A O 1
ATOM 3900 N N . GLY A 1 596 ? 7.967 -2.096 -32.928 1.00 96.44 596 GLY A N 1
ATOM 3901 C CA . GLY A 1 596 ? 7.302 -1.149 -33.816 1.00 96.44 596 GLY A CA 1
ATOM 3902 C C . GLY A 1 596 ? 8.202 0.022 -34.207 1.00 96.44 596 GLY A C 1
ATOM 3903 O O . GLY A 1 596 ? 9.420 -0.114 -34.350 1.00 96.44 596 GLY A O 1
ATOM 3904 N N . ASN A 1 597 ? 7.579 1.187 -34.373 1.00 97.81 597 ASN A N 1
ATOM 3905 C CA . ASN A 1 597 ? 8.286 2.430 -34.664 1.00 97.81 597 ASN A CA 1
ATOM 3906 C C . ASN A 1 597 ? 8.984 2.954 -33.408 1.00 97.81 597 ASN A C 1
ATOM 3908 O O . ASN A 1 597 ? 8.433 2.872 -32.306 1.00 97.81 597 ASN A O 1
ATOM 3912 N N . VAL A 1 598 ? 10.162 3.539 -33.591 1.00 98.62 598 VAL A N 1
ATOM 3913 C CA . VAL A 1 598 ? 10.922 4.195 -32.526 1.00 98.62 598 VAL A CA 1
ATOM 3914 C C . VAL A 1 598 ? 11.009 5.681 -32.834 1.00 98.62 598 VAL A C 1
ATOM 3916 O O . VAL A 1 598 ? 11.558 6.076 -33.859 1.00 98.62 598 VAL A O 1
ATOM 3919 N N . TRP A 1 599 ? 10.486 6.503 -31.931 1.00 98.38 599 TRP A N 1
ATOM 3920 C CA . TRP A 1 599 ? 10.561 7.955 -31.986 1.00 98.38 599 TRP A CA 1
ATOM 3921 C C . TRP A 1 599 ? 11.348 8.475 -30.788 1.00 98.38 599 TRP A C 1
ATOM 3923 O O . TRP A 1 599 ? 10.975 8.242 -29.640 1.00 98.38 599 TRP A O 1
ATOM 3933 N N . ILE A 1 600 ? 12.427 9.208 -31.034 1.00 98.31 600 ILE A N 1
ATOM 3934 C CA . ILE A 1 600 ? 13.240 9.813 -29.978 1.00 98.31 600 ILE A CA 1
ATOM 3935 C C . ILE A 1 600 ? 13.360 11.305 -30.281 1.00 98.31 600 ILE A C 1
ATOM 3937 O O . ILE A 1 600 ? 13.890 11.685 -31.324 1.00 98.31 600 ILE A O 1
ATOM 3941 N N . SER A 1 601 ? 12.898 12.164 -29.376 1.00 97.25 601 SER A N 1
ATOM 3942 C CA . SER A 1 601 ? 13.047 13.620 -29.458 1.00 97.25 601 SER A CA 1
ATOM 3943 C C . SER A 1 601 ? 13.695 14.196 -28.205 1.00 97.25 601 SER A C 1
ATOM 3945 O O . SER A 1 601 ? 13.647 13.591 -27.138 1.00 97.25 601 SER A O 1
ATOM 3947 N N . GLY A 1 602 ? 14.334 15.362 -28.322 1.00 94.50 602 GLY A N 1
ATOM 3948 C CA . GLY A 1 602 ? 14.825 16.097 -27.156 1.00 94.50 602 GLY A CA 1
ATOM 3949 C C . GLY A 1 602 ? 16.180 16.767 -27.353 1.00 94.50 602 GLY A C 1
ATOM 3950 O O . GLY A 1 602 ? 16.502 17.296 -28.419 1.00 94.50 602 GLY A O 1
ATOM 3951 N N . GLN A 1 603 ? 16.970 16.820 -26.278 1.00 93.75 603 GLN A N 1
ATOM 3952 C CA . GLN A 1 603 ? 18.216 17.589 -26.260 1.00 93.75 603 GLN A CA 1
ATOM 3953 C C . GLN A 1 603 ? 19.433 16.791 -26.740 1.00 93.75 603 GLN A C 1
ATOM 3955 O O . GLN A 1 603 ? 20.336 17.381 -27.329 1.00 93.75 603 GLN A O 1
ATOM 3960 N N . SER A 1 604 ? 19.489 15.487 -26.486 1.00 95.69 604 SER A N 1
ATOM 3961 C CA . SER A 1 604 ? 20.596 14.615 -26.893 1.00 95.69 604 SER A CA 1
ATOM 3962 C C . SER A 1 604 ? 20.209 13.147 -26.747 1.00 95.69 604 SER A C 1
ATOM 3964 O O . SER A 1 604 ? 19.388 12.822 -25.887 1.00 95.69 604 SER A O 1
ATOM 3966 N N . LEU A 1 605 ? 20.867 12.272 -27.505 1.00 97.69 605 LEU A N 1
ATOM 3967 C CA . LEU A 1 605 ? 20.756 10.819 -27.396 1.00 97.69 605 LEU A CA 1
ATOM 3968 C C . LEU A 1 605 ? 22.146 10.196 -27.220 1.00 97.69 605 LEU A C 1
ATOM 3970 O O . LEU A 1 605 ? 23.038 10.448 -28.025 1.00 97.69 605 LEU A O 1
ATOM 3974 N N . SER A 1 606 ? 22.311 9.357 -26.202 1.00 97.88 606 SER A N 1
ATOM 3975 C CA . SER A 1 606 ? 23.435 8.432 -26.040 1.00 97.88 606 SER A CA 1
ATOM 3976 C C . SER A 1 606 ? 22.877 7.033 -25.796 1.00 97.88 606 SER A C 1
ATOM 3978 O O . SER A 1 606 ? 22.093 6.868 -24.867 1.00 97.88 606 SER A O 1
ATOM 3980 N N . ALA A 1 607 ? 23.254 6.047 -26.605 1.00 97.81 607 ALA A N 1
ATOM 3981 C CA . ALA A 1 607 ? 22.870 4.641 -26.447 1.00 97.81 607 ALA A CA 1
ATOM 3982 C C . ALA A 1 607 ? 23.966 3.718 -26.999 1.00 97.81 607 ALA A C 1
ATOM 3984 O O . ALA A 1 607 ? 24.773 4.148 -27.817 1.00 97.81 607 ALA A O 1
ATOM 3985 N N . GLN A 1 608 ? 24.000 2.443 -26.609 1.00 96.62 608 GLN A N 1
ATOM 3986 C CA . GLN A 1 608 ? 24.889 1.461 -27.244 1.00 96.62 608 GLN A CA 1
ATOM 3987 C C . GLN A 1 608 ? 24.299 0.944 -28.564 1.00 96.62 608 GLN A C 1
ATOM 3989 O O . GLN A 1 608 ? 25.020 0.779 -29.555 1.00 96.62 608 GLN A O 1
ATOM 3994 N N . THR A 1 609 ? 22.988 0.700 -28.569 1.00 97.25 609 THR A N 1
ATOM 3995 C CA . THR A 1 609 ? 22.252 0.183 -29.727 1.00 97.25 609 THR A CA 1
ATOM 3996 C C . THR A 1 609 ? 20.857 0.792 -29.779 1.00 97.25 609 THR A C 1
ATOM 3998 O O . THR A 1 609 ? 20.187 0.856 -28.750 1.00 97.25 609 THR A O 1
ATOM 4001 N N . VAL A 1 610 ? 20.404 1.189 -30.968 1.00 98.38 610 VAL A N 1
ATOM 4002 C CA . VAL A 1 610 ? 19.025 1.630 -31.224 1.00 98.38 610 VAL A CA 1
ATOM 4003 C C . VAL A 1 610 ? 18.437 0.792 -32.353 1.00 98.38 610 VAL A C 1
ATOM 4005 O O . VAL A 1 610 ? 19.008 0.751 -33.443 1.00 98.38 610 VAL A O 1
ATOM 4008 N N . VAL A 1 611 ? 17.314 0.120 -32.098 1.00 98.12 611 VAL A N 1
ATOM 4009 C CA . VAL A 1 611 ? 16.644 -0.751 -33.074 1.00 98.12 611 VAL A CA 1
ATOM 4010 C C . VAL A 1 611 ? 15.161 -0.425 -33.175 1.00 98.12 611 VAL A C 1
ATOM 4012 O O . VAL A 1 611 ? 14.468 -0.450 -32.159 1.00 98.12 611 VAL A O 1
ATOM 4015 N N . ALA A 1 612 ? 14.676 -0.199 -34.396 1.00 98.31 612 ALA A N 1
ATOM 4016 C CA . ALA A 1 612 ? 13.251 -0.141 -34.722 1.00 98.31 612 ALA A CA 1
ATOM 4017 C C . ALA A 1 612 ? 12.835 -1.329 -35.601 1.00 98.31 612 ALA A C 1
ATOM 4019 O O . ALA A 1 612 ? 13.561 -1.729 -36.515 1.00 98.31 612 ALA A O 1
ATOM 4020 N N . GLY A 1 613 ? 11.656 -1.891 -35.348 1.00 97.00 613 GLY A N 1
ATOM 4021 C CA . GLY A 1 613 ? 11.178 -3.065 -36.073 1.00 97.00 613 GLY A CA 1
ATOM 4022 C C . GLY A 1 613 ? 11.873 -4.369 -35.691 1.00 97.00 613 GLY A C 1
ATOM 4023 O O . GLY A 1 613 ? 12.095 -5.205 -36.562 1.00 97.00 613 GLY A O 1
ATOM 4024 N N . LEU A 1 614 ? 12.271 -4.544 -34.429 1.00 96.19 614 LEU A N 1
ATOM 4025 C CA . LEU A 1 614 ? 12.849 -5.795 -33.932 1.00 96.19 614 LEU A CA 1
ATOM 4026 C C . LEU A 1 614 ? 11.804 -6.926 -33.902 1.00 96.19 614 LEU A C 1
ATOM 4028 O O . LEU A 1 614 ? 10.729 -6.775 -33.327 1.00 96.19 614 LEU A O 1
ATOM 4032 N N . ASP A 1 615 ? 12.148 -8.100 -34.424 1.00 94.62 615 ASP A N 1
ATOM 4033 C CA . ASP A 1 615 ? 11.399 -9.331 -34.169 1.00 94.62 615 ASP A CA 1
ATOM 4034 C C . ASP A 1 615 ? 12.003 -10.029 -32.939 1.00 94.62 615 ASP A C 1
ATOM 4036 O O . ASP A 1 615 ? 13.070 -10.647 -33.018 1.00 94.62 615 ASP A O 1
ATOM 4040 N N . PHE A 1 616 ? 11.352 -9.895 -31.778 1.00 92.44 616 PHE A N 1
ATOM 4041 C CA . PHE A 1 616 ? 11.840 -10.471 -30.518 1.00 92.44 616 PHE A CA 1
ATOM 4042 C C . PHE A 1 616 ? 11.908 -12.005 -30.557 1.00 92.44 616 PHE A C 1
ATOM 4044 O O . PHE A 1 616 ? 12.870 -12.579 -30.038 1.00 92.44 616 PHE A O 1
ATOM 4051 N N . ASP A 1 617 ? 10.940 -12.669 -31.194 1.00 90.94 617 ASP A N 1
ATOM 4052 C CA . ASP A 1 617 ? 10.889 -14.132 -31.268 1.00 90.94 617 ASP A CA 1
ATOM 4053 C C . ASP A 1 617 ? 12.014 -14.663 -32.160 1.00 90.94 617 ASP A C 1
ATOM 4055 O O . ASP A 1 617 ? 12.743 -15.585 -31.773 1.00 90.94 617 ASP A O 1
ATOM 4059 N N . ALA A 1 618 ? 12.211 -14.045 -33.327 1.00 93.50 618 ALA A N 1
ATOM 4060 C CA . ALA A 1 618 ? 13.287 -14.414 -34.239 1.00 93.50 618 ALA A CA 1
ATOM 4061 C C . ALA A 1 618 ? 14.670 -14.079 -33.662 1.00 93.50 618 ALA A C 1
ATOM 4063 O O . ALA A 1 618 ? 15.591 -14.887 -33.780 1.00 93.50 618 ALA A O 1
ATOM 4064 N N . THR A 1 619 ? 14.810 -12.942 -32.978 1.00 93.81 619 THR A N 1
ATOM 4065 C CA . THR A 1 619 ? 16.045 -12.546 -32.279 1.00 93.81 619 THR A CA 1
ATOM 4066 C C . THR A 1 619 ? 16.404 -13.546 -31.183 1.00 93.81 619 THR A C 1
ATOM 4068 O O . THR A 1 619 ? 17.551 -13.991 -31.084 1.00 93.81 619 THR A O 1
ATOM 4071 N N . ASN A 1 620 ? 15.421 -13.972 -30.385 1.00 89.75 620 ASN A N 1
ATOM 4072 C CA . ASN A 1 620 ? 15.627 -14.999 -29.369 1.00 89.75 620 ASN A CA 1
ATOM 4073 C C . ASN A 1 620 ? 15.984 -16.357 -30.006 1.00 89.75 620 ASN A C 1
ATOM 4075 O O . ASN A 1 620 ? 16.913 -17.030 -29.555 1.00 89.75 620 ASN A O 1
ATOM 4079 N N . GLY A 1 621 ? 15.320 -16.729 -31.107 1.00 90.94 621 GLY A N 1
ATOM 4080 C CA . GLY A 1 621 ? 15.652 -17.917 -31.904 1.00 90.94 621 GLY A CA 1
ATOM 4081 C C . GLY A 1 621 ? 17.057 -17.878 -32.523 1.00 90.94 621 GLY A C 1
ATOM 4082 O O . GLY A 1 621 ? 17.699 -18.919 -32.658 1.00 90.94 621 GLY A O 1
ATOM 4083 N N . ALA A 1 622 ? 17.564 -16.682 -32.829 1.00 90.19 622 ALA A N 1
ATOM 4084 C CA . ALA A 1 622 ? 18.913 -16.432 -33.333 1.00 90.19 622 ALA A CA 1
ATOM 4085 C C . ALA A 1 622 ? 19.980 -16.330 -32.223 1.00 90.19 622 ALA A C 1
ATOM 4087 O O . ALA A 1 622 ? 21.114 -15.930 -32.490 1.00 90.19 622 ALA A O 1
ATOM 4088 N N . GLY A 1 623 ? 19.644 -16.680 -30.975 1.00 89.38 623 GLY A N 1
ATOM 4089 C CA . GLY A 1 623 ? 20.582 -16.646 -29.850 1.00 89.38 623 GLY A CA 1
ATOM 4090 C C . GLY A 1 623 ? 20.937 -15.232 -29.384 1.00 89.38 623 GLY A C 1
ATOM 4091 O O . GLY A 1 623 ? 22.032 -15.023 -28.866 1.00 89.38 623 GLY A O 1
ATOM 4092 N N . GLY A 1 624 ? 20.032 -14.268 -29.584 1.00 87.75 624 GLY A N 1
ATOM 4093 C CA . GLY A 1 624 ? 20.203 -12.866 -29.196 1.00 87.75 624 GLY A CA 1
ATOM 4094 C C . GLY A 1 624 ? 20.782 -11.970 -30.292 1.00 87.75 624 GLY A C 1
ATOM 4095 O O . GLY A 1 624 ? 20.960 -10.777 -30.061 1.00 87.75 624 GLY A O 1
ATOM 4096 N N . ASN A 1 625 ? 21.067 -12.508 -31.480 1.00 89.81 625 ASN A N 1
ATOM 4097 C CA . ASN A 1 625 ? 21.461 -11.684 -32.617 1.00 89.81 625 ASN A CA 1
ATOM 4098 C C . ASN A 1 625 ? 20.243 -10.927 -33.164 1.00 89.81 625 ASN A C 1
ATOM 4100 O O . ASN A 1 625 ? 19.203 -11.544 -33.384 1.00 89.81 625 ASN A O 1
ATOM 4104 N N . ILE A 1 626 ? 20.376 -9.617 -33.391 1.00 92.94 626 ILE A N 1
ATOM 4105 C CA . ILE A 1 626 ? 19.269 -8.753 -33.829 1.00 92.94 626 ILE A CA 1
ATOM 4106 C C . ILE A 1 626 ? 18.698 -9.265 -35.154 1.00 92.94 626 ILE A C 1
ATOM 4108 O O . ILE A 1 626 ? 19.406 -9.329 -36.162 1.00 92.94 626 ILE A O 1
ATOM 4112 N N . VAL A 1 627 ? 17.410 -9.608 -35.145 1.00 93.19 627 VAL A N 1
ATOM 4113 C CA . VAL A 1 627 ? 16.630 -9.910 -36.345 1.00 93.19 627 VAL A CA 1
ATOM 4114 C C . VAL A 1 627 ? 15.560 -8.840 -36.494 1.00 93.19 627 VAL A C 1
ATOM 4116 O O . VAL A 1 627 ? 14.711 -8.661 -35.623 1.00 93.19 627 VAL A O 1
ATOM 4119 N N . LEU A 1 628 ? 15.618 -8.115 -37.606 1.00 93.69 628 LEU A N 1
ATOM 4120 C CA . LEU A 1 628 ? 14.612 -7.127 -37.970 1.00 93.69 628 LEU A CA 1
ATOM 4121 C C . LEU A 1 628 ? 13.410 -7.819 -38.622 1.00 93.69 628 LEU A C 1
ATOM 4123 O O . LEU A 1 628 ? 13.572 -8.750 -39.412 1.00 93.69 628 LEU A O 1
ATOM 4127 N N . GLY A 1 629 ? 12.213 -7.342 -38.303 1.00 92.12 629 GLY A N 1
ATOM 4128 C CA . GLY A 1 629 ? 10.971 -7.717 -38.961 1.00 92.12 629 GLY A CA 1
ATOM 4129 C C . GLY A 1 629 ? 10.769 -6.984 -40.292 1.00 92.12 629 GLY A C 1
ATOM 4130 O O . GLY A 1 629 ? 11.709 -6.575 -40.971 1.00 92.12 629 GLY A O 1
ATOM 4131 N N . GLN A 1 630 ? 9.500 -6.801 -40.668 1.00 88.88 630 GLN A N 1
ATOM 4132 C CA . GLN A 1 630 ? 9.113 -6.237 -41.972 1.00 88.88 630 GLN A CA 1
ATOM 4133 C C . GLN A 1 630 ? 8.833 -4.723 -41.947 1.00 88.88 630 GLN A C 1
ATOM 4135 O O . GLN A 1 630 ? 8.695 -4.102 -43.003 1.00 88.88 630 GLN A O 1
ATOM 4140 N N . ALA A 1 631 ? 8.668 -4.135 -40.762 1.00 92.12 631 ALA A N 1
ATOM 4141 C CA . ALA A 1 631 ? 8.299 -2.737 -40.567 1.00 92.12 631 ALA A CA 1
ATOM 4142 C C . ALA A 1 631 ? 8.833 -2.229 -39.224 1.00 92.12 631 ALA A C 1
ATOM 4144 O O . ALA A 1 631 ? 9.072 -3.027 -38.324 1.00 92.12 631 ALA A O 1
ATOM 4145 N N . GLY A 1 632 ? 8.996 -0.913 -39.106 1.00 96.56 632 GLY A N 1
ATOM 4146 C CA . GLY A 1 632 ? 9.538 -0.254 -37.923 1.00 96.56 632 GLY A CA 1
ATOM 4147 C C . GLY A 1 632 ? 10.434 0.893 -38.350 1.00 96.56 632 GLY A C 1
ATOM 4148 O O . GLY A 1 632 ? 11.609 0.683 -38.651 1.00 96.56 632 GLY A O 1
ATOM 4149 N N . ASP A 1 633 ? 9.850 2.081 -38.436 1.00 98.25 633 ASP A N 1
ATOM 4150 C CA . ASP A 1 633 ? 10.580 3.295 -38.784 1.00 98.25 633 ASP A CA 1
ATOM 4151 C C . ASP A 1 633 ? 11.289 3.840 -37.536 1.00 98.25 633 ASP A C 1
ATOM 4153 O O . ASP A 1 633 ? 10.753 3.785 -36.422 1.00 98.25 633 ASP A O 1
ATOM 4157 N N . LEU A 1 634 ? 12.500 4.357 -37.725 1.00 98.50 634 LEU A N 1
ATOM 4158 C CA . LEU A 1 634 ? 13.285 5.010 -36.688 1.00 98.50 634 LEU A CA 1
ATOM 4159 C C . LEU A 1 634 ? 13.370 6.504 -36.988 1.00 98.50 634 LEU A C 1
ATOM 4161 O O . LEU A 1 634 ? 13.981 6.903 -37.977 1.00 98.50 634 LEU A O 1
ATOM 4165 N N . THR A 1 635 ? 12.829 7.322 -36.092 1.00 98.50 635 THR A N 1
ATOM 4166 C CA . THR A 1 635 ? 12.971 8.777 -36.136 1.00 98.50 635 THR A CA 1
ATOM 4167 C C . THR A 1 635 ? 13.699 9.267 -34.893 1.00 98.50 635 THR A C 1
ATOM 4169 O O . THR A 1 635 ? 13.259 9.034 -33.766 1.00 98.50 635 THR A O 1
ATOM 4172 N N . VAL A 1 636 ? 14.806 9.980 -35.089 1.00 98.31 636 VAL A N 1
ATOM 4173 C CA . VAL A 1 636 ? 15.576 10.627 -34.023 1.00 98.31 636 VAL A CA 1
ATOM 4174 C C . VAL A 1 636 ? 15.700 12.112 -34.345 1.00 98.31 636 VAL A C 1
ATOM 4176 O O . VAL A 1 636 ? 16.344 12.486 -35.317 1.00 98.31 636 VAL A O 1
ATOM 4179 N N . SER A 1 637 ? 15.104 12.969 -33.521 1.00 96.94 637 SER A N 1
ATOM 4180 C CA . SER A 1 637 ? 15.102 14.424 -33.702 1.00 96.94 637 SER A CA 1
ATOM 4181 C C . SER A 1 637 ? 15.687 15.123 -32.478 1.00 96.94 637 SER A C 1
ATOM 4183 O O . SER A 1 637 ? 14.977 15.403 -31.507 1.00 96.94 637 SER A O 1
ATOM 4185 N N . MET A 1 638 ? 16.985 15.427 -32.521 1.00 96.94 638 MET A N 1
ATOM 4186 C CA . MET A 1 638 ? 17.719 16.038 -31.411 1.00 96.94 638 MET A CA 1
ATOM 4187 C C . MET A 1 638 ? 18.137 17.478 -31.701 1.00 96.94 638 MET A C 1
ATOM 4189 O O . MET A 1 638 ? 18.604 17.813 -32.783 1.00 96.94 638 MET A O 1
ATOM 4193 N N . ASN A 1 639 ? 18.093 18.326 -30.673 1.00 94.38 639 ASN A N 1
ATOM 4194 C CA . ASN A 1 639 ? 18.733 19.647 -30.725 1.00 94.38 639 ASN A CA 1
ATOM 4195 C C . ASN A 1 639 ? 20.262 19.576 -30.529 1.00 94.38 639 ASN A C 1
ATOM 4197 O O . ASN A 1 639 ? 20.976 20.519 -30.859 1.00 94.38 639 ASN A O 1
ATOM 4201 N N . GLY A 1 640 ? 20.764 18.493 -29.932 1.00 95.19 640 GLY A N 1
ATOM 4202 C CA . GLY A 1 640 ? 22.177 18.260 -29.622 1.00 95.19 640 GLY A CA 1
ATOM 4203 C C . GLY A 1 640 ? 22.716 16.997 -30.290 1.00 95.19 640 GLY A C 1
ATOM 4204 O O . GLY A 1 640 ? 22.292 16.638 -31.385 1.00 95.19 640 GLY A O 1
ATOM 4205 N N . ALA A 1 641 ? 23.691 16.345 -29.658 1.00 96.06 641 ALA A N 1
ATOM 4206 C CA . ALA A 1 641 ? 24.358 15.177 -30.229 1.00 96.06 641 ALA A CA 1
ATOM 4207 C C . ALA A 1 641 ? 23.478 13.914 -30.201 1.00 96.06 641 ALA A C 1
ATOM 4209 O O . ALA A 1 641 ? 22.757 13.668 -29.230 1.00 96.06 641 ALA A O 1
ATOM 4210 N N . VAL A 1 642 ? 23.607 13.104 -31.250 1.00 97.94 642 VAL A N 1
ATOM 4211 C CA . VAL A 1 642 ? 23.136 11.721 -31.348 1.00 97.94 642 VAL A CA 1
ATOM 4212 C C . VAL A 1 642 ? 24.364 10.817 -31.359 1.00 97.94 642 VAL A C 1
ATOM 4214 O O . VAL A 1 642 ? 25.154 10.882 -32.296 1.00 97.94 642 VAL A O 1
ATOM 4217 N N . THR A 1 643 ? 24.521 9.976 -30.342 1.00 97.38 643 THR A N 1
ATOM 4218 C CA . THR A 1 643 ? 25.624 9.018 -30.223 1.00 97.38 643 THR A CA 1
ATOM 4219 C C . THR A 1 643 ? 25.060 7.622 -30.006 1.00 97.38 643 THR A C 1
ATOM 4221 O O . THR A 1 643 ? 24.542 7.319 -28.932 1.00 97.38 643 THR A O 1
ATOM 4224 N N . ALA A 1 644 ? 25.172 6.761 -31.014 1.00 97.69 644 ALA A N 1
ATOM 4225 C CA . ALA A 1 644 ? 24.826 5.352 -30.888 1.00 97.69 644 ALA A CA 1
ATOM 4226 C C . ALA A 1 644 ? 25.691 4.498 -31.823 1.00 97.69 644 ALA A C 1
ATOM 4228 O O . ALA A 1 644 ? 25.531 4.592 -33.038 1.00 97.69 644 ALA A O 1
ATOM 4229 N N . PRO A 1 645 ? 26.597 3.647 -31.302 1.00 97.62 645 PRO A N 1
ATOM 4230 C CA . PRO A 1 645 ? 27.484 2.846 -32.141 1.00 97.62 645 PRO A CA 1
ATOM 4231 C C . PRO A 1 645 ? 26.749 1.947 -33.139 1.00 97.62 645 PRO A C 1
ATOM 4233 O O . PRO A 1 645 ? 27.225 1.770 -34.258 1.00 97.62 645 PRO A O 1
ATOM 4236 N N . THR A 1 646 ? 25.597 1.389 -32.764 1.00 97.62 646 THR A N 1
ATOM 4237 C CA . THR A 1 646 ? 24.788 0.557 -33.664 1.00 97.62 646 THR A CA 1
ATOM 4238 C C . THR A 1 646 ? 23.378 1.110 -33.786 1.00 97.62 646 THR A C 1
ATOM 4240 O O . THR A 1 646 ? 22.667 1.233 -32.790 1.00 97.62 646 THR A O 1
ATOM 4243 N N . ILE A 1 647 ? 22.956 1.399 -35.012 1.00 98.44 647 ILE A N 1
ATOM 4244 C CA . ILE A 1 647 ? 21.598 1.846 -35.318 1.00 98.44 647 ILE A CA 1
ATOM 4245 C C . ILE A 1 647 ? 21.024 0.959 -36.419 1.00 98.44 647 ILE A C 1
ATOM 4247 O O . ILE A 1 647 ? 21.654 0.785 -37.463 1.00 98.44 647 ILE A O 1
ATOM 4251 N N . GLN A 1 648 ? 19.842 0.390 -36.194 1.00 97.75 648 GLN A N 1
ATOM 4252 C CA . GLN A 1 648 ? 19.186 -0.495 -37.155 1.00 97.75 648 GLN A CA 1
ATOM 4253 C C . GLN A 1 648 ? 17.683 -0.217 -37.253 1.00 97.75 648 GLN A C 1
ATOM 4255 O O . GLN A 1 648 ? 17.037 0.054 -36.242 1.00 97.75 648 GLN A O 1
ATOM 4260 N N . ALA A 1 649 ? 17.109 -0.318 -38.451 1.00 98.06 649 ALA A N 1
ATOM 4261 C CA . ALA A 1 649 ? 15.661 -0.245 -38.632 1.00 98.06 649 ALA A CA 1
ATOM 4262 C C . ALA A 1 649 ? 15.167 -1.138 -39.774 1.00 98.06 649 ALA A C 1
ATOM 4264 O O . ALA A 1 649 ? 15.755 -1.172 -40.858 1.00 98.06 649 ALA A O 1
ATOM 4265 N N . ALA A 1 650 ? 14.040 -1.818 -39.550 1.00 96.94 650 ALA A N 1
ATOM 4266 C CA . ALA A 1 650 ? 13.314 -2.545 -40.598 1.00 96.94 650 ALA A CA 1
ATOM 4267 C C . ALA A 1 650 ? 12.636 -1.604 -41.617 1.00 96.94 650 ALA A C 1
ATOM 4269 O O . ALA A 1 650 ? 12.237 -2.024 -42.707 1.00 96.94 650 ALA A O 1
ATOM 4270 N N . GLY A 1 651 ? 12.440 -0.342 -41.237 1.00 96.19 651 GLY A N 1
ATOM 4271 C CA . GLY A 1 651 ? 11.803 0.700 -42.028 1.00 96.19 651 GLY A CA 1
ATOM 4272 C C . GLY A 1 651 ? 12.757 1.809 -42.464 1.00 96.19 651 GLY A C 1
ATOM 4273 O O . GLY A 1 651 ? 13.932 1.565 -42.747 1.00 96.19 651 GLY A O 1
ATOM 4274 N N . VAL A 1 652 ? 12.206 3.020 -42.559 1.00 97.62 652 VAL A N 1
ATOM 4275 C CA . VAL A 1 652 ? 12.962 4.249 -42.840 1.00 97.62 652 VAL A CA 1
ATOM 4276 C C . VAL A 1 652 ? 13.760 4.654 -41.603 1.00 97.62 652 VAL A C 1
ATOM 4278 O O . VAL A 1 652 ? 13.283 4.500 -40.477 1.00 97.62 652 VAL A O 1
ATOM 4281 N N . ILE A 1 653 ? 14.962 5.185 -41.811 1.00 98.56 653 ILE A N 1
ATOM 4282 C CA . ILE A 1 653 ? 15.754 5.847 -40.770 1.00 98.56 653 ILE A CA 1
ATOM 4283 C C . ILE A 1 653 ? 15.799 7.340 -41.079 1.00 98.56 653 ILE A C 1
ATOM 4285 O O . ILE A 1 653 ? 16.288 7.721 -42.134 1.00 98.56 653 ILE A O 1
ATOM 4289 N N . ASP A 1 654 ? 15.342 8.175 -40.150 1.00 98.38 654 ASP A N 1
ATOM 4290 C CA . ASP A 1 654 ? 15.470 9.634 -40.211 1.00 98.38 654 ASP A CA 1
ATOM 4291 C C . ASP A 1 654 ? 16.109 10.144 -38.914 1.00 98.38 654 ASP A C 1
ATOM 4293 O O . ASP A 1 654 ? 15.523 10.054 -37.831 1.00 98.38 654 ASP A O 1
ATOM 4297 N N . ILE A 1 655 ? 17.347 10.630 -39.006 1.00 98.44 655 ILE A N 1
ATOM 4298 C CA . ILE A 1 655 ? 18.121 11.113 -37.862 1.00 98.44 655 ILE A CA 1
ATOM 4299 C C . ILE A 1 655 ? 18.554 12.551 -38.114 1.00 98.44 655 ILE A C 1
ATOM 4301 O O . ILE A 1 655 ? 19.273 12.845 -39.068 1.00 98.44 655 ILE A O 1
ATOM 4305 N N . SER A 1 656 ? 18.195 13.439 -37.192 1.00 96.81 656 SER A N 1
ATOM 4306 C CA . SER A 1 656 ? 18.618 14.834 -37.167 1.00 96.81 656 SER A CA 1
ATOM 4307 C C . SER A 1 656 ? 19.202 15.222 -35.806 1.00 96.81 656 SER A C 1
ATOM 4309 O O . SER A 1 656 ? 18.708 14.821 -34.748 1.00 96.81 656 SER A O 1
ATOM 4311 N N . GLY A 1 657 ? 20.293 15.991 -35.832 1.00 96.56 657 GLY A N 1
ATOM 4312 C CA . GLY A 1 657 ? 21.024 16.402 -34.633 1.00 96.56 657 GLY A CA 1
ATOM 4313 C C . GLY A 1 657 ? 21.944 17.604 -34.846 1.00 96.56 657 GLY A C 1
ATOM 4314 O O . GLY A 1 657 ? 22.161 18.079 -35.961 1.00 96.56 657 GLY A O 1
ATOM 4315 N N . ALA A 1 658 ? 22.567 18.088 -33.773 1.00 95.31 658 ALA A N 1
ATOM 4316 C CA . ALA A 1 658 ? 23.752 18.940 -33.892 1.00 95.31 658 ALA A CA 1
ATOM 4317 C C . ALA A 1 658 ? 24.923 18.145 -34.492 1.00 95.31 658 ALA A C 1
ATOM 4319 O O . ALA A 1 658 ? 25.636 18.647 -35.358 1.00 95.31 658 ALA A O 1
ATOM 4320 N N . SER A 1 659 ? 25.082 16.893 -34.064 1.00 96.50 659 SER A N 1
ATOM 4321 C CA . SER A 1 659 ? 26.037 15.930 -34.610 1.00 96.50 659 SER A CA 1
ATOM 4322 C C . SER A 1 659 ? 25.468 14.521 -34.535 1.00 96.50 659 SER A C 1
ATOM 4324 O O . SER A 1 659 ? 24.705 14.226 -33.613 1.00 96.50 659 SER A O 1
ATOM 4326 N N . VAL A 1 660 ? 25.881 13.651 -35.451 1.00 98.00 660 VAL A N 1
ATOM 4327 C CA . VAL A 1 660 ? 25.503 12.232 -35.466 1.00 98.00 660 VAL A CA 1
ATOM 4328 C C . VAL A 1 660 ? 26.775 11.395 -35.442 1.00 98.00 660 VAL A C 1
ATOM 4330 O O . VAL A 1 660 ? 27.598 11.525 -36.339 1.00 98.00 660 VAL A O 1
ATOM 4333 N N . ALA A 1 661 ? 26.940 10.559 -34.420 1.00 97.56 661 ALA A N 1
ATOM 4334 C CA . ALA A 1 661 ? 28.086 9.677 -34.243 1.00 97.56 661 ALA A CA 1
ATOM 4335 C C . ALA A 1 661 ? 27.626 8.221 -34.087 1.00 97.56 661 ALA A C 1
ATOM 4337 O O . ALA A 1 661 ? 26.863 7.894 -33.172 1.00 97.56 661 ALA A O 1
ATOM 4338 N N . ALA A 1 662 ? 28.106 7.345 -34.964 1.00 98.19 662 ALA A N 1
ATOM 4339 C CA . ALA A 1 662 ? 27.818 5.914 -34.936 1.00 98.19 662 ALA A CA 1
ATOM 4340 C C . ALA A 1 662 ? 29.014 5.108 -35.450 1.00 98.19 662 ALA A C 1
ATOM 4342 O O . ALA A 1 662 ? 29.928 5.645 -36.071 1.00 98.19 662 ALA A O 1
ATOM 4343 N N . ASP A 1 663 ? 28.993 3.794 -35.247 1.00 97.94 663 ASP A N 1
ATOM 4344 C CA . ASP A 1 663 ? 29.910 2.909 -35.954 1.00 97.94 663 ASP A CA 1
ATOM 4345 C C . ASP A 1 663 ? 29.238 2.304 -37.186 1.00 97.94 663 ASP A C 1
ATOM 4347 O O . ASP A 1 663 ? 29.830 2.269 -38.264 1.00 97.94 663 ASP A O 1
ATOM 4351 N N . ALA A 1 664 ? 27.998 1.829 -37.041 1.00 97.44 664 ALA A N 1
ATOM 4352 C CA . ALA A 1 664 ? 27.202 1.331 -38.151 1.00 97.44 664 ALA A CA 1
ATOM 4353 C C . ALA A 1 664 ? 25.739 1.752 -38.071 1.00 97.44 664 ALA A C 1
ATOM 4355 O O . ALA A 1 664 ? 25.112 1.658 -37.013 1.00 97.44 664 ALA A O 1
ATOM 4356 N N . ILE A 1 665 ? 25.198 2.128 -39.228 1.00 98.44 665 ILE A N 1
ATOM 4357 C CA . ILE A 1 665 ? 23.781 2.433 -39.419 1.00 98.44 665 ILE A CA 1
ATOM 4358 C C . ILE A 1 665 ? 23.252 1.546 -40.547 1.00 98.44 665 ILE A C 1
ATOM 4360 O O . ILE A 1 665 ? 23.867 1.445 -41.609 1.00 98.44 665 ILE A O 1
ATOM 4364 N N . THR A 1 666 ? 22.146 0.846 -40.311 1.00 97.00 666 THR A N 1
ATOM 4365 C CA . THR A 1 666 ? 21.561 -0.093 -41.276 1.00 97.00 666 THR A CA 1
ATOM 4366 C C . THR A 1 666 ? 20.046 0.062 -41.331 1.00 97.00 666 THR A C 1
ATOM 4368 O O . THR A 1 666 ? 19.355 -0.289 -40.380 1.00 97.00 666 THR A O 1
ATOM 4371 N N . GLY A 1 667 ? 19.526 0.584 -42.438 1.00 95.75 667 GLY A N 1
ATOM 4372 C CA . GLY A 1 667 ? 18.089 0.721 -42.684 1.00 95.75 667 GLY A CA 1
ATOM 4373 C C . GLY A 1 667 ? 17.663 -0.152 -43.856 1.00 95.75 667 GLY A C 1
ATOM 4374 O O . GLY A 1 667 ? 18.290 -0.107 -44.909 1.00 95.75 667 GLY A O 1
ATOM 4375 N N . HIS A 1 668 ? 16.601 -0.944 -43.707 1.00 95.12 668 HIS A N 1
ATOM 4376 C CA . HIS A 1 668 ? 16.068 -1.760 -44.810 1.00 95.12 668 HIS A CA 1
ATOM 4377 C C . HIS A 1 668 ? 15.341 -0.936 -45.891 1.00 95.12 668 HIS A C 1
ATOM 4379 O O . HIS A 1 668 ? 15.056 -1.468 -46.964 1.00 95.12 668 HIS A O 1
ATOM 4385 N N . LYS A 1 669 ? 15.040 0.343 -45.632 1.00 95.88 669 LYS A N 1
ATOM 4386 C CA . LYS A 1 669 ? 14.469 1.293 -46.603 1.00 95.88 669 LYS A CA 1
ATOM 4387 C C . LYS A 1 669 ? 15.379 2.520 -46.739 1.00 95.88 669 LYS A C 1
ATOM 4389 O O . LYS A 1 669 ? 16.599 2.379 -46.656 1.00 95.88 669 LYS A O 1
ATOM 4394 N N . ASP A 1 670 ? 14.793 3.689 -46.983 1.00 97.19 670 ASP A N 1
ATOM 4395 C CA . ASP A 1 670 ? 15.519 4.949 -47.099 1.00 97.19 670 ASP A CA 1
ATOM 4396 C C . ASP A 1 670 ? 16.172 5.339 -45.768 1.00 97.19 670 ASP A C 1
ATOM 4398 O O . ASP A 1 670 ? 15.653 5.052 -44.681 1.00 97.19 670 ASP A O 1
ATOM 4402 N N . LEU A 1 671 ? 17.330 5.983 -45.864 1.00 98.38 671 LEU A N 1
ATOM 4403 C CA . LEU A 1 671 ? 18.142 6.397 -44.731 1.00 98.38 671 LEU A CA 1
ATOM 4404 C C . LEU A 1 671 ? 18.549 7.856 -44.911 1.00 98.38 671 LEU A C 1
ATOM 4406 O O . LEU A 1 671 ? 19.295 8.193 -45.826 1.00 98.38 671 LEU A O 1
ATOM 4410 N N . THR A 1 672 ? 18.091 8.709 -44.004 1.00 98.44 672 THR A N 1
ATOM 4411 C CA . THR A 1 672 ? 18.387 10.138 -43.979 1.00 98.44 672 THR A CA 1
ATOM 4412 C C . THR A 1 672 ? 19.123 10.495 -42.695 1.00 98.44 672 THR A C 1
ATOM 4414 O O . THR A 1 672 ? 18.644 10.237 -41.590 1.00 98.44 672 THR A O 1
ATOM 4417 N N . LEU A 1 673 ? 20.295 11.113 -42.833 1.00 98.19 673 LEU A N 1
ATOM 4418 C CA . LEU A 1 673 ? 21.079 11.655 -41.728 1.00 98.19 673 LEU A CA 1
ATOM 4419 C C . LEU A 1 673 ? 21.298 13.149 -41.960 1.00 98.19 673 LEU A C 1
ATOM 4421 O O . LEU A 1 673 ? 21.771 13.566 -43.017 1.00 98.19 673 LEU A O 1
ATOM 4425 N N . SER A 1 674 ? 21.006 13.968 -40.960 1.00 96.56 674 SER A N 1
ATOM 4426 C CA . SER A 1 674 ? 21.239 15.407 -41.018 1.00 96.56 674 SER A CA 1
ATOM 4427 C C . SER A 1 674 ? 21.920 15.918 -39.753 1.00 96.56 674 SER A C 1
ATOM 4429 O O . SER A 1 674 ? 21.609 15.521 -38.627 1.00 96.56 674 SER A O 1
ATOM 4431 N N . SER A 1 675 ? 22.882 16.817 -39.937 1.00 96.38 675 SER A N 1
ATOM 4432 C CA . SER A 1 675 ? 23.577 17.495 -38.844 1.00 96.38 675 SER A CA 1
ATOM 4433 C C . SER A 1 675 ? 23.691 18.995 -39.100 1.00 96.38 675 SER A C 1
ATOM 4435 O O . SER A 1 675 ? 23.754 19.441 -40.244 1.00 96.38 675 SER A O 1
ATOM 4437 N N . THR A 1 676 ? 23.722 19.793 -38.033 1.00 89.88 676 THR A N 1
ATOM 4438 C CA . THR A 1 676 ? 23.761 21.266 -38.135 1.00 89.88 676 THR A CA 1
ATOM 4439 C C . THR A 1 676 ? 25.033 21.901 -37.573 1.00 89.88 676 THR A C 1
ATOM 4441 O O . THR A 1 676 ? 25.361 23.029 -37.941 1.00 89.88 676 THR A O 1
ATOM 4444 N N . ALA A 1 677 ? 25.776 21.209 -36.703 1.00 90.00 677 ALA A N 1
ATOM 4445 C CA . ALA A 1 677 ? 27.008 21.716 -36.101 1.00 90.00 677 ALA A CA 1
ATOM 4446 C C . ALA A 1 677 ? 28.263 21.171 -36.800 1.00 90.00 677 ALA A C 1
ATOM 4448 O O . ALA A 1 677 ? 28.221 20.182 -37.524 1.00 90.00 677 ALA A O 1
ATOM 4449 N N . ALA A 1 678 ? 29.412 21.800 -36.530 1.00 82.19 678 ALA A N 1
ATOM 4450 C CA . ALA A 1 678 ? 30.694 21.498 -37.179 1.00 82.19 678 ALA A CA 1
ATOM 4451 C C . ALA A 1 678 ? 31.182 20.043 -37.014 1.00 82.19 678 ALA A C 1
ATOM 4453 O O . ALA A 1 678 ? 31.925 19.555 -37.864 1.00 82.19 678 ALA A O 1
ATOM 4454 N N . ALA A 1 679 ? 30.768 19.361 -35.939 1.00 87.00 679 ALA A N 1
ATOM 4455 C CA . ALA A 1 679 ? 31.089 17.952 -35.708 1.00 87.00 679 ALA A CA 1
ATOM 4456 C C . ALA A 1 679 ? 30.430 17.011 -36.735 1.00 87.00 679 ALA A C 1
ATOM 4458 O O . ALA A 1 679 ? 30.932 15.911 -36.928 1.00 87.00 679 ALA A O 1
ATOM 4459 N N . GLY A 1 680 ? 29.369 17.460 -37.416 1.00 93.94 680 GLY A N 1
ATOM 4460 C CA . GLY A 1 680 ? 28.839 16.796 -38.600 1.00 93.94 680 GLY A CA 1
ATOM 4461 C C . GLY A 1 680 ? 28.246 15.409 -38.350 1.00 93.94 680 GLY A C 1
ATOM 4462 O O . GLY A 1 680 ? 27.711 15.117 -37.274 1.00 93.94 680 GLY A O 1
ATOM 4463 N N . VAL A 1 681 ? 28.342 14.568 -39.377 1.00 97.62 681 VAL A N 1
ATOM 4464 C CA . VAL A 1 681 ? 28.017 13.137 -39.339 1.00 97.62 681 VAL A CA 1
ATOM 4465 C C . VAL A 1 681 ? 29.326 12.343 -39.348 1.00 97.62 681 VAL A C 1
ATOM 4467 O O . VAL A 1 681 ? 30.097 12.484 -40.292 1.00 97.62 681 VAL A O 1
ATOM 4470 N N . ASP A 1 682 ? 29.575 11.514 -38.331 1.00 97.12 682 ASP A N 1
ATOM 4471 C CA . ASP A 1 682 ? 30.736 10.613 -38.216 1.00 97.12 682 ASP A CA 1
ATOM 4472 C C . ASP A 1 682 ? 30.258 9.160 -38.032 1.00 97.12 682 ASP A C 1
ATOM 4474 O O . ASP A 1 682 ? 29.772 8.783 -36.963 1.00 97.12 682 ASP A O 1
ATOM 4478 N N . VAL A 1 683 ? 30.364 8.345 -39.087 1.00 97.88 683 VAL A N 1
ATOM 4479 C CA . VAL A 1 683 ? 30.011 6.916 -39.073 1.00 97.88 683 VAL A CA 1
ATOM 4480 C C . VAL A 1 683 ? 31.241 6.057 -39.352 1.00 97.88 683 VAL A C 1
ATOM 4482 O O . VAL A 1 683 ? 31.631 5.844 -40.499 1.00 97.88 683 VAL A O 1
ATOM 4485 N N . THR A 1 684 ? 31.862 5.523 -38.303 1.00 95.12 684 THR A N 1
ATOM 4486 C CA . THR A 1 684 ? 33.239 5.007 -38.391 1.00 95.12 684 THR A CA 1
ATOM 4487 C C . THR A 1 684 ? 33.412 3.776 -39.288 1.00 95.12 684 THR A C 1
ATOM 4489 O O . THR A 1 684 ? 34.486 3.606 -39.867 1.00 95.12 684 THR A O 1
ATOM 4492 N N . ARG A 1 685 ? 32.391 2.914 -39.423 1.00 96.12 685 ARG A N 1
ATOM 4493 C CA . ARG A 1 685 ? 32.468 1.674 -40.219 1.00 96.12 685 ARG A CA 1
ATOM 4494 C C . ARG A 1 685 ? 31.593 1.711 -41.459 1.00 96.12 685 ARG A C 1
ATOM 4496 O O . ARG A 1 685 ? 32.130 1.618 -42.560 1.00 96.12 685 ARG A O 1
ATOM 4503 N N . GLN A 1 686 ? 30.269 1.766 -41.311 1.00 96.25 686 GLN A N 1
ATOM 4504 C CA . GLN A 1 686 ? 29.388 1.632 -42.475 1.00 96.25 686 GLN A CA 1
ATOM 4505 C C . GLN A 1 686 ? 28.000 2.258 -42.330 1.00 96.25 686 GLN A C 1
ATOM 4507 O O . GLN A 1 686 ? 27.395 2.234 -41.260 1.00 96.25 686 GLN A O 1
ATOM 4512 N N . VAL A 1 687 ? 27.461 2.717 -43.453 1.00 98.00 687 VAL A N 1
ATOM 4513 C CA . VAL A 1 687 ? 26.067 3.116 -43.644 1.00 98.00 687 VAL A CA 1
ATOM 4514 C C . VAL A 1 687 ? 25.486 2.247 -44.756 1.00 98.00 687 VAL A C 1
ATOM 4516 O O . VAL A 1 687 ? 25.974 2.284 -45.882 1.00 98.00 687 VAL A O 1
ATOM 4519 N N . LEU A 1 688 ? 24.468 1.449 -44.441 1.00 96.94 688 LEU A N 1
ATOM 4520 C CA . LEU A 1 688 ? 23.812 0.543 -45.386 1.00 96.94 688 LEU A CA 1
ATOM 4521 C C . LEU A 1 688 ? 22.321 0.889 -45.467 1.00 96.94 688 LEU A C 1
ATOM 4523 O O . LEU A 1 688 ? 21.586 0.650 -44.509 1.00 96.94 688 LEU A O 1
ATOM 4527 N N . GLY A 1 689 ? 21.880 1.449 -46.591 1.00 96.50 689 GLY A N 1
ATOM 4528 C CA . GLY A 1 689 ? 20.469 1.716 -46.878 1.00 96.50 689 GLY A CA 1
ATOM 4529 C C . GLY A 1 689 ? 19.927 0.736 -47.911 1.00 96.50 689 GLY A C 1
ATOM 4530 O O . GLY A 1 689 ? 20.562 0.506 -48.937 1.00 96.50 689 GLY A O 1
ATOM 4531 N N . GLY A 1 690 ? 18.760 0.149 -47.655 1.00 95.88 690 GLY A N 1
ATOM 4532 C CA . GLY A 1 690 ? 18.059 -0.701 -48.622 1.00 95.88 690 GLY A CA 1
ATOM 4533 C C . GLY A 1 690 ? 17.383 0.098 -49.739 1.00 95.88 690 GLY A C 1
ATOM 4534 O O . GLY A 1 690 ? 17.164 -0.434 -50.825 1.00 95.88 690 GLY A O 1
ATOM 4535 N N . GLY A 1 691 ? 17.089 1.374 -49.474 1.00 96.62 691 GLY A N 1
ATOM 4536 C CA . GLY A 1 691 ? 16.632 2.373 -50.441 1.00 96.62 691 GLY A CA 1
ATOM 4537 C C . GLY A 1 691 ? 17.683 3.458 -50.683 1.00 96.62 691 GLY A C 1
ATOM 4538 O O . GLY A 1 691 ? 18.883 3.166 -50.732 1.00 96.62 691 GLY A O 1
ATOM 4539 N N . SER A 1 692 ? 17.240 4.703 -50.832 1.00 97.69 692 SER A N 1
ATOM 4540 C CA . SER A 1 692 ? 18.143 5.847 -51.000 1.00 97.69 692 SER A CA 1
ATOM 4541 C C . SER A 1 692 ? 18.838 6.213 -49.686 1.00 97.69 692 SER A C 1
ATOM 4543 O O . SER A 1 692 ? 18.294 6.023 -48.596 1.00 97.69 692 SER A O 1
ATOM 4545 N N . VAL A 1 693 ? 20.060 6.729 -49.789 1.00 98.50 693 VAL A N 1
ATOM 4546 C CA . VAL A 1 693 ? 20.849 7.213 -48.653 1.00 98.50 693 VAL A CA 1
ATOM 4547 C C . VAL A 1 693 ? 21.140 8.693 -48.853 1.00 98.50 693 VAL A C 1
ATOM 4549 O O . VAL A 1 693 ? 21.878 9.060 -49.764 1.00 98.50 693 VAL A O 1
ATOM 4552 N N . ASP A 1 694 ? 20.614 9.526 -47.961 1.00 98.38 694 ASP A N 1
ATOM 4553 C CA . ASP A 1 694 ? 20.802 10.974 -47.969 1.00 98.38 694 ASP A CA 1
ATOM 4554 C C . ASP A 1 694 ? 21.521 11.418 -46.690 1.00 98.38 694 ASP A C 1
ATOM 4556 O O . ASP A 1 694 ? 20.999 11.285 -45.583 1.00 98.38 694 ASP A O 1
ATOM 4560 N N . ILE A 1 695 ? 22.728 11.970 -46.814 1.00 98.19 695 ILE A N 1
ATOM 4561 C CA . ILE A 1 695 ? 23.507 12.468 -45.673 1.00 98.19 695 ILE A CA 1
ATOM 4562 C C . ILE A 1 695 ? 23.832 13.940 -45.890 1.00 98.19 695 ILE A C 1
ATOM 4564 O O . ILE A 1 695 ? 24.433 14.312 -46.895 1.00 98.19 695 ILE A O 1
ATOM 4568 N N . SER A 1 696 ? 23.480 14.785 -44.924 1.00 96.94 696 SER A N 1
ATOM 4569 C CA . SER A 1 696 ? 23.751 16.223 -44.965 1.00 96.94 696 SER A CA 1
ATOM 4570 C C . SER A 1 696 ? 24.387 16.739 -43.673 1.00 96.94 696 SER A C 1
ATOM 4572 O O . SER A 1 696 ? 24.075 16.285 -42.568 1.00 96.94 696 SER A O 1
ATOM 4574 N N . GLY A 1 697 ? 25.310 17.695 -43.784 1.00 94.38 697 GLY A N 1
ATOM 4575 C CA . GLY A 1 697 ? 25.994 18.212 -42.602 1.00 94.38 697 GLY A CA 1
ATOM 4576 C C . GLY A 1 697 ? 27.061 19.265 -42.846 1.00 94.38 697 GLY A C 1
ATOM 4577 O O . GLY A 1 697 ? 27.418 19.584 -43.977 1.00 94.38 697 GLY A O 1
ATOM 4578 N N . ALA A 1 698 ? 27.617 19.791 -41.753 1.00 91.19 698 ALA A N 1
ATOM 4579 C CA . ALA A 1 698 ? 28.784 20.671 -41.826 1.00 91.19 698 ALA A CA 1
ATOM 4580 C C . ALA A 1 698 ? 30.076 19.913 -42.173 1.00 91.19 698 ALA A C 1
ATOM 4582 O O . ALA A 1 698 ? 31.011 20.492 -42.720 1.00 91.19 698 ALA A O 1
ATOM 4583 N N . SER A 1 699 ? 30.125 18.628 -41.836 1.00 94.00 699 SER A N 1
ATOM 4584 C CA . SER A 1 699 ? 31.136 17.670 -42.260 1.00 94.00 699 SER A CA 1
ATOM 4585 C C . SER A 1 699 ? 30.487 16.289 -42.359 1.00 94.00 699 SER A C 1
ATOM 4587 O O . SER A 1 699 ? 29.509 16.006 -41.661 1.00 94.00 699 SER A O 1
ATOM 4589 N N . ILE A 1 700 ? 30.996 15.449 -43.257 1.00 97.25 700 ILE A N 1
ATOM 4590 C CA . ILE A 1 700 ? 30.577 14.053 -43.392 1.00 97.25 700 ILE A CA 1
ATOM 4591 C C . ILE A 1 700 ? 31.838 13.206 -43.337 1.00 97.25 700 ILE A C 1
ATOM 4593 O O . ILE A 1 700 ? 32.747 13.403 -44.142 1.00 97.25 700 ILE A O 1
ATOM 4597 N N . LYS A 1 701 ? 31.885 12.274 -42.394 1.00 96.50 701 LYS A N 1
ATOM 4598 C CA . LYS A 1 701 ? 32.925 11.267 -42.275 1.00 96.50 701 LYS A CA 1
ATOM 4599 C C . LYS A 1 701 ? 32.277 9.894 -42.202 1.00 96.50 701 LYS A C 1
ATOM 4601 O O . LYS A 1 701 ? 31.421 9.666 -41.351 1.00 96.50 701 LYS A O 1
ATOM 4606 N N . ALA A 1 702 ? 32.662 8.985 -43.087 1.00 96.62 702 ALA A N 1
ATOM 4607 C CA . ALA A 1 702 ? 32.098 7.643 -43.108 1.00 96.62 702 ALA A CA 1
ATOM 4608 C C . ALA A 1 702 ? 33.114 6.595 -43.565 1.00 96.62 702 ALA A C 1
ATOM 4610 O O . ALA A 1 702 ? 34.012 6.888 -44.342 1.00 96.62 702 ALA A O 1
ATOM 4611 N N . GLY A 1 703 ? 32.961 5.347 -43.129 1.00 95.69 703 GLY A N 1
ATOM 4612 C CA . GLY A 1 703 ? 33.677 4.228 -43.743 1.00 95.69 703 GLY A CA 1
ATOM 4613 C C . GLY A 1 703 ? 33.074 3.870 -45.106 1.00 95.69 703 GLY A C 1
ATOM 4614 O O . GLY A 1 703 ? 33.301 4.540 -46.104 1.00 95.69 703 GLY A O 1
ATOM 4615 N N . THR A 1 704 ? 32.292 2.799 -45.175 1.00 96.69 704 THR A N 1
ATOM 4616 C CA . THR A 1 704 ? 31.580 2.416 -46.407 1.00 96.69 704 THR A CA 1
ATOM 4617 C C . THR A 1 704 ? 30.155 2.959 -46.405 1.00 96.69 704 THR A C 1
ATOM 4619 O O . THR A 1 704 ? 29.447 2.789 -45.418 1.00 96.69 704 THR A O 1
ATOM 4622 N N . ILE A 1 705 ? 29.702 3.563 -47.499 1.00 98.12 705 ILE A N 1
ATOM 4623 C CA . ILE A 1 705 ? 28.307 3.966 -47.690 1.00 98.12 705 ILE A CA 1
ATOM 4624 C C . ILE A 1 705 ? 27.743 3.216 -48.889 1.00 98.12 705 ILE A C 1
ATOM 4626 O O . ILE A 1 705 ? 28.299 3.301 -49.985 1.00 98.12 705 ILE A O 1
ATOM 4630 N N . VAL A 1 706 ? 26.639 2.499 -48.679 1.00 97.81 706 VAL A N 1
ATOM 4631 C CA . VAL A 1 706 ? 25.931 1.780 -49.741 1.00 97.81 706 VAL A CA 1
ATOM 4632 C C . VAL A 1 706 ? 24.451 2.138 -49.736 1.00 97.81 706 VAL A C 1
ATOM 4634 O O . VAL A 1 706 ? 23.783 1.938 -48.719 1.00 97.81 706 VAL A O 1
ATOM 4637 N N . SER A 1 707 ? 23.937 2.613 -50.870 1.00 97.88 707 SER A N 1
ATOM 4638 C CA . SER A 1 707 ? 22.497 2.739 -51.129 1.00 97.88 707 SER A CA 1
ATOM 4639 C C . SER A 1 707 ? 21.981 1.555 -51.951 1.00 97.88 707 SER A C 1
ATOM 4641 O O . SER A 1 707 ? 22.726 0.899 -52.689 1.00 97.88 707 SER A O 1
ATOM 4643 N N . GLY A 1 708 ? 20.692 1.260 -51.807 1.00 96.81 708 GLY A N 1
ATOM 4644 C CA . GLY A 1 708 ? 20.022 0.189 -52.527 1.00 96.81 708 GLY A CA 1
ATOM 4645 C C . GLY A 1 708 ? 20.516 -1.211 -52.165 1.00 96.81 708 GLY A C 1
ATOM 4646 O O . GLY A 1 708 ? 20.672 -2.025 -53.063 1.00 96.81 708 GLY A O 1
ATOM 4647 N N . VAL A 1 709 ? 20.806 -1.528 -50.901 1.00 96.81 709 VAL A N 1
ATOM 4648 C CA . VAL A 1 709 ? 21.215 -2.883 -50.475 1.00 96.81 709 VAL A CA 1
ATOM 4649 C C . VAL A 1 709 ? 20.030 -3.855 -50.488 1.00 96.81 709 VAL A C 1
ATOM 4651 O O . VAL A 1 709 ? 19.013 -3.646 -49.832 1.00 96.81 709 VAL A O 1
ATOM 4654 N N . ASP A 1 710 ? 20.178 -4.994 -51.159 1.00 94.56 710 ASP A N 1
ATOM 4655 C CA . ASP A 1 710 ? 19.255 -6.118 -51.034 1.00 94.56 710 ASP A CA 1
ATOM 4656 C C . ASP A 1 710 ? 19.681 -7.002 -49.858 1.00 94.56 710 ASP A C 1
ATOM 4658 O O . ASP A 1 710 ? 20.526 -7.892 -49.999 1.00 94.56 710 ASP A O 1
ATOM 4662 N N . PHE A 1 711 ? 19.121 -6.755 -48.674 1.00 92.69 711 PHE A N 1
ATOM 4663 C CA . PHE A 1 711 ? 19.491 -7.487 -47.458 1.00 92.69 711 PHE A CA 1
ATOM 4664 C C . PHE A 1 711 ? 19.202 -8.992 -47.547 1.00 92.69 711 PHE A C 1
ATOM 4666 O O . PHE A 1 711 ? 19.971 -9.794 -47.014 1.00 92.69 711 PHE A O 1
ATOM 4673 N N . ALA A 1 712 ? 18.155 -9.401 -48.271 1.00 90.00 712 ALA A N 1
ATOM 4674 C CA . ALA A 1 712 ? 17.819 -10.812 -48.442 1.00 90.00 712 ALA A CA 1
ATOM 4675 C C . ALA A 1 712 ? 18.849 -11.531 -49.327 1.00 90.00 712 ALA A C 1
ATOM 4677 O O . ALA A 1 712 ? 19.352 -12.598 -48.959 1.00 90.00 712 ALA A O 1
ATOM 4678 N N . ARG A 1 713 ? 19.215 -10.940 -50.474 1.00 93.25 713 ARG A N 1
ATOM 4679 C CA . ARG A 1 713 ? 20.267 -11.488 -51.347 1.00 93.25 713 ARG A CA 1
ATOM 4680 C C . ARG A 1 713 ? 21.654 -11.374 -50.722 1.00 93.25 713 ARG A C 1
ATOM 4682 O O . ARG A 1 713 ? 22.447 -12.294 -50.889 1.00 93.25 713 ARG A O 1
ATOM 4689 N N . THR A 1 714 ? 21.925 -10.321 -49.956 1.00 93.19 714 THR A N 1
ATOM 4690 C CA . THR A 1 714 ? 23.172 -10.154 -49.190 1.00 93.19 714 THR A CA 1
ATOM 4691 C C . THR A 1 714 ? 23.330 -11.267 -48.152 1.00 93.19 714 THR A C 1
ATOM 4693 O O . THR A 1 714 ? 24.387 -11.894 -48.068 1.00 93.19 714 THR A O 1
ATOM 4696 N N . ALA A 1 715 ? 22.265 -11.596 -47.413 1.00 88.12 715 ALA A N 1
ATOM 4697 C CA . ALA A 1 715 ? 22.270 -12.727 -46.487 1.00 88.12 715 ALA A CA 1
ATOM 4698 C C . ALA A 1 715 ? 22.502 -14.066 -47.216 1.00 88.12 715 ALA A C 1
ATOM 4700 O O . ALA A 1 715 ? 23.319 -14.875 -46.774 1.00 88.12 715 ALA A O 1
ATOM 4701 N N . ALA A 1 716 ? 21.854 -14.282 -48.369 1.00 90.81 716 ALA A N 1
ATOM 4702 C CA . ALA A 1 716 ? 22.064 -15.472 -49.202 1.00 90.81 716 ALA A CA 1
ATOM 4703 C C . ALA A 1 716 ? 23.481 -15.554 -49.807 1.00 90.81 716 ALA A C 1
ATOM 4705 O O . ALA A 1 716 ? 23.986 -16.648 -50.058 1.00 90.81 716 ALA A O 1
ATOM 4706 N N . ALA A 1 717 ? 24.138 -14.410 -50.005 1.00 91.19 717 ALA A N 1
ATOM 4707 C CA . ALA A 1 717 ? 25.515 -14.288 -50.473 1.00 91.19 717 ALA A CA 1
ATOM 4708 C C . ALA A 1 717 ? 26.551 -14.364 -49.332 1.00 91.19 717 ALA A C 1
ATOM 4710 O O . ALA A 1 717 ? 27.683 -13.913 -49.496 1.00 91.19 717 ALA A O 1
ATOM 4711 N N . ASN A 1 718 ? 26.185 -14.938 -48.178 1.00 87.88 718 ASN A N 1
ATOM 4712 C CA . ASN A 1 718 ? 27.032 -15.064 -46.985 1.00 87.88 718 ASN A CA 1
ATOM 4713 C C . ASN A 1 718 ? 27.586 -13.721 -46.470 1.00 87.88 718 ASN A C 1
ATOM 4715 O O . ASN A 1 718 ? 28.695 -13.669 -45.940 1.00 87.88 718 ASN A O 1
ATOM 4719 N N . GLY A 1 719 ? 26.816 -12.639 -46.615 1.00 86.44 719 GLY A N 1
ATOM 4720 C CA . GLY A 1 719 ? 27.183 -11.304 -46.139 1.00 86.44 719 GLY A CA 1
ATOM 4721 C C . GLY A 1 719 ? 27.923 -10.438 -47.159 1.00 86.44 719 GLY A C 1
ATOM 4722 O O . GLY A 1 719 ? 28.205 -9.279 -46.861 1.00 86.44 719 GLY A O 1
ATOM 4723 N N . ASN A 1 720 ? 28.205 -10.942 -48.364 1.00 90.50 720 ASN A N 1
ATOM 4724 C CA . ASN A 1 720 ? 28.672 -10.095 -49.459 1.00 90.50 720 ASN A CA 1
ATOM 4725 C C . ASN A 1 720 ? 27.545 -9.149 -49.889 1.00 90.50 720 ASN A C 1
ATOM 4727 O O . ASN A 1 720 ? 26.451 -9.609 -50.211 1.00 90.50 720 ASN A O 1
ATOM 4731 N N . ILE A 1 721 ? 27.818 -7.842 -49.908 1.00 92.44 721 ILE A N 1
ATOM 4732 C CA . ILE A 1 721 ? 26.825 -6.818 -50.252 1.00 92.44 721 ILE A CA 1
ATOM 4733 C C . ILE A 1 721 ? 26.329 -7.038 -51.684 1.00 92.44 721 ILE A C 1
ATOM 4735 O O . ILE A 1 721 ? 27.115 -7.058 -52.631 1.00 92.44 721 ILE A O 1
ATOM 4739 N N . VAL A 1 722 ? 25.013 -7.187 -51.831 1.00 92.38 722 VAL A N 1
ATOM 4740 C CA . VAL A 1 722 ? 24.316 -7.254 -53.118 1.00 92.38 722 VAL A CA 1
ATOM 4741 C C . VAL A 1 722 ? 23.379 -6.059 -53.208 1.00 92.38 722 VAL A C 1
ATOM 4743 O O . VAL A 1 722 ? 22.561 -5.862 -52.314 1.00 92.38 722 VAL A O 1
ATOM 4746 N N . GLN A 1 723 ? 23.468 -5.280 -54.284 1.00 93.44 723 GLN A N 1
ATOM 4747 C CA . GLN A 1 723 ? 22.567 -4.154 -54.518 1.00 93.44 723 GLN A CA 1
ATOM 4748 C C . GLN A 1 723 ? 21.272 -4.567 -55.240 1.00 93.44 723 GLN A C 1
ATOM 4750 O O . GLN A 1 723 ? 21.162 -5.614 -55.894 1.00 93.44 723 GLN A O 1
ATOM 4755 N N . THR A 1 724 ? 20.248 -3.742 -55.080 1.00 93.12 724 THR A N 1
ATOM 4756 C CA . THR A 1 724 ? 19.014 -3.738 -55.859 1.00 93.12 724 THR A CA 1
ATOM 4757 C C . THR A 1 724 ? 19.246 -2.992 -57.181 1.00 93.12 724 THR A C 1
ATOM 4759 O O . THR A 1 724 ? 20.379 -2.711 -57.556 1.00 93.12 724 THR A O 1
ATOM 4762 N N . THR A 1 725 ? 18.176 -2.711 -57.921 1.00 89.75 725 THR A N 1
ATOM 4763 C CA . THR A 1 725 ? 18.226 -1.953 -59.180 1.00 89.75 725 THR A CA 1
ATOM 4764 C C . THR A 1 725 ? 18.031 -0.445 -58.992 1.00 89.75 725 THR A C 1
ATOM 4766 O O . THR A 1 725 ? 17.886 0.263 -59.983 1.00 89.75 725 THR A O 1
ATOM 4769 N N . SER A 1 726 ? 17.893 0.039 -57.754 1.00 91.69 726 SER A N 1
ATOM 4770 C CA . SER A 1 726 ? 17.566 1.438 -57.456 1.00 91.69 726 SER A CA 1
ATOM 4771 C C . SER A 1 726 ? 18.016 1.840 -56.054 1.00 91.69 726 SER A C 1
ATOM 4773 O O . SER A 1 726 ? 18.080 1.002 -55.159 1.00 91.69 726 SER A O 1
ATOM 4775 N N . GLY A 1 727 ? 18.234 3.131 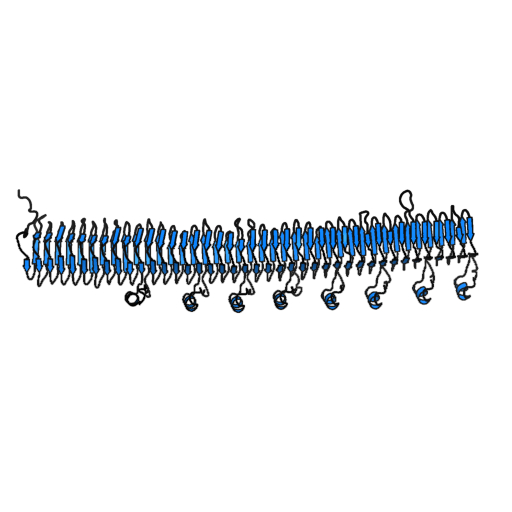-55.835 1.00 96.06 727 GLY A N 1
ATOM 4776 C CA . GLY A 1 727 ? 18.609 3.679 -54.536 1.00 96.06 727 GLY A CA 1
ATOM 4777 C C . GLY A 1 727 ? 19.742 4.659 -54.737 1.00 96.06 727 GLY A C 1
ATOM 4778 O O . GLY A 1 727 ? 20.878 4.247 -54.974 1.00 96.06 727 GLY A O 1
ATOM 4779 N N . ASP A 1 728 ? 19.418 5.939 -54.658 1.00 97.75 728 ASP A N 1
ATOM 4780 C CA . ASP A 1 728 ? 20.380 7.001 -54.917 1.00 97.75 728 ASP A CA 1
ATOM 4781 C C . ASP A 1 728 ? 21.217 7.266 -53.665 1.00 97.75 728 ASP A C 1
ATOM 4783 O O . ASP A 1 728 ? 20.793 6.993 -52.537 1.00 97.75 728 ASP A O 1
ATOM 4787 N N . LEU A 1 729 ? 22.424 7.779 -53.869 1.00 98.31 729 LEU A N 1
ATOM 4788 C CA . LEU A 1 729 ? 23.319 8.193 -52.799 1.00 98.31 729 LEU A CA 1
ATOM 4789 C C . LEU A 1 729 ? 23.570 9.695 -52.905 1.00 98.31 729 LEU A C 1
ATOM 4791 O O . LEU A 1 729 ? 24.311 10.140 -53.782 1.00 98.31 729 LEU A O 1
ATOM 4795 N N . THR A 1 730 ? 23.005 10.466 -51.978 1.00 98.31 730 THR A N 1
ATOM 4796 C CA . THR A 1 730 ? 23.206 11.916 -51.893 1.00 98.31 730 THR A CA 1
ATOM 4797 C C . THR A 1 730 ? 24.018 12.270 -50.655 1.00 98.31 730 THR A C 1
ATOM 4799 O O . THR A 1 730 ? 23.615 12.000 -49.525 1.00 98.31 730 THR A O 1
ATOM 4802 N N . LEU A 1 731 ? 25.152 12.938 -50.842 1.00 97.88 731 LEU A N 1
ATOM 4803 C CA . LEU A 1 731 ? 26.011 13.425 -49.766 1.00 97.88 731 LEU A CA 1
ATOM 4804 C C . LEU A 1 731 ? 26.203 14.937 -49.915 1.00 97.88 731 LEU A C 1
ATOM 4806 O O . LEU A 1 731 ? 26.845 15.399 -50.854 1.00 97.88 731 LEU A O 1
ATOM 4810 N N . ALA A 1 732 ? 25.664 15.724 -48.990 1.00 95.62 732 ALA A N 1
ATOM 4811 C CA . ALA A 1 732 ? 25.699 17.184 -49.032 1.00 95.62 732 ALA A CA 1
ATOM 4812 C C . ALA A 1 732 ? 26.438 17.754 -47.813 1.00 95.62 732 ALA A C 1
ATOM 4814 O O . ALA A 1 732 ? 25.847 17.981 -46.754 1.00 95.62 732 ALA A O 1
ATOM 4815 N N . SER A 1 733 ? 27.739 18.012 -47.961 1.00 93.94 733 SER A N 1
ATOM 4816 C CA . SER A 1 733 ? 28.562 18.638 -46.924 1.00 93.94 733 SER A CA 1
ATOM 4817 C C . SER A 1 733 ? 28.817 20.113 -47.235 1.00 93.94 733 SER A C 1
ATOM 4819 O O . SER A 1 733 ? 29.278 20.455 -48.322 1.00 93.94 733 SER A O 1
ATOM 4821 N N . SER A 1 734 ? 28.592 21.019 -46.278 1.00 89.75 734 SER A N 1
ATOM 4822 C CA . SER A 1 734 ? 29.079 22.406 -46.415 1.00 89.75 734 SER A CA 1
ATOM 4823 C C . SER A 1 734 ? 30.582 22.542 -46.120 1.00 89.75 734 SER A C 1
ATOM 4825 O O . SER A 1 734 ? 31.171 23.594 -46.371 1.00 89.75 734 SER A O 1
ATOM 4827 N N . GLY A 1 735 ? 31.193 21.503 -45.547 1.00 90.69 735 GLY A N 1
ATOM 4828 C CA . GLY A 1 735 ? 32.622 21.386 -45.263 1.00 90.69 735 GLY A CA 1
ATOM 4829 C C . GLY A 1 735 ? 33.208 20.153 -45.947 1.00 90.69 735 GLY A C 1
ATOM 4830 O O . GLY A 1 735 ? 32.862 19.851 -47.086 1.00 90.69 735 GLY A O 1
ATOM 4831 N N . SER A 1 736 ? 34.125 19.439 -45.293 1.00 91.25 736 SER A N 1
ATOM 4832 C CA . SER A 1 736 ? 34.741 18.249 -45.890 1.00 91.25 736 SER A CA 1
ATOM 4833 C C . SER A 1 736 ? 33.786 17.055 -45.920 1.00 91.25 736 SER A C 1
ATOM 4835 O O . SER A 1 736 ? 32.970 16.871 -45.012 1.00 91.25 736 SER A O 1
ATOM 4837 N N . LEU A 1 737 ? 33.933 16.232 -46.951 1.00 95.56 737 LEU A N 1
ATOM 4838 C CA . LEU A 1 737 ? 33.396 14.886 -47.068 1.00 95.56 737 LEU A CA 1
ATOM 4839 C C . LEU A 1 737 ? 34.591 13.930 -47.121 1.00 95.56 737 LEU A C 1
ATOM 4841 O O . LEU A 1 737 ? 35.432 14.063 -48.008 1.00 95.56 737 LEU A O 1
ATOM 4845 N N . ASP A 1 738 ? 34.682 13.018 -46.160 1.00 95.50 738 ASP A N 1
ATOM 4846 C CA . ASP A 1 738 ? 35.737 12.008 -46.047 1.00 95.50 738 ASP A CA 1
ATOM 4847 C C . ASP A 1 738 ? 35.106 10.624 -45.886 1.00 95.50 738 ASP A C 1
ATOM 4849 O O . ASP A 1 738 ? 34.619 10.265 -44.814 1.00 95.50 738 ASP A O 1
ATOM 4853 N N . ALA A 1 739 ? 35.042 9.875 -46.980 1.00 96.19 739 ALA A N 1
ATOM 4854 C CA . ALA A 1 739 ? 34.451 8.551 -47.026 1.00 96.19 739 ALA A CA 1
ATOM 4855 C C . ALA A 1 739 ? 35.499 7.487 -47.381 1.00 96.19 739 ALA A C 1
ATOM 4857 O O . ALA A 1 739 ? 36.512 7.774 -48.003 1.00 96.19 739 ALA A O 1
ATOM 4858 N N . GLY A 1 740 ? 35.250 6.233 -47.028 1.00 95.94 740 GLY A N 1
ATOM 4859 C CA . GLY A 1 740 ? 35.952 5.088 -47.605 1.00 95.94 740 GLY A CA 1
ATOM 4860 C C . GLY A 1 740 ? 35.359 4.741 -48.970 1.00 95.94 740 GLY A C 1
ATOM 4861 O O . GLY A 1 740 ? 35.663 5.359 -49.984 1.00 95.94 740 GLY A O 1
ATOM 4862 N N . THR A 1 741 ? 34.487 3.739 -49.024 1.00 96.31 741 THR A N 1
ATOM 4863 C CA . THR A 1 741 ? 33.846 3.310 -50.280 1.00 96.31 741 THR A CA 1
ATOM 4864 C C . THR A 1 741 ? 32.451 3.902 -50.408 1.00 96.31 741 THR A C 1
ATOM 4866 O O . THR A 1 741 ? 31.652 3.776 -49.484 1.00 96.31 741 THR A O 1
ATOM 4869 N N . LEU A 1 742 ? 32.145 4.500 -51.557 1.00 97.88 742 LEU A N 1
ATOM 4870 C CA . LEU A 1 742 ? 30.811 4.968 -51.917 1.00 97.88 742 LEU A CA 1
ATOM 4871 C C . LEU A 1 742 ? 30.248 4.082 -53.029 1.00 97.88 742 LEU A C 1
ATOM 4873 O O . LEU A 1 742 ? 30.830 4.014 -54.113 1.00 97.88 742 LEU A O 1
ATOM 4877 N N . LEU A 1 743 ? 29.128 3.415 -52.765 1.00 96.81 743 LEU A N 1
ATOM 4878 C CA . LEU A 1 743 ? 28.496 2.496 -53.706 1.00 96.81 743 LEU A CA 1
ATOM 4879 C C . LEU A 1 743 ? 26.998 2.816 -53.841 1.00 96.81 743 LEU A C 1
ATOM 4881 O O . LEU A 1 743 ? 26.254 2.721 -52.868 1.00 96.81 743 LEU A O 1
ATOM 4885 N N . SER A 1 744 ? 26.548 3.169 -55.046 1.00 97.69 744 SER A N 1
ATOM 4886 C CA . SER A 1 744 ? 25.147 3.510 -55.331 1.00 97.69 744 SER A CA 1
ATOM 4887 C C . SER A 1 744 ? 24.505 2.563 -56.338 1.00 97.69 744 SER A C 1
ATOM 4889 O O . SER A 1 744 ? 25.094 2.256 -57.374 1.00 97.69 744 SER A O 1
ATOM 4891 N N . ALA A 1 745 ? 23.294 2.096 -56.027 1.00 96.75 745 ALA A N 1
ATOM 4892 C CA . ALA A 1 745 ? 22.487 1.272 -56.930 1.00 96.75 745 ALA A CA 1
ATOM 4893 C C . ALA A 1 745 ? 21.783 2.112 -58.014 1.00 96.75 745 ALA A C 1
ATOM 4895 O O . ALA A 1 745 ? 21.316 1.559 -59.008 1.00 96.75 745 ALA A O 1
ATOM 4896 N N . GLY A 1 746 ? 21.698 3.428 -57.811 1.00 96.69 746 GLY A N 1
ATOM 4897 C CA . GLY A 1 746 ? 21.217 4.419 -58.769 1.00 96.69 746 GLY A CA 1
ATOM 4898 C C . GLY A 1 746 ? 22.255 5.521 -58.965 1.00 96.69 746 GLY A C 1
ATOM 4899 O O . GLY A 1 746 ? 23.442 5.234 -59.155 1.00 96.69 746 GLY A O 1
ATOM 4900 N N . ASP A 1 747 ? 21.811 6.772 -58.891 1.00 97.44 747 ASP A N 1
ATOM 4901 C CA . ASP A 1 747 ? 22.679 7.938 -59.048 1.00 97.44 747 ASP A CA 1
ATOM 4902 C C . ASP A 1 747 ? 23.494 8.195 -57.771 1.00 97.44 747 ASP A C 1
ATOM 4904 O O . ASP A 1 747 ? 23.111 7.823 -56.657 1.00 97.44 747 ASP A O 1
ATOM 4908 N N . LEU A 1 748 ? 24.655 8.825 -57.919 1.00 98.25 748 LEU A N 1
ATOM 4909 C CA . LEU A 1 748 ? 25.527 9.224 -56.820 1.00 98.25 748 LEU A CA 1
ATOM 4910 C C . LEU A 1 748 ? 25.865 10.702 -56.956 1.00 98.25 748 LEU A C 1
ATOM 4912 O O . LEU A 1 748 ? 26.515 11.106 -57.914 1.00 98.25 748 LEU A O 1
ATOM 4916 N N . SER A 1 749 ? 25.474 11.505 -55.972 1.00 97.75 749 SER A N 1
ATOM 4917 C CA . SER A 1 749 ? 25.757 12.937 -55.915 1.00 97.75 749 SER A CA 1
ATOM 4918 C C . SER A 1 749 ? 26.457 13.277 -54.606 1.00 97.75 749 SER A C 1
ATOM 4920 O O . SER A 1 749 ? 25.862 13.164 -53.537 1.00 97.75 749 SER A O 1
ATOM 4922 N N . ALA A 1 750 ? 27.699 13.746 -54.671 1.00 97.31 750 ALA A N 1
ATOM 4923 C CA . ALA A 1 750 ? 28.466 14.178 -53.510 1.00 97.31 750 ALA A CA 1
ATOM 4924 C C . ALA A 1 750 ? 28.946 15.622 -53.682 1.00 97.31 750 ALA A C 1
ATOM 4926 O O . ALA A 1 750 ? 29.599 15.944 -54.669 1.00 97.31 750 ALA A O 1
ATOM 4927 N N . ALA A 1 751 ? 28.664 16.479 -52.703 1.00 94.69 751 ALA A N 1
ATOM 4928 C CA . ALA A 1 751 ? 29.085 17.875 -52.677 1.00 94.69 751 ALA A CA 1
ATOM 4929 C C . ALA A 1 751 ? 29.839 18.196 -51.379 1.00 94.69 751 ALA A C 1
ATOM 4931 O O . ALA A 1 751 ? 29.433 17.771 -50.291 1.00 94.69 751 ALA A O 1
ATOM 4932 N N . GLY A 1 752 ? 30.933 18.956 -51.482 1.00 92.94 752 GLY A N 1
ATOM 4933 C CA . GLY A 1 752 ? 31.774 19.296 -50.333 1.00 92.94 752 GLY A CA 1
ATOM 4934 C C . GLY A 1 752 ? 32.834 20.365 -50.601 1.00 92.94 752 GLY A C 1
ATOM 4935 O O . GLY A 1 752 ? 33.247 20.622 -51.730 1.00 92.94 752 GLY A O 1
ATOM 4936 N N . SER A 1 753 ? 33.360 20.974 -49.536 1.00 91.00 753 SER A N 1
ATOM 4937 C CA . SER A 1 753 ? 34.549 21.836 -49.609 1.00 91.00 753 SER A CA 1
ATOM 4938 C C . SER A 1 753 ? 35.813 21.062 -49.987 1.00 91.00 753 SER A C 1
ATOM 4940 O O . SER A 1 753 ? 36.773 21.656 -50.465 1.00 91.00 753 SER A O 1
ATOM 4942 N N . THR A 1 754 ? 35.827 19.763 -49.697 1.00 91.19 754 THR A N 1
ATOM 4943 C CA . THR A 1 754 ? 36.789 18.751 -50.144 1.00 91.19 754 THR A CA 1
ATOM 4944 C C . THR A 1 754 ? 36.017 17.439 -50.181 1.00 91.19 754 THR A C 1
ATOM 4946 O O . THR A 1 754 ? 35.289 17.167 -49.227 1.00 91.19 754 THR A O 1
ATOM 4949 N N . ILE A 1 755 ? 36.182 16.644 -51.229 1.00 95.81 755 ILE A N 1
ATOM 4950 C CA . ILE A 1 755 ? 35.630 15.292 -51.340 1.00 95.81 755 ILE A CA 1
ATOM 4951 C C . ILE A 1 755 ? 36.818 14.332 -51.315 1.00 95.81 755 ILE A C 1
ATOM 4953 O O . ILE A 1 755 ? 37.685 14.433 -52.175 1.00 95.81 755 ILE A O 1
ATOM 4957 N N . SER A 1 756 ? 36.875 13.454 -50.320 1.00 95.56 756 SER A N 1
ATOM 4958 C CA . SER A 1 756 ? 37.870 12.392 -50.155 1.00 95.56 756 SER A CA 1
ATOM 4959 C C . SER A 1 756 ? 37.139 11.052 -50.131 1.00 95.56 756 SER A C 1
ATOM 4961 O O . SER A 1 756 ? 36.197 10.896 -49.353 1.00 95.56 756 SER A O 1
ATOM 4963 N N . ALA A 1 757 ? 37.524 10.121 -51.003 1.00 97.19 757 ALA A N 1
ATOM 4964 C CA . ALA A 1 757 ? 36.993 8.760 -51.040 1.00 97.19 757 ALA A CA 1
ATOM 4965 C C . ALA A 1 757 ? 38.084 7.733 -51.386 1.00 97.19 757 ALA A C 1
ATOM 4967 O O . ALA A 1 757 ? 39.030 8.038 -52.108 1.00 97.19 757 ALA A O 1
ATOM 4968 N N . ASP A 1 758 ? 37.941 6.485 -50.946 1.00 97.06 758 ASP A N 1
ATOM 4969 C CA . ASP A 1 758 ? 38.759 5.378 -51.452 1.00 97.06 758 ASP A CA 1
ATOM 4970 C C . ASP A 1 758 ? 38.290 4.918 -52.831 1.00 97.06 758 ASP A C 1
ATOM 4972 O O . ASP A 1 758 ? 39.083 4.721 -53.751 1.00 97.06 758 ASP A O 1
ATOM 4976 N N . SER A 1 759 ? 36.981 4.748 -52.997 1.00 96.44 759 SER A N 1
ATOM 4977 C CA . SER A 1 759 ? 36.387 4.392 -54.282 1.00 96.44 759 SER A CA 1
ATOM 4978 C C . SER A 1 759 ? 34.963 4.912 -54.390 1.00 96.44 759 SER A C 1
ATOM 4980 O O . SER A 1 759 ? 34.257 5.038 -53.390 1.00 96.44 759 SER A O 1
ATOM 4982 N N . VAL A 1 760 ? 34.556 5.224 -55.616 1.00 98.06 760 VAL A N 1
ATOM 4983 C CA . VAL A 1 760 ? 33.228 5.730 -55.953 1.00 98.06 760 VAL A CA 1
ATOM 4984 C C . VAL A 1 760 ? 32.675 4.870 -57.075 1.00 98.06 760 VAL A C 1
ATOM 4986 O O . VAL A 1 760 ? 33.307 4.721 -58.120 1.00 98.06 760 VAL A O 1
ATOM 4989 N N . THR A 1 761 ? 31.516 4.262 -56.867 1.00 96.44 761 THR A N 1
ATOM 4990 C CA . THR A 1 761 ? 30.854 3.421 -57.866 1.00 96.44 761 THR A CA 1
ATOM 4991 C C . THR A 1 761 ? 29.355 3.690 -57.856 1.00 96.44 761 THR A C 1
ATOM 4993 O O . THR A 1 761 ? 28.731 3.630 -56.801 1.00 96.44 761 THR A O 1
ATOM 4996 N N . ALA A 1 762 ? 28.772 3.978 -59.015 1.00 97.00 762 ALA A N 1
ATOM 4997 C CA . ALA A 1 762 ? 27.334 4.160 -59.172 1.00 97.00 762 ALA A CA 1
ATOM 4998 C C . ALA A 1 762 ? 26.819 3.396 -60.393 1.00 97.00 762 ALA A C 1
ATOM 5000 O O . ALA A 1 762 ? 27.416 3.442 -61.471 1.00 97.00 762 ALA A O 1
ATOM 5001 N N . HIS A 1 763 ? 25.687 2.718 -60.227 1.00 94.94 763 HIS A N 1
ATOM 5002 C CA . HIS A 1 763 ? 24.947 2.082 -61.319 1.00 94.94 763 HIS A CA 1
ATOM 5003 C C . HIS A 1 763 ? 24.090 3.078 -62.132 1.00 94.94 763 HIS A C 1
ATOM 5005 O O . HIS A 1 763 ? 23.447 2.674 -63.101 1.00 94.94 763 HIS A O 1
ATOM 5011 N N . GLY A 1 764 ? 24.119 4.364 -61.775 1.00 94.75 764 GLY A N 1
ATOM 5012 C CA . GLY A 1 764 ? 23.595 5.501 -62.531 1.00 94.75 764 GLY A CA 1
ATOM 5013 C C . GLY A 1 764 ? 24.671 6.560 -62.801 1.00 94.75 764 GLY A C 1
ATOM 5014 O O . GLY A 1 764 ? 25.839 6.229 -63.049 1.00 94.75 764 GLY A O 1
ATOM 5015 N N . ASP A 1 765 ? 24.274 7.830 -62.772 1.00 96.06 765 ASP A N 1
ATOM 5016 C CA . ASP A 1 765 ? 25.167 8.978 -62.944 1.00 96.06 765 ASP A CA 1
ATOM 5017 C C . ASP A 1 765 ? 26.007 9.224 -61.672 1.00 96.06 765 ASP A C 1
ATOM 5019 O O . ASP A 1 765 ? 25.568 8.981 -60.549 1.00 96.06 765 ASP A O 1
ATOM 5023 N N . VAL A 1 766 ? 27.227 9.736 -61.835 1.00 98.12 766 VAL A N 1
ATOM 5024 C CA . VAL A 1 766 ? 28.116 10.175 -60.749 1.00 98.12 766 VAL A CA 1
ATOM 5025 C C . VAL A 1 766 ? 28.330 11.679 -60.864 1.00 98.12 766 VAL A C 1
ATOM 5027 O O . VAL A 1 766 ? 28.856 12.148 -61.867 1.00 98.12 766 VAL A O 1
ATOM 5030 N N . ALA A 1 767 ? 28.002 12.436 -59.824 1.00 97.56 767 ALA A N 1
ATOM 5031 C CA . ALA A 1 767 ? 28.291 13.858 -59.699 1.00 97.56 767 ALA A CA 1
ATOM 5032 C C . ALA A 1 767 ? 29.132 14.118 -58.441 1.00 97.56 767 ALA A C 1
ATOM 5034 O O . ALA A 1 767 ? 28.687 13.856 -57.325 1.00 97.56 767 ALA A O 1
ATOM 5035 N N . LEU A 1 768 ? 30.345 14.644 -58.612 1.00 96.62 768 LEU A N 1
ATOM 5036 C CA . LEU A 1 768 ? 31.245 15.036 -57.524 1.00 96.62 768 LEU A CA 1
ATOM 5037 C C . LEU A 1 768 ? 31.521 16.542 -57.611 1.00 96.62 768 LEU A C 1
ATOM 5039 O O . LEU A 1 768 ? 32.286 16.983 -58.468 1.00 96.62 768 LEU A O 1
ATOM 5043 N N . ASP A 1 769 ? 30.907 17.325 -56.726 1.00 93.12 769 ASP A N 1
ATOM 5044 C CA . ASP A 1 769 ? 30.980 18.789 -56.722 1.00 93.12 769 ASP A CA 1
ATOM 5045 C C . ASP A 1 769 ? 31.838 19.330 -55.567 1.00 93.12 769 ASP A C 1
ATOM 5047 O O . ASP A 1 769 ? 31.391 19.515 -54.430 1.00 93.12 769 ASP A O 1
ATOM 5051 N N . GLY A 1 770 ? 33.111 19.581 -55.865 1.00 88.69 770 GLY A N 1
ATOM 5052 C CA . GLY A 1 770 ? 34.023 20.318 -55.000 1.00 88.69 770 GLY A CA 1
ATOM 5053 C C . GLY A 1 770 ? 33.781 21.831 -55.069 1.00 88.69 770 GLY A C 1
ATOM 5054 O O . GLY A 1 770 ? 33.562 22.396 -56.135 1.00 88.69 770 GLY A O 1
ATOM 5055 N N . ALA A 1 771 ? 33.893 22.539 -53.942 1.00 85.19 771 ALA A N 1
ATOM 5056 C CA . ALA A 1 771 ? 33.716 23.998 -53.910 1.00 85.19 771 ALA A CA 1
ATOM 5057 C C . ALA A 1 771 ? 34.653 24.762 -54.880 1.00 85.19 771 ALA A C 1
ATOM 5059 O O . ALA A 1 771 ? 35.865 24.577 -54.853 1.00 85.19 771 ALA A O 1
ATOM 5060 N N . THR A 1 772 ? 34.124 25.698 -55.678 1.00 71.69 772 THR A N 1
ATOM 5061 C CA . THR A 1 772 ? 34.842 26.375 -56.786 1.00 71.69 772 THR A CA 1
ATOM 5062 C C . THR A 1 772 ? 35.348 27.806 -56.481 1.00 71.69 772 THR A C 1
ATOM 5064 O O . THR A 1 772 ? 35.778 28.515 -57.393 1.00 71.69 772 THR A O 1
ATOM 5067 N N . GLY A 1 773 ? 35.331 28.264 -55.213 1.00 62.34 773 GLY A N 1
ATOM 5068 C CA . GLY A 1 773 ? 35.653 29.653 -54.810 1.00 62.34 773 GLY A CA 1
ATOM 5069 C C . GLY A 1 773 ? 36.638 29.812 -53.628 1.00 62.34 773 GLY A C 1
ATOM 5070 O O . GLY A 1 773 ? 36.602 29.056 -52.664 1.00 62.34 773 GLY A O 1
ATOM 5071 N N . THR A 1 774 ? 37.519 30.826 -53.697 1.00 46.88 774 THR A N 1
ATOM 5072 C CA . THR A 1 774 ? 38.540 31.238 -52.685 1.00 46.88 774 THR A CA 1
ATOM 5073 C C . THR A 1 774 ? 37.916 31.604 -51.315 1.00 46.88 774 THR A C 1
ATOM 5075 O O . THR A 1 774 ? 36.765 32.015 -51.307 1.00 46.88 774 THR A O 1
ATOM 5078 N N . THR A 1 775 ? 38.532 31.605 -50.118 1.00 50.19 775 THR A N 1
ATOM 5079 C CA . THR A 1 775 ? 39.931 31.642 -49.619 1.00 50.19 775 THR A CA 1
ATOM 5080 C C . THR A 1 775 ? 40.190 30.665 -48.441 1.00 50.19 775 THR A C 1
ATOM 5082 O O . THR A 1 775 ? 41.244 30.735 -47.811 1.00 50.19 775 THR A O 1
ATOM 5085 N N . THR A 1 776 ? 39.260 29.750 -48.128 1.00 51.09 776 THR A N 1
ATOM 5086 C CA . THR A 1 776 ? 39.385 28.762 -47.025 1.00 51.09 776 THR A CA 1
ATOM 5087 C C . THR A 1 776 ? 39.039 27.314 -47.402 1.00 51.09 776 THR A C 1
ATOM 5089 O O . THR A 1 776 ? 39.465 26.404 -46.698 1.00 51.09 776 THR A O 1
ATOM 5092 N N . ALA A 1 777 ? 38.308 27.074 -48.496 1.00 60.56 777 ALA A N 1
ATOM 5093 C CA . ALA A 1 777 ? 37.973 25.734 -48.988 1.00 60.56 777 ALA A CA 1
ATOM 5094 C C . ALA A 1 777 ? 39.032 25.226 -49.984 1.00 60.56 777 ALA A C 1
ATOM 5096 O O . ALA A 1 777 ? 39.517 25.998 -50.811 1.00 60.56 777 ALA A O 1
ATOM 5097 N N . SER A 1 778 ? 39.396 23.936 -49.912 1.00 70.12 778 SER A N 1
ATOM 5098 C CA . SER A 1 778 ? 40.378 23.346 -50.839 1.00 70.12 778 SER A CA 1
ATOM 5099 C C . SER A 1 778 ? 39.781 23.054 -52.217 1.00 70.12 778 SER A C 1
ATOM 5101 O O . SER A 1 778 ? 40.518 23.046 -53.197 1.00 70.12 778 SER A O 1
ATOM 5103 N N . GLY A 1 779 ? 38.463 22.816 -52.262 1.00 80.69 779 GLY A N 1
ATOM 5104 C CA . GLY A 1 779 ? 37.656 22.431 -53.419 1.00 80.69 779 GLY A CA 1
ATOM 5105 C C . GLY A 1 779 ? 38.109 21.159 -54.122 1.00 80.69 779 GLY A C 1
ATOM 5106 O O . GLY A 1 779 ? 37.758 20.934 -55.276 1.00 80.69 779 GLY A O 1
ATOM 5107 N N . ARG A 1 780 ? 38.958 20.365 -53.475 1.00 90.44 780 ARG A N 1
ATOM 5108 C CA . ARG A 1 780 ? 39.621 19.222 -54.086 1.00 90.44 780 ARG A CA 1
ATOM 5109 C C . ARG A 1 780 ? 38.723 17.987 -54.067 1.00 90.44 780 ARG A C 1
ATOM 5111 O O . ARG A 1 780 ? 38.062 17.733 -53.063 1.00 90.44 780 ARG A O 1
ATOM 5118 N N . VAL A 1 781 ? 38.742 17.234 -55.160 1.00 95.19 781 VAL A N 1
ATOM 5119 C CA . VAL A 1 781 ? 38.155 15.898 -55.281 1.00 95.19 781 VAL A CA 1
ATOM 5120 C C . VAL A 1 781 ? 39.308 14.892 -55.330 1.00 95.19 781 VAL A C 1
ATOM 5122 O O . VAL A 1 781 ? 40.011 14.804 -56.335 1.00 95.19 781 VAL A O 1
ATOM 5125 N N . ASP A 1 782 ? 39.526 14.178 -54.230 1.00 95.00 782 ASP A N 1
ATOM 5126 C CA . ASP A 1 782 ? 40.533 13.129 -54.067 1.00 95.00 782 ASP A CA 1
ATOM 5127 C C . ASP A 1 782 ? 39.846 11.765 -53.975 1.00 95.00 782 ASP A C 1
ATOM 5129 O O . ASP A 1 782 ? 39.148 11.477 -53.007 1.00 95.00 782 ASP A O 1
ATOM 5133 N N . VAL A 1 783 ? 40.081 10.895 -54.948 1.00 96.75 783 VAL A N 1
ATOM 5134 C CA . VAL A 1 783 ? 39.668 9.493 -54.892 1.00 96.75 783 VAL A CA 1
ATOM 5135 C C . VAL A 1 783 ? 40.913 8.620 -54.986 1.00 96.75 783 VAL A C 1
ATOM 5137 O O . VAL A 1 783 ? 41.621 8.661 -55.986 1.00 96.75 783 VAL A O 1
ATOM 5140 N N . SER A 1 784 ? 41.240 7.852 -53.947 1.00 94.12 784 SER A N 1
ATOM 5141 C CA . SER A 1 784 ? 42.501 7.090 -53.924 1.00 94.12 784 SER A CA 1
ATOM 5142 C C . SER A 1 784 ? 42.521 5.961 -54.965 1.00 94.12 784 SER A C 1
ATOM 5144 O O . SER A 1 784 ? 43.570 5.648 -55.529 1.00 94.12 784 SER A O 1
ATOM 5146 N N . GLY A 1 785 ? 41.353 5.387 -55.252 1.00 94.31 785 GLY A N 1
ATOM 5147 C CA . GLY A 1 785 ? 41.129 4.345 -56.243 1.00 94.31 785 GLY A CA 1
ATOM 5148 C C . GLY A 1 785 ? 40.340 4.837 -57.456 1.00 94.31 785 GLY A C 1
ATOM 5149 O O . GLY A 1 785 ? 40.794 5.686 -58.224 1.00 94.31 785 GLY A O 1
ATOM 5150 N N . GLN A 1 786 ? 39.177 4.229 -57.681 1.00 94.94 786 GLN A N 1
ATOM 5151 C CA . GLN A 1 786 ? 38.427 4.351 -58.932 1.00 94.94 786 GLN A CA 1
ATOM 5152 C C . GLN A 1 786 ? 37.142 5.164 -58.755 1.00 94.94 786 GLN A C 1
ATOM 5154 O O . GLN A 1 786 ? 36.490 5.074 -57.715 1.00 94.94 786 GLN A O 1
ATOM 5159 N N . ILE A 1 787 ? 36.765 5.896 -59.801 1.00 97.25 787 ILE A N 1
ATOM 5160 C CA . ILE A 1 787 ? 35.458 6.528 -59.989 1.00 97.25 787 ILE A CA 1
ATOM 5161 C C . ILE A 1 787 ? 34.788 5.820 -61.166 1.00 97.25 787 ILE A C 1
ATOM 5163 O O . ILE A 1 787 ? 35.267 5.916 -62.295 1.00 97.25 787 ILE A O 1
ATOM 5167 N N . LEU A 1 788 ? 33.712 5.089 -60.901 1.00 96.00 788 LEU A N 1
ATOM 5168 C CA . LEU A 1 788 ? 33.048 4.204 -61.855 1.00 96.00 788 LEU A CA 1
ATOM 5169 C C . LEU A 1 788 ? 31.557 4.560 -61.938 1.00 96.00 788 LEU A C 1
ATOM 5171 O O . LEU A 1 788 ? 30.838 4.400 -60.958 1.00 96.00 788 LEU A O 1
ATOM 5175 N N . GLY A 1 789 ? 31.082 5.030 -63.090 1.00 95.56 789 GLY A N 1
ATOM 5176 C CA . GLY A 1 789 ? 29.662 5.306 -63.333 1.00 95.56 789 GLY A CA 1
ATOM 5177 C C . GLY A 1 789 ? 29.126 4.491 -64.506 1.00 95.56 789 GLY A C 1
ATOM 5178 O O . GLY A 1 789 ? 29.763 4.444 -65.560 1.00 95.56 789 GLY A O 1
ATOM 5179 N N . ALA A 1 790 ? 27.956 3.865 -64.358 1.00 94.75 790 ALA A N 1
ATOM 5180 C CA . ALA A 1 790 ? 27.238 3.292 -65.504 1.00 94.75 790 ALA A CA 1
ATOM 5181 C C . ALA A 1 790 ? 26.629 4.378 -66.405 1.00 94.75 790 ALA A C 1
ATOM 5183 O O . ALA A 1 790 ? 26.414 4.150 -67.594 1.00 94.75 790 ALA A O 1
ATOM 5184 N N . GLY A 1 791 ? 26.357 5.553 -65.833 1.00 94.94 791 GLY A N 1
ATOM 5185 C CA . GLY A 1 791 ? 25.890 6.744 -66.525 1.00 94.94 791 GLY A CA 1
ATOM 5186 C C . GLY A 1 791 ? 26.999 7.769 -66.772 1.00 94.94 791 GLY A C 1
ATOM 5187 O O . GLY A 1 791 ? 28.161 7.428 -67.016 1.00 94.94 791 GLY A O 1
ATOM 5188 N N . ASN A 1 792 ? 26.626 9.043 -66.742 1.00 96.38 792 ASN A N 1
ATOM 5189 C CA . ASN A 1 792 ? 27.540 10.171 -66.880 1.00 96.38 792 ASN A CA 1
ATOM 5190 C C . ASN A 1 792 ? 28.383 10.342 -65.616 1.00 96.38 792 ASN A C 1
ATOM 5192 O O . ASN A 1 792 ? 27.907 10.109 -64.510 1.00 96.38 792 ASN A O 1
ATOM 5196 N N . VAL A 1 793 ? 29.618 10.811 -65.768 1.00 97.62 793 VAL A N 1
ATOM 5197 C CA . VAL A 1 793 ? 30.474 11.198 -64.642 1.00 97.62 793 VAL A CA 1
ATOM 5198 C C . VAL A 1 793 ? 30.785 12.683 -64.762 1.00 97.62 793 VAL A C 1
ATOM 5200 O O . VAL A 1 793 ? 31.483 13.105 -65.682 1.00 97.62 793 VAL A O 1
ATOM 5203 N N . LEU A 1 794 ? 30.270 13.475 -63.827 1.00 97.25 794 LEU A N 1
ATOM 5204 C CA . LEU A 1 794 ? 30.492 14.909 -63.703 1.00 97.25 794 LEU A CA 1
ATOM 5205 C C . LEU A 1 794 ? 31.356 15.199 -62.476 1.00 97.25 794 LEU A C 1
ATOM 5207 O O . LEU A 1 794 ? 31.012 14.827 -61.358 1.00 97.25 794 LEU A O 1
ATOM 5211 N N . ILE A 1 795 ? 32.466 15.903 -62.675 1.00 96.81 795 ILE A N 1
ATOM 5212 C CA . ILE A 1 795 ? 33.366 16.315 -61.599 1.00 96.81 795 ILE A CA 1
ATOM 5213 C C . ILE A 1 795 ? 33.636 17.812 -61.718 1.00 96.81 795 ILE A C 1
ATOM 5215 O O . ILE A 1 795 ? 34.154 18.281 -62.734 1.00 96.81 795 ILE A O 1
ATOM 5219 N N . THR A 1 796 ? 33.331 18.560 -60.665 1.00 93.50 796 THR A N 1
ATOM 5220 C CA . THR A 1 796 ? 33.591 20.001 -60.555 1.00 93.50 796 THR A CA 1
ATOM 5221 C C . THR A 1 796 ? 34.424 20.311 -59.315 1.00 93.50 796 THR A C 1
ATOM 5223 O O . THR A 1 796 ? 34.421 19.556 -58.347 1.00 93.50 796 THR A O 1
ATOM 5226 N N . GLY A 1 797 ? 35.198 21.401 -59.344 1.00 91.62 797 GLY A N 1
ATOM 5227 C CA . GLY A 1 797 ? 35.942 21.866 -58.168 1.00 91.62 797 GLY A CA 1
ATOM 5228 C C . GLY A 1 797 ? 37.264 22.563 -58.461 1.00 91.62 797 GLY A C 1
ATOM 5229 O O . GLY A 1 797 ? 37.453 23.213 -59.487 1.00 91.62 797 GLY A O 1
ATOM 5230 N N . GLN A 1 798 ? 38.203 22.462 -57.527 1.00 91.00 798 GLN A N 1
ATOM 5231 C CA . GLN A 1 798 ? 39.528 23.072 -57.621 1.00 91.00 798 GLN A CA 1
ATOM 5232 C C . GLN A 1 798 ? 40.557 22.126 -58.221 1.00 91.00 798 GLN A C 1
ATOM 5234 O O . GLN A 1 798 ? 41.448 22.591 -58.913 1.00 91.00 798 GLN A O 1
ATOM 5239 N N . SER A 1 799 ? 40.468 20.822 -57.991 1.00 91.94 799 SER A N 1
ATOM 5240 C CA . SER A 1 799 ? 41.366 19.837 -58.604 1.00 91.94 799 SER A CA 1
ATOM 5241 C C . SER A 1 799 ? 40.777 18.442 -58.473 1.00 91.94 799 SER A C 1
ATOM 5243 O O . SER A 1 799 ? 40.019 18.195 -57.536 1.00 91.94 799 SER A O 1
ATOM 5245 N N . LEU A 1 800 ? 41.174 17.542 -59.368 1.00 94.88 800 LEU A N 1
ATOM 5246 C CA . LEU A 1 800 ? 40.824 16.124 -59.335 1.00 94.88 800 LEU A CA 1
ATOM 5247 C C . LEU A 1 800 ? 42.098 15.289 -59.184 1.00 94.88 800 LEU A C 1
ATOM 5249 O O . LEU A 1 800 ? 43.053 15.497 -59.931 1.00 94.88 800 LEU A O 1
ATOM 5253 N N . SER A 1 801 ? 42.090 14.333 -58.261 1.00 95.25 801 SER A N 1
ATOM 5254 C CA . SER A 1 801 ? 43.075 13.257 -58.148 1.00 95.25 801 SER A CA 1
ATOM 5255 C C . SER A 1 801 ? 42.337 11.924 -58.080 1.00 95.25 801 SER A C 1
ATOM 5257 O O . SER A 1 801 ? 41.593 11.706 -57.131 1.00 95.25 801 SER A O 1
ATOM 5259 N N . ALA A 1 802 ? 42.529 11.041 -59.057 1.00 96.38 802 ALA A N 1
ATOM 5260 C CA . ALA A 1 802 ? 41.945 9.699 -59.088 1.00 96.38 802 ALA A CA 1
ATOM 5261 C C . ALA A 1 802 ? 42.902 8.687 -59.731 1.00 96.38 802 ALA A C 1
ATOM 5263 O O . ALA A 1 802 ? 43.810 9.076 -60.460 1.00 96.38 802 ALA A O 1
ATOM 5264 N N . GLN A 1 803 ? 42.714 7.385 -59.508 1.00 94.69 803 GLN A N 1
ATOM 5265 C CA . GLN A 1 803 ? 43.511 6.360 -60.194 1.00 94.69 803 GLN A CA 1
ATOM 5266 C C . GLN A 1 803 ? 42.896 5.971 -61.545 1.00 94.69 803 GLN A C 1
ATOM 5268 O O . GLN A 1 803 ? 43.600 5.783 -62.542 1.00 94.69 803 GLN A O 1
ATOM 5273 N N . THR A 1 804 ? 41.569 5.869 -61.581 1.00 94.50 804 THR A N 1
ATOM 5274 C CA . THR A 1 804 ? 40.784 5.533 -62.773 1.00 94.50 804 THR A CA 1
ATOM 5275 C C . THR A 1 804 ? 39.457 6.274 -62.713 1.00 94.50 804 THR A C 1
ATOM 5277 O O . THR A 1 804 ? 38.812 6.272 -61.668 1.00 94.50 804 THR A O 1
ATOM 5280 N N . VAL A 1 805 ? 39.037 6.890 -63.814 1.00 96.94 805 VAL A N 1
ATOM 5281 C CA . VAL A 1 805 ? 37.723 7.530 -63.945 1.00 96.94 805 VAL A CA 1
ATOM 5282 C C . VAL A 1 805 ? 37.039 6.982 -65.185 1.00 96.94 805 VAL A C 1
ATOM 5284 O O . VAL A 1 805 ? 37.570 7.115 -66.287 1.00 96.94 805 VAL A O 1
ATOM 5287 N N . VAL A 1 806 ? 35.879 6.357 -65.013 1.00 96.06 806 VAL A N 1
ATOM 5288 C CA . VAL A 1 806 ? 35.144 5.723 -66.108 1.00 96.06 806 VAL A CA 1
ATOM 5289 C C . VAL A 1 806 ? 33.679 6.128 -66.093 1.00 96.06 806 VAL A C 1
ATOM 5291 O O . VAL A 1 806 ? 32.995 5.917 -65.093 1.00 96.06 806 VAL A O 1
ATOM 5294 N N . ALA A 1 807 ? 33.205 6.653 -67.222 1.00 96.62 807 ALA A N 1
ATOM 5295 C CA . ALA A 1 807 ? 31.794 6.923 -67.485 1.00 96.62 807 ALA A CA 1
ATOM 5296 C C . ALA A 1 807 ? 31.212 5.920 -68.492 1.00 96.62 807 ALA A C 1
ATOM 5298 O O . ALA A 1 807 ? 31.861 5.557 -69.479 1.00 96.62 807 ALA A O 1
ATOM 5299 N N . GLY A 1 808 ? 29.969 5.500 -68.280 1.00 94.81 808 GLY A N 1
ATOM 5300 C CA . GLY A 1 808 ? 29.278 4.587 -69.184 1.00 94.81 808 GLY A CA 1
ATOM 5301 C C . GLY A 1 808 ? 29.689 3.121 -69.060 1.00 94.81 808 GLY A C 1
ATOM 5302 O O . GLY A 1 808 ? 29.821 2.455 -70.084 1.00 94.81 808 GLY A O 1
ATOM 5303 N N . ILE A 1 809 ? 29.948 2.608 -67.854 1.00 94.25 809 ILE A N 1
ATOM 5304 C CA . ILE A 1 809 ? 30.254 1.182 -67.636 1.00 94.25 809 ILE A CA 1
ATOM 5305 C C . ILE A 1 809 ? 29.006 0.316 -67.830 1.00 94.25 809 ILE A C 1
ATOM 5307 O O . ILE A 1 809 ? 27.960 0.565 -67.237 1.00 94.25 809 ILE A O 1
ATOM 5311 N N . ASP A 1 810 ? 29.142 -0.776 -68.577 1.00 91.88 810 ASP A N 1
ATOM 5312 C CA . ASP A 1 810 ? 28.189 -1.884 -68.536 1.00 91.88 810 ASP A CA 1
ATOM 5313 C C . ASP A 1 810 ? 28.660 -2.891 -67.475 1.00 91.88 810 ASP A C 1
ATOM 5315 O O . ASP A 1 810 ? 29.580 -3.682 -67.707 1.00 91.88 810 ASP A O 1
ATOM 5319 N N . PHE A 1 811 ? 28.082 -2.824 -66.270 1.00 90.25 811 PHE A N 1
ATOM 5320 C CA . PHE A 1 811 ? 28.491 -3.679 -65.150 1.00 90.25 811 PHE A CA 1
ATOM 5321 C C . PHE A 1 811 ? 28.200 -5.165 -65.401 1.00 90.25 811 PHE A C 1
ATOM 5323 O O . PHE A 1 811 ? 28.988 -6.012 -64.972 1.00 90.25 811 PHE A O 1
ATOM 5330 N N . ASP A 1 812 ? 27.135 -5.492 -66.136 1.00 87.12 812 ASP A N 1
ATOM 5331 C CA . ASP A 1 812 ? 26.792 -6.876 -66.474 1.00 87.12 812 ASP A CA 1
ATOM 5332 C C . ASP A 1 812 ? 27.817 -7.456 -67.453 1.00 87.12 812 ASP A C 1
ATOM 5334 O O . ASP A 1 812 ? 28.338 -8.559 -67.243 1.00 87.12 812 ASP A O 1
ATOM 5338 N N . ALA A 1 813 ? 28.171 -6.694 -68.492 1.00 88.81 813 ALA A N 1
ATOM 5339 C CA . ALA A 1 813 ? 29.199 -7.089 -69.449 1.00 88.81 813 ALA A CA 1
ATOM 5340 C C . ALA A 1 813 ? 30.596 -7.126 -68.812 1.00 88.81 813 ALA A C 1
ATOM 5342 O O . ALA A 1 813 ? 31.366 -8.049 -69.079 1.00 88.81 813 ALA A O 1
ATOM 5343 N N . THR A 1 814 ? 30.906 -6.180 -67.925 1.00 90.31 814 THR A N 1
ATOM 5344 C CA . THR A 1 814 ? 32.156 -6.145 -67.145 1.00 90.31 814 THR A CA 1
ATOM 5345 C C . THR A 1 814 ? 32.290 -7.389 -66.269 1.00 90.31 814 THR A C 1
ATOM 5347 O O . THR A 1 814 ? 33.337 -8.042 -66.246 1.00 90.31 814 THR A O 1
ATOM 5350 N N . ASN A 1 815 ? 31.210 -7.783 -65.589 1.00 86.31 815 ASN A N 1
ATOM 5351 C CA . ASN A 1 815 ? 31.184 -9.003 -64.791 1.00 86.31 815 ASN A CA 1
ATOM 5352 C C . ASN A 1 815 ? 31.316 -10.262 -65.671 1.00 86.31 815 ASN A C 1
ATOM 5354 O O . ASN A 1 815 ? 32.081 -11.170 -65.341 1.00 86.31 815 ASN A O 1
ATOM 5358 N N . ALA A 1 816 ? 30.654 -10.301 -66.834 1.00 87.31 816 ALA A N 1
ATOM 5359 C CA . ALA A 1 816 ? 30.801 -11.386 -67.811 1.00 87.31 816 ALA A CA 1
ATOM 5360 C C . ALA A 1 816 ? 32.224 -11.479 -68.402 1.00 87.31 816 ALA A C 1
ATOM 5362 O O . ALA A 1 816 ? 32.692 -12.576 -68.711 1.00 87.31 816 ALA A O 1
ATOM 5363 N N . ALA A 1 817 ? 32.930 -10.351 -68.507 1.00 86.19 817 ALA A N 1
ATOM 5364 C CA . ALA A 1 817 ? 34.325 -10.256 -68.934 1.00 86.19 817 ALA A CA 1
ATOM 5365 C C . ALA A 1 817 ? 35.336 -10.577 -67.813 1.00 86.19 817 ALA A C 1
ATOM 5367 O O . ALA A 1 817 ? 36.537 -10.362 -67.985 1.00 86.19 817 ALA A O 1
ATOM 5368 N N . GLY A 1 818 ? 34.876 -11.090 -66.666 1.00 83.50 818 GLY A N 1
ATOM 5369 C CA . GLY A 1 818 ? 35.737 -11.476 -65.548 1.00 83.50 818 GLY A CA 1
ATOM 5370 C C . GLY A 1 818 ? 36.341 -10.292 -64.789 1.00 83.50 818 GLY A C 1
ATOM 5371 O O . GLY A 1 818 ? 37.397 -10.450 -64.180 1.00 83.50 818 GLY A O 1
ATOM 5372 N N . GLY A 1 819 ? 35.693 -9.123 -64.831 1.00 81.50 819 GLY A N 1
ATOM 5373 C CA . GLY A 1 819 ? 36.122 -7.908 -64.131 1.00 81.50 819 GLY A CA 1
ATOM 5374 C C . GLY A 1 819 ? 36.915 -6.916 -64.986 1.00 81.50 819 GLY A C 1
ATOM 5375 O O . GLY A 1 819 ? 37.270 -5.848 -64.493 1.00 81.50 819 GLY A O 1
ATOM 5376 N N . ASN A 1 820 ? 37.171 -7.221 -66.262 1.00 85.69 820 ASN A N 1
ATOM 5377 C CA . ASN A 1 820 ? 37.690 -6.226 -67.199 1.00 85.69 820 ASN A CA 1
ATOM 5378 C C . ASN A 1 820 ? 36.597 -5.204 -67.532 1.00 85.69 820 ASN A C 1
ATOM 5380 O O . ASN A 1 820 ? 35.507 -5.598 -67.936 1.00 85.69 820 ASN A O 1
ATOM 5384 N N . ILE A 1 821 ? 36.906 -3.910 -67.405 1.00 88.00 821 ILE A N 1
ATOM 5385 C CA . ILE A 1 821 ? 35.958 -2.818 -67.664 1.00 88.00 821 ILE A CA 1
ATOM 5386 C C . ILE A 1 821 ? 35.449 -2.896 -69.107 1.00 88.00 821 ILE A C 1
ATOM 5388 O O . ILE A 1 821 ? 36.231 -2.814 -70.058 1.00 88.00 821 ILE A O 1
ATOM 5392 N N . VAL A 1 822 ? 34.132 -3.034 -69.259 1.00 87.75 822 VAL A N 1
ATOM 5393 C CA . VAL A 1 822 ? 33.425 -2.954 -70.538 1.00 87.75 822 VAL A CA 1
ATOM 5394 C C . VAL A 1 822 ? 32.585 -1.683 -70.546 1.00 87.75 822 VAL A C 1
ATOM 5396 O O . VAL A 1 822 ? 31.743 -1.470 -69.675 1.00 87.75 822 VAL A O 1
ATOM 5399 N N . LEU A 1 823 ? 32.825 -0.833 -71.541 1.00 88.88 823 LEU A N 1
ATOM 5400 C CA . LEU A 1 823 ? 32.041 0.375 -71.775 1.00 88.88 823 LEU A CA 1
ATOM 5401 C C . LEU A 1 823 ? 30.764 0.028 -72.549 1.00 88.88 823 LEU A C 1
ATOM 5403 O O . LEU A 1 823 ? 30.802 -0.748 -73.505 1.00 88.88 823 LEU A O 1
ATOM 5407 N N . GLY A 1 824 ? 29.649 0.626 -72.147 1.00 87.81 824 GLY A N 1
ATOM 5408 C CA . GLY A 1 824 ? 28.364 0.536 -72.822 1.00 87.81 824 GLY A CA 1
ATOM 5409 C C . GLY A 1 824 ? 28.248 1.492 -74.014 1.00 87.81 824 GLY A C 1
ATOM 5410 O O . GLY A 1 824 ? 29.212 1.795 -74.718 1.00 87.81 824 GLY A O 1
ATOM 5411 N N . GLN A 1 825 ? 27.026 1.981 -74.246 1.00 85.38 825 GLN A N 1
ATOM 5412 C CA . GLN A 1 825 ? 26.667 2.774 -75.435 1.00 85.38 825 GLN A CA 1
ATOM 5413 C C . GLN A 1 825 ? 26.582 4.294 -75.174 1.00 85.38 825 GLN A C 1
ATOM 5415 O O . GLN A 1 825 ? 26.500 5.085 -76.120 1.00 85.38 825 GLN A O 1
ATOM 5420 N N . ALA A 1 826 ? 26.533 4.712 -73.907 1.00 87.44 826 ALA A N 1
ATOM 5421 C CA . ALA A 1 826 ? 26.359 6.098 -73.472 1.00 87.44 826 ALA A CA 1
ATOM 5422 C C . ALA A 1 826 ? 26.993 6.308 -72.088 1.00 87.44 826 ALA A C 1
ATOM 5424 O O . ALA A 1 826 ? 27.201 5.337 -71.372 1.00 87.44 826 ALA A O 1
ATOM 5425 N N . GLY A 1 827 ? 27.291 7.562 -71.740 1.00 93.69 827 GLY A N 1
ATOM 5426 C CA . GLY A 1 827 ? 27.958 7.948 -70.496 1.00 93.69 827 GLY A CA 1
ATOM 5427 C C . GLY A 1 827 ? 29.074 8.938 -70.795 1.00 93.69 827 GLY A C 1
ATOM 5428 O O . GLY A 1 827 ? 30.165 8.541 -71.211 1.00 93.69 827 GLY A O 1
ATOM 5429 N N . ASP A 1 828 ? 28.773 10.224 -70.654 1.00 96.19 828 ASP A N 1
ATOM 5430 C CA . ASP A 1 828 ? 29.735 11.297 -70.891 1.00 96.19 828 ASP A CA 1
ATOM 5431 C C . ASP A 1 828 ? 30.590 11.522 -69.633 1.00 96.19 828 ASP A C 1
ATOM 5433 O O . ASP A 1 828 ? 30.096 11.456 -68.507 1.00 96.19 828 ASP A O 1
ATOM 5437 N N . LEU A 1 829 ? 31.881 11.793 -69.823 1.00 97.00 829 LEU A N 1
ATOM 5438 C CA . LEU A 1 829 ? 32.808 12.157 -68.754 1.00 97.00 829 LEU A CA 1
ATOM 5439 C C . LEU A 1 829 ? 33.117 13.649 -68.852 1.00 97.00 829 LEU A C 1
ATOM 5441 O O . LEU A 1 829 ? 33.801 14.079 -69.778 1.00 97.00 829 LEU A O 1
ATOM 5445 N N . SER A 1 830 ? 32.650 14.421 -67.878 1.00 96.56 830 SER A N 1
ATOM 5446 C CA . SER A 1 830 ? 32.866 15.862 -67.787 1.00 96.56 830 SER A CA 1
ATOM 5447 C C . SER A 1 830 ? 33.655 16.202 -66.527 1.00 96.56 830 SER A C 1
ATOM 5449 O O . SER A 1 830 ? 33.169 16.017 -65.414 1.00 96.56 830 SER A O 1
ATOM 5451 N N . VAL A 1 831 ? 34.854 16.757 -66.684 1.00 96.12 831 VAL A N 1
ATOM 5452 C CA . VAL A 1 831 ? 35.679 17.260 -65.579 1.00 96.12 831 VAL A CA 1
ATOM 5453 C C . VAL A 1 831 ? 35.932 18.746 -65.795 1.00 96.12 831 VAL A C 1
ATOM 5455 O O . VAL A 1 831 ? 36.568 19.140 -66.767 1.00 96.12 831 VAL A O 1
ATOM 5458 N N . SER A 1 832 ? 35.461 19.584 -64.880 1.00 93.12 832 SER A N 1
ATOM 5459 C CA . SER A 1 832 ? 35.645 21.035 -64.930 1.00 93.12 832 SER A CA 1
ATOM 5460 C C . SER A 1 832 ? 36.212 21.532 -63.611 1.00 93.12 832 SER A C 1
ATOM 5462 O O . SER A 1 832 ? 35.472 21.808 -62.662 1.00 93.12 832 SER A O 1
ATOM 5464 N N . VAL A 1 833 ? 37.534 21.673 -63.553 1.00 92.62 833 VAL A N 1
ATOM 5465 C CA . VAL A 1 833 ? 38.239 22.133 -62.354 1.00 92.62 833 VAL A CA 1
ATOM 5466 C C . VAL A 1 833 ? 39.077 23.381 -62.620 1.00 92.62 833 VAL A C 1
ATOM 5468 O O . VAL A 1 833 ? 39.520 23.632 -63.735 1.00 92.62 833 VAL A O 1
ATOM 5471 N N . ASN A 1 834 ? 39.344 24.177 -61.587 1.00 89.19 834 ASN A N 1
ATOM 5472 C CA . ASN A 1 834 ? 40.190 25.372 -61.726 1.00 89.19 834 ASN A CA 1
ATOM 5473 C C . ASN A 1 834 ? 41.702 25.062 -61.726 1.00 89.19 834 ASN A C 1
ATOM 5475 O O . ASN A 1 834 ? 42.502 25.859 -62.214 1.00 89.19 834 ASN A O 1
ATOM 5479 N N . GLY A 1 835 ? 42.103 23.934 -61.143 1.00 88.94 835 GLY A N 1
ATOM 5480 C CA . GLY A 1 835 ? 43.481 23.498 -60.908 1.00 88.94 835 GLY A CA 1
ATOM 5481 C C . GLY A 1 835 ? 43.829 22.234 -61.695 1.00 88.94 835 GLY A C 1
ATOM 5482 O O . GLY A 1 835 ? 43.467 22.110 -62.860 1.00 88.94 835 GLY A O 1
ATOM 5483 N N . THR A 1 836 ? 44.599 21.321 -61.108 1.00 91.56 836 THR A N 1
ATOM 5484 C CA . THR A 1 836 ? 45.105 20.138 -61.826 1.00 91.56 836 THR A CA 1
ATOM 5485 C C . THR A 1 836 ? 44.089 18.996 -61.846 1.00 91.56 836 THR A C 1
ATOM 5487 O O . THR A 1 836 ? 43.454 18.705 -60.833 1.00 91.56 836 THR A O 1
ATOM 5490 N N . VAL A 1 837 ? 43.984 18.324 -62.991 1.00 94.88 837 VAL A N 1
ATOM 5491 C CA . VAL A 1 837 ? 43.365 17.004 -63.148 1.00 94.88 837 VAL A CA 1
ATOM 5492 C C . VAL A 1 837 ? 44.478 15.962 -63.210 1.00 94.88 837 VAL A C 1
ATOM 5494 O O . VAL A 1 837 ? 45.305 16.024 -64.116 1.00 94.88 837 VAL A O 1
ATOM 5497 N N . VAL A 1 838 ? 44.508 15.021 -62.268 1.00 94.38 838 VAL A N 1
ATOM 5498 C CA . VAL A 1 838 ? 45.410 13.862 -62.265 1.00 94.38 838 VAL A CA 1
ATOM 5499 C C . VAL A 1 838 ? 44.566 12.598 -62.232 1.00 94.38 838 VAL A C 1
ATOM 5501 O O . VAL A 1 838 ? 43.960 12.286 -61.210 1.00 94.38 838 VAL A O 1
ATOM 5504 N N . ALA A 1 839 ? 44.526 11.873 -63.344 1.00 94.94 839 ALA A N 1
ATOM 5505 C CA . ALA A 1 839 ? 43.911 10.555 -63.399 1.00 94.94 839 ALA A CA 1
ATOM 5506 C C . ALA A 1 839 ? 44.603 9.694 -64.458 1.00 94.94 839 ALA A C 1
ATOM 5508 O O . ALA A 1 839 ? 44.402 9.932 -65.645 1.00 94.94 839 ALA A O 1
ATOM 5509 N N . PRO A 1 840 ? 45.417 8.693 -64.076 1.00 95.19 840 PRO A N 1
ATOM 5510 C CA . PRO A 1 840 ? 46.168 7.894 -65.042 1.00 95.19 840 PRO A CA 1
ATOM 5511 C C . PRO A 1 840 ? 45.303 7.198 -66.091 1.00 95.19 840 PRO A C 1
ATOM 5513 O O . PRO A 1 840 ? 45.709 7.096 -67.242 1.00 95.19 840 PRO A O 1
ATOM 5516 N N . THR A 1 841 ? 44.098 6.753 -65.736 1.00 94.81 841 THR A N 1
ATOM 5517 C CA . THR A 1 841 ? 43.157 6.169 -66.701 1.00 94.81 841 THR A CA 1
ATOM 5518 C C . THR A 1 841 ? 41.855 6.955 -66.716 1.00 94.81 841 THR A C 1
ATOM 5520 O O . THR A 1 841 ? 41.166 7.012 -65.699 1.00 94.81 841 THR A O 1
ATOM 5523 N N . LEU A 1 842 ? 41.492 7.520 -67.868 1.00 96.12 842 LEU A N 1
ATOM 5524 C CA . LEU A 1 842 ? 40.171 8.105 -68.102 1.00 96.12 842 LEU A CA 1
ATOM 5525 C C . LEU A 1 842 ? 39.486 7.397 -69.269 1.00 96.12 842 LEU A C 1
ATOM 5527 O O . LEU A 1 842 ? 40.061 7.272 -70.352 1.00 96.12 842 LEU A O 1
ATOM 5531 N N . GLN A 1 843 ? 38.258 6.935 -69.062 1.00 94.75 843 GLN A N 1
ATOM 5532 C CA . GLN A 1 843 ? 37.488 6.224 -70.077 1.00 94.75 843 GLN A CA 1
ATOM 5533 C C . GLN A 1 843 ? 36.041 6.719 -70.128 1.00 94.75 843 GLN A C 1
ATOM 5535 O O . GLN A 1 843 ? 35.457 7.045 -69.097 1.00 94.75 843 GLN A O 1
ATOM 5540 N N . ALA A 1 844 ? 35.445 6.768 -71.318 1.00 95.81 844 ALA A N 1
ATOM 5541 C CA . ALA A 1 844 ? 34.024 7.068 -71.468 1.00 95.81 844 ALA A CA 1
ATOM 5542 C C . ALA A 1 844 ? 33.405 6.354 -72.674 1.00 95.81 844 ALA A C 1
ATOM 5544 O O . ALA A 1 844 ? 33.970 6.359 -73.771 1.00 95.81 844 ALA A O 1
ATOM 5545 N N . ALA A 1 845 ? 32.202 5.803 -72.499 1.00 93.06 845 ALA A N 1
ATOM 5546 C CA . ALA A 1 845 ? 31.363 5.350 -73.615 1.00 93.06 845 ALA A CA 1
ATOM 5547 C C . ALA A 1 845 ? 30.813 6.525 -74.456 1.00 93.06 845 ALA A C 1
ATOM 5549 O O . ALA A 1 845 ? 30.370 6.356 -75.597 1.00 93.06 845 ALA A O 1
ATOM 5550 N N . GLY A 1 846 ? 30.793 7.723 -73.874 1.00 92.19 846 GLY A N 1
ATOM 5551 C CA . GLY A 1 846 ? 30.326 8.960 -74.476 1.00 92.19 846 GLY A CA 1
ATOM 5552 C C . GLY A 1 846 ? 31.448 9.921 -74.864 1.00 92.19 846 GLY A C 1
ATOM 5553 O O . GLY A 1 846 ? 32.533 9.516 -75.293 1.00 92.19 846 GLY A O 1
ATOM 5554 N N . VAL A 1 847 ? 31.139 11.213 -74.776 1.00 93.69 847 VAL A N 1
ATOM 5555 C CA . VAL A 1 847 ? 32.096 12.311 -74.958 1.00 93.69 847 VAL A CA 1
ATOM 5556 C C . VAL A 1 847 ? 32.939 12.462 -73.695 1.00 93.69 847 VAL A C 1
ATOM 5558 O O . VAL A 1 847 ? 32.434 12.320 -72.585 1.00 93.69 847 VAL A O 1
ATOM 5561 N N . ILE A 1 848 ? 34.220 12.776 -73.870 1.00 96.50 848 ILE A N 1
ATOM 5562 C CA . ILE A 1 848 ? 35.096 13.216 -72.782 1.00 96.50 848 ILE A CA 1
ATOM 5563 C C . ILE A 1 848 ? 35.306 14.722 -72.930 1.00 96.50 848 ILE A C 1
ATOM 5565 O O . ILE A 1 848 ? 35.777 15.163 -73.975 1.00 96.50 848 ILE A O 1
ATOM 5569 N N . ASP A 1 849 ? 34.996 15.501 -71.900 1.00 96.12 849 ASP A N 1
ATOM 5570 C CA . ASP A 1 849 ? 35.291 16.933 -71.818 1.00 96.12 849 ASP A CA 1
ATOM 5571 C C . ASP A 1 849 ? 36.015 17.233 -70.503 1.00 96.12 849 ASP A C 1
ATOM 5573 O O . ASP A 1 849 ? 35.466 17.070 -69.415 1.00 96.12 849 ASP A O 1
ATOM 5577 N N . ILE A 1 850 ? 37.288 17.610 -70.589 1.00 96.12 850 ILE A N 1
ATOM 5578 C CA . ILE A 1 850 ? 38.149 17.844 -69.431 1.00 96.12 850 ILE A CA 1
ATOM 5579 C C . ILE A 1 850 ? 38.759 19.232 -69.542 1.00 96.12 850 ILE A C 1
ATOM 5581 O O . ILE A 1 850 ? 39.521 19.528 -70.464 1.00 96.12 850 ILE A O 1
ATOM 5585 N N . SER A 1 851 ? 38.503 20.062 -68.538 1.00 92.56 851 SER A N 1
ATOM 5586 C CA . SER A 1 851 ? 39.076 21.393 -68.391 1.00 92.56 851 SER A CA 1
ATOM 5587 C C . SER A 1 851 ? 39.706 21.580 -67.009 1.00 92.56 851 SER A C 1
ATOM 5589 O O . SER A 1 851 ? 39.142 21.213 -65.978 1.00 92.56 851 SER A O 1
ATOM 5591 N N . GLY A 1 852 ? 40.921 22.129 -67.008 1.00 91.50 852 GLY A N 1
ATOM 5592 C CA . GLY A 1 852 ? 41.748 22.336 -65.823 1.00 91.50 852 GLY A CA 1
ATOM 5593 C C . GLY A 1 852 ? 42.888 23.317 -66.081 1.00 91.50 852 GLY A C 1
ATOM 5594 O O . GLY A 1 852 ? 43.228 23.611 -67.226 1.00 91.50 852 GLY A O 1
ATOM 5595 N N . ALA A 1 853 ? 43.549 23.795 -65.025 1.00 90.31 853 ALA A N 1
ATOM 5596 C CA . ALA A 1 853 ? 44.846 24.462 -65.153 1.00 90.31 853 ALA A CA 1
ATOM 5597 C C . ALA A 1 853 ? 45.858 23.546 -65.852 1.00 90.31 853 ALA A C 1
ATOM 5599 O O . ALA A 1 853 ? 46.581 23.995 -66.737 1.00 90.31 853 ALA A O 1
ATOM 5600 N N . SER A 1 854 ? 45.883 22.267 -65.476 1.00 91.81 854 SER A N 1
ATOM 5601 C CA . SER A 1 854 ? 46.672 21.220 -66.134 1.00 91.81 854 SER A CA 1
ATOM 5602 C C . SER A 1 854 ? 45.916 19.898 -66.139 1.00 91.81 854 SER A C 1
ATOM 5604 O O . SER A 1 854 ? 45.114 19.653 -65.238 1.00 91.81 854 SER A O 1
ATOM 5606 N N . VAL A 1 855 ? 46.181 19.061 -67.137 1.00 94.00 855 VAL A N 1
ATOM 5607 C CA . VAL A 1 855 ? 45.604 17.716 -67.262 1.00 94.00 855 VAL A CA 1
ATOM 5608 C C . VAL A 1 855 ? 46.743 16.711 -67.362 1.00 94.00 855 VAL A C 1
ATOM 5610 O O . VAL A 1 855 ? 47.583 16.856 -68.245 1.00 94.00 855 VAL A O 1
ATOM 5613 N N . ALA A 1 856 ? 46.772 15.723 -66.470 1.00 93.19 856 ALA A N 1
ATOM 5614 C CA . ALA A 1 856 ? 47.771 14.662 -66.412 1.00 93.19 856 ALA A CA 1
ATOM 5615 C C . ALA A 1 856 ? 47.101 13.277 -66.388 1.00 93.19 856 ALA A C 1
ATOM 5617 O O . ALA A 1 856 ? 46.289 12.995 -65.500 1.00 93.19 856 ALA A O 1
ATOM 5618 N N . ALA A 1 857 ? 47.448 12.421 -67.350 1.00 94.19 857 ALA A N 1
ATOM 5619 C CA . ALA A 1 857 ? 46.948 11.048 -67.459 1.00 94.19 857 ALA A CA 1
ATOM 5620 C C . ALA A 1 857 ? 47.953 10.135 -68.182 1.00 94.19 857 ALA A C 1
ATOM 5622 O O . ALA A 1 857 ? 48.857 10.615 -68.856 1.00 94.19 857 ALA A O 1
ATOM 5623 N N . ASP A 1 858 ? 47.759 8.819 -68.126 1.00 93.75 858 ASP A N 1
ATOM 5624 C CA . ASP A 1 858 ? 48.520 7.869 -68.944 1.00 93.75 858 ASP A CA 1
ATOM 5625 C C . ASP A 1 858 ? 47.722 7.516 -70.202 1.00 93.75 858 ASP A C 1
ATOM 5627 O O . ASP A 1 858 ? 48.231 7.591 -71.324 1.00 93.75 858 ASP A O 1
ATOM 5631 N N . VAL A 1 859 ? 46.451 7.152 -70.014 1.00 92.75 859 VAL A N 1
ATOM 5632 C CA . VAL A 1 859 ? 45.540 6.688 -71.060 1.00 92.75 859 VAL A CA 1
ATOM 5633 C C . VAL A 1 859 ? 44.207 7.421 -70.963 1.00 92.75 859 VAL A C 1
ATOM 5635 O O . VAL A 1 859 ? 43.559 7.418 -69.918 1.00 92.75 859 VAL A O 1
ATOM 5638 N N . ILE A 1 860 ? 43.766 7.987 -72.086 1.00 94.50 860 ILE A N 1
ATOM 5639 C CA . ILE A 1 860 ? 42.421 8.546 -72.254 1.00 94.50 860 ILE A CA 1
ATOM 5640 C C . ILE A 1 860 ? 41.730 7.810 -73.402 1.00 94.50 860 ILE A C 1
ATOM 5642 O O . ILE A 1 860 ? 42.274 7.733 -74.502 1.00 94.50 860 ILE A O 1
ATOM 5646 N N . THR A 1 861 ? 40.552 7.233 -73.167 1.00 92.56 861 THR A N 1
ATOM 5647 C CA . THR A 1 861 ? 39.786 6.491 -74.185 1.00 92.56 861 THR A CA 1
ATOM 5648 C C . THR A 1 861 ? 38.320 6.906 -74.187 1.00 92.56 861 THR A C 1
ATOM 5650 O O . THR A 1 861 ? 37.592 6.599 -73.253 1.00 92.56 861 THR A O 1
ATOM 5653 N N . GLY A 1 862 ? 37.869 7.580 -75.241 1.00 91.00 862 GLY A N 1
ATOM 5654 C CA . GLY A 1 862 ? 36.475 7.992 -75.415 1.00 91.00 862 GLY A CA 1
ATOM 5655 C C . GLY A 1 862 ? 35.884 7.364 -76.670 1.00 91.00 862 GLY A C 1
ATOM 5656 O O . GLY A 1 862 ? 36.437 7.532 -77.753 1.00 91.00 862 GLY A O 1
ATOM 5657 N N . HIS A 1 863 ? 34.751 6.669 -76.567 1.00 91.19 863 HIS A N 1
ATOM 5658 C CA . HIS A 1 863 ? 34.064 6.108 -77.740 1.00 91.19 863 HIS A CA 1
ATOM 5659 C C . HIS A 1 863 ? 33.461 7.188 -78.661 1.00 91.19 863 HIS A C 1
ATOM 5661 O O . HIS A 1 863 ? 33.135 6.894 -79.811 1.00 91.19 863 HIS A O 1
ATOM 5667 N N . LYS A 1 864 ? 33.326 8.438 -78.191 1.00 91.12 864 LYS A N 1
ATOM 5668 C CA . LYS A 1 864 ? 32.935 9.604 -79.004 1.00 91.12 864 LYS A CA 1
ATOM 5669 C C . LYS A 1 864 ? 34.061 10.651 -79.029 1.00 91.12 864 LYS A C 1
ATOM 5671 O O . LYS A 1 864 ? 35.235 10.290 -79.060 1.00 91.12 864 LYS A O 1
ATOM 5676 N N . GLY A 1 865 ? 33.718 11.938 -79.108 1.00 91.00 865 GLY A N 1
ATOM 5677 C CA . GLY A 1 865 ? 34.697 13.026 -79.134 1.00 91.00 865 GLY A CA 1
ATOM 5678 C C . GLY A 1 865 ? 35.414 13.210 -77.794 1.00 91.00 865 GLY A C 1
ATOM 5679 O O . GLY A 1 865 ? 34.858 12.905 -76.739 1.00 91.00 865 GLY A O 1
ATOM 5680 N N . ILE A 1 866 ? 36.641 13.726 -77.843 1.00 94.94 866 ILE A N 1
ATOM 5681 C CA . ILE A 1 866 ? 37.462 14.034 -76.664 1.00 94.94 866 ILE A CA 1
ATOM 5682 C C . ILE A 1 866 ? 37.895 15.497 -76.737 1.00 94.94 866 ILE A C 1
ATOM 5684 O O . ILE A 1 866 ? 38.532 15.905 -77.704 1.00 94.94 866 ILE A O 1
ATOM 5688 N N . THR A 1 867 ? 37.608 16.275 -75.699 1.00 94.62 867 THR A N 1
ATOM 5689 C CA . THR A 1 867 ? 38.071 17.654 -75.529 1.00 94.62 867 THR A CA 1
ATOM 5690 C C . THR A 1 867 ? 38.912 17.755 -74.263 1.00 94.62 867 THR A C 1
ATOM 5692 O O . THR A 1 867 ? 38.449 17.418 -73.179 1.00 94.62 867 THR A O 1
ATOM 5695 N N . LEU A 1 868 ? 40.158 18.209 -74.400 1.00 94.06 868 LEU A N 1
ATOM 5696 C CA . LEU A 1 868 ? 41.102 18.419 -73.302 1.00 94.06 868 LEU A CA 1
ATOM 5697 C C . LEU A 1 868 ? 41.586 19.876 -73.306 1.00 94.06 868 LEU A C 1
ATOM 5699 O O . LEU A 1 868 ? 42.089 20.375 -74.318 1.00 94.06 868 LEU A O 1
ATOM 5703 N N . SER A 1 869 ? 41.483 20.553 -72.165 1.00 92.12 869 SER A N 1
ATOM 5704 C CA . SER A 1 869 ? 41.892 21.948 -71.987 1.00 92.12 869 SER A CA 1
ATOM 5705 C C . SER A 1 869 ? 42.738 22.130 -70.723 1.00 92.12 869 SER A C 1
ATOM 5707 O O . SER A 1 869 ? 42.205 22.158 -69.617 1.00 92.12 869 SER A O 1
ATOM 5709 N N . GLY A 1 870 ? 44.053 22.307 -70.892 1.00 87.44 870 GLY A N 1
ATOM 5710 C CA . GLY A 1 870 ? 45.030 22.604 -69.835 1.00 87.44 870 GLY A CA 1
ATOM 5711 C C . GLY A 1 870 ? 45.499 24.062 -69.878 1.00 87.44 870 GLY A C 1
ATOM 5712 O O . GLY A 1 870 ? 46.558 24.365 -70.436 1.00 87.44 870 GLY A O 1
ATOM 5713 N N . VAL A 1 871 ? 44.710 24.986 -69.323 1.00 82.81 871 VAL A N 1
ATOM 5714 C CA . VAL A 1 871 ? 44.782 26.427 -69.651 1.00 82.81 871 VAL A CA 1
ATOM 5715 C C . VAL A 1 871 ? 46.115 27.098 -69.291 1.00 82.81 871 VAL A C 1
ATOM 5717 O O . VAL A 1 871 ? 46.532 28.024 -69.987 1.00 82.81 871 VAL A O 1
ATOM 5720 N N . THR A 1 872 ? 46.790 26.666 -68.218 1.00 81.06 872 THR A N 1
ATOM 5721 C CA . THR A 1 872 ? 48.001 27.337 -67.694 1.00 81.06 872 THR A CA 1
ATOM 5722 C C . THR A 1 872 ? 49.213 26.415 -67.545 1.00 81.06 872 THR A C 1
ATOM 5724 O O . THR A 1 872 ? 50.325 26.834 -67.867 1.00 81.06 872 THR A O 1
ATOM 5727 N N . GLY A 1 873 ? 49.023 25.170 -67.113 1.00 79.81 873 GLY A N 1
ATOM 5728 C CA . GLY A 1 873 ? 50.058 24.150 -66.918 1.00 79.81 873 GLY A CA 1
ATOM 5729 C C . GLY A 1 873 ? 50.151 23.090 -68.024 1.00 79.81 873 GLY A C 1
ATOM 5730 O O . GLY A 1 873 ? 51.047 22.255 -67.955 1.00 79.81 873 GLY A O 1
ATOM 5731 N N . GLY A 1 874 ? 49.275 23.138 -69.036 1.00 88.81 874 GLY A N 1
ATOM 5732 C CA . GLY A 1 874 ? 49.318 22.257 -70.207 1.00 88.81 874 GLY A CA 1
ATOM 5733 C C . GLY A 1 874 ? 48.608 20.911 -70.034 1.00 88.81 874 GLY A C 1
ATOM 5734 O O . GLY A 1 874 ? 47.992 20.634 -69.005 1.00 88.81 874 GLY A O 1
ATOM 5735 N N . VAL A 1 875 ? 48.665 20.088 -71.078 1.00 91.50 875 VAL A N 1
ATOM 5736 C CA . VAL A 1 875 ? 48.114 18.726 -71.134 1.00 91.50 875 VAL A CA 1
ATOM 5737 C C . VAL A 1 875 ? 49.281 17.748 -71.278 1.00 91.50 875 VAL A C 1
ATOM 5739 O O . VAL A 1 875 ? 50.031 17.854 -72.249 1.00 91.50 875 VAL A O 1
ATOM 5742 N N . ASP A 1 876 ? 49.448 16.829 -70.327 1.00 92.62 876 ASP A N 1
ATOM 5743 C CA . ASP A 1 876 ? 50.495 15.802 -70.314 1.00 92.62 876 ASP A CA 1
ATOM 5744 C C . ASP A 1 876 ? 49.889 14.391 -70.254 1.00 92.62 876 ASP A C 1
ATOM 5746 O O . ASP A 1 876 ? 49.309 13.993 -69.246 1.00 92.62 876 ASP A O 1
ATOM 5750 N N . ILE A 1 877 ? 50.009 13.649 -71.355 1.00 93.44 877 ILE A N 1
ATOM 5751 C CA . ILE A 1 877 ? 49.502 12.289 -71.520 1.00 93.44 877 ILE A CA 1
ATOM 5752 C C . ILE A 1 877 ? 50.663 11.340 -71.821 1.00 93.44 877 ILE A C 1
ATOM 5754 O O . ILE A 1 877 ? 51.254 11.394 -72.904 1.00 93.44 877 ILE A O 1
ATOM 5758 N N . ASP A 1 878 ? 50.990 10.440 -70.900 1.00 91.00 878 ASP A N 1
ATOM 5759 C CA . ASP A 1 878 ? 52.213 9.639 -71.023 1.00 91.00 878 ASP A CA 1
ATOM 5760 C C . ASP A 1 878 ? 52.124 8.528 -72.085 1.00 91.00 878 ASP A C 1
ATOM 5762 O O . ASP A 1 878 ? 53.122 8.259 -72.760 1.00 91.00 878 ASP A O 1
ATOM 5766 N N . SER A 1 879 ? 50.951 7.913 -72.293 1.00 91.94 879 SER A N 1
ATOM 5767 C CA . SER A 1 879 ? 50.784 6.798 -73.243 1.00 91.94 879 SER A CA 1
ATOM 5768 C C . SER A 1 879 ? 49.934 7.157 -74.461 1.00 91.94 879 SER A C 1
ATOM 5770 O O . SER A 1 879 ? 50.480 7.338 -75.553 1.00 91.94 879 SER A O 1
ATOM 5772 N N . GLN A 1 880 ? 48.606 7.229 -74.330 1.00 91.38 880 GLN A N 1
ATOM 5773 C CA . GLN A 1 880 ? 47.734 7.373 -75.502 1.00 91.38 880 GLN A CA 1
ATOM 5774 C C . GLN A 1 880 ? 46.397 8.074 -75.237 1.00 91.38 880 GLN A C 1
ATOM 5776 O O . GLN A 1 880 ? 45.808 7.941 -74.168 1.00 91.38 880 GLN A O 1
ATOM 5781 N N . VAL A 1 881 ? 45.896 8.762 -76.262 1.00 91.56 881 VAL A N 1
ATOM 5782 C CA . VAL A 1 881 ? 44.545 9.325 -76.358 1.00 91.56 881 VAL A CA 1
ATOM 5783 C C . VAL A 1 881 ? 43.849 8.674 -77.553 1.00 91.56 881 VAL A C 1
ATOM 5785 O O . VAL A 1 881 ? 44.265 8.879 -78.695 1.00 91.56 881 VAL A O 1
ATOM 5788 N N . LEU A 1 882 ? 42.809 7.881 -77.300 1.00 91.25 882 LEU A N 1
ATOM 5789 C CA . LEU A 1 882 ? 42.028 7.181 -78.322 1.00 91.25 882 LEU A CA 1
ATOM 5790 C C . LEU A 1 882 ? 40.590 7.701 -78.321 1.00 91.25 882 LEU A C 1
ATOM 5792 O O . LEU A 1 882 ? 39.864 7.492 -77.352 1.00 91.25 882 LEU A O 1
ATOM 5796 N N . GLY A 1 883 ? 40.185 8.367 -79.396 1.00 88.94 883 GLY A N 1
ATOM 5797 C CA . GLY A 1 883 ? 38.853 8.946 -79.566 1.00 88.94 883 GLY A CA 1
ATOM 5798 C C . GLY A 1 883 ? 38.121 8.299 -80.732 1.00 88.94 883 GLY A C 1
ATOM 5799 O O . GLY A 1 883 ? 38.698 8.129 -81.804 1.00 88.94 883 GLY A O 1
ATOM 5800 N N . GLY A 1 884 ? 36.852 7.946 -80.545 1.00 87.25 884 GLY A N 1
ATOM 5801 C CA . GLY A 1 884 ? 36.001 7.413 -81.615 1.00 87.25 884 GLY A CA 1
ATOM 5802 C C . GLY A 1 884 ? 35.450 8.505 -82.534 1.00 87.25 884 GLY A C 1
ATOM 5803 O O . GLY A 1 884 ? 35.043 8.223 -83.657 1.00 87.25 884 GLY A O 1
ATOM 5804 N N . GLY A 1 885 ? 35.482 9.758 -82.073 1.00 89.31 885 GLY A N 1
ATOM 5805 C CA . GLY A 1 885 ? 35.244 10.961 -82.872 1.00 89.31 885 GLY A CA 1
ATOM 5806 C C . GLY A 1 885 ? 36.407 11.951 -82.777 1.00 89.31 885 GLY A C 1
ATOM 5807 O O . GLY A 1 885 ? 37.535 11.562 -82.466 1.00 89.31 885 GLY A O 1
ATOM 5808 N N . ASP A 1 886 ? 36.105 13.228 -83.017 1.00 90.12 886 ASP A N 1
ATOM 5809 C CA . ASP A 1 886 ? 37.091 14.310 -83.031 1.00 90.12 886 ASP A CA 1
ATOM 5810 C C . ASP A 1 886 ? 37.820 14.443 -81.683 1.00 90.12 886 ASP A C 1
ATOM 5812 O O . ASP A 1 886 ? 37.204 14.418 -80.612 1.00 90.12 886 ASP A O 1
ATOM 5816 N N . ILE A 1 887 ? 39.140 14.644 -81.744 1.00 92.00 887 ILE A N 1
ATOM 5817 C CA . ILE A 1 887 ? 39.974 14.940 -80.574 1.00 92.00 887 ILE A CA 1
ATOM 5818 C C . ILE A 1 887 ? 40.450 16.393 -80.644 1.00 92.00 887 ILE A C 1
ATOM 5820 O O . ILE A 1 887 ? 41.174 16.782 -81.560 1.00 92.00 887 ILE A O 1
ATOM 5824 N N . SER A 1 888 ? 40.095 17.181 -79.633 1.00 92.12 888 SER A N 1
ATOM 5825 C CA . SER A 1 888 ? 40.538 18.560 -79.440 1.00 92.12 888 SER A CA 1
ATOM 5826 C C . SER A 1 888 ? 41.412 18.654 -78.192 1.00 92.12 888 SER A C 1
ATOM 5828 O O . SER A 1 888 ? 40.965 18.345 -77.091 1.00 92.12 888 SER A O 1
ATOM 5830 N N . VAL A 1 889 ? 42.665 19.089 -78.347 1.00 90.62 889 VAL A N 1
ATOM 5831 C CA . VAL A 1 889 ? 43.597 19.295 -77.227 1.00 90.62 889 VAL A CA 1
ATOM 5832 C C . VAL A 1 889 ? 44.116 20.724 -77.264 1.00 90.62 889 VAL A C 1
ATOM 5834 O O . VAL A 1 889 ? 44.657 21.174 -78.275 1.00 90.62 889 VAL A O 1
ATOM 5837 N N . SER A 1 890 ? 43.965 21.444 -76.157 1.00 89.12 890 SER A N 1
ATOM 5838 C CA . SER A 1 890 ? 44.373 22.841 -76.023 1.00 89.12 890 SER A CA 1
ATOM 5839 C C . SER A 1 890 ? 45.079 23.084 -74.688 1.00 89.12 890 SER A C 1
ATOM 5841 O O . SER A 1 890 ? 44.706 22.523 -73.661 1.00 89.12 890 SER A O 1
ATOM 5843 N N . GLY A 1 891 ? 46.131 23.904 -74.685 1.00 87.06 891 GLY A N 1
ATOM 5844 C CA . GLY A 1 891 ? 46.879 24.225 -73.468 1.00 87.06 891 GLY A CA 1
ATOM 5845 C C . GLY A 1 891 ? 48.174 24.990 -73.731 1.00 87.06 891 GLY A C 1
ATOM 5846 O O . GLY A 1 891 ? 48.570 25.179 -74.882 1.00 87.06 891 GLY A O 1
ATOM 5847 N N . SER A 1 892 ? 48.839 25.440 -72.663 1.00 85.75 892 SER A N 1
ATOM 5848 C CA . SER A 1 892 ? 50.125 26.162 -72.742 1.00 85.75 892 SER A CA 1
ATOM 5849 C C . SER A 1 892 ? 51.293 25.277 -73.209 1.00 85.75 892 SER A C 1
ATOM 5851 O O . SER A 1 892 ? 52.248 25.774 -73.809 1.00 85.75 892 SER A O 1
ATOM 5853 N N . SER A 1 893 ? 51.189 23.966 -72.979 1.00 87.50 893 SER A N 1
ATOM 5854 C CA . SER A 1 893 ? 52.016 22.897 -73.541 1.00 87.50 893 SER A CA 1
ATOM 5855 C C . SER A 1 893 ? 51.148 21.656 -73.775 1.00 87.50 893 SER A C 1
ATOM 5857 O O . SER A 1 893 ? 50.167 21.440 -73.066 1.00 87.50 893 SER A O 1
ATOM 5859 N N . ILE A 1 894 ? 51.484 20.853 -74.788 1.00 89.12 894 ILE A N 1
ATOM 5860 C CA . ILE A 1 894 ? 50.813 19.578 -75.071 1.00 89.12 894 ILE A CA 1
ATOM 5861 C C . ILE A 1 894 ? 51.895 18.511 -75.228 1.00 89.12 894 ILE A C 1
ATOM 5863 O O . ILE A 1 894 ? 52.732 18.601 -76.129 1.00 89.12 894 ILE A O 1
ATOM 5867 N N . LYS A 1 895 ? 51.877 17.514 -74.346 1.00 88.19 895 LYS A N 1
ATOM 5868 C CA . LYS A 1 895 ? 52.670 16.286 -74.413 1.00 88.19 895 LYS A CA 1
ATOM 5869 C C . LYS A 1 895 ? 51.684 15.124 -74.456 1.00 88.19 895 LYS A C 1
ATOM 5871 O O . LYS A 1 895 ? 50.814 15.025 -73.607 1.00 88.19 895 LYS A O 1
ATOM 5876 N N . ALA A 1 896 ? 51.784 14.290 -75.482 1.00 84.19 896 ALA A N 1
ATOM 5877 C CA . ALA A 1 896 ? 50.977 13.087 -75.625 1.00 84.19 896 ALA A CA 1
ATOM 5878 C C . ALA A 1 896 ? 51.797 12.032 -76.366 1.00 84.19 896 ALA A C 1
ATOM 5880 O O . ALA A 1 896 ? 52.440 12.372 -77.362 1.00 84.19 896 ALA A O 1
ATOM 5881 N N . GLY A 1 897 ? 51.790 10.780 -75.902 1.00 83.19 897 GLY A N 1
ATOM 5882 C CA . GLY A 1 897 ? 52.486 9.686 -76.585 1.00 83.19 897 GLY A CA 1
ATOM 5883 C C . GLY A 1 897 ? 51.899 9.403 -77.975 1.00 83.19 897 GLY A C 1
ATOM 5884 O O . GLY A 1 897 ? 52.525 9.703 -78.991 1.00 83.19 897 GLY A O 1
ATOM 5885 N N . THR A 1 898 ? 50.685 8.847 -78.026 1.00 88.00 898 THR A N 1
ATOM 5886 C CA . THR A 1 898 ? 49.941 8.571 -79.271 1.00 88.00 898 THR A CA 1
ATOM 5887 C C . THR A 1 898 ? 48.550 9.198 -79.213 1.00 88.00 898 THR A C 1
ATOM 5889 O O . THR A 1 898 ? 47.823 8.967 -78.256 1.00 88.00 898 THR A O 1
ATOM 5892 N N . ILE A 1 899 ? 48.146 9.957 -80.233 1.00 89.50 899 ILE A N 1
ATOM 5893 C CA . ILE A 1 899 ? 46.775 10.479 -80.366 1.00 89.50 899 ILE A CA 1
ATOM 5894 C C . ILE A 1 899 ? 46.153 9.866 -81.621 1.00 89.50 899 ILE A C 1
ATOM 5896 O O . ILE A 1 899 ? 46.704 10.034 -82.711 1.00 89.50 899 ILE A O 1
ATOM 5900 N N . VAL A 1 900 ? 45.025 9.167 -81.477 1.00 89.06 900 VAL A N 1
ATOM 5901 C CA . VAL A 1 900 ? 44.276 8.578 -82.598 1.00 89.06 900 VAL A CA 1
ATOM 5902 C C . VAL A 1 900 ? 42.809 8.966 -82.490 1.00 89.06 900 VAL A C 1
ATOM 5904 O O . VAL A 1 900 ? 42.128 8.529 -81.564 1.00 89.06 900 VAL A O 1
ATOM 5907 N N . SER A 1 901 ? 42.333 9.775 -83.435 1.00 90.00 901 SER A N 1
ATOM 5908 C CA . SER A 1 901 ? 40.916 10.107 -83.588 1.00 90.00 901 SER A CA 1
ATOM 5909 C C . SER A 1 901 ? 40.238 9.191 -84.612 1.00 90.00 901 SER A C 1
ATOM 5911 O O . SER A 1 901 ? 40.908 8.550 -85.429 1.00 90.00 901 SER A O 1
ATOM 5913 N N . GLY A 1 902 ? 38.909 9.096 -84.542 1.00 88.12 902 GLY A N 1
ATOM 5914 C CA . GLY A 1 902 ? 38.118 8.233 -85.418 1.00 88.12 902 GLY A CA 1
ATOM 5915 C C . GLY A 1 902 ? 38.373 6.735 -85.227 1.00 88.12 902 GLY A C 1
ATOM 5916 O O . GLY A 1 902 ? 38.348 5.992 -86.202 1.00 88.12 902 GLY A O 1
ATOM 5917 N N . VAL A 1 903 ? 38.666 6.260 -84.014 1.00 88.69 903 VAL A N 1
ATOM 5918 C CA . VAL A 1 903 ? 38.831 4.822 -83.735 1.00 88.69 903 VAL A CA 1
ATOM 5919 C C . VAL A 1 903 ? 37.475 4.107 -83.785 1.00 88.69 903 VAL A C 1
ATOM 5921 O O . VAL A 1 903 ? 36.561 4.429 -83.029 1.00 88.69 903 VAL A O 1
ATOM 5924 N N . ASP A 1 904 ? 37.346 3.083 -84.630 1.00 86.94 904 ASP A N 1
ATOM 5925 C CA . ASP A 1 904 ? 36.223 2.145 -84.569 1.00 86.94 904 ASP A CA 1
ATOM 5926 C C . ASP A 1 904 ? 36.513 1.113 -83.475 1.00 86.94 904 ASP A C 1
ATOM 5928 O O . ASP A 1 904 ? 37.194 0.108 -83.703 1.00 86.94 904 ASP A O 1
ATOM 5932 N N . PHE A 1 905 ? 36.036 1.377 -82.259 1.00 86.56 905 PHE A N 1
ATOM 5933 C CA . PHE A 1 905 ? 36.278 0.507 -81.105 1.00 86.56 905 PHE A CA 1
ATOM 5934 C C . PHE A 1 905 ? 35.676 -0.893 -81.271 1.00 86.56 905 PHE A C 1
ATOM 5936 O O . PHE A 1 905 ? 36.272 -1.863 -80.804 1.00 86.56 905 PHE A O 1
ATOM 5943 N N . ALA A 1 906 ? 34.556 -1.029 -81.988 1.00 80.88 906 ALA A N 1
ATOM 5944 C CA . ALA A 1 906 ? 33.939 -2.329 -82.239 1.00 80.88 906 ALA A CA 1
ATOM 5945 C C . ALA A 1 906 ? 34.785 -3.166 -83.210 1.00 80.88 906 ALA A C 1
ATOM 5947 O O . ALA A 1 906 ? 35.058 -4.341 -82.949 1.00 80.88 906 ALA A O 1
ATOM 5948 N N . ALA A 1 907 ? 35.257 -2.561 -84.304 1.00 82.88 907 ALA A N 1
ATOM 5949 C CA . ALA A 1 907 ? 36.149 -3.231 -85.247 1.00 82.88 907 ALA A CA 1
ATOM 5950 C C . ALA A 1 907 ? 37.550 -3.476 -84.658 1.00 82.88 907 ALA A C 1
ATOM 5952 O O . ALA A 1 907 ? 38.147 -4.516 -84.927 1.00 82.88 907 ALA A O 1
ATOM 5953 N N . THR A 1 908 ? 38.048 -2.566 -83.817 1.00 84.75 908 THR A N 1
ATOM 5954 C CA . THR A 1 908 ? 39.315 -2.709 -83.077 1.00 84.75 908 THR A CA 1
ATOM 5955 C C . THR A 1 908 ? 39.259 -3.887 -82.105 1.00 84.75 908 THR A C 1
ATOM 5957 O O . THR A 1 908 ? 40.182 -4.702 -82.066 1.00 84.75 908 THR A O 1
ATOM 5960 N N . ALA A 1 909 ? 38.154 -4.037 -81.368 1.00 80.25 909 ALA A N 1
ATOM 5961 C CA . ALA A 1 909 ? 37.929 -5.193 -80.503 1.00 80.25 909 ALA A CA 1
ATOM 5962 C C . ALA A 1 909 ? 37.846 -6.505 -81.307 1.00 80.25 909 ALA A C 1
ATOM 5964 O O . ALA A 1 909 ? 38.427 -7.508 -80.901 1.00 80.25 909 ALA A O 1
ATOM 5965 N N . ALA A 1 910 ? 37.194 -6.496 -82.477 1.00 81.31 910 ALA A N 1
ATOM 5966 C CA . ALA A 1 910 ? 37.126 -7.653 -83.378 1.00 81.31 910 ALA A CA 1
ATOM 5967 C C . ALA A 1 910 ? 38.466 -7.993 -84.066 1.00 81.31 910 ALA A C 1
ATOM 5969 O O . ALA A 1 910 ? 38.627 -9.101 -84.578 1.00 81.31 910 ALA A O 1
ATOM 5970 N N . ALA A 1 911 ? 39.418 -7.057 -84.086 1.00 82.81 911 ALA A N 1
ATOM 5971 C CA . ALA A 1 911 ? 40.764 -7.214 -84.636 1.00 82.81 911 ALA A CA 1
ATOM 5972 C C . ALA A 1 911 ? 41.817 -7.549 -83.557 1.00 82.81 911 ALA A C 1
ATOM 5974 O O . ALA A 1 911 ? 42.996 -7.223 -83.726 1.00 82.81 911 ALA A O 1
ATOM 5975 N N . ASP A 1 912 ? 41.391 -8.167 -82.449 1.00 78.94 912 ASP A N 1
ATOM 5976 C CA . ASP A 1 912 ? 42.226 -8.552 -81.303 1.00 78.94 912 ASP A CA 1
ATOM 5977 C C . ASP A 1 912 ? 43.037 -7.379 -80.709 1.00 78.94 912 ASP A C 1
ATOM 5979 O O . ASP A 1 912 ? 44.170 -7.544 -80.256 1.00 78.94 912 ASP A O 1
ATOM 5983 N N . GLY A 1 913 ? 42.463 -6.168 -80.720 1.00 73.56 913 GLY A N 1
ATOM 5984 C CA . GLY A 1 913 ? 43.075 -4.963 -80.149 1.00 73.56 913 GLY A CA 1
ATOM 5985 C C . GLY A 1 913 ? 43.966 -4.167 -81.108 1.00 73.56 913 GLY A C 1
ATOM 5986 O O . GLY A 1 913 ? 44.528 -3.147 -80.707 1.00 73.56 913 GLY A O 1
ATOM 5987 N N . ASN A 1 914 ? 44.079 -4.569 -82.378 1.00 84.06 914 ASN A N 1
ATOM 5988 C CA . ASN A 1 914 ? 44.712 -3.735 -83.401 1.00 84.06 914 ASN A CA 1
ATOM 5989 C C . ASN A 1 914 ? 43.789 -2.569 -83.783 1.00 84.06 914 ASN A C 1
ATOM 5991 O O . ASN A 1 914 ? 42.655 -2.797 -84.191 1.00 84.06 914 ASN A O 1
ATOM 5995 N N . ILE A 1 915 ? 44.286 -1.330 -83.693 1.00 82.88 915 ILE A N 1
ATOM 5996 C CA . ILE A 1 915 ? 43.500 -0.114 -83.966 1.00 82.88 915 ILE A CA 1
ATOM 5997 C C . ILE A 1 915 ? 42.942 -0.133 -85.399 1.00 82.88 915 ILE A C 1
ATOM 5999 O O . ILE A 1 915 ? 43.700 -0.153 -86.372 1.00 82.88 915 ILE A O 1
ATOM 6003 N N . VAL A 1 916 ? 41.614 -0.070 -85.519 1.00 83.38 916 VAL A N 1
ATOM 6004 C CA . VAL A 1 916 ? 40.871 0.080 -86.777 1.00 83.38 916 VAL A CA 1
ATOM 6005 C C . VAL A 1 916 ? 40.246 1.474 -86.817 1.00 83.38 916 VAL A C 1
ATOM 6007 O O . VAL A 1 916 ? 39.614 1.903 -85.856 1.00 83.38 916 VAL A O 1
ATOM 6010 N N . LEU A 1 917 ? 40.433 2.193 -87.925 1.00 85.44 917 LEU A N 1
ATOM 6011 C CA . LEU A 1 917 ? 39.918 3.554 -88.108 1.00 85.44 917 LEU A CA 1
ATOM 6012 C C . LEU A 1 917 ? 38.538 3.541 -88.785 1.00 85.44 917 LEU A C 1
ATOM 6014 O O . LEU A 1 917 ? 38.321 2.809 -89.753 1.00 85.44 917 LEU A O 1
ATOM 6018 N N . ALA A 1 918 ? 37.637 4.390 -88.303 1.00 79.62 918 ALA A N 1
ATOM 6019 C CA . ALA A 1 918 ? 36.337 4.696 -88.883 1.00 79.62 918 ALA A CA 1
ATOM 6020 C C . ALA A 1 918 ? 36.465 5.644 -90.094 1.00 79.62 918 ALA A C 1
ATOM 6022 O O . ALA A 1 918 ? 37.511 6.235 -90.360 1.00 79.62 918 ALA A O 1
ATOM 6023 N N . SER A 1 919 ? 35.376 5.823 -90.850 1.00 71.12 919 SER A N 1
ATOM 6024 C CA . SER A 1 919 ? 35.355 6.682 -92.047 1.00 71.12 919 SER A CA 1
ATOM 6025 C C . SER A 1 919 ? 35.403 8.193 -91.765 1.00 71.12 919 SER A C 1
ATOM 6027 O O . SER A 1 919 ? 35.486 8.976 -92.712 1.00 71.12 919 SER A O 1
ATOM 6029 N N . SER A 1 920 ? 35.296 8.611 -90.502 1.00 62.91 920 SER A N 1
ATOM 6030 C CA . SER A 1 920 ? 35.316 10.012 -90.063 1.00 62.91 920 SER A CA 1
ATOM 6031 C C . SER A 1 920 ? 35.715 10.120 -88.589 1.00 62.91 920 SER A C 1
ATOM 6033 O O . SER A 1 920 ? 35.258 9.298 -87.795 1.00 62.91 920 SER A O 1
ATOM 6035 N N . GLY A 1 921 ? 36.490 11.155 -88.255 1.00 58.69 921 GLY A N 1
ATOM 6036 C CA . GLY A 1 921 ? 36.948 11.540 -86.916 1.00 58.69 921 GLY A CA 1
ATOM 6037 C C . GLY A 1 921 ? 38.234 12.355 -86.982 1.00 58.69 921 GLY A C 1
ATOM 6038 O O . GLY A 1 921 ? 38.786 12.489 -88.101 1.00 58.69 921 GLY A O 1
#

pLDDT: mean 94.51, std 6.24, range [41.38, 98.81]

Organism: NCBI:txid1220581

Sequence (921 aa):
TSGTPEYAIDGSALGAMQADRIKVVVTEKGAGVKMSGDMAANAGELSLSADGKISIGNASGSQGVTITSKRQVTAAKVSSKQKVAVQADQGITLQSVAADSDIVLASGTGLLSVSGDVNSGTTVQMSSGGGIAAGSVTAGNGAATLSTSSGNIAIAGAANSTGDLNLTATAGSISAGSLLSNQNIALSAGLDIAVAGNVLAQGNVSATGRSISTGMTVSGINIAATSADPNGNVVLGSAGNLSLTATGGNIATSNLLSAGSLSTSATGNVTAGGIQSGGDLTVTAASLTASGVTSHGLLTVNAATNVSGQILGNSNVLISGAAIQAGAIASGVDFAATNAAGGTLAVGPTGTLDLTATTGNIVVGTLLSAGDLNARSALLQANTLTGHGNVGIDGGVRVANQLLGAGDITINGNANGVSAGLLASGVDFAATKAAGGNIVVANSGDLTVNDSLGAIQAGTILAAGAINTTGQTITADTITGHQNITLSGATAVTGQILGAGNVSVSGPTIAADAIVSGVDIAATDAAGGRITLGPTTTGTGNLTLAAAGLLSADTLLSAANLDASGANITADNISAHGNLTLDGASSISGQILGAGNVWISGQSLSAQTVVAGLDFDATNGAGGNIVLGQAGDLTVSMNGAVTAPTIQAAGVIDISGASVAADAITGHKDLTLSSTAAAGVDVTRQVLGGGSVDISGASIKAGTIVSGVDFARTAAANGNIVQTTSGDLTLASSGSLDAGTLLSAGDLSAAGSTISADSVTAHGDVALDGATGTTTASGRVDVSGQILGAGNVLITGQSLSAQTVVAGIDFDATNAAGGNIVLGQAGDLSVSVNGTVVAPTLQAAGVIDISGASVAADVITGHKGITLSGVTGGVDIDSQVLGGGDISVSGSSIKAGTIVSGVDFAATAAADGNIVLASSG

InterPro domains:
  IPR011050 Pectin lyase fold/virulence factor [SSF51126] (3-74)
  IPR012334 Pectin lyase fold [G3DSA:2.160.20.10] (1-93)